Protein 3JVV (pdb70)

CATH classification: 3.30.450.90 (+1 more: 3.40.50.300)

B-factor: mean 60.99, std 15.87, range [31.09, 128.99]

InterPro domains:
  IPR001482 Type II/IV secretion system domain [PF00437] (11-272)
  IPR003593 AAA+ ATPase domain [SM00382] (122-256)
  IPR006321 Pilus retraction protein PilT/PilU [TIGR01420] (3-342)
  IPR006321 Pilus retraction protein PilT/PilU [cd01131] (103-324)
  IPR027417 P-loop containing nucleoside triphosphate hydrolase [G3DSA:3.40.50.300] (101-344)
  IPR027417 P-loop containing nucleoside triphosphate hydrolase [SSF52540] (5-335)
  IPR061298 Bacterial type II secretion system protein, E signature [PS00662] (193-207)

Structure (mmCIF, N/CA/C/O backbone):
data_3JVV
#
_entry.id   3JVV
#
_cell.length_a   108.483
_cell.length_b   119.552
_cell.length_c   185.535
_cell.angle_alpha   90.00
_cell.angle_beta   90.00
_cell.angle_gamma   90.00
#
_symmetry.space_group_name_H-M   'C 2 2 21'
#
loop_
_entity.id
_entity.type
_entity.pdbx_description
1 polymer 'Twitching mobility protein'
2 non-polymer 'PHOSPHOMETHYLPHOSPHONIC ACID ADENYLATE ESTER'
3 non-polymer 'MAGNESIUM ION'
4 non-polymer 'CITRIC ACID'
5 water water
#
loop_
_atom_site.group_PDB
_atom_site.id
_atom_site.type_symbol
_atom_site.label_atom_id
_atom_site.label_alt_id
_atom_site.label_comp_id
_atom_site.label_asym_id
_atom_site.label_entity_id
_atom_site.label_seq_id
_atom_site.pdbx_PDB_ins_code
_atom_site.Cartn_x
_atom_site.Cartn_y
_atom_site.Cartn_z
_atom_site.occupancy
_atom_site.B_iso_or_equiv
_atom_site.auth_seq_id
_atom_site.auth_comp_id
_atom_site.auth_asym_id
_atom_site.auth_atom_id
_atom_site.pdbx_PDB_model_num
ATOM 1 N N . MET A 1 1 ? -4.016 50.629 35.396 1.00 85.77 1 MET A N 1
ATOM 2 C CA . MET A 1 1 ? -4.281 49.107 35.032 1.00 85.01 1 MET A CA 1
ATOM 3 C C . MET A 1 1 ? -5.795 48.982 35.217 1.00 83.10 1 MET A C 1
ATOM 4 O O . MET A 1 1 ? -6.288 48.710 36.317 1.00 81.63 1 MET A O 1
ATOM 9 N N . ASP A 1 2 ? -6.525 49.175 34.122 1.00 82.92 2 ASP A N 1
ATOM 10 C CA . ASP A 1 2 ? -7.977 49.093 34.155 1.00 81.45 2 ASP A CA 1
ATOM 11 C C . ASP A 1 2 ? -8.441 47.649 33.977 1.00 78.29 2 ASP A C 1
ATOM 12 O O . ASP A 1 2 ? -7.629 46.730 33.797 1.00 77.40 2 ASP A O 1
ATOM 17 N N . ILE A 1 3 ? -9.752 47.445 34.030 1.00 76.70 3 ILE A N 1
ATOM 18 C CA . ILE A 1 3 ? -10.307 46.100 33.921 1.00 73.70 3 ILE A CA 1
ATOM 19 C C . ILE A 1 3 ? -10.011 45.432 32.565 1.00 72.06 3 ILE A C 1
ATOM 20 O O . ILE A 1 3 ? -9.773 44.223 32.489 1.00 70.13 3 ILE A O 1
ATOM 25 N N . THR A 1 4 ? -9.995 46.232 31.506 1.00 72.40 4 THR A N 1
ATOM 26 C CA . THR A 1 4 ? -9.581 45.736 30.213 1.00 70.81 4 THR A CA 1
ATOM 27 C C . THR A 1 4 ? -8.159 45.189 30.295 1.00 68.69 4 THR A C 1
ATOM 28 O O . THR A 1 4 ? -7.895 44.072 29.858 1.00 67.01 4 THR A O 1
ATOM 32 N N . GLU A 1 5 ? -7.249 45.976 30.863 1.00 68.77 5 GLU A N 1
ATOM 33 C CA . GLU A 1 5 ? -5.871 45.532 30.983 1.00 68.39 5 GLU A CA 1
ATOM 34 C C . GLU A 1 5 ? -5.838 44.253 31.812 1.00 65.54 5 GLU A C 1
ATOM 35 O O . GLU A 1 5 ? -5.181 43.277 31.442 1.00 64.35 5 GLU A O 1
ATOM 41 N N . LEU A 1 6 ? -6.537 44.260 32.945 1.00 63.81 6 LEU A N 1
ATOM 42 C CA . LEU A 1 6 ? -6.518 43.095 33.810 1.00 61.84 6 LEU A CA 1
ATOM 43 C C . LEU A 1 6 ? -6.964 41.851 33.033 1.00 61.31 6 LEU A C 1
ATOM 44 O O . LEU A 1 6 ? -6.291 40.800 33.059 1.00 60.58 6 LEU A O 1
ATOM 49 N N . LEU A 1 7 ? -8.086 41.961 32.325 1.00 61.16 7 LEU A N 1
ATOM 50 C CA . LEU A 1 7 ? -8.572 40.798 31.582 1.00 60.51 7 LEU A CA 1
ATOM 51 C C . LEU A 1 7 ? -7.570 40.403 30.506 1.00 60.75 7 LEU A C 1
ATOM 52 O O . LEU A 1 7 ? -7.278 39.218 30.332 1.00 60.56 7 LEU A O 1
ATOM 57 N N . ALA A 1 8 ? -7.022 41.388 29.799 1.00 61.30 8 ALA A N 1
ATOM 58 C CA . ALA A 1 8 ? -5.995 41.080 28.815 1.00 62.45 8 ALA A CA 1
ATOM 59 C C . ALA A 1 8 ? -4.865 40.291 29.478 1.00 62.23 8 ALA A C 1
ATOM 60 O O . ALA A 1 8 ? -4.423 39.258 28.955 1.00 62.59 8 ALA A O 1
ATOM 62 N N . PHE A 1 9 ? -4.426 40.761 30.645 1.00 61.99 9 PHE A N 1
ATOM 63 C CA . PHE A 1 9 ? -3.366 40.084 31.366 1.00 62.33 9 PHE A CA 1
ATOM 64 C C . PHE A 1 9 ? -3.781 38.651 31.701 1.00 62.16 9 PHE A C 1
ATOM 65 O O . PHE A 1 9 ? -3.046 37.699 31.439 1.00 63.40 9 PHE A O 1
ATOM 73 N N . SER A 1 10 ? -4.978 38.494 32.253 1.00 61.89 10 SER A N 1
ATOM 74 C CA . SER A 1 10 ? -5.488 37.159 32.549 1.00 61.69 10 SER A CA 1
ATOM 75 C C . SER A 1 10 ? -5.399 36.238 31.346 1.00 62.78 10 SER A C 1
ATOM 76 O O . SER A 1 10 ? -4.932 35.098 31.463 1.00 63.26 10 SER A O 1
ATOM 79 N N . ALA A 1 11 ? -5.841 36.734 30.191 1.00 63.87 11 ALA A N 1
ATOM 80 C CA . ALA A 1 11 ? -5.758 35.960 28.952 1.00 65.10 11 ALA A CA 1
ATOM 81 C C . ALA A 1 11 ? -4.290 35.647 28.647 1.00 66.94 11 ALA A C 1
ATOM 82 O O . ALA A 1 11 ? -3.934 34.489 28.411 1.00 67.62 11 ALA A O 1
ATOM 84 N N . LYS A 1 12 ? -3.432 36.668 28.695 1.00 67.70 12 LYS A N 1
ATOM 85 C CA . LYS A 1 12 ? -2.004 36.455 28.492 1.00 69.78 12 LYS A CA 1
ATOM 86 C C . LYS A 1 12 ? -1.485 35.325 29.398 1.00 69.55 12 LYS A C 1
ATOM 87 O O . LYS A 1 12 ? -0.629 34.534 29.002 1.00 71.28 12 LYS A O 1
ATOM 93 N N . GLN A 1 13 ? -2.002 35.243 30.617 1.00 66.84 13 GLN A N 1
ATOM 94 C CA . GLN A 1 13 ? -1.568 34.186 31.519 1.00 66.53 13 GLN A CA 1
ATOM 95 C C . GLN A 1 13 ? -2.311 32.859 31.335 1.00 65.51 13 GLN A C 1
ATOM 96 O O . GLN A 1 13 ? -2.110 31.935 32.109 1.00 64.99 13 GLN A O 1
ATOM 102 N N . GLY A 1 14 ? -3.160 32.756 30.323 1.00 64.46 14 GLY A N 1
ATOM 103 C CA . GLY A 1 14 ? -3.965 31.551 30.169 1.00 63.47 14 GLY A CA 1
ATOM 104 C C . GLY A 1 14 ? -4.872 31.268 31.362 1.00 60.60 14 GLY A C 1
ATOM 105 O O . GLY A 1 14 ? -5.128 30.114 31.694 1.00 60.83 14 GLY A O 1
ATOM 106 N N . ALA A 1 15 ? -5.403 32.306 31.996 1.00 57.86 15 ALA A N 1
ATOM 107 C CA . ALA A 1 15 ? -6.340 32.096 33.106 1.00 55.44 15 ALA A CA 1
ATOM 108 C C . ALA A 1 15 ? -7.758 31.814 32.633 1.00 55.05 15 ALA A C 1
ATOM 109 O O . ALA A 1 15 ? -8.235 32.405 31.664 1.00 55.40 15 ALA A O 1
ATOM 111 N N . SER A 1 16 ? -8.436 30.912 33.331 1.00 54.62 16 SER A N 1
ATOM 112 C CA . SER A 1 16 ? -9.842 30.643 33.066 1.00 54.99 16 SER A CA 1
ATOM 113 C C . SER A 1 16 ? -10.752 31.699 33.708 1.00 53.45 16 SER A C 1
ATOM 114 O O . SER A 1 16 ? -11.822 32.003 33.191 1.00 53.40 16 SER A O 1
ATOM 117 N N . ASP A 1 17 ? -10.335 32.240 34.851 1.00 51.89 17 ASP A N 1
ATOM 118 C CA . ASP A 1 17 ? -11.180 33.147 35.630 1.00 51.07 17 ASP A CA 1
ATOM 119 C C . ASP A 1 17 ? -10.358 34.300 36.169 1.00 49.42 17 ASP A C 1
ATOM 120 O O . ASP A 1 17 ? -9.201 34.121 36.488 1.00 48.59 17 ASP A O 1
ATOM 125 N N . LEU A 1 18 ? -10.962 35.480 36.258 1.00 49.82 18 LEU A N 1
ATOM 126 C CA . LEU A 1 18 ? -10.401 36.598 37.014 1.00 49.70 18 LEU A CA 1
ATOM 127 C C . LEU A 1 18 ? -11.353 36.949 38.153 1.00 49.63 18 LEU A C 1
ATOM 128 O O . LEU A 1 18 ? -12.558 37.101 37.935 1.00 49.96 18 LEU A O 1
ATOM 133 N N . HIS A 1 19 ? -10.813 37.075 39.360 1.00 49.24 19 HIS A N 1
ATOM 134 C CA . HIS A 1 19 ? -11.606 37.421 40.523 1.00 49.20 19 HIS A CA 1
ATOM 135 C C . HIS A 1 19 ? -11.269 38.807 41.007 1.00 49.90 19 HIS A C 1
ATOM 136 O O . HIS A 1 19 ? -10.094 39.138 41.160 1.00 49.22 19 HIS A O 1
ATOM 143 N N . LEU A 1 20 ? -12.295 39.607 41.276 1.00 50.66 20 LEU A N 1
ATOM 144 C CA . LEU A 1 20 ? -12.078 40.814 42.053 1.00 51.83 20 LEU A CA 1
ATOM 145 C C . LEU A 1 20 ? -12.750 40.626 43.394 1.00 52.44 20 LEU A C 1
ATOM 146 O O . LEU A 1 20 ? -13.859 40.100 43.460 1.00 53.21 20 LEU A O 1
ATOM 151 N N . SER A 1 21 ? -12.085 41.052 44.463 1.00 53.14 21 SER A N 1
ATOM 152 C CA . SER A 1 21 ? -12.683 40.975 45.778 1.00 53.42 21 SER A CA 1
ATOM 153 C C . SER A 1 21 ? -12.135 42.065 46.666 1.00 54.73 21 SER A C 1
ATOM 154 O O . SER A 1 21 ? -10.946 42.053 46.991 1.00 55.48 21 SER A O 1
ATOM 157 N N . ALA A 1 22 ? -13.000 42.985 47.087 1.00 56.06 22 ALA A N 1
ATOM 158 C CA . ALA A 1 22 ? -12.585 44.102 47.941 1.00 58.05 22 ALA A CA 1
ATOM 159 C C . ALA A 1 22 ? -11.636 43.643 49.031 1.00 57.43 22 ALA A C 1
ATOM 160 O O . ALA A 1 22 ? -11.895 42.659 49.732 1.00 56.33 22 ALA A O 1
ATOM 162 N N . GLY A 1 23 ? -10.526 44.355 49.156 1.00 58.59 23 GLY A N 1
ATOM 163 C CA . GLY A 1 23 ? -9.545 44.043 50.177 1.00 58.29 23 GLY A CA 1
ATOM 164 C C . GLY A 1 23 ? -8.474 43.093 49.709 1.00 56.63 23 GLY A C 1
ATOM 165 O O . GLY A 1 23 ? -7.675 42.634 50.513 1.00 58.09 23 GLY A O 1
ATOM 166 N N . LEU A 1 24 ? -8.445 42.784 48.414 1.00 54.59 24 LEU A N 1
ATOM 167 C CA . LEU A 1 24 ? -7.434 41.873 47.879 1.00 52.86 24 LEU A CA 1
ATOM 168 C C . LEU A 1 24 ? -6.968 42.405 46.536 1.00 53.08 24 LEU A C 1
ATOM 169 O O . LEU A 1 24 ? -7.672 43.172 45.910 1.00 53.09 24 LEU A O 1
ATOM 174 N N . PRO A 1 25 ? -5.775 42.015 46.093 1.00 53.39 25 PRO A N 1
ATOM 175 C CA . PRO A 1 25 ? -5.380 42.351 44.739 1.00 53.94 25 PRO A CA 1
ATOM 176 C C . PRO A 1 25 ? -6.161 41.466 43.771 1.00 52.43 25 PRO A C 1
ATOM 177 O O . PRO A 1 25 ? -6.791 40.512 44.203 1.00 51.26 25 PRO A O 1
ATOM 181 N N . PRO A 1 26 ? -6.141 41.789 42.470 1.00 53.66 26 PRO A N 1
ATOM 182 C CA . PRO A 1 26 ? -6.819 40.904 41.534 1.00 52.54 26 PRO A CA 1
ATOM 183 C C . PRO A 1 26 ? -6.209 39.518 41.570 1.00 52.36 26 PRO A C 1
ATOM 184 O O . PRO A 1 26 ? -4.998 39.381 41.768 1.00 52.82 26 PRO A O 1
ATOM 188 N N . MET A 1 27 ? -7.037 38.500 41.350 1.00 51.62 27 MET A N 1
ATOM 189 C CA . MET A 1 27 ? -6.581 37.135 41.398 1.00 51.73 27 MET A CA 1
ATOM 190 C C . MET A 1 27 ? -7.055 36.385 40.160 1.00 51.11 27 MET A C 1
ATOM 191 O O . MET A 1 27 ? -8.095 36.715 39.586 1.00 51.75 27 MET A O 1
ATOM 196 N N . ILE A 1 28 ? -6.294 35.381 39.738 1.00 49.74 28 ILE A N 1
ATOM 197 C CA . ILE A 1 28 ? -6.644 34.638 38.543 1.00 48.22 28 ILE A CA 1
ATOM 198 C C . ILE A 1 28 ? -6.556 33.150 38.795 1.00 47.26 28 ILE A C 1
ATOM 199 O O . ILE A 1 28 ? -5.708 32.712 39.567 1.00 47.46 28 ILE A O 1
ATOM 204 N N . ARG A 1 29 ? -7.448 32.379 38.173 1.00 45.65 29 ARG A N 1
ATOM 205 C CA . ARG A 1 29 ? -7.340 30.932 38.248 1.00 45.66 29 ARG A CA 1
ATOM 206 C C . ARG A 1 29 ? -6.634 30.376 37.025 1.00 46.95 29 ARG A C 1
ATOM 207 O O . ARG A 1 29 ? -7.044 30.652 35.896 1.00 47.63 29 ARG A O 1
ATOM 215 N N . VAL A 1 30 ? -5.567 29.613 37.268 1.00 47.91 30 VAL A N 1
ATOM 216 C CA . VAL A 1 30 ? -4.753 29.007 36.208 1.00 49.25 30 VAL A CA 1
ATOM 217 C C . VAL A 1 30 ? -4.635 27.524 36.536 1.00 50.48 30 VAL A C 1
ATOM 218 O O . VAL A 1 30 ? -4.348 27.162 37.678 1.00 50.11 30 VAL A O 1
ATOM 222 N N . ASP A 1 31 ? -4.857 26.662 35.551 1.00 52.21 31 ASP A N 1
ATOM 223 C CA . ASP A 1 31 ? -4.818 25.231 35.795 1.00 54.02 31 ASP A CA 1
ATOM 224 C C . ASP A 1 31 ? -5.401 24.821 37.151 1.00 52.67 31 ASP A C 1
ATOM 225 O O . ASP A 1 31 ? -4.841 23.968 37.845 1.00 53.81 31 ASP A O 1
ATOM 230 N N . GLY A 1 32 ? -6.528 25.430 37.524 1.00 49.95 32 GLY A N 1
ATOM 231 C CA . GLY A 1 32 ? -7.227 25.074 38.770 1.00 47.80 32 GLY A CA 1
ATOM 232 C C . GLY A 1 32 ? -6.967 25.965 39.985 1.00 47.64 32 GLY A C 1
ATOM 233 O O . GLY A 1 32 ? -7.868 26.197 40.792 1.00 46.16 32 GLY A O 1
ATOM 234 N N . ASP A 1 33 ? -5.751 26.495 40.114 1.00 48.91 33 ASP A N 1
ATOM 235 C CA . ASP A 1 33 ? -5.369 27.224 41.319 1.00 48.79 33 ASP A CA 1
ATOM 236 C C . ASP A 1 33 ? -5.573 28.708 41.152 1.00 48.42 33 ASP A C 1
ATOM 237 O O . ASP A 1 33 ? -5.204 29.284 40.127 1.00 48.92 33 ASP A O 1
ATOM 242 N N . VAL A 1 34 ? -6.129 29.325 42.186 1.00 48.03 34 VAL A N 1
ATOM 243 C CA . VAL A 1 34 ? -6.330 30.764 42.211 1.00 48.92 34 VAL A CA 1
ATOM 244 C C . VAL A 1 34 ? -5.046 31.402 42.745 1.00 51.77 34 VAL A C 1
ATOM 245 O O . VAL A 1 34 ? -4.507 30.937 43.753 1.00 52.90 34 VAL A O 1
ATOM 249 N N . ARG A 1 35 ? -4.564 32.454 42.071 1.00 53.22 35 ARG A N 1
ATOM 250 C CA . ARG A 1 35 ? -3.331 33.166 42.445 1.00 54.43 35 ARG A CA 1
ATOM 251 C C . ARG A 1 35 ? -3.525 34.666 42.359 1.00 54.01 35 ARG A C 1
ATOM 252 O O . ARG A 1 35 ? -4.345 35.140 41.584 1.00 53.56 35 ARG A O 1
ATOM 260 N N . ARG A 1 36 ? -2.709 35.408 43.101 1.00 53.91 36 ARG A N 1
ATOM 261 C CA . ARG A 1 36 ? -2.704 36.856 43.074 1.00 53.07 36 ARG A CA 1
ATOM 262 C C . ARG A 1 36 ? -1.795 37.354 41.962 1.00 53.79 36 ARG A C 1
ATOM 263 O O . ARG A 1 36 ? -0.709 36.807 41.750 1.00 54.72 36 ARG A O 1
ATOM 271 N N . ILE A 1 37 ? -2.247 38.379 41.245 1.00 52.49 37 ILE A N 1
ATOM 272 C CA . ILE A 1 37 ? -1.393 39.111 40.321 1.00 53.15 37 ILE A CA 1
ATOM 273 C C . ILE A 1 37 ? -0.503 40.043 41.152 1.00 54.38 37 ILE A C 1
ATOM 274 O O . ILE A 1 37 ? -0.929 40.558 42.185 1.00 55.09 37 ILE A O 1
ATOM 279 N N . ASN A 1 38 ? 0.730 40.264 40.720 1.00 55.09 38 ASN A N 1
ATOM 280 C CA . ASN A 1 38 ? 1.621 41.098 41.499 1.00 55.90 38 ASN A CA 1
ATOM 281 C C . ASN A 1 38 ? 1.210 42.556 41.429 1.00 55.77 38 ASN A C 1
ATOM 282 O O . ASN A 1 38 ? 1.850 43.352 40.747 1.00 57.24 38 ASN A O 1
ATOM 287 N N . LEU A 1 39 ? 0.145 42.910 42.137 1.00 54.09 39 LEU A N 1
ATOM 288 C CA . LEU A 1 39 ? -0.352 44.277 42.155 1.00 54.86 39 LEU A CA 1
ATOM 289 C C . LEU A 1 39 ? -0.841 44.593 43.551 1.00 54.81 39 LEU A C 1
ATOM 290 O O . LEU A 1 39 ? -1.070 43.686 44.323 1.00 54.30 39 LEU A O 1
ATOM 295 N N . PRO A 1 40 ? -0.995 45.881 43.892 1.00 57.07 40 PRO A N 1
ATOM 296 C CA . PRO A 1 40 ? -1.492 46.217 45.229 1.00 57.65 40 PRO A CA 1
ATOM 297 C C . PRO A 1 40 ? -2.887 45.657 45.500 1.00 56.35 40 PRO A C 1
ATOM 298 O O . PRO A 1 40 ? -3.619 45.347 44.568 1.00 54.89 40 PRO A O 1
ATOM 302 N N . PRO A 1 41 ? -3.246 45.513 46.780 1.00 57.03 41 PRO A N 1
ATOM 303 C CA . PRO A 1 41 ? -4.618 45.147 47.105 1.00 57.03 41 PRO A CA 1
ATOM 304 C C . PRO A 1 41 ? -5.576 46.201 46.578 1.00 59.07 41 PRO A C 1
ATOM 305 O O . PRO A 1 41 ? -5.218 47.368 46.505 1.00 61.66 41 PRO A O 1
ATOM 309 N N . LEU A 1 42 ? -6.770 45.776 46.183 1.00 59.54 42 LEU A N 1
ATOM 310 C CA . LEU A 1 42 ? -7.786 46.683 45.704 1.00 61.45 42 LEU A CA 1
ATOM 311 C C . LEU A 1 42 ? -8.797 46.842 46.809 1.00 63.63 42 LEU A C 1
ATOM 312 O O . LEU A 1 42 ? -9.324 45.848 47.301 1.00 61.55 42 LEU A O 1
ATOM 317 N N . GLU A 1 43 ? -9.067 48.087 47.199 1.00 68.21 43 GLU A N 1
ATOM 318 C CA . GLU A 1 43 ? -10.075 48.345 48.221 1.00 71.52 43 GLU A CA 1
ATOM 319 C C . GLU A 1 43 ? -11.475 48.475 47.617 1.00 72.37 43 GLU A C 1
ATOM 320 O O . GLU A 1 43 ? -11.632 48.725 46.419 1.00 73.35 43 GLU A O 1
ATOM 326 N N . HIS A 1 44 ? -12.487 48.298 48.460 1.00 73.54 44 HIS A N 1
ATOM 327 C CA . HIS A 1 44 ? -13.889 48.367 48.042 1.00 74.37 44 HIS A CA 1
ATOM 328 C C . HIS A 1 44 ? -14.200 49.452 47.018 1.00 76.36 44 HIS A C 1
ATOM 329 O O . HIS A 1 44 ? -14.841 49.195 45.992 1.00 75.50 44 HIS A O 1
ATOM 336 N N . LYS A 1 45 ? -13.753 50.669 47.303 1.00 79.39 45 LYS A N 1
ATOM 337 C CA . LYS A 1 45 ? -14.037 51.798 46.435 1.00 82.26 45 LYS A CA 1
ATOM 338 C C . LYS A 1 45 ? -13.510 51.517 45.037 1.00 80.66 45 LYS A C 1
ATOM 339 O O . LYS A 1 45 ? -14.185 51.808 44.031 1.00 82.12 45 LYS A O 1
ATOM 345 N N . GLN A 1 46 ? -12.312 50.937 44.971 1.00 77.52 46 GLN A N 1
ATOM 346 C CA . GLN A 1 46 ? -11.670 50.718 43.691 1.00 76.02 46 GLN A CA 1
ATOM 347 C C . GLN A 1 46 ? -12.361 49.594 42.939 1.00 72.79 46 GLN A C 1
ATOM 348 O O . GLN A 1 46 ? -12.728 49.747 41.778 1.00 73.40 46 GLN A O 1
ATOM 354 N N . VAL A 1 47 ? -12.569 48.474 43.614 1.00 69.59 47 VAL A N 1
ATOM 355 C CA . VAL A 1 47 ? -13.279 47.361 43.006 1.00 66.80 47 VAL A CA 1
ATOM 356 C C . VAL A 1 47 ? -14.636 47.840 42.534 1.00 68.05 47 VAL A C 1
ATOM 357 O O . VAL A 1 47 ? -15.045 47.565 41.410 1.00 67.31 47 VAL A O 1
ATOM 361 N N . HIS A 1 48 ? -15.337 48.572 43.390 1.00 70.28 48 HIS A N 1
ATOM 362 C CA . HIS A 1 48 ? -16.659 49.026 43.021 1.00 71.48 48 HIS A CA 1
ATOM 363 C C . HIS A 1 48 ? -16.610 49.883 41.762 1.00 72.80 48 HIS A C 1
ATOM 364 O O . HIS A 1 48 ? -17.388 49.678 40.822 1.00 72.18 48 HIS A O 1
ATOM 371 N N . ALA A 1 49 ? -15.687 50.841 41.724 1.00 74.18 49 ALA A N 1
ATOM 372 C CA . ALA A 1 49 ? -15.536 51.658 40.528 1.00 75.91 49 ALA A CA 1
ATOM 373 C C . ALA A 1 49 ? -15.282 50.779 39.293 1.00 73.84 49 ALA A C 1
ATOM 374 O O . ALA A 1 49 ? -16.012 50.878 38.287 1.00 74.52 49 ALA A O 1
ATOM 376 N N . LEU A 1 50 ? -14.273 49.903 39.376 1.00 71.09 50 LEU A N 1
ATOM 377 C CA . LEU A 1 50 ? -13.945 49.024 38.253 1.00 68.88 50 LEU A CA 1
ATOM 378 C C . LEU A 1 50 ? -15.180 48.340 37.699 1.00 68.25 50 LEU A C 1
ATOM 379 O O . LEU A 1 50 ? -15.349 48.247 36.492 1.00 68.93 50 LEU A O 1
ATOM 384 N N . ILE A 1 51 ? -16.040 47.848 38.578 1.00 67.90 51 ILE A N 1
ATOM 385 C CA . ILE A 1 51 ? -17.242 47.162 38.125 1.00 67.78 51 ILE A CA 1
ATOM 386 C C . ILE A 1 51 ? -18.234 48.164 37.556 1.00 72.25 51 ILE A C 1
ATOM 387 O O . ILE A 1 51 ? -18.785 47.964 36.474 1.00 72.51 51 ILE A O 1
ATOM 392 N N . TYR A 1 52 ? -18.441 49.262 38.274 1.00 76.27 52 TYR A N 1
ATOM 393 C CA . TYR A 1 52 ? -19.373 50.281 37.839 1.00 80.58 52 TYR A CA 1
ATOM 394 C C . TYR A 1 52 ? -19.079 50.737 36.417 1.00 82.33 52 TYR A C 1
ATOM 395 O O . TYR A 1 52 ? -20.001 51.011 35.627 1.00 84.79 52 TYR A O 1
ATOM 404 N N . ASP A 1 53 ? -17.796 50.844 36.099 1.00 81.77 53 ASP A N 1
ATOM 405 C CA . ASP A 1 53 ? -17.409 51.367 34.803 1.00 83.75 53 ASP A CA 1
ATOM 406 C C . ASP A 1 53 ? -17.850 50.489 33.648 1.00 82.52 53 ASP A C 1
ATOM 407 O O . ASP A 1 53 ? -18.351 50.971 32.642 1.00 84.84 53 ASP A O 1
ATOM 412 N N . ILE A 1 54 ? -17.672 49.190 33.779 1.00 79.71 54 ILE A N 1
ATOM 413 C CA . ILE A 1 54 ? -18.127 48.305 32.717 1.00 78.51 54 ILE A CA 1
ATOM 414 C C . ILE A 1 54 ? -19.646 48.258 32.613 1.00 78.19 54 ILE A C 1
ATOM 415 O O . ILE A 1 54 ? -20.191 48.190 31.527 1.00 79.84 54 ILE A O 1
ATOM 420 N N . MET A 1 55 ? -20.342 48.261 33.739 1.00 77.56 55 MET A N 1
ATOM 421 C CA . MET A 1 55 ? -21.783 48.035 33.717 1.00 78.22 55 MET A CA 1
ATOM 422 C C . MET A 1 55 ? -22.545 49.069 32.891 1.00 82.05 55 MET A C 1
ATOM 423 O O . MET A 1 55 ? -22.141 50.224 32.788 1.00 83.98 55 MET A O 1
ATOM 428 N N . ASN A 1 56 ? -23.647 48.644 32.290 1.00 82.50 56 ASN A N 1
ATOM 429 C CA . ASN A 1 56 ? -24.583 49.607 31.745 1.00 87.10 56 ASN A CA 1
ATOM 430 C C . ASN A 1 56 ? -25.587 50.009 32.831 1.00 89.11 56 ASN A C 1
ATOM 431 O O . ASN A 1 56 ? -25.617 49.413 33.918 1.00 87.08 56 ASN A O 1
ATOM 436 N N . ASP A 1 57 ? -26.407 51.012 32.545 1.00 93.48 57 ASP A N 1
ATOM 437 C CA . ASP A 1 57 ? -27.296 51.540 33.564 1.00 96.46 57 ASP A CA 1
ATOM 438 C C . ASP A 1 57 ? -28.253 50.520 34.163 1.00 94.79 57 ASP A C 1
ATOM 439 O O . ASP A 1 57 ? -28.491 50.529 35.368 1.00 94.59 57 ASP A O 1
ATOM 444 N N . LYS A 1 58 ? -28.812 49.639 33.344 1.00 94.09 58 LYS A N 1
ATOM 445 C CA . LYS A 1 58 ? -29.668 48.618 33.917 1.00 93.39 58 LYS A CA 1
ATOM 446 C C . LYS A 1 58 ? -28.838 47.731 34.850 1.00 89.24 58 LYS A C 1
ATOM 447 O O . LYS A 1 58 ? -29.223 47.481 35.999 1.00 89.14 58 LYS A O 1
ATOM 453 N N . GLN A 1 59 ? -27.692 47.268 34.359 1.00 85.74 59 GLN A N 1
ATOM 454 C CA . GLN A 1 59 ? -26.824 46.423 35.161 1.00 82.02 59 GLN A CA 1
ATOM 455 C C . GLN A 1 59 ? -26.461 47.104 36.477 1.00 83.56 59 GLN A C 1
ATOM 456 O O . GLN A 1 59 ? -26.479 46.478 37.544 1.00 81.69 59 GLN A O 1
ATOM 462 N N . ARG A 1 60 ? -26.148 48.393 36.409 1.00 87.34 60 ARG A N 1
ATOM 463 C CA . ARG A 1 60 ? -25.908 49.144 37.637 1.00 89.75 60 ARG A CA 1
ATOM 464 C C . ARG A 1 60 ? -27.125 49.096 38.550 1.00 91.91 60 ARG A C 1
ATOM 465 O O . ARG A 1 60 ? -27.005 48.881 39.756 1.00 91.64 60 ARG A O 1
ATOM 473 N N . LYS A 1 61 ? -28.303 49.303 37.984 1.00 94.90 61 LYS A N 1
ATOM 474 C CA . LYS A 1 61 ? -29.502 49.303 38.804 1.00 97.91 61 LYS A CA 1
ATOM 475 C C . LYS A 1 61 ? -29.759 47.927 39.401 1.00 94.80 61 LYS A C 1
ATOM 476 O O . LYS A 1 61 ? -29.978 47.801 40.607 1.00 94.78 61 LYS A O 1
ATOM 482 N N . ASP A 1 62 ? -29.746 46.896 38.559 1.00 77.34 62 ASP A N 1
ATOM 483 C CA . ASP A 1 62 ? -29.887 45.535 39.053 1.00 76.40 62 ASP A CA 1
ATOM 484 C C . ASP A 1 62 ? -28.904 45.367 40.204 1.00 74.32 62 ASP A C 1
ATOM 485 O O . ASP A 1 62 ? -29.284 44.999 41.316 1.00 74.72 62 ASP A O 1
ATOM 490 N N . PHE A 1 63 ? -27.633 45.643 39.930 1.00 72.71 63 PHE A N 1
ATOM 491 C CA . PHE A 1 63 ? -26.593 45.407 40.920 1.00 71.80 63 PHE A CA 1
ATOM 492 C C . PHE A 1 63 ? -26.835 46.199 42.189 1.00 74.15 63 PHE A C 1
ATOM 493 O O . PHE A 1 63 ? -26.777 45.654 43.296 1.00 74.61 63 PHE A O 1
ATOM 501 N N . GLU A 1 64 ? -27.102 47.487 42.019 1.00 76.95 64 GLU A N 1
ATOM 502 C CA . GLU A 1 64 ? -27.315 48.369 43.151 1.00 80.27 64 GLU A CA 1
ATOM 503 C C . GLU A 1 64 ? -28.519 47.971 44.001 1.00 81.27 64 GLU A C 1
ATOM 504 O O . GLU A 1 64 ? -28.444 47.986 45.227 1.00 81.88 64 GLU A O 1
ATOM 510 N N . GLU A 1 65 ? -29.631 47.617 43.368 1.00 81.94 65 GLU A N 1
ATOM 511 C CA . GLU A 1 65 ? -30.826 47.334 44.150 1.00 84.42 65 GLU A CA 1
ATOM 512 C C . GLU A 1 65 ? -30.954 45.880 44.595 1.00 82.22 65 GLU A C 1
ATOM 513 O O . GLU A 1 65 ? -31.410 45.623 45.703 1.00 83.31 65 GLU A O 1
ATOM 519 N N . PHE A 1 66 ? -30.556 44.936 43.743 1.00 79.47 66 PHE A N 1
ATOM 520 C CA . PHE A 1 66 ? -30.537 43.520 44.135 1.00 77.84 66 PHE A CA 1
ATOM 521 C C . PHE A 1 66 ? -29.252 43.056 44.841 1.00 75.08 66 PHE A C 1
ATOM 522 O O . PHE A 1 66 ? -29.193 41.936 45.358 1.00 74.94 66 PHE A O 1
ATOM 530 N N . LEU A 1 67 ? -28.225 43.904 44.847 1.00 72.74 67 LEU A N 1
ATOM 531 C CA . LEU A 1 67 ? -26.969 43.601 45.542 1.00 70.68 67 LEU A CA 1
ATOM 532 C C . LEU A 1 67 ? -26.059 42.620 44.802 1.00 67.66 67 LEU A C 1
ATOM 533 O O . LEU A 1 67 ? -24.918 42.404 45.216 1.00 66.97 67 LEU A O 1
ATOM 538 N N . GLU A 1 68 ? -26.554 42.044 43.710 1.00 65.48 68 GLU A N 1
ATOM 539 C CA . GLU A 1 68 ? -25.744 41.1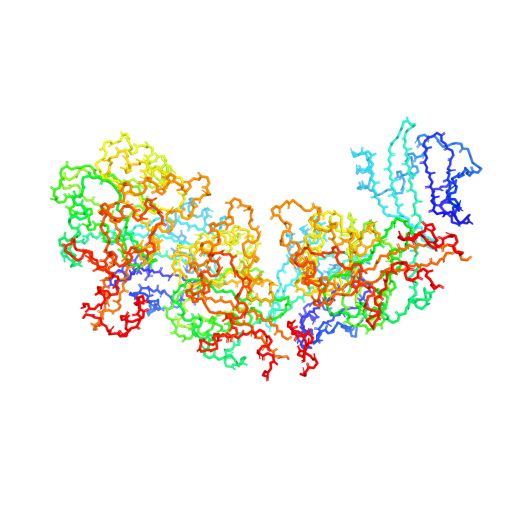67 42.881 1.00 62.71 68 GLU A CA 1
ATOM 540 C C . GLU A 1 68 ? -26.391 41.058 41.499 1.00 61.77 68 GLU A C 1
ATOM 541 O O . GLU A 1 68 ? -27.598 41.254 41.365 1.00 62.80 68 GLU A O 1
ATOM 547 N N . THR A 1 69 ? -25.598 40.756 40.475 1.00 59.77 69 THR A N 1
ATOM 548 C CA . THR A 1 69 ? -26.169 40.509 39.161 1.00 60.01 69 THR A CA 1
ATOM 549 C C . THR A 1 69 ? -25.215 39.785 38.216 1.00 58.73 69 THR A C 1
ATOM 550 O O . THR A 1 69 ? -24.021 39.657 38.500 1.00 57.76 69 THR A O 1
ATOM 554 N N . ASP A 1 70 ? -25.757 39.334 37.090 1.00 58.84 70 ASP A N 1
ATOM 555 C CA . ASP A 1 70 ? -24.997 38.592 36.088 1.00 58.31 70 ASP A CA 1
ATOM 556 C C . ASP A 1 70 ? -25.133 39.238 34.729 1.00 58.41 70 ASP A C 1
ATOM 557 O O . ASP A 1 70 ? -26.205 39.742 34.383 1.00 60.19 70 ASP A O 1
ATOM 562 N N . PHE A 1 71 ? -24.063 39.201 33.942 1.00 56.70 71 PHE A N 1
ATOM 563 C CA . PHE A 1 71 ? -24.139 39.722 32.580 1.00 56.98 71 PHE A CA 1
ATOM 564 C C . PHE A 1 71 ? -22.942 39.248 31.767 1.00 56.52 71 PHE A C 1
ATOM 565 O O . PHE A 1 71 ? -21.989 38.717 32.328 1.00 55.66 71 PHE A O 1
ATOM 573 N N . SER A 1 72 ? -22.999 39.424 30.449 1.00 58.10 72 SER A N 1
ATOM 574 C CA . SER A 1 72 ? -21.870 39.089 29.596 1.00 58.25 72 SER A CA 1
ATOM 575 C C . SER A 1 72 ? -21.104 40.365 29.273 1.00 58.38 72 SER A C 1
ATOM 576 O O . SER A 1 72 ? -21.657 41.454 29.297 1.00 58.16 72 SER A O 1
ATOM 579 N N . PHE A 1 73 ? -19.816 40.233 28.997 1.00 59.38 73 PHE A N 1
ATOM 580 C CA . PHE A 1 73 ? -18.990 41.388 28.724 1.00 61.34 73 PHE A CA 1
ATOM 581 C C . PHE A 1 73 ? -17.969 40.985 27.691 1.00 63.46 73 PHE A C 1
ATOM 582 O O . PHE A 1 73 ? -17.491 39.854 27.706 1.00 63.83 73 PHE A O 1
ATOM 590 N N . GLU A 1 74 ? -17.629 41.909 26.800 1.00 66.53 74 GLU A N 1
ATOM 591 C CA . GLU A 1 74 ? -16.726 41.578 25.702 1.00 69.70 74 GLU A CA 1
ATOM 592 C C . GLU A 1 74 ? -15.519 42.506 25.648 1.00 71.47 74 GLU A C 1
ATOM 593 O O . GLU A 1 74 ? -15.651 43.716 25.806 1.00 72.68 74 GLU A O 1
ATOM 599 N N . VAL A 1 75 ? -14.348 41.924 25.427 1.00 72.61 75 VAL A N 1
ATOM 600 C CA . VAL A 1 75 ? -13.137 42.696 25.205 1.00 75.68 75 VAL A CA 1
ATOM 601 C C . VAL A 1 75 ? -12.728 42.483 23.751 1.00 78.41 75 VAL A C 1
ATOM 602 O O . VAL A 1 75 ? -12.106 41.473 23.413 1.00 78.73 75 VAL A O 1
ATOM 606 N N . PRO A 1 76 ? -13.095 43.430 22.874 1.00 80.90 76 PRO A N 1
ATOM 607 C CA . PRO A 1 76 ? -12.902 43.252 21.434 1.00 83.73 76 PRO A CA 1
ATOM 608 C C . PRO A 1 76 ? -11.524 42.694 21.092 1.00 85.18 76 PRO A C 1
ATOM 609 O O . PRO A 1 76 ? -10.503 43.223 21.549 1.00 86.68 76 PRO A O 1
ATOM 613 N N . GLY A 1 77 ? -11.501 41.623 20.304 1.00 85.45 77 GLY A N 1
ATOM 614 C CA . GLY A 1 77 ? -10.245 41.017 19.877 1.00 86.77 77 GLY A CA 1
ATOM 615 C C . GLY A 1 77 ? -9.577 40.107 20.894 1.00 84.92 77 GLY A C 1
ATOM 616 O O . GLY A 1 77 ? -8.538 39.512 20.606 1.00 86.88 77 GLY A O 1
ATOM 617 N N . VAL A 1 78 ? -10.162 39.992 22.082 1.00 81.62 78 VAL A N 1
ATOM 618 C CA . VAL A 1 78 ? -9.593 39.131 23.120 1.00 80.32 78 VAL A CA 1
ATOM 619 C C . VAL A 1 78 ? -10.533 37.973 23.473 1.00 77.79 78 VAL A C 1
ATOM 620 O O . VAL A 1 78 ? -10.232 36.816 23.172 1.00 78.94 78 VAL A O 1
ATOM 624 N N . ALA A 1 79 ? -11.667 38.281 24.098 1.00 74.55 79 ALA A N 1
ATOM 625 C CA . ALA A 1 79 ? -12.627 37.250 24.486 1.00 72.89 79 ALA A CA 1
ATOM 626 C C . ALA A 1 79 ? -13.924 37.852 25.029 1.00 70.17 79 ALA A C 1
ATOM 627 O O . ALA A 1 79 ? -14.033 39.061 25.222 1.00 69.71 79 ALA A O 1
ATOM 629 N N . ARG A 1 80 ? -14.912 36.993 25.248 1.00 70.27 80 ARG A N 1
ATOM 630 C CA . ARG A 1 80 ? -16.125 37.379 25.937 1.00 68.03 80 ARG A CA 1
ATOM 631 C C . ARG A 1 80 ? -16.097 36.731 27.317 1.00 66.25 80 ARG A C 1
ATOM 632 O O . ARG A 1 80 ? -15.505 35.666 27.490 1.00 66.38 80 ARG A O 1
ATOM 640 N N . PHE A 1 81 ? -16.709 37.377 28.303 1.00 64.28 81 PHE A N 1
ATOM 641 C CA . PHE A 1 81 ? -16.670 36.849 29.659 1.00 63.42 81 PHE A CA 1
ATOM 642 C C . PHE A 1 81 ? -18.046 36.756 30.294 1.00 61.36 81 PHE A C 1
ATOM 643 O O . PHE A 1 81 ? -18.862 37.653 30.139 1.00 61.57 81 PHE A O 1
ATOM 651 N N . ARG A 1 82 ? -18.287 35.675 31.032 1.00 59.70 82 ARG A N 1
ATOM 652 C CA . ARG A 1 82 ? -19.465 35.568 31.882 1.00 57.12 82 ARG A CA 1
ATOM 653 C C . ARG A 1 82 ? -19.138 36.323 33.160 1.00 57.38 82 ARG A C 1
ATOM 654 O O . ARG A 1 82 ? -18.138 36.022 33.808 1.00 58.14 82 ARG A O 1
ATOM 662 N N . VAL A 1 83 ? -19.924 37.347 33.488 1.00 56.04 83 VAL A N 1
ATOM 663 C CA . VAL A 1 83 ? -19.603 38.187 34.639 1.00 57.07 83 VAL A CA 1
ATOM 664 C C . VAL A 1 83 ? -20.676 38.019 35.702 1.00 56.56 83 VAL A C 1
ATOM 665 O O . VAL A 1 83 ? -21.870 37.960 35.378 1.00 56.14 83 VAL A O 1
ATOM 669 N N . ASN A 1 84 ? -20.249 37.919 36.962 1.00 56.15 84 ASN A N 1
ATOM 670 C CA . ASN A 1 84 ? -21.153 38.006 38.086 1.00 54.27 84 ASN A CA 1
ATOM 671 C C . ASN A 1 84 ? -20.582 39.026 39.038 1.00 55.69 84 ASN A C 1
ATOM 672 O O . ASN A 1 84 ? -19.381 39.025 39.296 1.00 57.84 84 ASN A O 1
ATOM 677 N N . ALA A 1 85 ? -21.436 39.901 39.557 1.00 55.07 85 ALA A N 1
ATOM 678 C CA . ALA A 1 85 ? -20.993 40.919 40.505 1.00 55.43 85 ALA A CA 1
ATOM 679 C C . ALA A 1 85 ? -21.786 40.707 41.760 1.00 54.63 85 ALA A C 1
ATOM 680 O O . ALA A 1 85 ? -22.944 40.316 41.691 1.00 52.84 85 ALA A O 1
ATOM 682 N N . PHE A 1 86 ? -21.169 40.976 42.901 1.00 55.33 86 PHE A N 1
ATOM 683 C CA . PHE A 1 86 ? -21.774 40.619 44.168 1.00 55.72 86 PHE A CA 1
ATOM 684 C C . PHE A 1 86 ? -21.114 41.387 45.299 1.00 57.06 86 PHE A C 1
ATOM 685 O O . PHE A 1 86 ? -20.152 42.128 45.067 1.00 58.59 86 PHE A O 1
ATOM 693 N N . ASN A 1 87 ? -21.652 41.234 46.509 1.00 57.22 87 ASN A N 1
ATOM 694 C CA . ASN A 1 87 ? -21.100 41.875 47.697 1.00 59.56 87 ASN A CA 1
ATOM 695 C C . ASN A 1 87 ? -20.723 40.850 48.740 1.00 60.43 87 ASN A C 1
ATOM 696 O O . ASN A 1 87 ? -21.333 39.797 48.825 1.00 59.58 87 ASN A O 1
ATOM 701 N N . GLN A 1 88 ? -19.759 41.182 49.578 1.00 62.80 88 GLN A N 1
ATOM 702 C CA . GLN A 1 88 ? -19.336 40.238 50.581 1.00 64.39 88 GLN A CA 1
ATOM 703 C C . GLN A 1 88 ? -18.781 41.009 51.755 1.00 67.41 88 GLN A C 1
ATOM 704 O O . GLN A 1 88 ? -18.711 42.240 51.711 1.00 69.82 88 GLN A O 1
ATOM 710 N N . ASN A 1 89 ? -18.417 40.310 52.819 1.00 68.35 89 ASN A N 1
ATOM 711 C CA . ASN A 1 89 ? -18.004 40.978 54.042 1.00 69.98 89 ASN A CA 1
ATOM 712 C C . ASN A 1 89 ? -17.029 42.129 53.889 1.00 70.94 89 ASN A C 1
ATOM 713 O O . ASN A 1 89 ? -17.086 43.082 54.659 1.00 73.50 89 ASN A O 1
ATOM 718 N N . ARG A 1 90 ? -16.107 42.045 52.941 1.00 69.51 90 ARG A N 1
ATOM 719 C CA . ARG A 1 90 ? -15.156 43.123 52.755 1.00 70.38 90 ARG A CA 1
ATOM 720 C C . ARG A 1 90 ? -15.663 44.182 51.796 1.00 70.18 90 ARG A C 1
ATOM 721 O O . ARG A 1 90 ? -15.057 45.235 51.662 1.00 72.19 90 ARG A O 1
ATOM 729 N N . GLY A 1 91 ? -16.773 43.912 51.127 1.00 67.96 91 GLY A N 1
ATOM 730 C CA . GLY A 1 91 ? -17.304 44.867 50.175 1.00 67.88 91 GLY A CA 1
ATOM 731 C C . GLY A 1 91 ? -17.711 44.214 48.874 1.00 66.32 91 GLY A C 1
ATOM 732 O O . GLY A 1 91 ? -18.304 43.129 48.870 1.00 64.91 91 GLY A O 1
ATOM 733 N N . ALA A 1 92 ? -17.392 44.869 47.764 1.00 66.16 92 ALA A N 1
ATOM 734 C CA . ALA A 1 92 ? -17.853 44.390 46.462 1.00 65.55 92 ALA A CA 1
ATOM 735 C C . ALA A 1 92 ? -16.957 43.290 45.927 1.00 64.59 92 ALA A C 1
ATOM 736 O O . ALA A 1 92 ? -15.835 43.139 46.372 1.00 66.55 92 ALA A O 1
ATOM 738 N N . GLY A 1 93 ? -17.448 42.540 44.954 1.00 62.10 93 GLY A N 1
ATOM 739 C CA . GLY A 1 93 ? -16.621 41.552 44.281 1.00 61.08 93 GLY A CA 1
ATOM 740 C C . GLY A 1 93 ? -17.214 41.238 42.924 1.00 59.13 93 GLY A C 1
ATOM 741 O O . GLY A 1 93 ? -18.369 41.575 42.646 1.00 57.53 93 GLY A O 1
ATOM 742 N N . ALA A 1 94 ? -16.414 40.609 42.072 1.00 59.23 94 ALA A N 1
ATOM 743 C CA . ALA A 1 94 ? -16.902 40.111 40.798 1.00 58.50 94 ALA A CA 1
ATOM 744 C C . ALA A 1 94 ? -16.052 38.953 40.297 1.00 58.75 94 ALA A C 1
ATOM 745 O O . ALA A 1 94 ? -14.891 38.790 40.698 1.00 60.22 94 ALA A O 1
ATOM 747 N N . VAL A 1 95 ? -16.642 38.153 39.415 1.00 57.53 95 VAL A N 1
ATOM 748 C CA . VAL A 1 95 ? -15.958 37.025 38.823 1.00 57.63 95 VAL A CA 1
ATOM 749 C C . VAL A 1 95 ? -16.107 37.143 37.331 1.00 57.73 95 VAL A C 1
ATOM 750 O O . VAL A 1 95 ? -17.225 37.254 36.822 1.00 56.51 95 VAL A O 1
ATOM 754 N N . PHE A 1 96 ? -14.981 37.114 36.628 1.00 60.40 96 PHE A N 1
ATOM 755 C CA . PHE A 1 96 ? -14.986 37.069 35.167 1.00 60.92 96 PHE A CA 1
ATOM 756 C C . PHE A 1 96 ? -14.574 35.705 34.659 1.00 60.48 96 PHE A C 1
ATOM 757 O O . PHE A 1 96 ? -13.413 35.328 34.758 1.00 61.88 96 PHE A O 1
ATOM 765 N N . ARG A 1 97 ? -15.530 34.974 34.108 1.00 58.69 97 ARG A N 1
ATOM 766 C CA . ARG A 1 97 ? -15.250 33.677 33.521 1.00 58.72 97 ARG A CA 1
ATOM 767 C C . ARG A 1 97 ? -15.110 33.781 32.001 1.00 59.55 97 ARG A C 1
ATOM 768 O O . ARG A 1 97 ? -16.054 34.144 31.296 1.00 58.83 97 ARG A O 1
ATOM 776 N N . THR A 1 98 ? -13.929 33.461 31.497 1.00 61.71 98 THR A N 1
ATOM 777 C CA . THR A 1 98 ? -13.701 33.514 30.074 1.00 62.81 98 THR A CA 1
ATOM 778 C C . THR A 1 98 ? -14.652 32.537 29.358 1.00 61.77 98 THR A C 1
ATOM 779 O O . THR A 1 98 ? -14.978 31.476 29.895 1.00 60.42 98 THR A O 1
ATOM 783 N N . ILE A 1 99 ? -15.138 32.941 28.181 1.00 62.35 99 ILE A N 1
ATOM 784 C CA . ILE A 1 99 ? -16.022 32.125 27.355 1.00 61.60 99 ILE A CA 1
ATOM 785 C C . ILE A 1 99 ? -15.259 31.742 26.109 1.00 63.50 99 ILE A C 1
ATOM 786 O O . ILE A 1 99 ? -14.796 32.616 25.369 1.00 64.72 99 ILE A O 1
ATOM 791 N N . PRO A 1 100 ? -15.120 30.435 25.863 1.00 64.36 100 PRO A N 1
ATOM 792 C CA . PRO A 1 100 ? -14.414 30.047 24.648 1.00 66.24 100 PRO A CA 1
ATOM 793 C C . PRO A 1 100 ? -15.195 30.503 23.419 1.00 66.05 100 PRO A C 1
ATOM 794 O O . PRO A 1 100 ? -16.411 30.325 23.347 1.00 64.64 100 PRO A O 1
ATOM 798 N N . SER A 1 101 ? -14.489 31.101 22.471 1.00 67.99 101 SER A N 1
ATOM 799 C CA . SER A 1 101 ? -15.118 31.713 21.319 1.00 68.66 101 SER A CA 1
ATOM 800 C C . SER A 1 101 ? -15.409 30.714 20.185 1.00 68.05 101 SER A C 1
ATOM 801 O O . SER A 1 101 ? -16.577 30.472 19.849 1.00 66.97 101 SER A O 1
ATOM 804 N N . LYS A 1 102 ? -14.354 30.137 19.608 1.00 68.48 102 LYS A N 1
ATOM 805 C CA . LYS A 1 102 ? -14.489 29.302 18.419 1.00 67.46 102 LYS A CA 1
ATOM 806 C C . LYS A 1 102 ? -15.198 27.984 18.654 1.00 64.67 102 LYS A C 1
ATOM 807 O O . LYS A 1 102 ? -15.008 27.340 19.675 1.00 64.37 102 LYS A O 1
ATOM 813 N N . VAL A 1 103 ? -16.009 27.589 17.679 1.00 61.91 103 VAL A N 1
ATOM 814 C CA . VAL A 1 103 ? -16.765 26.352 17.747 1.00 59.14 103 VAL A CA 1
ATOM 815 C C . VAL A 1 103 ? -15.892 25.275 17.133 1.00 59.32 103 VAL A C 1
ATOM 816 O O . VAL A 1 103 ? -15.432 25.426 16.009 1.00 59.96 103 VAL A O 1
ATOM 820 N N . LEU A 1 104 ? -15.640 24.203 17.869 1.00 58.20 104 LEU A N 1
ATOM 821 C CA . LEU A 1 104 ? -14.784 23.138 17.364 1.00 58.31 104 LEU A CA 1
ATOM 822 C C . LEU A 1 104 ? -15.655 22.122 16.629 1.00 57.05 104 LEU A C 1
ATOM 823 O O . LEU A 1 104 ? -16.845 21.956 16.943 1.00 55.71 104 LEU A O 1
ATOM 828 N N . THR A 1 105 ? -15.080 21.450 15.643 1.00 57.04 105 THR A N 1
ATOM 829 C CA . THR A 1 105 ? -15.887 20.574 14.806 1.00 55.74 105 THR A CA 1
ATOM 830 C C . THR A 1 105 ? -15.926 19.163 15.366 1.00 56.16 105 THR A C 1
ATOM 831 O O . THR A 1 105 ? -15.027 18.748 16.107 1.00 56.84 105 THR A O 1
ATOM 835 N N . MET A 1 106 ? -16.949 18.410 14.974 1.00 54.89 106 MET A N 1
ATOM 836 C CA . MET A 1 106 ? -16.994 17.001 15.323 1.00 55.35 106 MET A CA 1
ATOM 837 C C . MET A 1 106 ? -15.658 16.304 15.062 1.00 58.21 106 MET A C 1
ATOM 838 O O . MET A 1 106 ? -15.182 15.548 15.909 1.00 59.27 106 MET A O 1
ATOM 843 N N . GLU A 1 107 ? -15.055 16.556 13.900 1.00 60.29 107 GLU A N 1
ATOM 844 C CA . GLU A 1 107 ? -13.777 15.933 13.581 1.00 63.79 107 GLU A CA 1
ATOM 845 C C . GLU A 1 107 ? -12.703 16.377 14.567 1.00 64.98 107 GLU A C 1
ATOM 846 O O . GLU A 1 107 ? -11.997 15.547 15.127 1.00 66.61 107 GLU A O 1
ATOM 852 N N . GLU A 1 108 ? -12.593 17.681 14.796 1.00 64.71 108 GLU A N 1
ATOM 853 C CA . GLU A 1 108 ? -11.614 18.186 15.745 1.00 65.77 108 GLU A CA 1
ATOM 854 C C . GLU A 1 108 ? -11.768 17.502 17.098 1.00 65.11 108 GLU A C 1
ATOM 855 O O . GLU A 1 108 ? -10.785 17.266 17.791 1.00 65.87 108 GLU A O 1
ATOM 861 N N . LEU A 1 109 ? -13.003 17.194 17.475 1.00 63.33 109 LEU A N 1
ATOM 862 C CA . LEU A 1 109 ? -13.270 16.517 18.745 1.00 63.57 109 LEU A CA 1
ATOM 863 C C . LEU A 1 109 ? -13.294 14.992 18.650 1.00 64.28 109 LEU A C 1
ATOM 864 O O . LEU A 1 109 ? -13.605 14.314 19.632 1.00 64.28 109 LEU A O 1
ATOM 869 N N . GLY A 1 110 ? -12.992 14.451 17.475 1.00 64.95 110 GLY A N 1
ATOM 870 C CA . GLY A 1 110 ? -13.034 13.005 17.284 1.00 65.02 110 GLY A CA 1
ATOM 871 C C . GLY A 1 110 ? -14.403 12.404 17.557 1.00 63.28 110 GLY A C 1
ATOM 872 O O . GLY A 1 110 ? -14.497 11.298 18.075 1.00 63.32 110 GLY A O 1
ATOM 873 N N . MET A 1 111 ? -15.465 13.130 17.206 1.00 61.37 111 MET A N 1
ATOM 874 C CA . MET A 1 111 ? -16.821 12.626 17.349 1.00 59.84 111 MET A CA 1
ATOM 875 C C . MET A 1 111 ? -17.258 11.933 16.060 1.00 60.17 111 MET A C 1
ATOM 876 O O . MET A 1 111 ? -17.185 12.525 14.994 1.00 60.85 111 MET A O 1
ATOM 881 N N . GLY A 1 112 ? -17.717 10.688 16.150 1.00 60.49 112 GLY A N 1
ATOM 882 C CA . GLY A 1 112 ? -18.075 9.916 14.952 1.00 60.61 112 GLY A CA 1
ATOM 883 C C . GLY A 1 112 ? -19.514 9.992 14.479 1.00 59.04 112 GLY A C 1
ATOM 884 O O . GLY A 1 112 ? -20.359 10.636 15.093 1.00 58.34 112 GLY A O 1
ATOM 885 N N . GLU A 1 113 ? -19.801 9.299 13.388 1.00 59.90 113 GLU A N 1
ATOM 886 C CA . GLU A 1 113 ? -21.101 9.400 12.743 1.00 59.71 113 GLU A CA 1
ATOM 887 C C . GLU A 1 113 ? -22.312 9.314 13.691 1.00 57.24 113 GLU A C 1
ATOM 888 O O . GLU A 1 113 ? -23.362 9.905 13.424 1.00 56.14 113 GLU A O 1
ATOM 894 N N . VAL A 1 114 ? -22.187 8.571 14.781 1.00 55.11 114 VAL A N 1
ATOM 895 C CA . VAL A 1 114 ? -23.329 8.431 15.666 1.00 52.07 114 VAL A CA 1
ATOM 896 C C . VAL A 1 114 ? -23.866 9.801 16.063 1.00 50.09 114 VAL A C 1
ATOM 897 O O . VAL A 1 114 ? -25.082 10.003 16.127 1.00 49.29 114 VAL A O 1
ATOM 901 N N . PHE A 1 115 ? -22.964 10.748 16.307 1.00 49.02 115 PHE A N 1
ATOM 902 C CA . PHE A 1 115 ? -23.384 12.089 16.699 1.00 46.40 115 PHE A CA 1
ATOM 903 C C . PHE A 1 115 ? -24.144 12.760 15.562 1.00 45.43 115 PHE A C 1
ATOM 904 O O . PHE A 1 115 ? -25.073 13.540 15.791 1.00 42.57 115 PHE A O 1
ATOM 912 N N . LYS A 1 116 ? -23.743 12.460 14.330 1.00 45.98 116 LYS A N 1
ATOM 913 C CA . LYS A 1 116 ? -24.421 13.032 13.184 1.00 45.61 116 LYS A CA 1
ATOM 914 C C . LYS A 1 116 ? -25.826 12.440 13.087 1.00 45.15 116 LYS A C 1
ATOM 915 O O . LYS A 1 116 ? -26.820 13.164 12.962 1.00 44.18 116 LYS A O 1
ATOM 921 N N . ARG A 1 117 ? -25.916 11.123 13.185 1.00 46.25 117 ARG A N 1
ATOM 922 C CA . ARG A 1 117 ? -27.219 10.487 13.213 1.00 46.89 117 ARG A CA 1
ATOM 923 C C . ARG A 1 117 ? -28.106 11.112 14.294 1.00 45.79 117 ARG A C 1
ATOM 924 O O . ARG A 1 117 ? -29.276 11.385 14.073 1.00 45.09 117 ARG A O 1
ATOM 932 N N . VAL A 1 118 ? -27.551 11.337 15.475 1.00 45.86 118 VAL A N 1
ATOM 933 C CA . VAL A 1 118 ? -28.360 11.921 16.521 1.00 45.17 118 VAL A CA 1
ATOM 934 C C . VAL A 1 118 ? -28.754 13.339 16.127 1.00 44.78 118 VAL A C 1
ATOM 935 O O . VAL A 1 118 ? -29.911 13.736 16.269 1.00 43.62 118 VAL A O 1
ATOM 939 N N . SER A 1 119 ? -27.797 14.116 15.627 1.00 45.59 119 SER A N 1
ATOM 940 C CA . SER A 1 119 ? -28.124 15.466 15.179 1.00 45.73 119 SER A CA 1
ATOM 941 C C . SER A 1 119 ? -29.181 15.458 14.084 1.00 45.78 119 SER A C 1
ATOM 942 O O . SER A 1 119 ? -30.034 16.362 13.991 1.00 44.18 119 SER A O 1
ATOM 945 N N . ASP A 1 120 ? -29.113 14.442 13.241 1.00 46.31 120 ASP A N 1
ATOM 946 C CA . ASP A 1 120 ? -29.918 14.479 12.058 1.00 46.62 120 ASP A CA 1
ATOM 947 C C . ASP A 1 120 ? -31.410 14.318 12.210 1.00 45.59 120 ASP A C 1
ATOM 948 O O . ASP A 1 120 ? -32.166 14.682 11.297 1.00 45.00 120 ASP A O 1
ATOM 953 N N . VAL A 1 121 ? -31.838 13.762 13.333 1.00 45.26 121 VAL A N 1
ATOM 954 C CA . VAL A 1 121 ? -33.263 13.456 13.523 1.00 45.39 121 VAL A CA 1
ATOM 955 C C . VAL A 1 121 ? -34.141 14.672 13.195 1.00 46.14 121 VAL A C 1
ATOM 956 O O . VAL A 1 121 ? -33.749 15.816 13.420 1.00 45.58 121 VAL A O 1
ATOM 960 N N . PRO A 1 122 ? -35.327 14.432 12.634 1.00 47.24 122 PRO A N 1
ATOM 961 C CA . PRO A 1 122 ? -36.115 15.599 12.210 1.00 47.58 122 PRO A CA 1
ATOM 962 C C . PRO A 1 122 ? -36.799 16.364 13.344 1.00 48.22 122 PRO A C 1
ATOM 963 O O . PRO A 1 122 ? -37.188 17.508 13.157 1.00 49.12 122 PRO A O 1
ATOM 967 N N . ARG A 1 123 ? -36.974 15.750 14.503 1.00 48.93 123 ARG A N 1
ATOM 968 C CA . ARG A 1 123 ? -37.690 16.404 15.597 1.00 48.87 123 ARG A CA 1
ATOM 969 C C . ARG A 1 123 ? -37.504 15.591 16.869 1.00 48.08 123 ARG A C 1
ATOM 970 O O . ARG A 1 123 ? -37.076 14.421 16.815 1.00 48.43 123 ARG A O 1
ATOM 978 N N . GLY A 1 124 ? -37.815 16.199 18.005 1.00 45.55 124 GLY A N 1
ATOM 979 C CA . GLY A 1 124 ? -37.741 15.466 19.259 1.00 44.67 124 GLY A CA 1
ATOM 980 C C . GLY A 1 124 ? -36.810 16.117 20.257 1.00 43.10 124 GLY A C 1
ATOM 981 O O . GLY A 1 124 ? -36.467 17.290 20.104 1.00 43.74 124 GLY A O 1
ATOM 982 N N . LEU A 1 125 ? -36.394 15.358 21.266 1.00 40.80 125 LEU A N 1
ATOM 983 C CA . LEU A 1 125 ? -35.582 15.911 22.324 1.00 40.43 125 LEU A CA 1
ATOM 984 C C . LEU A 1 125 ? -34.253 15.196 22.455 1.00 41.04 125 LEU A C 1
ATOM 985 O O . LEU A 1 125 ? -34.201 13.945 22.523 1.00 41.17 125 LEU A O 1
ATOM 990 N N . VAL A 1 126 ? -33.174 15.979 22.473 1.00 39.58 126 VAL A N 1
ATOM 991 C CA . VAL A 1 126 ? -31.856 15.397 22.664 1.00 40.10 126 VAL A CA 1
ATOM 992 C C . VAL A 1 126 ? -31.182 16.077 23.844 1.00 40.19 126 VAL A C 1
ATOM 993 O O . VAL A 1 126 ? -31.151 17.299 23.906 1.00 38.17 126 VAL A O 1
ATOM 997 N N . LEU A 1 127 ? -30.637 15.275 24.756 1.00 40.66 127 LEU A N 1
ATOM 998 C CA . LEU A 1 127 ? -30.082 15.791 25.999 1.00 41.14 127 LEU A CA 1
ATOM 999 C C . LEU A 1 127 ? -28.623 15.434 26.117 1.00 42.35 127 LEU A C 1
ATOM 1000 O O . LEU A 1 127 ? -28.245 14.260 26.032 1.00 44.19 127 LEU A O 1
ATOM 1005 N N . VAL A 1 128 ? -27.800 16.449 26.323 1.00 42.16 128 VAL A N 1
ATOM 1006 C CA . VAL A 1 128 ? -26.388 16.238 26.534 1.00 42.99 128 VAL A CA 1
ATOM 1007 C C . VAL A 1 128 ? -26.106 16.543 28.002 1.00 43.73 128 VAL A C 1
ATOM 1008 O O . VAL A 1 128 ? -26.411 17.620 28.467 1.00 43.14 128 VAL A O 1
ATOM 1012 N N . THR A 1 129 ? -25.545 15.598 28.744 1.00 45.56 129 THR A N 1
ATOM 1013 C CA . THR A 1 129 ? -25.462 15.775 30.183 1.00 46.82 129 THR A CA 1
ATOM 1014 C C . THR A 1 129 ? -24.098 15.461 30.767 1.00 49.92 129 THR A C 1
ATOM 1015 O O . THR A 1 129 ? -23.251 14.839 30.114 1.00 51.17 129 THR A O 1
ATOM 1019 N N . GLY A 1 130 ? -23.914 15.861 32.022 1.00 51.78 130 GLY A N 1
ATOM 1020 C CA . GLY A 1 130 ? -22.711 15.545 32.775 1.00 54.22 130 GLY A CA 1
ATOM 1021 C C . GLY A 1 130 ? -22.404 16.694 33.716 1.00 56.27 130 GLY A C 1
ATOM 1022 O O . GLY A 1 130 ? -23.005 17.760 33.625 1.00 55.37 130 GLY A O 1
ATOM 1023 N N . PRO A 1 131 ? -21.451 16.500 34.629 1.00 58.78 131 PRO A N 1
ATOM 1024 C CA . PRO A 1 131 ? -21.140 17.560 35.594 1.00 60.32 131 PRO A CA 1
ATOM 1025 C C . PRO A 1 131 ? -20.625 18.842 34.936 1.00 61.20 131 PRO A C 1
ATOM 1026 O O . PRO A 1 131 ? -20.619 18.935 33.715 1.00 61.50 131 PRO A O 1
ATOM 1030 N N . THR A 1 132 ? -20.230 19.843 35.722 1.00 62.29 132 THR A N 1
ATOM 1031 C CA . THR A 1 132 ? -19.607 21.014 35.109 1.00 62.48 132 THR A CA 1
ATOM 1032 C C . THR A 1 132 ? -18.250 20.600 34.582 1.00 63.31 132 THR A C 1
ATOM 1033 O O . THR A 1 132 ? -17.617 19.687 35.128 1.00 64.06 132 THR A O 1
ATOM 1037 N N . GLY A 1 133 ? -17.820 21.242 33.499 1.00 62.61 133 GLY A N 1
ATOM 1038 C CA . GLY A 1 133 ? -16.546 20.914 32.878 1.00 63.34 133 GLY A CA 1
ATOM 1039 C C . GLY A 1 133 ? -16.499 19.564 32.181 1.00 63.61 133 GLY A C 1
ATOM 1040 O O . GLY A 1 133 ? -15.436 19.103 31.785 1.00 64.93 133 GLY A O 1
ATOM 1041 N N . SER A 1 134 ? -17.642 18.905 32.043 1.00 62.33 134 SER A N 1
ATOM 1042 C CA . SER A 1 134 ? -17.677 17.674 31.269 1.00 62.41 134 SER A CA 1
ATOM 1043 C C . SER A 1 134 ? -17.566 17.918 29.766 1.00 61.56 134 SER A C 1
ATOM 1044 O O . SER A 1 134 ? -17.250 16.998 29.010 1.00 62.00 134 SER A O 1
ATOM 1047 N N . GLY A 1 135 ? -17.851 19.140 29.320 1.00 60.50 135 GLY A N 1
ATOM 1048 C CA . GLY A 1 135 ? -17.794 19.454 27.894 1.00 58.70 135 GLY A CA 1
ATOM 1049 C C . GLY A 1 135 ? -19.124 19.357 27.153 1.00 55.86 135 GLY A C 1
ATOM 1050 O O . GLY A 1 135 ? -19.150 19.013 25.970 1.00 55.14 135 GLY A O 1
ATOM 1051 N N . LYS A 1 136 ? -20.225 19.665 27.842 1.00 54.18 136 LYS A N 1
ATOM 1052 C CA . LYS A 1 136 ? -21.561 19.586 27.252 1.00 52.13 136 LYS A CA 1
ATOM 1053 C C . LYS A 1 136 ? -21.768 20.633 26.155 1.00 51.39 136 LYS A C 1
ATOM 1054 O O . LYS A 1 136 ? -22.097 20.280 25.012 1.00 51.58 136 LYS A O 1
ATOM 1060 N N . SER A 1 137 ? -21.558 21.908 26.480 1.00 50.49 137 SER A N 1
ATOM 1061 C CA . SER A 1 137 ? -21.746 22.938 25.464 1.00 50.59 137 SER A CA 1
ATOM 1062 C C . SER A 1 137 ? -20.883 22.681 24.211 1.00 51.19 137 SER A C 1
ATOM 1063 O O . SER A 1 137 ? -21.320 22.913 23.070 1.00 51.12 137 SER A O 1
ATOM 1066 N N . THR A 1 138 ? -19.668 22.175 24.432 1.00 51.75 138 THR A N 1
ATOM 1067 C CA . THR A 1 138 ? -18.731 21.886 23.354 1.00 51.23 138 THR A CA 1
ATOM 1068 C C . THR A 1 138 ? -19.310 20.844 22.422 1.00 49.78 138 THR A C 1
ATOM 1069 O O . THR A 1 138 ? -19.327 21.014 21.203 1.00 48.72 138 THR A O 1
ATOM 1073 N N . THR A 1 139 ? -19.767 19.746 22.996 1.00 49.58 139 THR A N 1
ATOM 1074 C CA . THR A 1 139 ? -20.406 18.732 22.198 1.00 49.32 139 THR A CA 1
ATOM 1075 C C . THR A 1 139 ? -21.582 19.373 21.454 1.00 48.25 139 THR A C 1
ATOM 1076 O O . THR A 1 139 ? -21.713 19.221 20.227 1.00 49.62 139 THR A O 1
ATOM 1080 N N . LEU A 1 140 ? -22.436 20.106 22.162 1.00 45.41 140 LEU A N 1
ATOM 1081 C CA . LEU A 1 140 ? -23.558 20.735 21.468 1.00 44.16 140 LEU A CA 1
ATOM 1082 C C . LEU A 1 140 ? -23.172 21.666 20.321 1.00 43.89 140 LEU A C 1
ATOM 1083 O O . LEU A 1 140 ? -23.744 21.582 19.213 1.00 44.28 140 LEU A O 1
ATOM 1088 N N . ALA A 1 141 ? -22.210 22.550 20.581 1.00 42.81 141 ALA A N 1
ATOM 1089 C CA . ALA A 1 141 ? -21.720 23.435 19.542 1.00 42.56 141 ALA A CA 1
ATOM 1090 C C . ALA A 1 141 ? -21.362 22.646 18.288 1.00 43.11 141 ALA A C 1
ATOM 1091 O O . ALA A 1 141 ? -21.724 23.048 17.176 1.00 42.59 141 ALA A O 1
ATOM 1093 N N . ALA A 1 142 ? -20.684 21.507 18.459 1.00 44.05 142 ALA A N 1
ATOM 1094 C CA . ALA A 1 142 ? -20.246 20.721 17.306 1.00 45.76 142 ALA A CA 1
ATOM 1095 C C . ALA A 1 142 ? -21.448 20.140 16.571 1.00 46.38 142 ALA A C 1
ATOM 1096 O O . ALA A 1 142 ? -21.497 20.110 15.338 1.00 46.93 142 ALA A O 1
ATOM 1098 N N . MET A 1 143 ? -22.429 19.690 17.334 1.00 47.07 143 MET A N 1
ATOM 1099 C CA . MET A 1 143 ? -23.636 19.171 16.749 1.00 47.29 143 MET A CA 1
ATOM 1100 C C . MET A 1 143 ? -24.344 20.259 15.960 1.00 46.74 143 MET A C 1
ATOM 1101 O O . MET A 1 143 ? -24.807 20.024 14.844 1.00 46.77 143 MET A O 1
ATOM 1106 N N . LEU A 1 144 ? -24.413 21.461 16.520 1.00 46.38 144 LEU A N 1
ATOM 1107 C CA . LEU A 1 144 ? -25.060 22.557 15.798 1.00 45.44 144 LEU A CA 1
ATOM 1108 C C . LEU A 1 144 ? -24.230 22.983 14.593 1.00 46.86 144 LEU A C 1
ATOM 1109 O O . LEU A 1 144 ? -24.785 23.292 13.538 1.00 47.59 144 LEU A O 1
ATOM 1114 N N . ASP A 1 145 ? -22.901 23.008 14.729 1.00 46.84 145 ASP A N 1
ATOM 1115 C CA . ASP A 1 145 ? -22.084 23.343 13.573 1.00 46.73 145 ASP A CA 1
ATOM 1116 C C . ASP A 1 145 ? -22.356 22.355 12.442 1.00 46.69 145 ASP A C 1
ATOM 1117 O O . ASP A 1 145 ? -22.472 22.727 11.265 1.00 47.53 145 ASP A O 1
ATOM 1122 N N . TYR A 1 146 ? -22.399 21.076 12.792 1.00 45.79 146 TYR A N 1
ATOM 1123 C CA . TYR A 1 146 ? -22.660 20.069 11.786 1.00 45.29 146 TYR A CA 1
ATOM 1124 C C . TYR A 1 146 ? -23.965 20.383 11.043 1.00 44.21 146 TYR A C 1
ATOM 1125 O O . TYR A 1 146 ? -23.995 20.393 9.820 1.00 44.25 146 TYR A O 1
ATOM 1134 N N . LEU A 1 147 ? -25.040 20.629 11.776 1.00 43.40 147 LEU A N 1
ATOM 1135 C CA . LEU A 1 147 ? -26.298 21.011 11.144 1.00 44.14 147 LEU A CA 1
ATOM 1136 C C . LEU A 1 147 ? -26.166 22.293 10.322 1.00 45.35 147 LEU A C 1
ATOM 1137 O O . LEU A 1 147 ? -26.696 22.395 9.208 1.00 45.92 147 LEU A O 1
ATOM 1142 N N . ASN A 1 148 ? -25.421 23.255 10.856 1.00 45.82 148 ASN A N 1
ATOM 1143 C CA . ASN A 1 148 ? -25.185 24.499 10.150 1.00 45.66 148 ASN A CA 1
ATOM 1144 C C . ASN A 1 148 ? -24.476 24.232 8.844 1.00 46.59 148 ASN A C 1
ATOM 1145 O O . ASN A 1 148 ? -24.727 24.895 7.852 1.00 46.13 148 ASN A O 1
ATOM 1150 N N . ASN A 1 149 ? -23.572 23.258 8.845 1.00 47.64 149 ASN A N 1
ATOM 1151 C CA . ASN A 1 149 ? -22.861 22.913 7.630 1.00 48.12 149 ASN A CA 1
ATOM 1152 C C . ASN A 1 149 ? -23.724 22.159 6.615 1.00 47.75 149 ASN A C 1
ATOM 1153 O O . ASN A 1 149 ? -23.413 22.135 5.434 1.00 48.86 149 ASN A O 1
ATOM 1158 N N . THR A 1 150 ? -24.798 21.513 7.060 1.00 46.63 150 THR A N 1
ATOM 1159 C CA . THR A 1 150 ? -25.482 20.528 6.205 1.00 45.57 150 THR A CA 1
ATOM 1160 C C . THR A 1 150 ? -26.951 20.795 5.872 1.00 44.49 150 THR A C 1
ATOM 1161 O O . THR A 1 150 ? -27.427 20.378 4.829 1.00 45.04 150 THR A O 1
ATOM 1165 N N . LYS A 1 151 ? -27.694 21.446 6.753 1.00 43.26 151 LYS A N 1
ATOM 1166 C CA . LYS A 1 151 ? -29.103 21.660 6.478 1.00 42.22 151 LYS A CA 1
ATOM 1167 C C . LYS A 1 151 ? -29.459 23.141 6.305 1.00 41.80 151 LYS A C 1
ATOM 1168 O O . LYS A 1 151 ? -28.836 24.018 6.912 1.00 41.56 151 LYS A O 1
ATOM 1174 N N . TYR A 1 152 ? -30.457 23.399 5.459 1.00 40.82 152 TYR A N 1
ATOM 1175 C CA . TYR A 1 152 ? -30.974 24.747 5.239 1.00 39.95 152 TYR A CA 1
ATOM 1176 C C . TYR A 1 152 ? -32.117 25.003 6.205 1.00 39.36 152 TYR A C 1
ATOM 1177 O O . TYR A 1 152 ? -33.278 25.148 5.811 1.00 39.12 152 TYR A O 1
ATOM 1186 N N . HIS A 1 153 ? -31.764 25.056 7.483 1.00 38.55 153 HIS A N 1
ATOM 1187 C CA . HIS A 1 153 ? -32.744 25.110 8.552 1.00 38.33 153 HIS A CA 1
ATOM 1188 C C . HIS A 1 153 ? -32.548 26.360 9.412 1.00 39.11 153 HIS A C 1
ATOM 1189 O O . HIS A 1 153 ? -31.585 27.126 9.230 1.00 39.80 153 HIS A O 1
ATOM 1196 N N . HIS A 1 154 ? -33.464 26.556 10.359 1.00 39.25 154 HIS A N 1
ATOM 1197 C CA . HIS A 1 154 ? -33.387 27.669 11.283 1.00 38.83 154 HIS A CA 1
ATOM 1198 C C . HIS A 1 154 ? -33.000 27.160 12.645 1.00 38.32 154 HIS A C 1
ATOM 1199 O O . HIS A 1 154 ? -33.746 26.412 13.259 1.00 38.56 154 HIS A O 1
ATOM 1206 N N . ILE A 1 155 ? -31.827 27.575 13.108 1.00 38.57 155 ILE A N 1
ATOM 1207 C CA . ILE A 1 155 ? -31.376 27.263 14.446 1.00 38.81 155 ILE A CA 1
ATOM 1208 C C . ILE A 1 155 ? -31.610 28.447 15.366 1.00 40.44 155 ILE A C 1
ATOM 1209 O O . ILE A 1 155 ? -31.080 29.529 15.148 1.00 41.74 155 ILE A O 1
ATOM 1214 N N . LEU A 1 156 ? -32.393 28.234 16.415 1.00 41.29 156 LEU A N 1
ATOM 1215 C CA . LEU A 1 156 ? -32.674 29.279 17.383 1.00 41.85 156 LEU A CA 1
ATOM 1216 C C . LEU A 1 156 ? -32.073 28.852 18.715 1.00 42.88 156 LEU A C 1
ATOM 1217 O O . LEU A 1 156 ? -32.235 27.706 19.126 1.00 44.13 156 LEU A O 1
ATOM 1222 N N . THR A 1 157 ? -31.362 29.744 19.390 1.00 43.35 157 THR A N 1
ATOM 1223 C CA . THR A 1 157 ? -30.810 29.388 20.694 1.00 43.28 157 THR A CA 1
ATOM 1224 C C . THR A 1 157 ? -31.234 30.384 21.735 1.00 44.68 157 THR A C 1
ATOM 1225 O O . THR A 1 157 ? -31.484 31.545 21.425 1.00 44.56 157 THR A O 1
ATOM 1229 N N . ILE A 1 158 ? -31.309 29.908 22.974 1.00 46.10 158 ILE A N 1
ATOM 1230 C CA . ILE A 1 158 ? -31.699 30.705 24.113 1.00 47.40 158 ILE A CA 1
ATOM 1231 C C . ILE A 1 158 ? -30.677 30.361 25.184 1.00 49.38 158 ILE A C 1
ATOM 1232 O O . ILE A 1 158 ? -30.609 29.219 25.648 1.00 49.65 158 ILE A O 1
ATOM 1237 N N . GLU A 1 159 ? -29.884 31.351 25.572 1.00 51.05 159 GLU A N 1
ATOM 1238 C CA . GLU A 1 159 ? -28.725 31.106 26.387 1.00 52.48 159 GLU A CA 1
ATOM 1239 C C . GLU A 1 159 ? -28.576 32.176 27.459 1.00 54.33 159 GLU A C 1
ATOM 1240 O O . GLU A 1 159 ? -29.003 33.312 27.285 1.00 54.61 159 GLU A O 1
ATOM 1246 N N . ASP A 1 160 ? -27.958 31.796 28.568 1.00 55.53 160 ASP A N 1
ATOM 1247 C CA . ASP A 1 160 ? -27.865 32.653 29.723 1.00 56.83 160 ASP A CA 1
ATOM 1248 C C . ASP A 1 160 ? -26.484 32.476 30.307 1.00 57.13 160 ASP A C 1
ATOM 1249 O O . ASP A 1 160 ? -26.304 31.684 31.216 1.00 58.37 160 ASP A O 1
ATOM 1254 N N . PRO A 1 161 ? -25.485 33.169 29.756 1.00 56.97 161 PRO A N 1
ATOM 1255 C CA . PRO A 1 161 ? -25.461 34.027 28.576 1.00 56.62 161 PRO A CA 1
ATOM 1256 C C . PRO A 1 161 ? -25.111 33.216 27.317 1.00 56.18 161 PRO A C 1
ATOM 1257 O O . PRO A 1 161 ? -24.895 32.010 27.401 1.00 55.79 161 PRO A O 1
ATOM 1261 N N . ILE A 1 162 ? -25.033 33.874 26.165 1.00 56.27 162 ILE A N 1
ATOM 1262 C CA . ILE A 1 162 ? -24.574 33.199 24.964 1.00 56.45 162 ILE A CA 1
ATOM 1263 C C . ILE A 1 162 ? -23.120 32.737 25.107 1.00 58.12 162 ILE A C 1
ATOM 1264 O O . ILE A 1 162 ? -22.208 33.554 25.320 1.00 59.34 162 ILE A O 1
ATOM 1269 N N . GLU A 1 163 ? -22.908 31.431 24.961 1.00 58.10 163 GLU A N 1
ATOM 1270 C CA . GLU A 1 163 ? -21.574 30.875 25.072 1.00 59.71 163 GLU A CA 1
ATOM 1271 C C . GLU A 1 163 ? -20.861 30.880 23.708 1.00 59.80 163 GLU A C 1
ATOM 1272 O O . GLU A 1 163 ? -20.070 31.775 23.441 1.00 60.97 163 GLU A O 1
ATOM 1278 N N . PHE A 1 164 ? -21.131 29.901 22.846 1.00 58.19 164 PHE A N 1
ATOM 1279 C CA . PHE A 1 164 ? -20.461 29.833 21.548 1.00 57.47 164 PHE A CA 1
ATOM 1280 C C . PHE A 1 164 ? -21.247 30.615 20.524 1.00 56.67 164 PHE A C 1
ATOM 1281 O O . PHE A 1 164 ? -22.466 30.477 20.460 1.00 55.85 164 PHE A O 1
ATOM 1289 N N . VAL A 1 165 ? -20.560 31.425 19.719 1.00 56.22 165 VAL A N 1
ATOM 1290 C CA . VAL A 1 165 ? -21.238 32.219 18.706 1.00 55.03 165 VAL A CA 1
ATOM 1291 C C . VAL A 1 165 ? -21.061 31.539 17.355 1.00 54.18 165 VAL A C 1
ATOM 1292 O O . VAL A 1 165 ? -19.942 31.391 16.882 1.00 54.35 165 VAL A O 1
ATOM 1296 N N . HIS A 1 166 ? -22.165 31.109 16.749 1.00 52.91 166 HIS A N 1
ATOM 1297 C CA . HIS A 1 166 ? -22.104 30.443 15.460 1.00 52.20 166 HIS A CA 1
ATOM 1298 C C . HIS A 1 166 ? -22.281 31.468 14.362 1.00 53.42 166 HIS A C 1
ATOM 1299 O O . HIS A 1 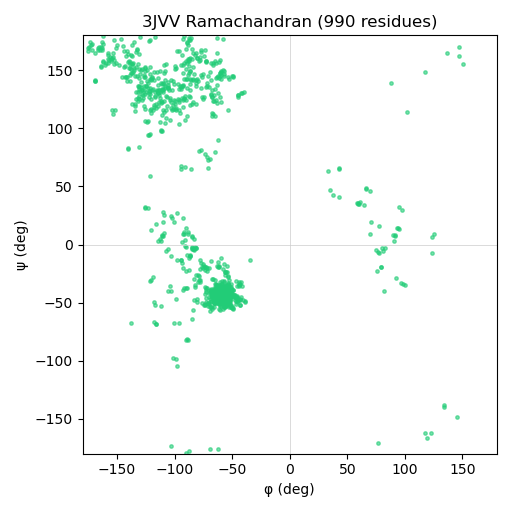166 ? -22.868 32.521 14.572 1.00 52.66 166 HIS A O 1
ATOM 1306 N N . GLU A 1 167 ? -21.754 31.163 13.187 1.00 55.58 167 GLU A N 1
ATOM 1307 C CA . GLU A 1 167 ? -21.964 32.014 12.036 1.00 57.76 167 GLU A CA 1
ATOM 1308 C C . GLU A 1 167 ? -22.878 31.281 11.058 1.00 56.47 167 GLU A C 1
ATOM 1309 O O . GLU A 1 167 ? -22.716 30.081 10.852 1.00 55.86 167 GLU A O 1
ATOM 1315 N N . SER A 1 168 ? -23.829 31.994 10.457 1.00 55.42 168 SER A N 1
ATOM 1316 C CA . SER A 1 168 ? -24.820 31.362 9.607 1.00 53.29 168 SER A CA 1
ATOM 1317 C C . SER A 1 168 ? -24.182 30.820 8.353 1.00 54.21 168 SER A C 1
ATOM 1318 O O . SER A 1 168 ? -23.743 31.582 7.503 1.00 55.88 168 SER A O 1
ATOM 1321 N N . LYS A 1 169 ? -24.117 29.496 8.240 1.00 53.39 169 LYS A N 1
ATOM 1322 C CA . LYS A 1 169 ? -23.649 28.870 7.029 1.00 52.41 169 LYS A CA 1
ATOM 1323 C C . LYS A 1 169 ? -24.896 28.477 6.230 1.00 50.18 169 LYS A C 1
ATOM 1324 O O . LYS A 1 169 ? -25.529 29.334 5.650 1.00 49.16 169 LYS A O 1
ATOM 1330 N N . LYS A 1 170 ? -25.275 27.206 6.198 1.00 49.36 170 LYS A N 1
ATOM 1331 C CA . LYS A 1 170 ? -26.543 26.825 5.548 1.00 47.24 170 LYS A CA 1
ATOM 1332 C C . LYS A 1 170 ? -27.745 27.126 6.443 1.00 44.96 170 LYS A C 1
ATOM 1333 O O . LYS A 1 170 ? -28.829 27.403 5.957 1.00 43.59 170 LYS A O 1
ATOM 1339 N N . CYS A 1 171 ? -27.560 27.067 7.753 1.00 44.14 171 CYS A N 1
ATOM 1340 C CA . CYS A 1 171 ? -28.674 27.389 8.626 1.00 43.42 171 CYS A CA 1
ATOM 1341 C C . CYS A 1 171 ? -28.739 28.868 8.936 1.00 43.25 171 CYS A C 1
ATOM 1342 O O . CYS A 1 171 ? -27.719 29.539 9.061 1.00 44.38 171 CYS A O 1
ATOM 1345 N N . LEU A 1 172 ? -29.952 29.378 9.072 1.00 42.31 172 LEU A N 1
ATOM 1346 C CA . LEU A 1 172 ? -30.126 30.666 9.718 1.00 41.97 172 LEU A CA 1
ATOM 1347 C C . LEU A 1 172 ? -29.943 30.405 11.202 1.00 41.93 172 LEU A C 1
ATOM 1348 O O . LEU A 1 172 ? -30.606 29.531 11.751 1.00 41.10 172 LEU A O 1
ATOM 1353 N N . VAL A 1 173 ? -29.029 31.142 11.836 1.00 42.89 173 VAL A N 1
ATOM 1354 C CA . VAL A 1 173 ? -28.763 30.983 13.267 1.00 42.80 173 VAL A CA 1
ATOM 1355 C C . VAL A 1 173 ? -29.123 32.254 14.014 1.00 44.54 173 VAL A C 1
ATOM 1356 O O . VAL A 1 173 ? -28.585 33.319 13.717 1.00 46.16 173 VAL A O 1
ATOM 1360 N N . ASN A 1 174 ? -30.038 32.140 14.974 1.00 45.10 174 ASN A N 1
ATOM 1361 C CA . ASN A 1 174 ? -30.431 33.255 15.829 1.00 45.75 174 ASN A CA 1
ATOM 1362 C C . ASN A 1 174 ? -30.156 32.881 17.272 1.00 46.84 174 ASN A C 1
ATOM 1363 O O . ASN A 1 174 ? -30.761 31.955 17.791 1.00 47.33 174 ASN A O 1
ATOM 1368 N N . GLN A 1 175 ? -29.257 33.594 17.931 1.00 47.69 175 GLN A N 1
ATOM 1369 C CA . GLN A 1 175 ? -28.941 33.270 19.302 1.00 48.13 175 GLN A CA 1
ATOM 1370 C C . GLN A 1 175 ? -29.489 34.369 20.194 1.00 49.29 175 GLN A C 1
ATOM 1371 O O . GLN A 1 175 ? -29.315 35.545 19.911 1.00 50.95 175 GLN A O 1
ATOM 1377 N N . ARG A 1 176 ? -30.171 33.989 21.264 1.00 49.61 176 ARG A N 1
ATOM 1378 C CA . ARG A 1 176 ? -30.850 34.966 22.105 1.00 50.19 176 ARG A CA 1
ATOM 1379 C C . ARG A 1 176 ? -30.290 34.951 23.526 1.00 51.77 176 ARG A C 1
ATOM 1380 O O . ARG A 1 176 ? -30.382 33.935 24.220 1.00 51.41 176 ARG A O 1
ATOM 1388 N N . GLU A 1 177 ? -29.681 36.064 23.937 1.00 53.31 177 GLU A N 1
ATOM 1389 C CA . GLU A 1 177 ? -29.067 36.129 25.255 1.00 54.99 177 GLU A CA 1
ATOM 1390 C C . GLU A 1 177 ? -30.133 36.495 26.283 1.00 55.67 177 GLU A C 1
ATOM 1391 O O . GLU A 1 177 ? -30.762 37.547 26.186 1.00 57.17 177 GLU A O 1
ATOM 1397 N N . VAL A 1 178 ? -30.337 35.633 27.269 1.00 55.25 178 VAL A N 1
ATOM 1398 C CA . VAL A 1 178 ? -31.330 35.889 28.299 1.00 56.08 178 VAL A CA 1
ATOM 1399 C C . VAL A 1 178 ? -30.954 37.145 29.092 1.00 57.79 178 VAL A C 1
ATOM 1400 O O . VAL A 1 178 ? -29.781 37.414 29.302 1.00 59.28 178 VAL A O 1
ATOM 1404 N N . HIS A 1 179 ? -31.958 37.911 29.502 1.00 58.75 179 HIS A N 1
ATOM 1405 C CA . HIS A 1 179 ? -31.766 39.173 30.232 1.00 60.46 179 HIS A CA 1
ATOM 1406 C C . HIS A 1 179 ? -31.390 40.341 29.336 1.00 61.22 179 HIS A C 1
ATOM 1407 O O . HIS A 1 179 ? -31.540 41.488 29.742 1.00 62.54 179 HIS A O 1
ATOM 1414 N N . ARG A 1 180 ? -30.901 40.053 28.130 1.00 60.70 180 ARG A N 1
ATOM 1415 C CA . ARG A 1 180 ? -30.514 41.104 27.179 1.00 60.93 180 ARG A CA 1
ATOM 1416 C C . ARG A 1 180 ? -31.340 41.079 25.891 1.00 59.87 180 ARG A C 1
ATOM 1417 O O . ARG A 1 180 ? -31.884 42.095 25.477 1.00 60.48 180 ARG A O 1
ATOM 1425 N N . ASP A 1 181 ? -31.423 39.924 25.246 1.00 58.24 181 ASP A N 1
ATOM 1426 C CA . ASP A 1 181 ? -32.245 39.808 24.044 1.00 57.53 181 ASP A CA 1
ATOM 1427 C C . ASP A 1 181 ? -33.658 39.322 24.334 1.00 56.83 181 ASP A C 1
ATOM 1428 O O . ASP A 1 181 ? -34.552 39.408 23.486 1.00 55.69 181 ASP A O 1
ATOM 1433 N N . THR A 1 182 ? -33.845 38.777 25.531 1.00 57.28 182 THR A N 1
ATOM 1434 C CA . THR A 1 182 ? -35.149 38.288 25.949 1.00 57.16 182 THR A CA 1
ATOM 1435 C C . THR A 1 182 ? -35.228 38.340 27.453 1.00 58.09 182 THR A C 1
ATOM 1436 O O . THR A 1 182 ? -34.194 38.424 28.132 1.00 57.85 182 THR A O 1
ATOM 1440 N N . LEU A 1 183 ? -36.445 38.305 27.980 1.00 59.18 183 LEU A N 1
ATOM 1441 C CA . LEU A 1 183 ? -36.605 38.468 29.423 1.00 60.60 183 LEU A CA 1
ATOM 1442 C C . LEU A 1 183 ? -36.359 37.192 30.204 1.00 60.04 183 LEU A C 1
ATOM 1443 O O . LEU A 1 183 ? -35.991 37.243 31.380 1.00 60.50 183 LEU A O 1
ATOM 1448 N N . GLY A 1 184 ? -36.567 36.046 29.560 1.00 58.66 184 GLY A N 1
ATOM 1449 C CA . GLY A 1 184 ? -36.371 34.770 30.230 1.00 58.11 184 GLY A CA 1
ATOM 1450 C C . GLY A 1 184 ? -36.550 33.577 29.323 1.00 57.61 184 GLY A C 1
ATOM 1451 O O . GLY A 1 184 ? -37.059 33.697 28.208 1.00 58.04 184 GLY A O 1
ATOM 1452 N N . PHE A 1 185 ? -36.127 32.414 29.798 1.00 56.97 185 PHE A N 1
ATOM 1453 C CA . PHE A 1 185 ? -36.280 31.194 29.037 1.00 56.02 185 PHE A CA 1
ATOM 1454 C C . PHE A 1 185 ? -37.724 30.992 28.600 1.00 57.31 185 PHE A C 1
ATOM 1455 O O . PHE A 1 185 ? -38.003 30.725 27.428 1.00 57.26 185 PHE A O 1
ATOM 1463 N N . SER A 1 186 ? -38.645 31.143 29.540 1.00 58.61 186 SER A N 1
ATOM 1464 C CA . SER A 1 186 ? -40.051 30.906 29.246 1.00 60.07 186 SER A CA 1
ATOM 1465 C C . SER A 1 186 ? -40.570 31.790 28.113 1.00 60.13 186 SER A C 1
ATOM 1466 O O . SER A 1 186 ? -41.256 31.320 27.178 1.00 59.65 186 SER A O 1
ATOM 1469 N N . GLU A 1 187 ? -40.272 33.080 28.206 1.00 60.45 187 GLU A N 1
ATOM 1470 C CA . GLU A 1 187 ? -40.738 34.004 27.178 1.00 61.49 187 GLU A CA 1
ATOM 1471 C C . GLU A 1 187 ? -40.157 33.597 25.809 1.00 58.79 187 GLU A C 1
ATOM 1472 O O . GLU A 1 187 ? -40.874 33.424 24.825 1.00 58.45 187 GLU A O 1
ATOM 1478 N N . ALA A 1 188 ? -38.847 33.408 25.759 1.00 56.21 188 ALA A N 1
ATOM 1479 C CA . ALA A 1 188 ? -38.214 33.031 24.521 1.00 53.74 188 ALA A CA 1
ATOM 1480 C C . ALA A 1 188 ? -38.749 31.697 23.997 1.00 52.33 188 ALA A C 1
ATOM 1481 O O . ALA A 1 188 ? -38.952 31.527 22.791 1.00 51.72 188 ALA A O 1
ATOM 1483 N N . LEU A 1 189 ? -38.991 30.743 24.886 1.00 51.14 189 LEU A N 1
ATOM 1484 C CA . LEU A 1 189 ? -39.567 29.487 24.425 1.00 50.35 189 LEU A CA 1
ATOM 1485 C C . LEU A 1 189 ? -40.998 29.623 23.917 1.00 50.66 189 LEU A C 1
ATOM 1486 O O . LEU A 1 189 ? -41.378 28.990 22.932 1.00 49.99 189 LEU A O 1
ATOM 1491 N N . ARG A 1 190 ? -41.806 30.427 24.588 1.00 51.48 190 ARG A N 1
ATOM 1492 C CA . ARG A 1 190 ? -43.139 30.669 24.074 1.00 52.96 190 ARG A CA 1
ATOM 1493 C C . ARG A 1 190 ? -43.076 31.354 22.710 1.00 52.73 190 ARG A C 1
ATOM 1494 O O . ARG A 1 190 ? -43.877 31.055 21.824 1.00 52.39 190 ARG A O 1
ATOM 1502 N N . SER A 1 191 ? -42.123 32.264 22.523 1.00 52.44 191 SER A N 1
ATOM 1503 C CA . SER A 1 191 ? -41.991 32.907 21.217 1.00 52.52 191 SER A CA 1
ATOM 1504 C C . SER A 1 191 ? -41.410 31.947 20.184 1.00 51.48 191 SER A C 1
ATOM 1505 O O . SER A 1 191 ? -41.825 31.933 19.025 1.00 51.71 191 SER A O 1
ATOM 1508 N N . ALA A 1 192 ? -40.451 31.133 20.598 1.00 49.90 192 ALA A N 1
ATOM 1509 C CA . ALA A 1 192 ? -39.869 30.171 19.680 1.00 48.92 192 ALA A CA 1
ATOM 1510 C C . ALA A 1 192 ? -40.920 29.484 18.801 1.00 49.61 192 ALA A C 1
ATOM 1511 O O . ALA A 1 192 ? -40.732 29.334 17.596 1.00 49.65 192 ALA A O 1
ATOM 1513 N N . LEU A 1 193 ? -42.019 29.051 19.406 1.00 50.88 193 LEU A N 1
ATOM 1514 C CA . LEU A 1 193 ? -43.038 28.330 18.664 1.00 51.90 193 LEU A CA 1
ATOM 1515 C C . LEU A 1 193 ? -43.619 29.140 17.521 1.00 52.46 193 LEU A C 1
ATOM 1516 O O . LEU A 1 193 ? -44.353 28.618 16.688 1.00 52.62 193 LEU A O 1
ATOM 1521 N N . ARG A 1 194 ? -43.322 30.426 17.492 1.00 53.31 194 ARG A N 1
ATOM 1522 C CA . ARG A 1 194 ? -43.827 31.284 16.434 1.00 54.65 194 ARG A CA 1
ATOM 1523 C C . ARG A 1 194 ? -42.700 31.927 15.642 1.00 53.88 194 ARG A C 1
ATOM 1524 O O . ARG A 1 194 ? -42.929 32.853 14.876 1.00 54.67 194 ARG A O 1
ATOM 1532 N N . GLU A 1 195 ? -41.486 31.438 15.846 1.00 52.67 195 GLU A N 1
ATOM 1533 C CA . GLU A 1 195 ? -40.326 31.996 15.183 1.00 52.35 195 GLU A CA 1
ATOM 1534 C C . GLU A 1 195 ? -39.811 31.000 14.141 1.00 51.50 195 GLU A C 1
ATOM 1535 O O . GLU A 1 195 ? -38.614 30.964 13.820 1.00 51.23 195 GLU A O 1
ATOM 1541 N N . ASP A 1 196 ? -40.719 30.173 13.620 1.00 50.42 196 ASP A N 1
ATOM 1542 C CA . ASP A 1 196 ? -40.362 29.151 12.617 1.00 48.54 196 ASP A CA 1
ATOM 1543 C C . ASP A 1 196 ? -38.941 28.558 12.789 1.00 46.91 196 ASP A C 1
ATOM 1544 O O . ASP A 1 196 ? -38.091 28.694 11.906 1.00 47.74 196 ASP A O 1
ATOM 1549 N N . PRO A 1 197 ? -38.687 27.868 13.916 1.00 44.87 197 PRO A N 1
ATOM 1550 C CA . PRO A 1 197 ? -37.415 27.194 14.120 1.00 43.43 197 PRO A CA 1
ATOM 1551 C C . PRO A 1 197 ? -37.438 25.744 13.660 1.00 43.00 197 PRO A C 1
ATOM 1552 O O . PRO A 1 197 ? -38.453 25.075 13.777 1.00 43.08 197 PRO A O 1
ATOM 1556 N N . ASP A 1 198 ? -36.328 25.237 13.176 1.00 42.17 198 ASP A N 1
ATOM 1557 C CA . ASP A 1 198 ? -36.242 23.811 13.057 1.00 41.60 198 ASP A CA 1
ATOM 1558 C C . ASP A 1 198 ? -35.615 23.230 14.308 1.00 41.30 198 ASP A C 1
ATOM 1559 O O . ASP A 1 198 ? -36.012 22.178 14.774 1.00 40.76 198 ASP A O 1
ATOM 1564 N N . ILE A 1 199 ? -34.613 23.921 14.842 1.00 41.82 199 ILE A N 1
ATOM 1565 C CA . ILE A 1 199 ? -33.772 23.388 15.886 1.00 41.33 199 ILE A CA 1
ATOM 1566 C C . ILE A 1 199 ? -33.688 24.422 16.987 1.00 42.74 199 ILE A C 1
ATOM 1567 O O . ILE A 1 199 ? -33.352 25.580 16.722 1.00 44.04 199 ILE A O 1
ATOM 1572 N N . ILE A 1 200 ? -33.979 24.013 18.221 1.00 43.14 200 ILE A N 1
ATOM 1573 C CA . ILE A 1 200 ? -33.875 24.923 19.362 1.00 43.09 200 ILE A CA 1
ATOM 1574 C C . ILE A 1 200 ? -32.934 24.415 20.445 1.00 43.29 200 ILE A C 1
ATOM 1575 O O . ILE A 1 200 ? -33.092 23.288 20.924 1.00 43.21 200 ILE A O 1
ATOM 1580 N N . LEU A 1 201 ? -31.971 25.257 20.828 1.00 43.82 201 LEU A N 1
ATOM 1581 C CA . LEU A 1 201 ? -31.109 25.011 21.995 1.00 45.09 201 LEU A CA 1
ATOM 1582 C C . LEU A 1 201 ? -31.616 25.718 23.268 1.00 47.14 201 LEU A C 1
ATOM 1583 O O . LEU A 1 201 ? -31.802 26.928 23.284 1.00 47.30 201 LEU A O 1
ATOM 1588 N N . VAL A 1 202 ? -31.833 24.943 24.326 1.00 49.82 202 VAL A N 1
ATOM 1589 C CA . VAL A 1 202 ? -32.129 25.464 25.655 1.00 52.97 202 VAL A CA 1
ATOM 1590 C C . VAL A 1 202 ? -30.985 25.172 26.649 1.00 56.02 202 VAL A C 1
ATOM 1591 O O . VAL A 1 202 ? -30.822 24.046 27.119 1.00 57.40 202 VAL A O 1
ATOM 1595 N N . GLY A 1 203 ? -30.193 26.178 27.000 1.00 59.12 203 GLY A N 1
ATOM 1596 C CA . GLY A 1 203 ? -29.084 25.954 27.940 1.00 61.84 203 GLY A CA 1
ATOM 1597 C C . GLY A 1 203 ? -29.473 25.552 29.366 1.00 63.93 203 GLY A C 1
ATOM 1598 O O . GLY A 1 203 ? -29.464 26.391 30.273 1.00 64.68 203 GLY A O 1
ATOM 1599 N N . GLU A 1 204 ? -29.807 24.273 29.566 1.00 65.00 204 GLU A N 1
ATOM 1600 C CA . GLU A 1 204 ? -30.008 23.665 30.907 1.00 67.37 204 GLU A CA 1
ATOM 1601 C C . GLU A 1 204 ? -31.470 23.483 31.315 1.00 66.84 204 GLU A C 1
ATOM 1602 O O . GLU A 1 204 ? -32.217 24.429 31.526 1.00 65.74 204 GLU A O 1
ATOM 1608 N N . MET A 1 205 ? -31.847 22.222 31.426 1.00 67.35 205 MET A N 1
ATOM 1609 C CA . MET A 1 205 ? -33.225 21.860 31.618 1.00 68.22 205 MET A CA 1
ATOM 1610 C C . MET A 1 205 ? -33.551 21.902 33.104 1.00 69.84 205 MET A C 1
ATOM 1611 O O . MET A 1 205 ? -33.871 20.873 33.711 1.00 71.14 205 MET A O 1
ATOM 1616 N N . ARG A 1 206 ? -33.486 23.096 33.691 1.00 70.13 206 ARG A N 1
ATOM 1617 C CA . ARG A 1 206 ? -33.464 23.195 35.147 1.00 70.37 206 ARG A CA 1
ATOM 1618 C C . ARG A 1 206 ? -34.826 23.510 35.774 1.00 70.01 206 ARG A C 1
ATOM 1619 O O . ARG A 1 206 ? -35.235 22.866 36.744 1.00 70.28 206 ARG A O 1
ATOM 1627 N N . ASP A 1 207 ? -35.523 24.496 35.218 1.00 68.18 207 ASP A N 1
ATOM 1628 C CA . ASP A 1 207 ? -36.799 24.921 35.769 1.00 67.01 207 ASP A CA 1
ATOM 1629 C C . ASP A 1 207 ? -37.983 24.210 35.144 1.00 64.82 207 ASP A C 1
ATOM 1630 O O . ASP A 1 207 ? -37.998 23.930 33.945 1.00 64.53 207 ASP A O 1
ATOM 1635 N N . LEU A 1 208 ? -38.981 23.913 35.964 1.00 63.39 208 LEU A N 1
ATOM 1636 C CA . LEU A 1 208 ? -40.116 23.116 35.504 1.00 61.44 208 LEU A CA 1
ATOM 1637 C C . LEU A 1 208 ? -40.713 23.703 34.233 1.00 59.92 208 LEU A C 1
ATOM 1638 O O . LEU A 1 208 ? -40.965 22.994 33.238 1.00 59.05 208 LEU A O 1
ATOM 1643 N N . GLU A 1 209 ? -40.926 25.011 34.263 1.00 58.60 209 GLU A N 1
ATOM 1644 C CA . GLU A 1 209 ? -41.555 25.657 33.149 1.00 57.65 209 GLU A CA 1
ATOM 1645 C C . GLU A 1 209 ? -40.678 25.568 31.888 1.00 54.74 209 GLU A C 1
ATOM 1646 O O . GLU A 1 209 ? -41.184 25.304 30.795 1.00 54.69 209 GLU A O 1
ATOM 1652 N N . THR A 1 210 ? -39.374 25.769 32.036 1.00 51.60 210 THR A N 1
ATOM 1653 C CA . THR A 1 210 ? -38.479 25.560 30.912 1.00 49.35 210 THR A CA 1
ATOM 1654 C C . THR A 1 210 ? -38.644 24.131 30.380 1.00 48.69 210 THR A C 1
ATOM 1655 O O . THR A 1 210 ? -38.737 23.911 29.167 1.00 48.31 210 THR A O 1
ATOM 1659 N N . ILE A 1 211 ? -38.676 23.153 31.276 1.00 48.41 211 ILE A N 1
ATOM 1660 C CA . ILE A 1 211 ? -38.835 21.768 30.827 1.00 47.54 211 ILE A CA 1
ATOM 1661 C C . ILE A 1 211 ? -40.177 21.546 30.114 1.00 48.11 211 ILE A C 1
ATOM 1662 O O . ILE A 1 211 ? -40.228 20.968 29.022 1.00 47.97 211 ILE A O 1
ATOM 1667 N N . ARG A 1 212 ? -41.264 21.997 30.730 1.00 49.23 212 ARG A N 1
ATOM 1668 C CA . ARG A 1 212 ? -42.583 21.881 30.098 1.00 49.20 212 ARG A CA 1
ATOM 1669 C C . ARG A 1 212 ? -42.526 22.459 28.692 1.00 47.95 212 ARG A C 1
ATOM 1670 O O . ARG A 1 212 ? -42.957 21.829 27.717 1.00 47.42 212 ARG A O 1
ATOM 1678 N N . LEU A 1 213 ? -42.010 23.679 28.584 1.00 47.29 213 LEU A N 1
ATOM 1679 C CA . LEU A 1 213 ? -41.964 24.323 27.271 1.00 46.59 213 LEU A CA 1
ATOM 1680 C C . LEU A 1 213 ? -41.022 23.594 26.320 1.00 45.61 213 LEU A C 1
ATOM 1681 O O . LEU A 1 213 ? -41.328 23.436 25.128 1.00 47.07 213 LEU A O 1
ATOM 1686 N N . ALA A 1 214 ? -39.884 23.133 26.836 1.00 44.40 214 ALA A N 1
ATOM 1687 C CA . ALA A 1 214 ? -38.971 22.345 26.010 1.00 42.91 214 ALA A CA 1
ATOM 1688 C C . ALA A 1 214 ? -39.690 21.086 25.466 1.00 42.32 214 ALA A C 1
ATOM 1689 O O . ALA A 1 214 ? -39.628 20.773 24.270 1.00 40.75 214 ALA A O 1
ATOM 1691 N N . LEU A 1 215 ? -40.395 20.380 26.335 1.00 42.53 215 LEU A N 1
ATOM 1692 C CA . LEU A 1 215 ? -41.119 19.195 25.888 1.00 43.90 215 LEU A CA 1
ATOM 1693 C C . LEU A 1 215 ? -42.227 19.555 24.896 1.00 43.88 215 LEU A C 1
ATOM 1694 O O . LEU A 1 215 ? -42.402 18.888 23.875 1.00 43.13 215 LEU A O 1
ATOM 1699 N N . THR A 1 216 ? -42.987 20.598 25.197 1.00 44.19 216 THR A N 1
ATOM 1700 C CA . THR A 1 216 ? -43.971 21.066 24.246 1.00 45.20 216 THR A CA 1
ATOM 1701 C C . THR A 1 216 ? -43.293 21.300 22.911 1.00 45.35 216 THR A C 1
ATOM 1702 O O . THR A 1 216 ? -43.771 20.819 21.876 1.00 46.49 216 THR A O 1
ATOM 1706 N N . ALA A 1 217 ? -42.184 22.040 22.933 1.00 44.84 217 ALA A N 1
ATOM 1707 C CA . ALA A 1 217 ? -41.506 22.397 21.699 1.00 44.64 217 ALA A CA 1
ATOM 1708 C C . ALA A 1 217 ? -41.053 21.159 20.933 1.00 44.89 217 ALA A C 1
ATOM 1709 O O . ALA A 1 217 ? -41.056 21.165 19.704 1.00 46.47 217 ALA A O 1
ATOM 1711 N N . ALA A 1 218 ? -40.668 20.095 21.643 1.00 44.63 218 ALA A N 1
ATOM 1712 C CA . ALA A 1 218 ? -40.267 18.853 20.962 1.00 44.84 218 ALA A CA 1
ATOM 1713 C C . ALA A 1 218 ? -41.485 18.083 20.439 1.00 45.48 218 ALA A C 1
ATOM 1714 O O . ALA A 1 218 ? -41.556 17.712 19.279 1.00 46.08 218 ALA A O 1
ATOM 1716 N N . GLU A 1 219 ? -42.463 17.875 21.297 1.00 46.85 219 GLU A N 1
ATOM 1717 C CA . GLU A 1 219 ? -43.700 17.258 20.874 1.00 46.86 219 GLU A CA 1
ATOM 1718 C C . GLU A 1 219 ? -44.340 17.990 19.709 1.00 46.93 219 GLU A C 1
ATOM 1719 O O . GLU A 1 219 ? -44.916 17.360 18.825 1.00 46.60 219 GLU A O 1
ATOM 1725 N N . THR A 1 220 ? -44.291 19.322 19.711 1.00 47.15 220 THR A N 1
ATOM 1726 C CA . THR A 1 220 ? -44.957 20.060 18.644 1.00 47.28 220 THR A CA 1
ATOM 1727 C C . THR A 1 220 ? -44.280 19.858 17.291 1.00 46.24 220 THR A C 1
ATOM 1728 O O . THR A 1 220 ? -44.853 20.202 16.259 1.00 48.09 220 THR A O 1
ATOM 1732 N N . GLY A 1 221 ? -43.066 19.317 17.288 1.00 43.63 221 GLY A N 1
ATOM 1733 C CA . GLY A 1 221 ? -42.422 18.940 16.048 1.00 42.03 221 GLY A CA 1
ATOM 1734 C C . GLY A 1 221 ? -41.044 19.497 15.727 1.00 41.58 221 GLY A C 1
ATOM 1735 O O . GLY A 1 221 ? -40.560 19.299 14.620 1.00 39.92 221 GLY A O 1
ATOM 1736 N N . HIS A 1 222 ? -40.398 20.174 16.682 1.00 42.56 222 HIS A N 1
ATOM 1737 C CA . HIS A 1 222 ? -39.040 20.672 16.476 1.00 42.31 222 HIS A CA 1
ATOM 1738 C C . HIS A 1 222 ? -37.995 19.746 17.087 1.00 42.06 222 HIS A C 1
ATOM 1739 O O . HIS A 1 222 ? -38.322 18.864 17.888 1.00 42.77 222 HIS A O 1
ATOM 1746 N N . LEU A 1 223 ? -36.737 19.959 16.723 1.00 40.45 223 LEU A N 1
ATOM 1747 C CA . LEU A 1 223 ? -35.646 19.255 17.364 1.00 40.73 223 LEU A CA 1
ATOM 1748 C C . LEU A 1 223 ? -35.099 20.143 18.470 1.00 41.60 223 LEU A C 1
ATOM 1749 O O . LEU A 1 223 ? -34.516 21.193 18.196 1.00 40.90 223 LEU A O 1
ATOM 1754 N N . VAL A 1 224 ? -35.280 19.713 19.721 1.00 41.95 224 VAL A N 1
ATOM 1755 C CA . VAL A 1 224 ? -34.876 20.501 20.870 1.00 41.11 224 VAL A CA 1
ATOM 1756 C C . VAL A 1 224 ? -33.604 19.920 21.505 1.00 41.43 224 VAL A C 1
ATOM 1757 O O . VAL A 1 224 ? -33.497 18.710 21.695 1.00 42.00 224 VAL A O 1
ATOM 1761 N N . PHE A 1 225 ? -32.644 20.786 21.828 1.00 41.28 225 PHE A N 1
ATOM 1762 C CA . PHE A 1 225 ? -31.431 20.380 22.541 1.00 41.90 225 PHE A CA 1
ATOM 1763 C C . PHE A 1 225 ? -31.353 20.964 23.965 1.00 43.48 225 PHE A C 1
ATOM 1764 O O . PHE A 1 225 ? -31.426 22.187 24.157 1.00 43.12 225 PHE A O 1
ATOM 1772 N N . GLY A 1 226 ? -31.165 20.099 24.961 1.00 44.40 226 GLY A N 1
ATOM 1773 C CA . GLY A 1 226 ? -31.055 20.550 26.350 1.00 44.96 226 GLY A CA 1
ATOM 1774 C C . GLY A 1 226 ? -29.919 19.896 27.115 1.00 45.95 226 GLY A C 1
ATOM 1775 O O . GLY A 1 226 ? -29.248 18.991 26.613 1.00 46.81 226 GLY A O 1
ATOM 1776 N N . THR A 1 227 ? -29.695 20.347 28.337 1.00 45.89 227 THR A N 1
ATOM 1777 C CA . THR A 1 227 ? -28.599 19.811 29.107 1.00 46.58 227 THR A CA 1
ATOM 1778 C C . THR A 1 227 ? -29.032 19.555 30.523 1.00 46.69 227 THR A C 1
ATOM 1779 O O . THR A 1 227 ? -29.963 20.178 30.998 1.00 45.46 227 THR A O 1
ATOM 1783 N N . LEU A 1 228 ? -28.346 18.639 31.192 1.00 48.26 228 LEU A N 1
ATOM 1784 C CA . LEU A 1 228 ? -28.489 18.465 32.636 1.00 49.91 228 LEU A CA 1
ATOM 1785 C C . LEU A 1 228 ? -27.155 18.104 33.258 1.00 51.02 228 LEU A C 1
ATOM 1786 O O . LEU A 1 228 ? -26.216 17.780 32.549 1.00 52.07 228 LEU A O 1
ATOM 1791 N N . HIS A 1 229 ? -27.045 18.178 34.579 1.00 52.23 229 HIS A N 1
ATOM 1792 C CA . HIS A 1 229 ? -25.825 17.705 35.222 1.00 53.35 229 HIS A CA 1
ATOM 1793 C C . HIS A 1 229 ? -25.812 16.227 35.630 1.00 52.96 229 HIS A C 1
ATOM 1794 O O . HIS A 1 229 ? -24.931 15.842 36.393 1.00 54.70 229 HIS A O 1
ATOM 1801 N N . THR A 1 230 ? -26.752 15.416 35.127 1.00 51.00 230 THR A N 1
ATOM 1802 C CA . THR A 1 230 ? -26.856 13.994 35.473 1.00 50.82 230 THR A CA 1
ATOM 1803 C C . THR A 1 230 ? -25.750 13.164 34.784 1.00 50.64 230 THR A C 1
ATOM 1804 O O . THR A 1 230 ? -25.148 13.625 33.818 1.00 49.87 230 THR A O 1
ATOM 1808 N N . THR A 1 231 ? -25.493 11.955 35.276 1.00 51.08 231 THR A N 1
ATOM 1809 C CA . THR A 1 231 ? -24.297 11.218 34.883 1.00 52.24 231 THR A CA 1
ATOM 1810 C C . THR A 1 231 ? -24.537 9.939 34.092 1.00 51.99 231 THR A C 1
ATOM 1811 O O . THR A 1 231 ? -23.602 9.217 33.771 1.00 53.52 231 THR A O 1
ATOM 1815 N N . SER A 1 232 ? -25.782 9.644 33.774 1.00 51.28 232 SER A N 1
ATOM 1816 C CA . SER A 1 232 ? -26.069 8.457 32.991 1.00 50.51 232 SER A CA 1
ATOM 1817 C C . SER A 1 232 ? -27.397 8.653 32.288 1.00 49.54 232 SER A C 1
ATOM 1818 O O . SER A 1 232 ? -28.188 9.493 32.681 1.00 48.85 232 SER A O 1
ATOM 1821 N N . ALA A 1 233 ? -27.649 7.876 31.249 1.00 50.03 233 ALA A N 1
ATOM 1822 C CA . ALA A 1 233 ? -28.919 7.975 30.563 1.00 49.29 233 ALA A CA 1
ATOM 1823 C C . ALA A 1 233 ? -30.104 7.724 31.510 1.00 50.80 233 ALA A C 1
ATOM 1824 O O . ALA A 1 233 ? -31.074 8.479 31.497 1.00 50.82 233 ALA A O 1
ATOM 1826 N N . ALA A 1 234 ? -30.028 6.695 32.355 1.00 51.89 234 ALA A N 1
ATOM 1827 C CA . ALA A 1 234 ? -31.141 6.410 33.246 1.00 52.58 234 ALA A CA 1
ATOM 1828 C C . ALA A 1 234 ? -31.428 7.595 34.187 1.00 52.18 234 ALA A C 1
ATOM 1829 O O . ALA A 1 234 ? -32.542 8.129 34.224 1.00 51.62 234 ALA A O 1
ATOM 1831 N N . LYS A 1 235 ? -30.405 8.007 34.929 1.00 52.12 235 LYS A N 1
ATOM 1832 C CA . LYS A 1 235 ? -30.546 9.088 35.882 1.00 50.85 235 LYS A CA 1
ATOM 1833 C C . LYS A 1 235 ? -31.125 10.330 35.232 1.00 48.60 235 LYS A C 1
ATOM 1834 O O . LYS A 1 235 ? -31.924 11.055 35.842 1.00 48.45 235 LYS A O 1
ATOM 1840 N N . THR A 1 236 ? -30.725 10.577 33.991 1.00 46.67 236 THR A N 1
ATOM 1841 C CA . THR A 1 236 ? -31.258 11.707 33.261 1.00 44.82 236 THR A CA 1
ATOM 1842 C C . THR A 1 236 ? -32.760 11.541 33.112 1.00 44.45 236 THR A C 1
ATOM 1843 O O . THR A 1 236 ? -33.528 12.469 33.370 1.00 44.93 236 THR A O 1
ATOM 1847 N N . ILE A 1 237 ? -33.188 10.352 32.714 1.00 43.95 237 ILE A N 1
ATOM 1848 C CA . ILE A 1 237 ? -34.602 10.125 32.512 1.00 44.04 237 ILE A CA 1
ATOM 1849 C C . ILE A 1 237 ? -35.374 10.182 33.823 1.00 44.90 237 ILE A C 1
ATOM 1850 O O . ILE A 1 237 ? -36.414 10.823 33.907 1.00 44.65 237 ILE A O 1
ATOM 1855 N N . ASP A 1 238 ? -34.856 9.550 34.868 1.00 46.68 238 ASP A N 1
ATOM 1856 C CA . ASP A 1 238 ? -35.492 9.713 36.161 1.00 48.18 238 ASP A CA 1
ATOM 1857 C C . ASP A 1 238 ? -35.640 11.198 36.463 1.00 47.72 238 ASP A C 1
ATOM 1858 O O . ASP A 1 238 ? -36.732 11.682 36.734 1.00 48.15 238 ASP A O 1
ATOM 1863 N N . ARG A 1 239 ? -34.539 11.925 36.383 1.00 46.30 239 ARG A N 1
ATOM 1864 C CA . ARG A 1 239 ? -34.540 13.263 36.901 1.00 45.88 239 ARG A CA 1
ATOM 1865 C C . ARG A 1 239 ? -35.599 14.135 36.223 1.00 45.91 239 ARG A C 1
ATOM 1866 O O . ARG A 1 239 ? -36.362 14.833 36.895 1.00 46.36 239 ARG A O 1
ATOM 1874 N N . VAL A 1 240 ? -35.641 14.111 34.897 1.00 45.42 240 VAL A N 1
ATOM 1875 C CA . VAL A 1 240 ? -36.621 14.916 34.164 1.00 45.01 240 VAL A CA 1
ATOM 1876 C C . VAL A 1 240 ? -38.035 14.681 34.707 1.00 46.32 240 VAL A C 1
ATOM 1877 O O . VAL A 1 240 ? -38.845 15.600 34.763 1.00 45.80 240 VAL A O 1
ATOM 1881 N N . VAL A 1 241 ? -38.339 13.446 35.107 1.00 47.42 241 VAL A N 1
ATOM 1882 C CA . VAL A 1 241 ? -39.647 13.146 35.665 1.00 48.31 241 VAL A CA 1
ATOM 1883 C C . VAL A 1 241 ? -39.696 13.485 37.146 1.00 49.68 241 VAL A C 1
ATOM 1884 O O . VAL A 1 241 ? -40.631 14.131 37.618 1.00 51.55 241 VAL A O 1
ATOM 1888 N N . ASP A 1 242 ? -38.692 13.045 37.884 1.00 49.53 242 ASP A N 1
ATOM 1889 C CA . ASP A 1 242 ? -38.670 13.287 39.308 1.00 50.64 242 ASP A CA 1
ATOM 1890 C C . ASP A 1 242 ? -38.991 14.718 39.687 1.00 50.35 242 ASP A C 1
ATOM 1891 O O . ASP A 1 242 ? -39.766 14.948 40.613 1.00 51.93 242 ASP A O 1
ATOM 1896 N N . VAL A 1 243 ? -38.385 15.684 39.004 1.00 48.77 243 VAL A N 1
ATOM 1897 C CA . VAL A 1 243 ? -38.557 17.104 39.388 1.00 47.79 243 VAL A CA 1
ATOM 1898 C C . VAL A 1 243 ? -40.020 17.595 39.460 1.00 48.13 243 VAL A C 1
ATOM 1899 O O . VAL A 1 243 ? -40.312 18.559 40.146 1.00 48.62 243 VAL A O 1
ATOM 1903 N N . PHE A 1 244 ? -40.936 16.942 38.756 1.00 47.93 244 PHE A N 1
ATOM 1904 C CA . PHE A 1 244 ? -42.299 17.434 38.711 1.00 48.54 244 PHE A CA 1
ATOM 1905 C C . PHE A 1 244 ? -43.116 16.922 39.868 1.00 50.03 244 PHE A C 1
ATOM 1906 O O . PHE A 1 244 ? -42.912 15.803 40.340 1.00 49.68 244 PHE A O 1
ATOM 1914 N N . PRO A 1 245 ? -44.103 17.718 40.306 1.00 51.80 245 PRO A N 1
ATOM 1915 C CA . PRO A 1 245 ? -45.004 17.253 41.359 1.00 54.02 245 PRO A CA 1
ATOM 1916 C C . PRO A 1 245 ? -45.876 16.102 40.888 1.00 55.53 245 PRO A C 1
ATOM 1917 O O . PRO A 1 245 ? -46.103 15.950 39.683 1.00 54.89 245 PRO A O 1
ATOM 1921 N N . ALA A 1 246 ? -46.357 15.306 41.836 1.00 58.00 246 ALA A N 1
ATOM 1922 C CA . ALA A 1 246 ? -47.040 14.066 41.508 1.00 60.84 246 ALA A CA 1
ATOM 1923 C C . ALA A 1 246 ? -48.074 14.252 40.412 1.00 62.47 246 ALA A C 1
ATOM 1924 O O . ALA A 1 246 ? -48.078 13.513 39.423 1.00 61.10 246 ALA A O 1
ATOM 1926 N N . GLU A 1 247 ? -48.950 15.238 40.572 1.00 65.83 247 GLU A N 1
ATOM 1927 C CA . GLU A 1 247 ? -50.048 15.397 39.619 1.00 68.81 247 GLU A CA 1
ATOM 1928 C C . GLU A 1 247 ? -49.592 15.505 38.168 1.00 67.06 247 GLU A C 1
ATOM 1929 O O . GLU A 1 247 ? -50.346 15.222 37.250 1.00 67.88 247 GLU A O 1
ATOM 1935 N N . GLU A 1 248 ? -48.355 15.919 37.962 1.00 65.84 248 GLU A N 1
ATOM 1936 C CA . GLU A 1 248 ? -47.887 16.260 36.640 1.00 63.85 248 GLU A CA 1
ATOM 1937 C C . GLU A 1 248 ? -46.915 15.221 36.049 1.00 62.15 248 GLU A C 1
ATOM 1938 O O . GLU A 1 248 ? -46.522 15.322 34.888 1.00 60.47 248 GLU A O 1
ATOM 1944 N N . LYS A 1 249 ? -46.536 14.228 36.848 1.00 62.68 249 LYS A N 1
ATOM 1945 C CA . LYS A 1 249 ? -45.474 13.298 36.474 1.00 61.86 249 LYS A CA 1
ATOM 1946 C C . LYS A 1 249 ? -45.857 12.448 35.258 1.00 62.12 249 LYS A C 1
ATOM 1947 O O . LYS A 1 249 ? -45.075 12.284 34.313 1.00 60.52 249 LYS A O 1
ATOM 1953 N N . ALA A 1 250 ? -47.073 11.924 35.270 1.00 64.23 250 ALA A N 1
ATOM 1954 C CA . ALA A 1 250 ? -47.507 11.007 34.221 1.00 64.52 250 ALA A CA 1
ATOM 1955 C C . ALA A 1 250 ? -47.410 11.620 32.834 1.00 62.90 250 ALA A C 1
ATOM 1956 O O . ALA A 1 250 ? -46.887 10.993 31.908 1.00 62.68 250 ALA A O 1
ATOM 1958 N N . MET A 1 251 ? -47.932 12.830 32.671 1.00 62.61 251 MET A N 1
ATOM 1959 C CA . MET A 1 251 ? -47.881 13.456 31.363 1.00 61.01 251 MET A CA 1
ATOM 1960 C C . MET A 1 251 ? -46.434 13.735 30.944 1.00 57.79 251 MET A C 1
ATOM 1961 O O . MET A 1 251 ? -46.090 13.565 29.780 1.00 56.04 251 MET A O 1
ATOM 1966 N N . VAL A 1 252 ? -45.586 14.156 31.881 1.00 55.80 252 VAL A N 1
ATOM 1967 C CA . VAL A 1 252 ? -44.178 14.402 31.560 1.00 52.85 252 VAL A CA 1
ATOM 1968 C C . VAL A 1 252 ? -43.530 13.086 31.110 1.00 51.72 252 VAL A C 1
ATOM 1969 O O . VAL A 1 252 ? -42.810 13.036 30.102 1.00 48.52 252 VAL A O 1
ATOM 1973 N N . ARG A 1 253 ? -43.815 12.016 31.851 1.00 52.92 253 ARG A N 1
ATOM 1974 C CA . ARG A 1 253 ? -43.327 10.707 31.476 1.00 53.72 253 ARG A CA 1
ATOM 1975 C C . ARG A 1 253 ? -43.807 10.341 30.071 1.00 54.27 253 ARG A C 1
ATOM 1976 O O . ARG A 1 253 ? -43.025 9.870 29.236 1.00 52.93 253 ARG A O 1
ATOM 1984 N N . SER A 1 254 ? -45.082 10.558 29.788 1.00 56.00 254 SER A N 1
ATOM 1985 C CA . SER A 1 254 ? -45.570 10.199 28.462 1.00 57.52 254 SER A CA 1
ATOM 1986 C C . SER A 1 254 ? -44.957 11.087 27.379 1.00 55.96 254 SER A C 1
ATOM 1987 O O . SER A 1 254 ? -44.386 10.597 26.405 1.00 55.71 254 SER A O 1
ATOM 1990 N N . MET A 1 255 ? -45.065 12.395 27.538 1.00 56.01 255 MET A N 1
ATOM 1991 C CA . MET A 1 255 ? -44.421 13.299 26.578 1.00 54.98 255 MET A CA 1
ATOM 1992 C C . MET A 1 255 ? -42.985 12.875 26.288 1.00 53.93 255 MET A C 1
ATOM 1993 O O . MET A 1 255 ? -42.553 12.775 25.129 1.00 54.22 255 MET A O 1
ATOM 1998 N N . LEU A 1 256 ? -42.233 12.616 27.345 1.00 52.97 256 LEU A N 1
ATOM 1999 C CA . LEU A 1 256 ? -40.838 12.265 27.180 1.00 50.98 256 LEU A CA 1
ATOM 2000 C C . LEU A 1 256 ? -40.666 10.966 26.394 1.00 51.48 256 LEU A C 1
ATOM 2001 O O . LEU A 1 256 ? -39.824 10.872 25.504 1.00 50.49 256 LEU A O 1
ATOM 2006 N N . SER A 1 257 ? -41.461 9.957 26.721 1.00 52.81 257 SER A N 1
ATOM 2007 C CA . SER A 1 257 ? -41.376 8.687 26.019 1.00 53.73 257 SER A CA 1
ATOM 2008 C C . SER A 1 257 ? -41.591 8.901 24.526 1.00 53.83 257 SER A C 1
ATOM 2009 O O . SER A 1 257 ? -40.922 8.303 23.676 1.00 53.80 257 SER A O 1
ATOM 2012 N N . GLU A 1 258 ? -42.551 9.745 24.192 1.00 54.53 258 GLU A N 1
ATOM 2013 C CA . GLU A 1 258 ? -42.783 10.012 22.783 1.00 54.32 258 GLU A CA 1
ATOM 2014 C C . GLU A 1 258 ? -41.651 10.822 22.147 1.00 53.02 258 GLU A C 1
ATOM 2015 O O . GLU A 1 258 ? -41.189 10.496 21.060 1.00 53.41 258 GLU A O 1
ATOM 2021 N N . SER A 1 259 ? -41.180 11.872 22.813 1.00 51.47 259 SER A N 1
ATOM 2022 C CA . SER A 1 259 ? -40.283 12.821 22.131 1.00 48.86 259 SER A CA 1
ATOM 2023 C C . SER A 1 259 ? -38.792 12.553 22.275 1.00 48.15 259 SER A C 1
ATOM 2024 O O . SER A 1 259 ? -37.994 13.075 21.510 1.00 46.57 259 SER A O 1
ATOM 2027 N N . LEU A 1 260 ? -38.388 11.790 23.275 1.00 49.18 260 LEU A N 1
ATOM 2028 C CA . LEU A 1 260 ? -36.961 11.689 23.532 1.00 49.71 260 LEU A CA 1
ATOM 2029 C C . LEU A 1 260 ? -36.287 10.930 22.404 1.00 50.85 260 LEU A C 1
ATOM 2030 O O . LEU A 1 260 ? -36.735 9.848 22.029 1.00 52.72 260 LEU A O 1
ATOM 2035 N N . GLN A 1 261 ? -35.220 11.497 21.849 1.00 51.17 261 GLN A N 1
ATOM 2036 C CA . GLN A 1 261 ? -34.514 10.838 20.739 1.00 51.38 261 GLN A CA 1
ATOM 2037 C C . GLN A 1 261 ? -33.179 10.236 21.177 1.00 50.46 261 GLN A C 1
ATOM 2038 O O . GLN A 1 261 ? -32.802 9.137 20.754 1.00 51.44 261 GLN A O 1
ATOM 2044 N N . SER A 1 262 ? -32.460 10.954 22.024 1.00 48.26 262 SER A N 1
ATOM 2045 C CA . SER A 1 262 ? -31.188 10.475 22.485 1.00 47.79 262 SER A CA 1
ATOM 2046 C C . SER A 1 262 ? -30.773 11.141 23.764 1.00 46.77 262 SER A C 1
ATOM 2047 O O . SER A 1 262 ? -31.191 12.256 24.056 1.00 46.64 262 SER A O 1
ATOM 2050 N N . VAL A 1 263 ? -29.920 10.454 24.508 1.00 46.07 263 VAL A N 1
ATOM 2051 C CA . VAL A 1 263 ? -29.278 11.045 25.666 1.00 46.50 263 VAL A CA 1
ATOM 2052 C C . VAL A 1 263 ? -27.790 10.754 25.589 1.00 47.29 263 VAL A C 1
ATOM 2053 O O . VAL A 1 263 ? -27.370 9.615 25.361 1.00 46.19 263 VAL A O 1
ATOM 2057 N N . ILE A 1 264 ? -27.005 11.802 25.776 1.00 47.40 264 ILE A N 1
ATOM 2058 C CA . ILE A 1 264 ? -25.573 11.699 25.689 1.00 48.87 264 ILE A CA 1
ATOM 2059 C C . ILE A 1 264 ? -25.012 12.208 27.008 1.00 50.51 264 ILE A C 1
ATOM 2060 O O . ILE A 1 264 ? -25.009 13.413 27.258 1.00 50.86 264 ILE A O 1
ATOM 2065 N N . SER A 1 265 ? -24.541 11.308 27.862 1.00 51.81 265 SER A N 1
ATOM 2066 C CA . SER A 1 265 ? -24.016 11.735 29.152 1.00 52.61 265 SER A CA 1
ATOM 2067 C C . SER A 1 265 ? -22.506 11.638 29.110 1.00 53.76 265 SER A C 1
ATOM 2068 O O . SER A 1 265 ? -21.963 10.652 28.648 1.00 54.44 265 SER A O 1
ATOM 2071 N N . GLN A 1 266 ? -21.829 12.660 29.605 1.00 55.01 266 GLN A N 1
ATOM 2072 C CA . GLN A 1 266 ? -20.440 12.868 29.242 1.00 57.56 266 GLN A CA 1
ATOM 2073 C C . GLN A 1 266 ? -19.514 13.253 30.406 1.00 59.63 266 GLN A C 1
ATOM 2074 O O . GLN A 1 266 ? -19.960 13.817 31.411 1.00 59.69 266 GLN A O 1
ATOM 2080 N N . THR A 1 267 ? -18.224 12.958 30.261 1.00 61.13 267 THR A N 1
ATOM 2081 C CA . THR A 1 267 ? -17.233 13.406 31.224 1.00 63.32 267 THR A CA 1
ATOM 2082 C C . THR A 1 267 ? -15.870 13.545 30.554 1.00 65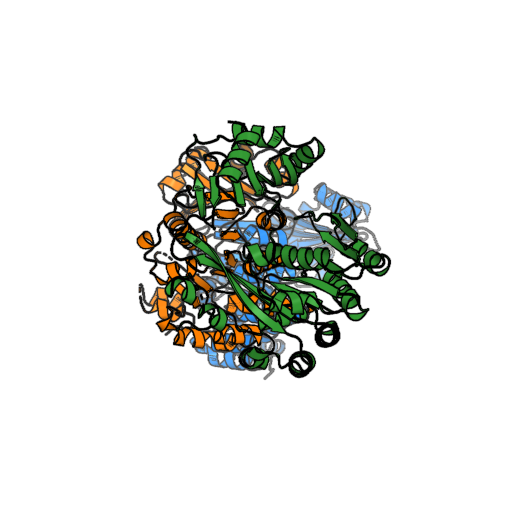.90 267 THR A C 1
ATOM 2083 O O . THR A 1 267 ? -15.611 12.908 29.532 1.00 66.62 267 THR A O 1
ATOM 2087 N N . LEU A 1 268 ? -15.005 14.383 31.120 1.00 67.52 268 LEU A N 1
ATOM 2088 C CA . LEU A 1 268 ? -13.663 14.566 30.576 1.00 70.21 268 LEU A CA 1
ATOM 2089 C C . LEU A 1 268 ? -12.628 13.818 31.410 1.00 73.65 268 LEU A C 1
ATOM 2090 O O . LEU A 1 268 ? -12.711 13.780 32.640 1.00 73.95 268 LEU A O 1
ATOM 2095 N N . ILE A 1 269 ? -11.645 13.242 30.726 1.00 76.55 269 ILE A N 1
ATOM 2096 C CA . ILE A 1 269 ? -10.628 12.417 31.364 1.00 80.14 269 ILE A CA 1
ATOM 2097 C C . ILE A 1 269 ? -9.271 12.800 30.794 1.00 83.39 269 ILE A C 1
ATOM 2098 O O . ILE A 1 269 ? -9.194 13.196 29.641 1.00 83.24 269 ILE A O 1
ATOM 2103 N N . LYS A 1 270 ? -8.207 12.702 31.591 1.00 86.76 270 LYS A N 1
ATOM 2104 C CA . LYS A 1 270 ? -6.859 12.919 31.067 1.00 90.28 270 LYS A CA 1
ATOM 2105 C C . LYS A 1 270 ? -6.456 11.785 30.120 1.00 91.74 270 LYS A C 1
ATOM 2106 O O . LYS A 1 270 ? -7.263 10.891 29.866 1.00 90.47 270 LYS A O 1
ATOM 2112 N N . LYS A 1 271 ? -5.220 11.809 29.622 1.00 94.77 271 LYS A N 1
ATOM 2113 C CA . LYS A 1 271 ? -4.869 11.033 28.437 1.00 96.24 271 LYS A CA 1
ATOM 2114 C C . LYS A 1 271 ? -3.526 10.353 28.576 1.00 99.59 271 LYS A C 1
ATOM 2115 O O . LYS A 1 271 ? -2.656 10.853 29.273 1.00 101.61 271 LYS A O 1
ATOM 2121 N N . ARG A 1 276 ? -7.065 16.558 27.957 1.00 86.01 276 ARG A N 1
ATOM 2122 C CA . ARG A 1 276 ? -8.150 15.659 28.333 1.00 84.23 276 ARG A CA 1
ATOM 2123 C C . ARG A 1 276 ? -8.896 15.173 27.096 1.00 82.69 276 ARG A C 1
ATOM 2124 O O . ARG A 1 276 ? -8.720 15.707 26.007 1.00 82.81 276 ARG A O 1
ATOM 2132 N N . VAL A 1 277 ? -9.717 14.145 27.281 1.00 81.27 277 VAL A N 1
ATOM 2133 C CA . VAL A 1 277 ? -10.526 13.571 26.213 1.00 79.45 277 VAL A CA 1
ATOM 2134 C C . VAL A 1 277 ? -11.926 13.275 26.788 1.00 77.18 277 VAL A C 1
ATOM 2135 O O . VAL A 1 277 ? -12.067 13.031 27.999 1.00 77.51 277 VAL A O 1
ATOM 2139 N N . ALA A 1 278 ? -12.952 13.326 25.936 1.00 74.34 278 ALA A N 1
ATOM 2140 C CA . ALA A 1 278 ? -14.324 13.089 26.377 1.00 71.59 278 ALA A CA 1
ATOM 2141 C C . ALA A 1 278 ? -14.701 11.626 26.292 1.00 71.24 278 ALA A C 1
ATOM 2142 O O . ALA A 1 278 ? -14.309 10.924 25.363 1.00 72.08 278 ALA A O 1
ATOM 2144 N N . ALA A 1 279 ? -15.477 11.172 27.265 1.00 69.37 279 ALA A N 1
ATOM 2145 C CA . ALA A 1 279 ? -16.083 9.861 27.188 1.00 68.30 279 ALA A CA 1
ATOM 2146 C C . ALA A 1 279 ? -17.591 10.072 27.233 1.00 65.37 279 ALA A C 1
ATOM 2147 O O . ALA A 1 279 ? -18.072 10.985 27.909 1.00 64.91 279 ALA A O 1
ATOM 2149 N N . HIS A 1 280 ? -18.330 9.255 26.490 1.00 63.48 280 HIS A N 1
ATOM 2150 C CA . HIS A 1 280 ? -19.766 9.453 26.348 1.00 60.52 280 HIS A CA 1
ATOM 2151 C C . HIS A 1 280 ? -20.549 8.184 26.593 1.00 59.34 280 HIS A C 1
ATOM 2152 O O . HIS A 1 280 ? -20.178 7.129 26.102 1.00 60.34 280 HIS A O 1
ATOM 2159 N N . GLU A 1 281 ? -21.633 8.287 27.351 1.00 56.66 281 GLU A N 1
ATOM 2160 C CA . GLU A 1 281 ? -22.645 7.253 27.333 1.00 55.81 281 GLU A CA 1
ATOM 2161 C C . GLU A 1 281 ? -23.680 7.721 26.326 1.00 54.59 281 GLU A C 1
ATOM 2162 O O . GLU A 1 281 ? -24.051 8.891 26.333 1.00 53.59 281 GLU A O 1
ATOM 2168 N N . ILE A 1 282 ? -24.142 6.826 25.458 1.00 54.83 282 ILE A N 1
ATOM 2169 C CA . ILE A 1 282 ? -25.064 7.212 24.385 1.00 53.51 282 ILE A CA 1
ATOM 2170 C C . ILE A 1 282 ? -26.265 6.286 24.335 1.00 53.68 282 ILE A C 1
ATOM 2171 O O . ILE A 1 282 ? -26.113 5.071 24.237 1.00 54.17 282 ILE A O 1
ATOM 2176 N N . MET A 1 283 ? -27.456 6.870 24.407 1.00 53.60 283 MET A N 1
ATOM 2177 C CA . MET A 1 283 ? -28.695 6.122 24.311 1.00 55.17 283 MET A CA 1
ATOM 2178 C C . MET A 1 283 ? -29.473 6.664 23.122 1.00 54.61 283 MET A C 1
ATOM 2179 O O . MET A 1 283 ? -29.453 7.871 22.866 1.00 53.36 283 MET A O 1
ATOM 2184 N N . ILE A 1 284 ? -30.131 5.778 22.380 1.00 55.23 284 ILE A N 1
ATOM 2185 C CA . ILE A 1 284 ? -30.957 6.186 21.259 1.00 54.31 284 ILE A CA 1
ATOM 2186 C C . ILE A 1 284 ? -32.389 5.704 21.470 1.00 55.22 284 ILE A C 1
ATOM 2187 O O . ILE A 1 284 ? -32.616 4.571 21.875 1.00 54.87 284 ILE A O 1
ATOM 2192 N N . GLY A 1 285 ? -33.343 6.594 21.224 1.00 55.60 285 GLY A N 1
ATOM 2193 C CA . GLY A 1 285 ? -34.733 6.347 21.564 1.00 58.53 285 GLY A CA 1
ATOM 2194 C C . GLY A 1 285 ? -35.540 5.461 20.633 1.00 61.37 285 GLY A C 1
ATOM 2195 O O . GLY A 1 285 ? -36.348 5.950 19.828 1.00 62.37 285 GLY A O 1
ATOM 2196 N N . THR A 1 286 ? -35.360 4.156 20.801 1.00 63.13 286 THR A N 1
ATOM 2197 C CA . THR A 1 286 ? -36.093 3.136 20.083 1.00 65.35 286 THR A CA 1
ATOM 2198 C C . THR A 1 286 ? -37.409 2.768 20.802 1.00 67.34 286 THR A C 1
ATOM 2199 O O . THR A 1 286 ? -37.531 2.957 22.017 1.00 68.17 286 THR A O 1
ATOM 2203 N N . PRO A 1 287 ? -38.392 2.203 20.064 1.00 68.81 287 PRO A N 1
ATOM 2204 C CA . PRO A 1 287 ? -39.651 1.769 20.694 1.00 69.30 287 PRO A CA 1
ATOM 2205 C C . PRO A 1 287 ? -39.521 1.030 22.035 1.00 69.61 287 PRO A C 1
ATOM 2206 O O . PRO A 1 287 ? -40.259 1.335 22.984 1.00 70.24 287 PRO A O 1
ATOM 2210 N N . ALA A 1 288 ? -38.630 0.047 22.114 1.00 69.50 288 ALA A N 1
ATOM 2211 C CA . ALA A 1 288 ? -38.468 -0.694 23.353 1.00 70.23 288 ALA A CA 1
ATOM 2212 C C . ALA A 1 288 ? -38.112 0.264 24.512 1.00 69.37 288 ALA A C 1
ATOM 2213 O O . ALA A 1 288 ? -38.749 0.251 25.580 1.00 69.44 288 ALA A O 1
ATOM 2215 N N . ILE A 1 289 ? -37.099 1.099 24.297 1.00 67.37 289 ILE A N 1
ATOM 2216 C CA . ILE A 1 289 ? -36.695 2.037 25.330 1.00 66.72 289 ILE A CA 1
ATOM 2217 C C . ILE A 1 289 ? -37.834 3.015 25.632 1.00 65.99 289 ILE A C 1
ATOM 2218 O O . ILE A 1 289 ? -38.128 3.324 26.792 1.00 65.80 289 ILE A O 1
ATOM 2223 N N . ARG A 1 290 ? -38.502 3.483 24.589 1.00 65.90 290 ARG A N 1
ATOM 2224 C CA . ARG A 1 290 ? -39.647 4.352 24.810 1.00 66.16 290 ARG A CA 1
ATOM 2225 C C . ARG A 1 290 ? -40.679 3.672 25.703 1.00 67.02 290 ARG A C 1
ATOM 2226 O O . ARG A 1 290 ? -41.241 4.305 26.597 1.00 67.08 290 ARG A O 1
ATOM 2234 N N . ASN A 1 291 ? -40.934 2.384 25.484 1.00 67.73 291 ASN A N 1
ATOM 2235 C CA . ASN A 1 291 ? -41.781 1.669 26.442 1.00 68.55 291 ASN A CA 1
ATOM 2236 C C . ASN A 1 291 ? -41.189 1.683 27.836 1.00 67.07 291 ASN A C 1
ATOM 2237 O O . ASN A 1 291 ? -41.908 1.915 28.801 1.00 68.32 291 ASN A O 1
ATOM 2242 N N . LEU A 1 292 ? -39.889 1.418 27.954 1.00 64.70 292 LEU A N 1
ATOM 2243 C CA . LEU A 1 292 ? -39.271 1.417 29.272 1.00 63.01 292 LEU A CA 1
ATOM 2244 C C . LEU A 1 292 ? -39.578 2.733 29.976 1.00 62.11 292 LEU A C 1
ATOM 2245 O O . LEU A 1 292 ? -39.959 2.748 31.152 1.00 61.96 292 LEU A O 1
ATOM 2250 N N . ILE A 1 293 ? -39.432 3.837 29.245 1.00 60.28 293 ILE A N 1
ATOM 2251 C CA . ILE A 1 293 ? -39.757 5.147 29.792 1.00 59.40 293 ILE A CA 1
ATOM 2252 C C . ILE A 1 293 ? -41.252 5.263 30.100 1.00 61.30 293 ILE A C 1
ATOM 2253 O O . ILE A 1 293 ? -41.648 5.677 31.210 1.00 62.50 293 ILE A O 1
ATOM 2258 N N . ARG A 1 294 ? -42.068 4.899 29.113 1.00 62.13 294 ARG A N 1
ATOM 2259 C CA . ARG A 1 294 ? -43.515 5.036 29.216 1.00 64.33 294 ARG A CA 1
ATOM 2260 C C . ARG A 1 294 ? -44.070 4.238 30.386 1.00 67.18 294 ARG A C 1
ATOM 2261 O O . ARG A 1 294 ? -44.884 4.743 31.157 1.00 68.04 294 ARG A O 1
ATOM 2269 N N . GLU A 1 295 ? -43.611 2.998 30.523 1.00 69.65 295 GLU A N 1
ATOM 2270 C CA . GLU A 1 295 ? -44.105 2.103 31.570 1.00 72.94 295 GLU A CA 1
ATOM 2271 C C . GLU A 1 295 ? -43.433 2.312 32.920 1.00 73.46 295 GLU A C 1
ATOM 2272 O O . GLU A 1 295 ? -43.800 1.675 33.894 1.00 75.16 295 GLU A O 1
ATOM 2278 N N . ASP A 1 296 ? -42.437 3.189 32.972 1.00 72.77 296 ASP A N 1
ATOM 2279 C CA . ASP A 1 296 ? -41.719 3.470 34.212 1.00 73.10 296 ASP A CA 1
ATOM 2280 C C . ASP A 1 296 ? -40.864 2.273 34.632 1.00 73.38 296 ASP A C 1
ATOM 2281 O O . ASP A 1 296 ? -40.845 1.878 35.799 1.00 74.32 296 ASP A O 1
ATOM 2286 N N . LYS A 1 297 ? -40.139 1.713 33.668 1.00 72.43 297 LYS A N 1
ATOM 2287 C CA . LYS A 1 297 ? -39.239 0.595 33.929 1.00 73.04 297 LYS A CA 1
ATOM 2288 C C . LYS A 1 297 ? -37.815 0.947 33.489 1.00 71.39 297 LYS A C 1
ATOM 2289 O O . LYS A 1 297 ? -37.030 0.092 33.084 1.00 71.68 297 LYS A O 1
ATOM 2295 N N . VAL A 1 298 ? -37.487 2.228 33.590 1.00 70.03 298 VAL A N 1
ATOM 2296 C CA . VAL A 1 298 ? -36.167 2.719 33.194 1.00 68.84 298 VAL A CA 1
ATOM 2297 C C . VAL A 1 298 ? -35.003 1.956 33.866 1.00 69.27 298 VAL A C 1
ATOM 2298 O O . VAL A 1 298 ? -33.900 1.864 33.319 1.00 69.71 298 VAL A O 1
ATOM 2302 N N . ALA A 1 299 ? -35.238 1.399 35.042 1.00 69.84 299 ALA A N 1
ATOM 2303 C CA . ALA A 1 299 ? -34.236 0.526 35.654 1.00 70.99 299 ALA A CA 1
ATOM 2304 C C . ALA A 1 299 ? -33.612 -0.483 34.668 1.00 71.47 299 ALA A C 1
ATOM 2305 O O . ALA A 1 299 ? -32.435 -0.829 34.787 1.00 72.28 299 ALA A O 1
ATOM 2307 N N . GLN A 1 300 ? -34.395 -0.966 33.708 1.00 70.62 300 GLN A N 1
ATOM 2308 C CA . GLN A 1 300 ? -33.878 -1.932 32.747 1.00 70.49 300 GLN A CA 1
ATOM 2309 C C . GLN A 1 300 ? -33.025 -1.312 31.658 1.00 68.13 300 GLN A C 1
ATOM 2310 O O . GLN A 1 300 ? -32.347 -2.031 30.921 1.00 68.01 300 GLN A O 1
ATOM 2316 N N . MET A 1 301 ? -33.069 0.012 31.538 1.00 65.48 301 MET A N 1
ATOM 2317 C CA . MET A 1 301 ? -32.488 0.657 30.372 1.00 63.67 301 MET A CA 1
ATOM 2318 C C . MET A 1 301 ? -30.978 0.482 30.232 1.00 62.79 301 MET A C 1
ATOM 2319 O O . MET A 1 301 ? -30.461 0.352 29.123 1.00 62.88 301 MET A O 1
ATOM 2324 N N . TYR A 1 302 ? -30.270 0.486 31.353 1.00 61.84 302 TYR A N 1
ATOM 2325 C CA . TYR A 1 302 ? -28.830 0.341 31.306 1.00 60.70 302 TYR A CA 1
ATOM 2326 C C . TYR A 1 302 ? -28.387 -0.857 30.462 1.00 61.96 302 TYR A C 1
ATOM 2327 O O . TYR A 1 302 ? -27.454 -0.737 29.672 1.00 62.13 302 TYR A O 1
ATOM 2336 N N . SER A 1 303 ? -29.042 -2.007 30.615 1.00 62.82 303 SER A N 1
ATOM 2337 C CA . SER A 1 303 ? -28.702 -3.142 29.758 1.00 63.42 303 SER A CA 1
ATOM 2338 C C . SER A 1 303 ? -29.191 -2.914 28.331 1.00 61.48 303 SER A C 1
ATOM 2339 O O . SER A 1 303 ? -28.513 -3.272 27.366 1.00 62.83 303 SER A O 1
ATOM 2342 N N . ALA A 1 304 ? -30.359 -2.307 28.181 1.00 59.04 304 ALA A N 1
ATOM 2343 C CA . ALA A 1 304 ? -30.820 -2.006 26.838 1.00 57.30 304 ALA A CA 1
ATOM 2344 C C . ALA A 1 304 ? -29.775 -1.170 26.086 1.00 56.21 304 ALA A C 1
ATOM 2345 O O . ALA A 1 304 ? -29.591 -1.329 24.883 1.00 56.39 304 ALA A O 1
ATOM 2347 N N . ILE A 1 305 ? -29.085 -0.275 26.781 1.00 55.40 305 ILE A N 1
ATOM 2348 C CA . ILE A 1 305 ? -27.972 0.416 26.144 1.00 55.32 305 ILE A CA 1
ATOM 2349 C C . ILE A 1 305 ? -26.894 -0.602 25.761 1.00 57.78 305 ILE A C 1
ATOM 2350 O O . ILE A 1 305 ? -26.423 -0.632 24.620 1.00 58.71 305 ILE A O 1
ATOM 2355 N N . GLN A 1 306 ? -26.530 -1.466 26.699 1.00 59.32 306 GLN A N 1
ATOM 2356 C CA . GLN A 1 306 ? -25.501 -2.447 26.436 1.00 61.15 306 GLN A CA 1
ATOM 2357 C C . GLN A 1 306 ? -25.790 -3.218 25.158 1.00 60.80 306 GLN A C 1
ATOM 2358 O O . GLN A 1 306 ? -24.879 -3.490 24.390 1.00 61.90 306 GLN A O 1
ATOM 2364 N N . THR A 1 307 ? -27.048 -3.557 24.909 1.00 59.89 307 THR A N 1
ATOM 2365 C CA . THR A 1 307 ? -27.364 -4.324 23.693 1.00 60.96 307 THR A CA 1
ATOM 2366 C C . THR A 1 307 ? -27.723 -3.478 22.459 1.00 60.04 307 THR A C 1
ATOM 2367 O O . THR A 1 307 ? -28.185 -4.004 21.461 1.00 61.29 307 THR A O 1
ATOM 2371 N N . GLY A 1 308 ? -27.512 -2.172 22.520 1.00 59.26 308 GLY A N 1
ATOM 2372 C CA . GLY A 1 308 ? -27.865 -1.308 21.401 1.00 59.00 308 GLY A CA 1
ATOM 2373 C C . GLY A 1 308 ? -26.681 -0.854 20.564 1.00 59.77 308 GLY A C 1
ATOM 2374 O O . GLY A 1 308 ? -26.748 0.182 19.906 1.00 58.54 308 GLY A O 1
ATOM 2375 N N . GLY A 1 309 ? -25.602 -1.634 20.580 1.00 61.58 309 GLY A N 1
ATOM 2376 C CA . GLY A 1 309 ? -24.388 -1.291 19.855 1.00 62.26 309 GLY A CA 1
ATOM 2377 C C . GLY A 1 309 ? -24.632 -1.036 18.381 1.00 62.83 309 GLY A C 1
ATOM 2378 O O . GLY A 1 309 ? -24.055 -0.112 17.795 1.00 62.73 309 GLY A O 1
ATOM 2379 N N . SER A 1 310 ? -25.490 -1.842 17.766 1.00 62.72 310 SER A N 1
ATOM 2380 C CA . SER A 1 310 ? -25.724 -1.687 16.337 1.00 62.96 310 SER A CA 1
ATOM 2381 C C . SER A 1 310 ? -26.134 -0.260 15.961 1.00 60.84 310 SER A C 1
ATOM 2382 O O . SER A 1 310 ? -25.749 0.251 14.908 1.00 60.07 310 SER A O 1
ATOM 2385 N N . LEU A 1 311 ? -26.928 0.380 16.808 1.00 59.67 311 LEU A N 1
ATOM 2386 C CA . LEU A 1 311 ? -27.329 1.761 16.548 1.00 58.17 311 LEU A CA 1
ATOM 2387 C C . LEU A 1 311 ? -26.307 2.788 17.041 1.00 57.39 311 LEU A C 1
ATOM 2388 O O . LEU A 1 311 ? -26.486 3.990 16.866 1.00 55.66 311 LEU A O 1
ATOM 2393 N N . GLY A 1 312 ? -25.237 2.312 17.665 1.00 58.28 312 GLY A N 1
ATOM 2394 C CA . GLY A 1 312 ? -24.223 3.210 18.189 1.00 57.96 312 GLY A CA 1
ATOM 2395 C C . GLY A 1 312 ? -24.430 3.590 19.645 1.00 57.51 312 GLY A C 1
ATOM 2396 O O . GLY A 1 312 ? -23.807 4.529 20.131 1.00 57.14 312 GLY A O 1
ATOM 2397 N N . MET A 1 313 ? -25.296 2.865 20.351 1.00 57.80 313 MET A N 1
ATOM 2398 C CA . MET A 1 313 ? -25.444 3.051 21.792 1.00 58.17 313 MET A CA 1
ATOM 2399 C C . MET A 1 313 ? -24.230 2.472 22.501 1.00 60.05 313 MET A C 1
ATOM 2400 O O . MET A 1 313 ? -23.544 1.606 21.958 1.00 61.56 313 MET A O 1
ATOM 2405 N N . GLN A 1 314 ? -23.968 2.951 23.713 1.00 59.69 314 GLN A N 1
ATOM 2406 C CA . GLN A 1 314 ? -22.832 2.493 24.491 1.00 61.11 314 GLN A CA 1
ATOM 2407 C C . GLN A 1 314 ? -22.986 3.042 25.905 1.00 61.34 314 GLN A C 1
ATOM 2408 O O . GLN A 1 314 ? -23.404 4.189 26.083 1.00 59.10 314 GLN A O 1
ATOM 2414 N N . THR A 1 315 ? -22.645 2.229 26.908 1.00 63.14 315 THR A N 1
ATOM 2415 C CA . THR A 1 315 ? -22.647 2.697 28.291 1.00 63.15 315 THR A CA 1
ATOM 2416 C C . THR A 1 315 ? -21.392 3.512 28.517 1.00 64.32 315 THR A C 1
ATOM 2417 O O . THR A 1 315 ? -20.436 3.413 27.758 1.00 65.03 315 THR A O 1
ATOM 2421 N N . LEU A 1 316 ? -21.396 4.321 29.563 1.00 65.51 316 LEU A N 1
ATOM 2422 C CA . LEU A 1 316 ? -20.201 5.053 29.919 1.00 68.11 316 LEU A CA 1
ATOM 2423 C C . LEU A 1 316 ? -19.039 4.074 30.091 1.00 71.70 316 LEU A C 1
ATOM 2424 O O . LEU A 1 316 ? -17.988 4.237 29.475 1.00 72.31 316 LEU A O 1
ATOM 2429 N N . ASP A 1 317 ? -19.236 3.031 30.894 1.00 74.73 317 ASP A N 1
ATOM 2430 C CA . ASP A 1 317 ? -18.180 2.045 31.102 1.00 78.77 317 ASP A CA 1
ATOM 2431 C C . ASP A 1 317 ? -17.655 1.432 29.800 1.00 81.16 317 ASP A C 1
ATOM 2432 O O . ASP A 1 317 ? -16.449 1.262 29.647 1.00 83.04 317 ASP A O 1
ATOM 2437 N N . MET A 1 318 ? -18.538 1.102 28.860 1.00 81.93 318 MET A N 1
ATOM 2438 C CA . MET A 1 318 ? -18.070 0.563 27.571 1.00 83.78 318 MET A CA 1
ATOM 2439 C C . MET A 1 318 ? -17.108 1.528 26.902 1.00 82.88 318 MET A C 1
ATOM 2440 O O . MET A 1 318 ? -16.004 1.172 26.526 1.00 84.36 318 MET A O 1
ATOM 2445 N N . CYS A 1 319 ? -17.541 2.764 26.740 1.00 80.66 319 CYS A N 1
ATOM 2446 C CA . CYS A 1 319 ? -16.709 3.749 26.095 1.00 80.33 319 CYS A CA 1
ATOM 2447 C C . CYS A 1 319 ? -15.368 3.854 26.803 1.00 82.19 319 CYS A C 1
ATOM 2448 O O . CYS A 1 319 ? -14.334 4.004 26.164 1.00 82.41 319 CYS A O 1
ATOM 2451 N N . LEU A 1 320 ? -15.385 3.786 28.130 1.00 83.55 320 LEU A N 1
ATOM 2452 C CA . LEU A 1 320 ? -14.146 3.852 28.878 1.00 86.11 320 LEU A CA 1
ATOM 2453 C C . LEU A 1 320 ? -13.188 2.716 28.567 1.00 88.90 320 LEU A C 1
ATOM 2454 O O . LEU A 1 320 ? -12.008 2.836 28.856 1.00 90.65 320 LEU A O 1
ATOM 2459 N N . LYS A 1 321 ? -13.673 1.618 27.989 1.00 89.93 321 LYS A N 1
ATOM 2460 C CA . LYS A 1 321 ? -12.768 0.528 27.614 1.00 93.42 321 LYS A CA 1
ATOM 2461 C C . LYS A 1 321 ? -12.057 0.753 26.284 1.00 94.30 321 LYS A C 1
ATOM 2462 O O . LYS A 1 321 ? -11.247 -0.074 25.881 1.00 97.13 321 LYS A O 1
ATOM 2468 N N . GLY A 1 322 ? -12.373 1.854 25.606 1.00 92.52 322 GLY A N 1
ATOM 2469 C CA . GLY A 1 322 ? -11.596 2.302 24.464 1.00 92.94 322 GLY A CA 1
ATOM 2470 C C . GLY A 1 322 ? -10.477 3.194 24.962 1.00 93.97 322 GLY A C 1
ATOM 2471 O O . GLY A 1 322 ? -9.443 3.328 24.311 1.00 95.55 322 GLY A O 1
ATOM 2472 N N . SER A 1 330 ? -5.553 6.691 31.266 1.00 113.68 330 SER A N 1
ATOM 2473 C CA . SER A 1 330 ? -5.034 5.703 32.195 1.00 115.69 330 SER A CA 1
ATOM 2474 C C . SER A 1 330 ? -6.140 4.839 32.771 1.00 114.27 330 SER A C 1
ATOM 2475 O O . SER A 1 330 ? -7.252 5.306 33.049 1.00 111.89 330 SER A O 1
ATOM 2478 N N . ARG A 1 331 ? -5.809 3.575 32.977 1.00 115.64 331 ARG A N 1
ATOM 2479 C CA . ARG A 1 331 ? -6.770 2.624 33.510 1.00 114.71 331 ARG A CA 1
ATOM 2480 C C . ARG A 1 331 ? -7.321 3.102 34.850 1.00 113.75 331 ARG A C 1
ATOM 2481 O O . ARG A 1 331 ? -8.499 2.929 35.150 1.00 112.01 331 ARG A O 1
ATOM 2489 N N . GLU A 1 332 ? -6.469 3.714 35.660 1.00 115.09 332 GLU A N 1
ATOM 2490 C CA . GLU A 1 332 ? -6.911 4.218 36.948 1.00 114.23 332 GLU A CA 1
ATOM 2491 C C . GLU A 1 332 ? -7.835 5.423 36.757 1.00 111.01 332 GLU A C 1
ATOM 2492 O O . GLU A 1 332 ? -8.949 5.444 37.290 1.00 109.54 332 GLU A O 1
ATOM 2498 N N . ASN A 1 333 ? -7.398 6.406 35.971 1.00 110.01 333 ASN A N 1
ATOM 2499 C CA . ASN A 1 333 ? -8.273 7.512 35.605 1.00 107.11 333 ASN A CA 1
ATOM 2500 C C . ASN A 1 333 ? -9.616 6.990 35.120 1.00 104.57 333 ASN A C 1
ATOM 2501 O O . ASN A 1 333 ? -10.674 7.512 35.486 1.00 102.47 333 ASN A O 1
ATOM 2506 N N . ALA A 1 334 ? -9.569 5.954 34.288 1.00 104.25 334 ALA A N 1
ATOM 2507 C CA . ALA A 1 334 ? -10.796 5.356 33.800 1.00 101.77 334 ALA A CA 1
ATOM 2508 C C . ALA A 1 334 ? -11.647 4.885 34.974 1.00 100.93 334 ALA A C 1
ATOM 2509 O O . ALA A 1 334 ? -12.830 5.224 35.076 1.00 99.21 334 ALA A O 1
ATOM 2511 N N . ARG A 1 335 ? -11.043 4.135 35.888 1.00 102.22 335 ARG A N 1
ATOM 2512 C CA . ARG A 1 335 ? -11.798 3.588 37.007 1.00 101.69 335 ARG A CA 1
ATOM 2513 C C . ARG A 1 335 ? -12.340 4.644 37.949 1.00 99.93 335 ARG A C 1
ATOM 2514 O O . ARG A 1 335 ? -13.387 4.456 38.554 1.00 99.10 335 ARG A O 1
ATOM 2522 N N . GLU A 1 336 ? -11.636 5.759 38.070 1.00 99.68 336 GLU A N 1
ATOM 2523 C CA . GLU A 1 336 ? -12.155 6.859 38.857 1.00 98.14 336 GLU A CA 1
ATOM 2524 C C . GLU A 1 336 ? -13.549 7.236 38.375 1.00 94.58 336 GLU A C 1
ATOM 2525 O O . GLU A 1 336 ? -14.395 7.644 39.172 1.00 94.01 336 GLU A O 1
ATOM 2531 N N . LYS A 1 337 ? -13.794 7.099 37.072 1.00 92.07 337 LYS A N 1
ATOM 2532 C CA . LYS A 1 337 ? -15.067 7.562 36.502 1.00 88.23 337 LYS A CA 1
ATOM 2533 C C . LYS A 1 337 ? -16.040 6.483 36.028 1.00 85.92 337 LYS A C 1
ATOM 2534 O O . LYS A 1 337 ? -17.067 6.797 35.433 1.00 83.98 337 LYS A O 1
ATOM 2540 N N . ALA A 1 338 ? -15.731 5.222 36.297 1.00 85.62 338 ALA A N 1
ATOM 2541 C CA . ALA A 1 338 ? -16.547 4.134 35.794 1.00 83.80 338 ALA A CA 1
ATOM 2542 C C . ALA A 1 338 ? -17.710 3.855 36.726 1.00 82.19 338 ALA A C 1
ATOM 2543 O O . ALA A 1 338 ? -17.567 3.926 37.940 1.00 83.05 338 ALA A O 1
ATOM 2545 N N . LYS A 1 339 ? -18.865 3.540 36.156 1.00 79.85 339 LYS A N 1
ATOM 2546 C CA . LYS A 1 339 ? -19.989 3.130 36.968 1.00 78.70 339 LYS A CA 1
ATOM 2547 C C . LYS A 1 339 ? -19.597 1.884 37.771 1.00 80.81 339 LYS A C 1
ATOM 2548 O O . LYS A 1 339 ? -19.933 1.768 38.948 1.00 80.75 339 LYS A O 1
ATOM 2554 N N . ILE A 1 340 ? -18.878 0.963 37.128 1.00 82.55 340 ILE A N 1
ATOM 2555 C CA . ILE A 1 340 ? -18.477 -0.298 37.757 1.00 85.48 340 ILE A CA 1
ATOM 2556 C C . ILE A 1 340 ? -16.950 -0.468 37.723 1.00 88.32 340 ILE A C 1
ATOM 2557 O O . ILE A 1 340 ? -16.394 -0.942 36.739 1.00 88.95 340 ILE A O 1
ATOM 2562 N N . PRO A 1 341 ? -16.254 -0.071 38.795 1.00 90.54 341 PRO A N 1
ATOM 2563 C CA . PRO A 1 341 ? -14.795 -0.194 38.745 1.00 93.48 341 PRO A CA 1
ATOM 2564 C C . PRO A 1 341 ? -14.315 -1.642 38.704 1.00 96.95 341 PRO A C 1
ATOM 2565 O O . PRO A 1 341 ? -14.655 -2.437 39.581 1.00 97.32 341 PRO A O 1
ATOM 2569 N N . GLU A 1 342 ? -13.540 -1.962 37.667 1.00 76.77 342 GLU A N 1
ATOM 2570 C CA . GLU A 1 342 ? -13.050 -3.319 37.395 1.00 78.58 342 GLU A CA 1
ATOM 2571 C C . GLU A 1 342 ? -11.744 -3.273 36.580 1.00 79.00 342 GLU A C 1
ATOM 2572 O O . GLU A 1 342 ? -11.572 -2.433 35.678 1.00 79.11 342 GLU A O 1
ATOM 2578 N N . MET B 1 1 ? -36.447 48.408 -2.031 1.00 91.19 1 MET B N 1
ATOM 2579 C CA . MET B 1 1 ? -36.937 47.053 -1.609 1.00 87.71 1 MET B CA 1
ATOM 2580 C C . MET B 1 1 ? -37.454 47.105 -0.169 1.00 84.61 1 MET B C 1
ATOM 2581 O O . MET B 1 1 ? -36.728 46.796 0.776 1.00 81.30 1 MET B O 1
ATOM 2586 N N . ASP B 1 2 ? -38.709 47.518 -0.008 1.00 85.23 2 ASP B N 1
ATOM 2587 C CA . ASP B 1 2 ? -39.298 47.618 1.321 1.00 82.54 2 ASP B CA 1
ATOM 2588 C C . ASP B 1 2 ? -39.912 46.286 1.755 1.00 77.63 2 ASP B C 1
ATOM 2589 O O . ASP B 1 2 ? -39.936 45.315 0.997 1.00 76.51 2 ASP B O 1
ATOM 2594 N N . ILE B 1 3 ? -40.397 46.236 2.987 1.00 74.38 3 ILE B N 1
ATOM 2595 C CA . ILE B 1 3 ? -40.965 45.011 3.525 1.00 69.57 3 ILE B CA 1
ATOM 2596 C C . ILE B 1 3 ? -42.202 44.536 2.734 1.00 69.24 3 ILE B C 1
ATOM 2597 O O . ILE B 1 3 ? -42.415 43.325 2.547 1.00 66.94 3 ILE B O 1
ATOM 2602 N N . THR B 1 4 ? -43.008 45.474 2.252 1.00 70.85 4 THR B N 1
ATOM 2603 C CA . THR B 1 4 ? -44.088 45.101 1.353 1.00 71.44 4 THR B CA 1
ATOM 2604 C C . THR B 1 4 ? -43.566 44.370 0.113 1.00 70.14 4 THR B C 1
ATOM 2605 O O . THR B 1 4 ? -44.106 43.327 -0.272 1.00 68.52 4 THR B O 1
ATOM 2609 N N . GLU B 1 5 ? -42.528 44.924 -0.515 1.00 70.82 5 GLU B N 1
ATOM 2610 C CA . GLU B 1 5 ? -41.939 44.274 -1.677 1.00 71.06 5 GLU B CA 1
ATOM 2611 C C . GLU B 1 5 ? -41.401 42.906 -1.283 1.00 65.96 5 GLU B C 1
ATOM 2612 O O . GLU B 1 5 ? -41.654 41.915 -1.965 1.00 64.95 5 GLU B O 1
ATOM 2618 N N . LEU B 1 6 ? -40.655 42.848 -0.184 1.00 62.59 6 LEU B N 1
ATOM 2619 C CA . LEU B 1 6 ? -40.103 41.575 0.259 1.00 58.89 6 LEU B CA 1
ATOM 2620 C C . LEU B 1 6 ? -41.201 40.532 0.415 1.00 58.20 6 LEU B C 1
ATOM 2621 O O . LEU B 1 6 ? -41.105 39.432 -0.140 1.00 56.15 6 LEU B O 1
ATOM 2626 N N . LEU B 1 7 ? -42.251 40.879 1.156 1.00 59.80 7 LEU B N 1
ATOM 2627 C CA . LEU B 1 7 ? -43.338 39.928 1.347 1.00 60.15 7 LEU B CA 1
ATOM 2628 C C . LEU B 1 7 ? -43.973 39.540 0.016 1.00 62.21 7 LEU B C 1
ATOM 2629 O O . LEU B 1 7 ? -44.191 38.352 -0.246 1.00 61.32 7 LEU B O 1
ATOM 2634 N N . ALA B 1 8 ? -44.250 40.524 -0.835 1.00 65.07 8 ALA B N 1
ATOM 2635 C CA . ALA B 1 8 ? -44.757 40.212 -2.167 1.00 68.47 8 ALA B CA 1
ATOM 2636 C C . ALA B 1 8 ? -43.846 39.202 -2.877 1.00 67.61 8 ALA B C 1
ATOM 2637 O O . ALA B 1 8 ? -44.316 38.208 -3.445 1.00 69.00 8 ALA B O 1
ATOM 2639 N N . PHE B 1 9 ? -42.538 39.440 -2.820 1.00 66.39 9 PHE B N 1
ATOM 2640 C CA . PHE B 1 9 ? -41.590 38.521 -3.421 1.00 64.17 9 PHE B CA 1
ATOM 2641 C C . PHE B 1 9 ? -41.743 37.137 -2.802 1.00 61.17 9 PHE B C 1
ATOM 2642 O O . PHE B 1 9 ? -41.865 36.147 -3.516 1.00 61.33 9 PHE B O 1
ATOM 2650 N N . SER B 1 10 ? -41.755 37.069 -1.474 1.00 59.25 10 SER B N 1
ATOM 2651 C CA . SER B 1 10 ? -41.897 35.780 -0.789 1.00 57.12 10 SER B CA 1
ATOM 2652 C C . SER B 1 10 ? -43.126 35.022 -1.281 1.00 57.85 10 SER B C 1
ATOM 2653 O O . SER B 1 10 ? -43.075 33.817 -1.526 1.00 55.42 10 SER B O 1
ATOM 2656 N N . ALA B 1 11 ? -44.236 35.741 -1.427 1.00 60.70 11 ALA B N 1
ATOM 2657 C CA . ALA B 1 11 ? -45.448 35.152 -1.974 1.00 62.33 11 ALA B CA 1
ATOM 2658 C C . ALA B 1 11 ? -45.198 34.689 -3.413 1.00 64.26 11 ALA B C 1
ATOM 2659 O O . ALA B 1 11 ? -45.477 33.545 -3.761 1.00 64.04 11 ALA B O 1
ATOM 2661 N N . LYS B 1 12 ? -44.638 35.564 -4.241 1.00 66.43 12 LYS B N 1
ATOM 2662 C CA . LYS B 1 12 ? -44.302 35.177 -5.603 1.00 68.98 12 LYS B CA 1
ATOM 2663 C C . LYS B 1 12 ? -43.488 33.873 -5.614 1.00 66.57 12 LYS B C 1
ATOM 2664 O O . LYS B 1 12 ? -43.675 33.026 -6.479 1.00 68.42 12 LYS B O 1
ATOM 2670 N N . GLN B 1 13 ? -42.583 33.706 -4.658 1.00 63.10 13 GLN B N 1
ATOM 2671 C CA . GLN B 1 13 ? -41.797 32.473 -4.598 1.00 61.07 13 GLN B CA 1
ATOM 2672 C C . GLN B 1 13 ? -42.515 31.310 -3.899 1.00 58.79 13 GLN B C 1
ATOM 2673 O O . GLN B 1 13 ? -41.928 30.263 -3.703 1.00 56.82 13 GLN B O 1
ATOM 2679 N N . GLY B 1 14 ? -43.773 31.488 -3.520 1.00 58.87 14 GLY B N 1
ATOM 2680 C CA . GLY B 1 14 ? -44.472 30.445 -2.777 1.00 57.22 14 GLY B CA 1
ATOM 2681 C C . GLY B 1 14 ? -43.822 30.090 -1.442 1.00 54.43 14 GLY B C 1
ATOM 2682 O O . GLY B 1 14 ? -43.862 28.933 -0.998 1.00 52.91 14 GLY B O 1
ATOM 2683 N N . ALA B 1 15 ? -43.242 31.079 -0.765 1.00 52.91 15 ALA B N 1
ATOM 2684 C CA . ALA B 1 15 ? -42.651 30.833 0.554 1.00 49.28 15 ALA B CA 1
ATOM 2685 C C . ALA B 1 15 ? -43.700 30.808 1.678 1.00 49.59 15 ALA B C 1
ATOM 2686 O O . ALA B 1 15 ? -44.654 31.604 1.680 1.00 49.84 15 ALA B O 1
ATOM 2688 N N . SER B 1 16 ? -43.501 29.910 2.645 1.00 47.85 16 SER B N 1
ATOM 2689 C CA . SER B 1 16 ? -44.320 29.888 3.859 1.00 48.43 16 SER B CA 1
ATOM 2690 C C . SER B 1 16 ? -43.897 30.950 4.877 1.00 48.37 16 SER B C 1
ATOM 2691 O O . SER B 1 16 ? -44.712 31.446 5.651 1.00 49.94 16 SER B O 1
ATOM 2694 N N . ASP B 1 17 ? -42.614 31.276 4.886 1.00 47.31 17 ASP B N 1
ATOM 2695 C CA . ASP B 1 17 ? -42.056 32.152 5.899 1.00 47.55 17 ASP B CA 1
ATOM 2696 C C . ASP B 1 17 ? -41.020 33.102 5.314 1.00 46.59 17 ASP B C 1
ATOM 2697 O O . ASP B 1 17 ? -40.244 32.715 4.436 1.00 44.46 17 ASP B O 1
ATOM 2702 N N . LEU B 1 18 ? -41.030 34.344 5.795 1.00 46.17 18 LEU B N 1
ATOM 2703 C CA . LEU B 1 18 ? -39.939 35.267 5.537 1.00 45.79 18 LEU B CA 1
ATOM 2704 C C . LEU B 1 18 ? -39.221 35.593 6.853 1.00 45.40 18 LEU B C 1
ATOM 2705 O O . LEU B 1 18 ? -39.874 35.924 7.846 1.00 46.86 18 LEU B O 1
ATOM 2710 N N . HIS B 1 19 ? -37.896 35.483 6.859 1.00 43.84 19 HIS B N 1
ATOM 2711 C CA . HIS B 1 19 ? -37.103 35.795 8.038 1.00 44.05 19 HIS B CA 1
ATOM 2712 C C . HIS B 1 19 ? -36.280 37.039 7.849 1.00 45.29 19 HIS B C 1
ATOM 2713 O O . HIS B 1 19 ? -35.596 37.181 6.837 1.00 44.12 19 HIS B O 1
ATOM 2720 N N . LEU B 1 20 ? -36.306 37.920 8.840 1.00 47.24 20 LEU B N 1
ATOM 2721 C CA . LEU B 1 20 ? -35.320 38.984 8.879 1.00 49.09 20 LEU B CA 1
ATOM 2722 C C . LEU B 1 20 ? -34.425 38.731 10.057 1.00 49.33 20 LEU B C 1
ATOM 2723 O O . LEU B 1 20 ? -34.897 38.358 11.122 1.00 50.39 20 LEU B O 1
ATOM 2728 N N . SER B 1 21 ? -33.137 38.948 9.874 1.00 49.48 21 SER B N 1
ATOM 2729 C CA . SER B 1 21 ? -32.213 38.745 10.959 1.00 50.57 21 SER B CA 1
ATOM 2730 C C . SER B 1 21 ? -30.982 39.616 10.781 1.00 50.81 21 SER B C 1
ATOM 2731 O O . SER B 1 21 ? -30.208 39.397 9.880 1.00 50.94 21 SER B O 1
ATOM 2734 N N . ALA B 1 22 ? -30.800 40.598 11.654 1.00 52.75 22 ALA B N 1
ATOM 2735 C CA . ALA B 1 22 ? -29.656 41.496 11.558 1.00 54.01 22 ALA B CA 1
ATOM 2736 C C . ALA B 1 22 ? -28.383 40.755 11.199 1.00 53.02 22 ALA B C 1
ATOM 2737 O O . ALA B 1 22 ? -28.034 39.740 11.816 1.00 53.22 22 ALA B O 1
ATOM 2739 N N . GLY B 1 23 ? -27.693 41.276 10.195 1.00 53.05 23 GLY B N 1
ATOM 2740 C CA . GLY B 1 23 ? -26.442 40.688 9.744 1.00 52.35 23 GLY B CA 1
ATOM 2741 C C . GLY B 1 23 ? -26.629 39.673 8.638 1.00 50.84 23 GLY B C 1
ATOM 2742 O O . GLY B 1 23 ? -25.682 38.993 8.237 1.00 51.39 23 GLY B O 1
ATOM 2743 N N . LEU B 1 24 ? -27.847 39.560 8.128 1.00 49.21 24 LEU B N 1
ATOM 2744 C CA . LEU B 1 24 ? -28.110 38.603 7.063 1.00 47.90 24 LEU B CA 1
ATOM 2745 C C . LEU B 1 24 ? -29.020 39.234 6.024 1.00 47.63 24 LEU B C 1
ATOM 2746 O O . LEU B 1 24 ? -29.703 40.190 6.310 1.00 49.13 24 LEU B O 1
ATOM 2751 N N . PRO B 1 25 ? -29.002 38.726 4.800 1.00 47.38 25 PRO B N 1
ATOM 2752 C CA . PRO B 1 25 ? -29.984 39.207 3.846 1.00 47.58 25 PRO B CA 1
ATOM 2753 C C . PRO B 1 25 ? -31.294 38.548 4.184 1.00 46.09 25 PRO B C 1
ATOM 2754 O O . PRO B 1 25 ? -31.290 37.597 4.945 1.00 44.77 25 PRO B O 1
ATOM 2758 N N . PRO B 1 26 ? -32.414 39.050 3.634 1.00 45.03 26 PRO B N 1
ATOM 2759 C CA . PRO B 1 26 ? -33.676 38.386 3.907 1.00 44.16 26 PRO B CA 1
ATOM 2760 C C . PRO B 1 26 ? -33.610 36.932 3.488 1.00 42.71 26 PRO B C 1
ATOM 2761 O O . PRO B 1 26 ? -32.972 36.602 2.497 1.00 42.55 26 PRO B O 1
ATOM 2765 N N . MET B 1 27 ? -34.282 36.065 4.231 1.00 41.95 27 MET B N 1
ATOM 2766 C CA . MET B 1 27 ? -34.329 34.662 3.883 1.00 41.05 27 MET B CA 1
ATOM 2767 C C . MET B 1 27 ? -35.772 34.163 3.864 1.00 41.57 27 MET B C 1
ATOM 2768 O O . MET B 1 27 ? -36.625 34.671 4.599 1.00 42.23 27 MET B O 1
ATOM 2773 N N . ILE B 1 28 ? -36.043 33.168 3.019 1.00 41.09 28 ILE B N 1
ATOM 2774 C CA . ILE B 1 28 ? -37.396 32.639 2.883 1.00 41.17 28 ILE B CA 1
ATOM 2775 C C . ILE B 1 28 ? -37.408 31.131 2.979 1.00 41.64 28 ILE B C 1
ATOM 2776 O O . ILE B 1 28 ? -36.474 30.465 2.505 1.00 42.98 28 ILE B O 1
ATOM 2781 N N . ARG B 1 29 ? -38.449 30.591 3.601 1.00 41.84 29 ARG B N 1
ATOM 2782 C CA . ARG B 1 29 ? -38.617 29.159 3.622 1.00 43.12 29 ARG B CA 1
ATOM 2783 C C . ARG B 1 29 ? -39.559 28.683 2.520 1.00 45.18 29 ARG B C 1
ATOM 2784 O O . ARG B 1 29 ? -40.720 29.100 2.460 1.00 45.79 29 ARG B O 1
ATOM 2792 N N . VAL B 1 30 ? -39.040 27.796 1.672 1.00 46.51 30 VAL B N 1
ATOM 2793 C CA . VAL B 1 30 ? -39.763 27.226 0.553 1.00 49.29 30 VAL B CA 1
ATOM 2794 C C . VAL B 1 30 ? -39.663 25.702 0.661 1.00 51.95 30 VAL B C 1
ATOM 2795 O O . VAL B 1 30 ? -38.578 25.162 0.891 1.00 51.81 30 VAL B O 1
ATOM 2799 N N . ASP B 1 31 ? -40.787 25.007 0.504 1.00 55.15 31 ASP B N 1
ATOM 2800 C CA . ASP B 1 31 ? -40.801 23.555 0.696 1.00 58.13 31 ASP B CA 1
ATOM 2801 C C . ASP B 1 31 ? -39.856 23.060 1.802 1.00 56.60 31 ASP B C 1
ATOM 2802 O O . ASP B 1 31 ? -39.106 22.105 1.608 1.00 57.23 31 ASP B O 1
ATOM 2807 N N . GLY B 1 32 ? -39.893 23.713 2.959 1.00 54.64 32 GLY B N 1
ATOM 2808 C CA . GLY B 1 32 ? -39.121 23.253 4.117 1.00 53.03 32 GLY B CA 1
ATOM 2809 C C . GLY B 1 32 ? -37.777 23.940 4.329 1.00 50.48 32 GLY B C 1
ATOM 2810 O O . GLY B 1 32 ? -37.364 24.163 5.468 1.00 50.42 32 GLY B O 1
ATOM 2811 N N . ASP B 1 33 ? -37.112 24.333 3.251 1.00 48.33 33 ASP B N 1
ATOM 2812 C CA . ASP B 1 33 ? -35.761 24.855 3.384 1.00 46.49 33 ASP B CA 1
ATOM 2813 C C . ASP B 1 33 ? -35.739 26.376 3.450 1.00 44.58 33 ASP B C 1
ATOM 2814 O O . ASP B 1 33 ? -36.386 27.045 2.658 1.00 43.89 33 ASP B O 1
ATOM 2819 N N . VAL B 1 34 ? -34.985 26.911 4.400 1.00 43.25 34 VAL B N 1
ATOM 2820 C CA . VAL B 1 34 ? -34.758 28.349 4.495 1.00 42.02 34 VAL B CA 1
ATOM 2821 C C . VAL B 1 34 ? -33.585 28.717 3.622 1.00 40.49 34 VAL B C 1
ATOM 2822 O O . VAL B 1 34 ? -32.509 28.125 3.758 1.00 41.40 34 VAL B O 1
ATOM 2826 N N . ARG B 1 35 ? -33.761 29.682 2.732 1.00 39.09 35 ARG B N 1
ATOM 2827 C CA . ARG B 1 35 ? -32.620 30.132 1.923 1.00 38.24 35 ARG B CA 1
ATOM 2828 C C . ARG B 1 35 ? -32.579 31.646 1.745 1.00 37.77 35 ARG B C 1
ATOM 2829 O O . ARG B 1 35 ? -33.607 32.322 1.878 1.00 38.37 35 ARG B O 1
ATOM 2837 N N . ARG B 1 36 ? -31.380 32.168 1.498 1.00 37.93 36 ARG B N 1
ATOM 2838 C CA . ARG B 1 36 ? -31.155 33.618 1.336 1.00 38.77 36 ARG B CA 1
ATOM 2839 C C . ARG B 1 36 ? -31.701 34.116 0.018 1.00 38.64 36 ARG B C 1
ATOM 2840 O O . ARG B 1 36 ? -31.515 33.471 -0.997 1.00 39.02 36 ARG B O 1
ATOM 2848 N N . ILE B 1 37 ? -32.396 35.244 0.040 1.00 38.72 37 ILE B N 1
ATOM 2849 C CA . ILE B 1 37 ? -32.760 35.915 -1.183 1.00 38.84 37 ILE B CA 1
ATOM 2850 C C . ILE B 1 37 ? -31.487 36.597 -1.683 1.00 40.57 37 ILE B C 1
ATOM 2851 O O . ILE B 1 37 ? -30.639 37.018 -0.895 1.00 40.24 37 ILE B O 1
ATOM 2856 N N . ASN B 1 38 ? -31.315 36.687 -2.998 1.00 42.18 38 ASN B N 1
ATOM 2857 C CA . ASN B 1 38 ? -30.122 37.335 -3.525 1.00 42.19 38 ASN B CA 1
ATOM 2858 C C . ASN B 1 38 ? -30.156 38.833 -3.297 1.00 44.57 38 ASN B C 1
ATOM 2859 O O . ASN B 1 38 ? -30.354 39.606 -4.240 1.00 47.23 38 ASN B O 1
ATOM 2864 N N . LEU B 1 39 ? -29.972 39.254 -2.052 1.00 44.59 39 LEU B N 1
ATOM 2865 C CA . LEU B 1 39 ? -29.941 40.677 -1.722 1.00 46.34 39 LEU B CA 1
ATOM 2866 C C . LEU B 1 39 ? -28.822 40.928 -0.732 1.00 46.45 39 LEU B C 1
ATOM 2867 O O . LEU B 1 39 ? -28.330 39.983 -0.144 1.00 45.33 39 LEU B O 1
ATOM 2872 N N . PRO B 1 40 ? -28.400 42.195 -0.555 1.00 47.99 40 PRO B N 1
ATOM 2873 C CA . PRO B 1 40 ? -27.356 42.476 0.435 1.00 48.49 40 PRO B CA 1
ATOM 2874 C C . PRO B 1 40 ? -27.769 42.109 1.852 1.00 47.27 40 PRO B C 1
ATOM 2875 O O . PRO B 1 40 ? -28.952 42.027 2.139 1.00 45.87 40 PRO B O 1
ATOM 2879 N N . PRO B 1 41 ? -26.792 41.875 2.736 1.00 48.31 41 PRO B N 1
ATOM 2880 C CA . PRO B 1 41 ? -27.136 41.666 4.138 1.00 48.78 41 PRO B CA 1
ATOM 2881 C C . PRO B 1 41 ? -27.859 42.893 4.677 1.00 52.41 41 PRO B C 1
ATOM 2882 O O . PRO B 1 41 ? -27.618 44.018 4.229 1.00 54.68 41 PRO B O 1
ATOM 2886 N N . LEU B 1 42 ? -28.756 42.674 5.626 1.00 53.23 42 LEU B N 1
ATOM 2887 C CA . LEU B 1 42 ? -29.454 43.759 6.269 1.00 56.40 42 LEU B CA 1
ATOM 2888 C C . LEU B 1 42 ? -28.857 43.955 7.648 1.00 59.75 42 LEU B C 1
ATOM 2889 O O . LEU B 1 42 ? -28.790 43.013 8.433 1.00 59.11 42 LEU B O 1
ATOM 2894 N N . GLU B 1 43 ? -28.408 45.170 7.943 1.00 64.79 43 GLU B N 1
ATOM 2895 C CA . GLU B 1 43 ? -27.858 45.463 9.264 1.00 68.11 43 GLU B CA 1
ATOM 2896 C C . GLU B 1 43 ? -28.950 45.863 10.257 1.00 69.18 43 GLU B C 1
ATOM 2897 O O . GLU B 1 43 ? -30.055 46.264 9.875 1.00 68.78 43 GLU B O 1
ATOM 2903 N N . HIS B 1 44 ? -28.623 45.746 11.539 1.00 71.18 44 HIS B N 1
ATOM 2904 C CA . HIS B 1 44 ? -29.563 46.008 12.622 1.00 72.60 44 HIS B CA 1
ATOM 2905 C C . HIS B 1 44 ? -30.449 47.223 12.382 1.00 75.85 44 HIS B C 1
ATOM 2906 O O . HIS B 1 44 ? -31.674 47.158 12.567 1.00 75.49 44 HIS B O 1
ATOM 2913 N N . LYS B 1 45 ? -29.829 48.334 11.974 1.00 79.69 45 LYS B N 1
ATOM 2914 C CA . LYS B 1 45 ? -30.560 49.577 11.766 1.00 83.05 45 LYS B CA 1
ATOM 2915 C C . LYS B 1 45 ? -31.657 49.361 10.733 1.00 80.58 45 LYS B C 1
ATOM 2916 O O . LYS B 1 45 ? -32.805 49.780 10.922 1.00 81.13 45 LYS B O 1
ATOM 2922 N N . GLN B 1 46 ? -31.305 48.677 9.650 1.00 78.31 46 GLN B N 1
ATOM 2923 C CA . GLN B 1 46 ? -32.239 48.485 8.552 1.00 76.62 46 GLN B CA 1
ATOM 2924 C C . GLN B 1 46 ? -33.356 47.541 8.968 1.00 73.56 46 GLN B C 1
ATOM 2925 O O . GLN B 1 46 ? -34.537 47.870 8.829 1.00 74.27 46 GLN B O 1
ATOM 2931 N N . VAL B 1 47 ? -32.989 46.386 9.510 1.00 70.32 47 VAL B N 1
ATOM 2932 C CA . VAL B 1 47 ? -33.998 45.456 9.997 1.00 68.26 47 VAL B CA 1
ATOM 2933 C C . VAL B 1 47 ? -34.911 46.172 10.992 1.00 70.63 47 VAL B C 1
ATOM 2934 O O . VAL B 1 47 ? -36.138 46.056 10.932 1.00 69.46 47 VAL B O 1
ATOM 2938 N N . HIS B 1 48 ? -34.311 46.918 11.911 1.00 73.66 48 HIS B N 1
ATOM 2939 C CA . HIS B 1 48 ? -35.102 47.571 12.919 1.00 76.47 48 HIS B CA 1
ATOM 2940 C C . HIS B 1 48 ? -36.106 48.519 12.274 1.00 78.40 48 HIS B C 1
ATOM 2941 O O . HIS B 1 48 ? -37.299 48.491 12.596 1.00 78.37 48 HIS B O 1
ATOM 2948 N N . ALA B 1 49 ? -35.635 49.354 11.350 1.00 80.04 49 ALA B N 1
ATOM 2949 C CA . ALA B 1 49 ? -36.542 50.247 10.652 1.00 81.60 49 ALA B CA 1
ATOM 2950 C C . ALA B 1 49 ? -37.655 49.459 9.947 1.00 78.44 49 ALA B C 1
ATOM 2951 O O . ALA B 1 49 ? -38.833 49.726 10.157 1.00 79.18 49 ALA B O 1
ATOM 2953 N N . LEU B 1 50 ? -37.289 48.481 9.127 1.00 75.29 50 LEU B N 1
ATOM 2954 C CA . LEU B 1 50 ? -38.301 47.679 8.434 1.00 73.19 50 LEU B CA 1
ATOM 2955 C C . LEU B 1 50 ? -39.419 47.233 9.368 1.00 72.62 50 LEU B C 1
ATOM 2956 O O . LEU B 1 50 ? -40.594 47.313 9.016 1.00 73.52 50 LEU B O 1
ATOM 2961 N N . ILE B 1 51 ? -39.054 46.769 10.557 1.00 71.80 51 ILE B N 1
ATOM 2962 C CA . ILE B 1 51 ? -40.051 46.307 11.521 1.00 71.00 51 ILE B CA 1
ATOM 2963 C C . ILE B 1 51 ? -40.772 47.498 12.117 1.00 74.67 51 ILE B C 1
ATOM 2964 O O . ILE B 1 51 ? -41.993 47.563 12.106 1.00 75.11 51 ILE B O 1
ATOM 2969 N N . TYR B 1 52 ? -39.997 48.448 12.621 1.00 77.87 52 TYR B N 1
ATOM 2970 C CA . TYR B 1 52 ? -40.531 49.625 13.280 1.00 82.86 52 TYR B CA 1
ATOM 2971 C C . TYR B 1 52 ? -41.547 50.334 12.391 1.00 85.27 52 TYR B C 1
ATOM 2972 O O . TYR B 1 52 ? -42.599 50.783 12.860 1.00 86.97 52 TYR B O 1
ATOM 2981 N N . ASP B 1 53 ? -41.238 50.421 11.100 1.00 85.71 53 ASP B N 1
ATOM 2982 C CA . ASP B 1 53 ? -42.150 51.064 10.164 1.00 88.27 53 ASP B CA 1
ATOM 2983 C C . ASP B 1 53 ? -43.514 50.383 10.085 1.00 87.10 53 ASP B C 1
ATOM 2984 O O . ASP B 1 53 ? -44.536 51.051 10.071 1.00 89.92 53 ASP B O 1
ATOM 2989 N N . ILE B 1 54 ? -43.550 49.063 10.032 1.00 83.88 54 ILE B N 1
ATOM 2990 C CA . ILE B 1 54 ? -44.842 48.396 10.023 1.00 83.66 54 ILE B CA 1
ATOM 2991 C C . ILE B 1 54 ? -45.565 48.548 11.355 1.00 84.64 54 ILE B C 1
ATOM 2992 O O . ILE B 1 54 ? -46.768 48.735 11.399 1.00 86.02 54 ILE B O 1
ATOM 2997 N N . MET B 1 55 ? -44.847 48.419 12.457 1.00 84.36 55 MET B N 1
ATOM 2998 C CA . MET B 1 55 ? -45.522 48.361 13.748 1.00 85.52 55 MET B CA 1
ATOM 2999 C C . MET B 1 55 ? -46.399 49.579 14.016 1.00 89.44 55 MET B C 1
ATOM 3000 O O . MET B 1 55 ? -46.115 50.675 13.526 1.00 92.59 55 MET B O 1
ATOM 3005 N N . ASN B 1 56 ? -47.476 49.383 14.772 1.00 89.79 56 ASN B N 1
ATOM 3006 C CA . ASN B 1 56 ? -48.201 50.512 15.332 1.00 93.58 56 ASN B CA 1
ATOM 3007 C C . ASN B 1 56 ? -47.590 50.865 16.693 1.00 95.23 56 ASN B C 1
ATOM 3008 O O . ASN B 1 56 ? -46.721 50.147 17.205 1.00 93.21 56 ASN B O 1
ATOM 3013 N N . ASP B 1 57 ? -48.036 51.962 17.285 1.00 99.25 57 ASP B N 1
ATOM 3014 C CA . ASP B 1 57 ? -47.396 52.454 18.490 1.00 101.73 57 ASP B CA 1
ATOM 3015 C C . ASP B 1 57 ? -47.456 51.487 19.661 1.00 100.24 57 ASP B C 1
ATOM 3016 O O . ASP B 1 57 ? -46.484 51.351 20.403 1.00 100.32 57 ASP B O 1
ATOM 3021 N N . LYS B 1 58 ? -48.578 50.800 19.838 1.00 99.33 58 LYS B N 1
ATOM 3022 C CA . LYS B 1 58 ? -48.615 49.812 20.899 1.00 97.68 58 LYS B CA 1
ATOM 3023 C C . LYS B 1 58 ? -47.583 48.733 20.602 1.00 93.26 58 LYS B C 1
ATOM 3024 O O . LYS B 1 58 ? -46.777 48.376 21.462 1.00 93.18 58 LYS B O 1
ATOM 3030 N N . GLN B 1 59 ? -47.610 48.214 19.379 1.00 89.65 59 GLN B N 1
ATOM 3031 C CA . GLN B 1 59 ? -46.679 47.168 18.988 1.00 85.43 59 GLN B CA 1
ATOM 3032 C C . GLN B 1 59 ? -45.238 47.616 19.212 1.00 85.64 59 GLN B C 1
ATOM 3033 O O . GLN B 1 59 ? -44.415 46.872 19.760 1.00 84.00 59 GLN B O 1
ATOM 3039 N N . ARG B 1 60 ? -44.942 48.846 18.817 1.00 88.11 60 ARG B N 1
ATOM 3040 C CA . ARG B 1 60 ? -43.625 49.401 19.081 1.00 89.40 60 ARG B CA 1
ATOM 3041 C C . ARG B 1 60 ? -43.326 49.368 20.577 1.00 91.18 60 ARG B C 1
ATOM 3042 O O . ARG B 1 60 ? -42.236 48.983 21.000 1.00 90.98 60 ARG B O 1
ATOM 3050 N N . LYS B 1 61 ? -44.294 49.767 21.387 1.00 93.72 61 LYS B N 1
ATOM 3051 C CA . LYS B 1 61 ? -44.069 49.789 22.825 1.00 96.23 61 LYS B CA 1
ATOM 3052 C C . LYS B 1 61 ? -43.884 48.389 23.373 1.00 93.18 61 LYS B C 1
ATOM 3053 O O . LYS B 1 61 ? -42.932 48.129 24.106 1.00 93.53 61 LYS B O 1
ATOM 3059 N N . ASP B 1 62 ? -44.802 47.488 23.036 1.00 78.32 62 ASP B N 1
ATOM 3060 C CA . ASP B 1 62 ? -44.662 46.105 23.440 1.00 77.00 62 ASP B CA 1
ATOM 3061 C C . ASP B 1 62 ? -43.248 45.656 23.082 1.00 75.37 62 ASP B C 1
ATOM 3062 O O . ASP B 1 62 ? -42.495 45.165 23.930 1.00 75.15 62 ASP B O 1
ATOM 3067 N N . PHE B 1 63 ? -42.887 45.831 21.813 1.00 74.33 63 PHE B N 1
ATOM 3068 C CA . PHE B 1 63 ? -41.614 45.325 21.335 1.00 73.06 63 PHE B CA 1
ATOM 3069 C C . PHE B 1 63 ? -40.450 45.957 22.074 1.00 74.55 63 PHE B C 1
ATOM 3070 O O . PHE B 1 63 ? -39.537 45.271 22.522 1.00 73.06 63 PHE B O 1
ATOM 3078 N N . GLU B 1 64 ? -40.495 47.276 22.196 1.00 77.91 64 GLU B N 1
ATOM 3079 C CA . GLU B 1 64 ? -39.420 48.018 22.833 1.00 80.70 64 GLU B CA 1
ATOM 3080 C C . GLU B 1 64 ? -39.242 47.659 24.305 1.00 80.91 64 GLU B C 1
ATOM 3081 O O . GLU B 1 64 ? -38.114 47.543 24.791 1.00 81.42 64 GLU B O 1
ATOM 3087 N N . GLU B 1 65 ? -40.342 47.497 25.033 1.00 80.66 65 GLU B N 1
ATOM 3088 C CA . GLU B 1 65 ? -40.206 47.243 26.461 1.00 81.20 65 GLU B CA 1
ATOM 3089 C C . GLU B 1 65 ? -40.115 45.765 26.810 1.00 78.69 65 GLU B C 1
ATOM 3090 O O . GLU B 1 65 ? -39.368 45.404 27.709 1.00 79.28 65 GLU B O 1
ATOM 3096 N N . PHE B 1 66 ? -40.866 44.914 26.114 1.00 76.12 66 PHE B N 1
ATOM 3097 C CA . PHE B 1 66 ? -40.766 43.465 26.334 1.00 74.18 66 PHE B CA 1
ATOM 3098 C C . PHE B 1 66 ? -39.672 42.774 25.516 1.00 71.67 66 PHE B C 1
ATOM 3099 O O . PHE B 1 66 ? -39.391 41.594 25.723 1.00 70.75 66 PHE B O 1
ATOM 3107 N N . LEU B 1 67 ? -39.078 43.497 24.571 1.00 70.50 67 LEU B N 1
ATOM 3108 C CA . LEU B 1 67 ? -37.991 42.950 23.750 1.00 68.54 67 LEU B CA 1
ATOM 3109 C C . LEU B 1 67 ? -38.447 41.995 22.643 1.00 65.57 67 LEU B C 1
ATOM 3110 O O . LEU B 1 67 ? -37.641 41.590 21.810 1.00 65.63 67 LEU B O 1
ATOM 3115 N N . GLU B 1 68 ? -39.730 41.656 22.618 1.00 63.43 68 GLU B N 1
ATOM 3116 C CA . GLU B 1 68 ? -40.269 40.793 21.575 1.00 61.09 68 GLU B CA 1
ATOM 3117 C C . GLU B 1 68 ? -41.783 40.896 21.560 1.00 61.38 68 GLU B C 1
ATOM 3118 O O . GLU B 1 68 ? -42.392 41.204 22.577 1.00 63.48 68 GLU B O 1
ATOM 3124 N N . THR B 1 69 ? -42.404 40.655 20.417 1.00 60.23 69 THR B N 1
ATOM 3125 C CA . THR B 1 69 ? -43.857 40.668 20.381 1.00 60.48 69 THR B CA 1
ATOM 3126 C C . THR B 1 69 ? -44.410 39.999 19.137 1.00 59.64 69 THR B C 1
ATOM 3127 O O . THR B 1 69 ? -43.669 39.691 18.205 1.00 58.31 69 THR B O 1
ATOM 3131 N N . ASP B 1 70 ? -45.723 39.787 19.140 1.00 60.52 70 ASP B N 1
ATOM 3132 C CA . ASP B 1 70 ? -46.421 39.144 18.043 1.00 60.45 70 ASP B CA 1
ATOM 3133 C C . ASP B 1 70 ? -47.559 39.995 17.560 1.00 61.58 70 ASP B C 1
ATOM 3134 O O . ASP B 1 70 ? -48.233 40.634 18.354 1.00 63.71 70 ASP B O 1
ATOM 3139 N N . PHE B 1 71 ? -47.802 39.979 16.259 1.00 60.97 71 PHE B N 1
ATOM 3140 C CA . PHE B 1 71 ? -48.964 40.673 15.722 1.00 62.29 71 PHE B CA 1
ATOM 3141 C C . PHE B 1 71 ? -49.262 40.173 14.314 1.00 62.03 71 PHE B C 1
ATOM 3142 O O . PHE B 1 71 ? -48.440 39.474 13.726 1.00 61.35 71 PHE B O 1
ATOM 3150 N N . SER B 1 72 ? -50.433 40.513 13.785 1.00 63.60 72 SER B N 1
ATOM 3151 C CA . SER B 1 72 ? -50.766 40.169 12.412 1.00 63.68 72 SER B CA 1
ATOM 3152 C C . SER B 1 72 ? -50.527 41.379 11.519 1.00 63.59 72 SER B C 1
ATOM 3153 O O . SER B 1 72 ? -50.601 42.514 11.972 1.00 64.18 72 SER B O 1
ATOM 3156 N N . PHE B 1 73 ? -50.211 41.130 10.253 1.00 63.55 73 PHE B N 1
ATOM 3157 C CA . PHE B 1 73 ? -49.908 42.196 9.315 1.00 64.41 73 PHE B CA 1
ATOM 3158 C C . PHE B 1 73 ? -50.484 41.833 7.962 1.00 65.48 73 PHE B C 1
ATOM 3159 O O . PHE B 1 73 ? -50.481 40.664 7.583 1.00 64.57 73 PHE B O 1
ATOM 3167 N N . GLU B 1 74 ? -50.977 42.833 7.234 1.00 68.19 74 GLU B N 1
ATOM 3168 C CA . GLU B 1 74 ? -51.628 42.567 5.949 1.00 69.49 74 GLU B CA 1
ATOM 3169 C C . GLU B 1 74 ? -51.005 43.359 4.811 1.00 69.94 74 GLU B C 1
ATOM 3170 O O . GLU B 1 74 ? -50.717 44.539 4.956 1.00 70.70 74 GLU B O 1
ATOM 3176 N N . VAL B 1 75 ? -50.802 42.688 3.683 1.00 69.68 75 VAL B N 1
ATOM 3177 C CA . VAL B 1 75 ? -50.353 43.336 2.461 1.00 70.95 75 VAL B CA 1
ATOM 3178 C C . VAL B 1 75 ? -51.519 43.271 1.481 1.00 72.71 75 VAL B C 1
ATOM 3179 O O . VAL B 1 75 ? -51.753 42.244 0.842 1.00 72.38 75 VAL B O 1
ATOM 3183 N N . PRO B 1 76 ? -52.275 44.373 1.372 1.00 75.05 76 PRO B N 1
ATOM 3184 C CA . PRO B 1 76 ? -53.490 44.387 0.563 1.00 76.93 76 PRO B CA 1
ATOM 3185 C C . PRO B 1 76 ? -53.295 43.728 -0.800 1.00 77.50 76 PRO B C 1
ATOM 3186 O O . PRO B 1 76 ? -52.349 44.050 -1.521 1.00 77.82 76 PRO B O 1
ATOM 3190 N N . GLY B 1 77 ? -54.179 42.797 -1.141 1.00 78.06 77 GLY B N 1
ATOM 3191 C CA . GLY B 1 77 ? -54.109 42.120 -2.433 1.00 78.85 77 GLY B CA 1
ATOM 3192 C C . GLY B 1 77 ? -53.107 40.977 -2.522 1.00 77.48 77 GLY B C 1
ATOM 3193 O O . GLY B 1 77 ? -53.045 40.280 -3.535 1.00 78.22 77 GLY B O 1
ATOM 3194 N N . VAL B 1 78 ? -52.322 40.772 -1.468 1.00 75.48 78 VAL B N 1
ATOM 3195 C CA . VAL B 1 78 ? -51.303 39.729 -1.489 1.00 74.41 78 VAL B CA 1
ATOM 3196 C C . VAL B 1 78 ? -51.574 38.644 -0.440 1.00 73.20 78 VAL B C 1
ATOM 3197 O O . VAL B 1 78 ? -51.906 37.511 -0.793 1.00 73.60 78 VAL B O 1
ATOM 3201 N N . ALA B 1 79 ? -51.443 38.987 0.838 1.00 71.94 79 ALA B N 1
ATOM 3202 C CA . ALA B 1 79 ? -51.700 38.027 1.900 1.00 71.67 79 ALA B CA 1
ATOM 3203 C C . ALA B 1 79 ? -51.681 38.689 3.275 1.00 71.34 79 ALA B C 1
ATOM 3204 O O . ALA B 1 79 ? -51.357 39.870 3.403 1.00 71.16 79 ALA B O 1
ATOM 3206 N N . ARG B 1 80 ? -52.058 37.918 4.290 1.00 63.92 80 ARG B N 1
ATOM 3207 C CA . ARG B 1 80 ? -51.867 38.306 5.682 1.00 63.76 80 ARG B CA 1
ATOM 3208 C C . ARG B 1 80 ? -50.738 37.455 6.299 1.00 62.42 80 ARG B C 1
ATOM 3209 O O . ARG B 1 80 ? -50.451 36.359 5.829 1.00 62.30 80 ARG B O 1
ATOM 3217 N N . PHE B 1 81 ? -50.082 37.966 7.334 1.00 61.48 81 PHE B N 1
ATOM 3218 C CA . PHE B 1 81 ? -48.951 37.261 7.933 1.00 61.34 81 PHE B CA 1
ATOM 3219 C C . PHE B 1 81 ? -49.007 37.226 9.454 1.00 60.12 81 PHE B C 1
ATOM 3220 O O . PHE B 1 81 ? -49.448 38.192 10.081 1.00 58.56 81 PHE B O 1
ATOM 3228 N N . ARG B 1 82 ? -48.543 36.118 10.040 1.00 59.75 82 ARG B N 1
ATOM 3229 C CA . ARG B 1 82 ? -48.353 36.035 11.483 1.00 58.90 82 ARG B CA 1
ATOM 3230 C C . ARG B 1 82 ? -46.942 36.519 11.752 1.00 58.58 82 ARG B C 1
ATOM 3231 O O . ARG B 1 82 ? -45.980 35.855 11.366 1.00 60.93 82 ARG B O 1
ATOM 3239 N N . VAL B 1 83 ? -46.804 37.685 12.372 1.00 55.72 83 VAL B N 1
ATOM 3240 C CA . VAL B 1 83 ? -45.489 38.296 12.516 1.00 54.36 83 VAL B CA 1
ATOM 3241 C C . VAL B 1 83 ? -45.007 38.146 13.943 1.00 52.72 83 VAL B C 1
ATOM 3242 O O . VAL B 1 83 ? -45.764 38.406 14.882 1.00 52.57 83 VAL B O 1
ATOM 3246 N N . ASN B 1 84 ? -43.761 37.712 14.105 1.00 51.14 84 ASN B N 1
ATOM 3247 C CA . ASN B 1 84 ? -43.126 37.738 15.405 1.00 48.79 84 ASN B CA 1
ATOM 3248 C C . ASN B 1 84 ? -41.854 38.532 15.314 1.00 49.88 84 ASN B C 1
ATOM 3249 O O . ASN B 1 84 ? -41.068 38.344 14.389 1.00 51.04 84 ASN B O 1
ATOM 3254 N N . ALA B 1 85 ? -41.643 39.400 16.292 1.00 49.55 85 ALA B N 1
ATOM 3255 C CA . ALA B 1 85 ? -40.531 40.330 16.259 1.00 51.02 85 ALA B CA 1
ATOM 3256 C C . ALA B 1 85 ? -39.731 40.108 17.506 1.00 51.15 85 ALA B C 1
ATOM 3257 O O . ALA B 1 85 ? -40.319 39.948 18.570 1.00 51.93 85 ALA B O 1
ATOM 3259 N N . PHE B 1 86 ? -38.404 40.123 17.408 1.00 51.29 86 PHE B N 1
ATOM 3260 C CA . PHE B 1 86 ? -37.587 39.691 18.535 1.00 50.01 86 PHE B CA 1
ATOM 3261 C C . PHE B 1 86 ? -36.175 40.200 18.366 1.00 51.52 86 PHE B C 1
ATOM 3262 O O . PHE B 1 86 ? -35.866 40.842 17.359 1.00 52.46 86 PHE B O 1
ATOM 3270 N N . ASN B 1 87 ? -35.313 39.883 19.334 1.00 52.05 87 ASN B N 1
ATOM 3271 C CA . ASN B 1 87 ? -33.912 40.304 19.316 1.00 53.94 87 ASN B CA 1
ATOM 3272 C C . ASN B 1 87 ? -32.938 39.131 19.423 1.00 53.89 87 ASN B C 1
ATOM 3273 O O . ASN B 1 87 ? -33.230 38.116 20.056 1.00 52.62 87 ASN B O 1
ATOM 3278 N N . GLN B 1 88 ? -31.765 39.290 18.827 1.00 55.40 88 GLN B N 1
ATOM 3279 C CA . GLN B 1 88 ? -30.760 38.232 18.825 1.00 55.60 88 GLN B CA 1
ATOM 3280 C C . GLN B 1 88 ? -29.375 38.829 18.760 1.00 57.23 88 GLN B C 1
ATOM 3281 O O . GLN B 1 88 ? -29.216 40.015 18.523 1.00 58.54 88 GLN B O 1
ATOM 3287 N N . ASN B 1 89 ? -28.371 38.001 18.980 1.00 58.17 89 ASN B N 1
ATOM 3288 C CA . ASN B 1 89 ? -27.010 38.471 19.131 1.00 60.46 89 ASN B CA 1
ATOM 3289 C C . ASN B 1 89 ? -26.525 39.552 18.167 1.00 61.80 89 ASN B C 1
ATOM 3290 O O . ASN B 1 89 ? -25.676 40.368 18.539 1.00 64.54 89 ASN B O 1
ATOM 3295 N N . ARG B 1 90 ? -26.983 39.531 16.923 1.00 60.17 90 ARG B N 1
ATOM 3296 C CA . ARG B 1 90 ? -26.524 40.521 15.965 1.00 61.68 90 ARG B CA 1
ATOM 3297 C C . ARG B 1 90 ? -27.482 41.716 15.906 1.00 61.75 90 ARG B C 1
ATOM 3298 O O . ARG B 1 90 ? -27.146 42.756 15.335 1.00 64.72 90 ARG B O 1
ATOM 3306 N N . GLY B 1 91 ? -28.665 41.570 16.489 1.00 58.68 91 GLY B N 1
ATOM 3307 C CA . GLY B 1 91 ? -29.588 42.683 16.585 1.00 58.48 91 GLY B CA 1
ATOM 3308 C C . GLY B 1 91 ? -31.021 42.222 16.457 1.00 57.00 91 GLY B C 1
ATOM 3309 O O . GLY B 1 91 ? -31.352 41.117 16.847 1.00 55.54 91 GLY B O 1
ATOM 3310 N N . ALA B 1 92 ? -31.882 43.063 15.907 1.00 57.45 92 ALA B N 1
ATOM 3311 C CA . ALA B 1 92 ? -33.286 42.695 15.771 1.00 57.19 92 ALA B CA 1
ATOM 3312 C C . ALA B 1 92 ? -33.488 41.483 14.860 1.00 57.43 92 ALA B C 1
ATOM 3313 O O . ALA B 1 92 ? -32.592 41.099 14.095 1.00 59.40 92 ALA B O 1
ATOM 3315 N N . GLY B 1 93 ? -34.675 40.891 14.932 1.00 55.43 93 GLY B N 1
ATOM 3316 C CA . GLY B 1 93 ? -35.076 39.903 13.948 1.00 55.17 93 GLY B CA 1
ATOM 3317 C C . GLY B 1 93 ? -36.585 39.774 13.889 1.00 53.75 93 GLY B C 1
ATOM 3318 O O . GLY B 1 93 ? -37.292 40.193 14.818 1.00 53.52 93 GLY B O 1
ATOM 3319 N N . ALA B 1 94 ? -37.088 39.175 12.816 1.00 53.58 94 ALA B N 1
ATOM 3320 C CA . ALA B 1 94 ? -38.524 38.966 12.696 1.00 52.68 94 ALA B CA 1
ATOM 3321 C C . ALA B 1 94 ? -38.866 37.842 11.727 1.00 52.91 94 ALA B C 1
ATOM 3322 O O . ALA B 1 94 ? -38.092 37.531 10.822 1.00 54.88 94 ALA B O 1
ATOM 3324 N N . VAL B 1 95 ? -40.045 37.263 11.922 1.00 51.88 95 VAL B N 1
ATOM 3325 C CA . VAL B 1 95 ? -40.489 36.099 11.193 1.00 51.91 95 VAL B CA 1
ATOM 3326 C C . VAL B 1 95 ? -41.928 36.326 10.811 1.00 51.62 95 VAL B C 1
ATOM 3327 O O . VAL B 1 95 ? -42.780 36.525 11.683 1.00 49.78 95 VAL B O 1
ATOM 3331 N N . PHE B 1 96 ? -42.184 36.299 9.503 1.00 53.60 96 PHE B N 1
ATOM 3332 C CA . PHE B 1 96 ? -43.516 36.520 8.952 1.00 54.16 96 PHE B CA 1
ATOM 3333 C C . PHE B 1 96 ? -44.002 35.209 8.389 1.00 55.07 96 PHE B C 1
ATOM 3334 O O . PHE B 1 96 ? -43.471 34.747 7.395 1.00 56.87 96 PHE B O 1
ATOM 3342 N N . ARG B 1 97 ? -45.004 34.601 9.002 1.00 55.36 97 ARG B N 1
ATOM 3343 C CA . ARG B 1 97 ? -45.484 33.332 8.495 1.00 57.16 97 ARG B CA 1
ATOM 3344 C C . ARG B 1 97 ? -46.753 33.622 7.712 1.00 57.64 97 ARG B C 1
ATOM 3345 O O . ARG B 1 97 ? -47.699 34.185 8.262 1.00 56.61 97 ARG B O 1
ATOM 3353 N N . THR B 1 98 ? -46.763 33.285 6.422 1.00 59.19 98 THR B N 1
ATOM 3354 C CA . THR B 1 98 ? -47.911 33.639 5.602 1.00 59.59 98 THR B CA 1
ATOM 3355 C C . THR B 1 98 ? -49.137 32.884 6.044 1.00 58.51 98 THR B C 1
ATOM 3356 O O . THR B 1 98 ? -49.025 31.823 6.657 1.00 58.55 98 THR B O 1
ATOM 3360 N N . ILE B 1 99 ? -50.300 33.465 5.768 1.00 58.07 99 ILE B N 1
ATOM 3361 C CA . ILE B 1 99 ? -51.560 32.877 6.198 1.00 56.40 99 ILE B CA 1
ATOM 3362 C C . ILE B 1 99 ? -52.236 32.314 4.980 1.00 57.81 99 ILE B C 1
ATOM 3363 O O . ILE B 1 99 ? -52.389 33.002 3.976 1.00 58.28 99 ILE B O 1
ATOM 3368 N N . PRO B 1 100 ? -52.633 31.047 5.053 1.00 58.45 100 PRO B N 1
ATOM 3369 C CA . PRO B 1 100 ? -53.370 30.508 3.934 1.00 59.93 100 PRO B CA 1
ATOM 3370 C C . PRO B 1 100 ? -54.748 31.188 3.820 1.00 60.32 100 PRO B C 1
ATOM 3371 O O . PRO B 1 100 ? -55.603 31.047 4.699 1.00 60.25 100 PRO B O 1
ATOM 3375 N N . SER B 1 101 ? -54.943 31.940 2.751 1.00 61.21 101 SER B N 1
ATOM 3376 C CA . SER B 1 101 ? -56.177 32.683 2.565 1.00 61.12 101 SER B CA 1
ATOM 3377 C C . SER B 1 101 ? -57.291 31.837 1.940 1.00 60.80 101 SER B C 1
ATOM 3378 O O . SER B 1 101 ? -58.394 31.733 2.501 1.00 60.16 101 SER B O 1
ATOM 3381 N N . LYS B 1 102 ? -57.021 31.257 0.773 1.00 60.31 102 LYS B N 1
ATOM 3382 C CA . LYS B 1 102 ? -58.052 30.530 0.074 1.00 59.13 102 LYS B CA 1
ATOM 3383 C C . LYS B 1 102 ? -58.481 29.261 0.779 1.00 56.60 102 LYS B C 1
ATOM 3384 O O . LYS B 1 102 ? -57.672 28.408 1.071 1.00 56.88 102 LYS B O 1
ATOM 3390 N N . VAL B 1 103 ? -59.777 29.119 1.008 1.00 54.23 103 VAL B N 1
ATOM 3391 C CA . VAL B 1 103 ? -60.328 27.879 1.544 1.00 52.06 103 VAL B CA 1
ATOM 3392 C C . VAL B 1 103 ? -60.289 26.803 0.460 1.00 53.35 103 VAL B C 1
ATOM 3393 O O . VAL B 1 103 ? -60.637 27.066 -0.681 1.00 54.50 103 VAL B O 1
ATOM 3397 N N . LEU B 1 104 ? -59.875 25.596 0.810 1.00 53.28 104 LEU B N 1
ATOM 3398 C CA . LEU B 1 104 ? -59.883 24.501 -0.144 1.00 53.97 104 LEU B CA 1
ATOM 3399 C C . LEU B 1 104 ? -60.971 23.510 0.246 1.00 53.89 104 LEU B C 1
ATOM 3400 O O . LEU B 1 104 ? -61.282 23.334 1.434 1.00 52.95 104 LEU B O 1
ATOM 3405 N N . THR B 1 105 ? -61.567 22.863 -0.743 1.00 54.79 105 THR B N 1
ATOM 3406 C CA . THR B 1 105 ? -62.710 22.010 -0.450 1.00 54.74 105 THR B CA 1
ATOM 3407 C C . THR B 1 105 ? -62.265 20.596 -0.095 1.00 55.68 105 THR B C 1
ATOM 3408 O O . THR B 1 105 ? -61.163 20.183 -0.439 1.00 55.72 105 THR B O 1
ATOM 3412 N N . MET B 1 106 ? -63.140 19.856 0.576 1.00 56.01 106 MET B N 1
ATOM 3413 C CA . MET B 1 106 ? -62.873 18.457 0.845 1.00 58.18 106 MET B CA 1
ATOM 3414 C C . MET B 1 106 ? -62.412 17.731 -0.407 1.00 61.60 106 MET B C 1
ATOM 3415 O O . MET B 1 106 ? -61.438 16.973 -0.363 1.00 62.53 106 MET B O 1
ATOM 3420 N N . GLU B 1 107 ? -63.098 17.962 -1.527 1.00 64.05 107 GLU B N 1
ATOM 3421 C CA . GLU B 1 107 ? -62.704 17.306 -2.774 1.00 67.29 107 GLU B CA 1
ATOM 3422 C C . GLU B 1 107 ? -61.294 17.730 -3.182 1.00 67.70 107 GLU B C 1
ATOM 3423 O O . GLU B 1 107 ? -60.462 16.889 -3.492 1.00 70.27 107 GLU B O 1
ATOM 3429 N N . GLU B 1 108 ? -61.017 19.028 -3.157 1.00 66.31 108 GLU B N 1
ATOM 3430 C CA . GLU B 1 108 ? -59.705 19.511 -3.528 1.00 66.75 108 GLU B CA 1
ATOM 3431 C C . GLU B 1 108 ? -58.638 18.866 -2.669 1.00 67.06 108 GLU B C 1
ATOM 3432 O O . GLU B 1 108 ? -57.514 18.683 -3.114 1.00 68.80 108 GLU B O 1
ATOM 3438 N N . LEU B 1 109 ? -58.975 18.540 -1.427 1.00 66.23 109 LEU B N 1
ATOM 3439 C CA . LEU B 1 109 ? -58.022 17.902 -0.519 1.00 66.22 109 LEU B CA 1
ATOM 3440 C C . LEU B 1 109 ? -58.117 16.369 -0.520 1.00 67.91 109 LEU B C 1
ATOM 3441 O O . LEU B 1 109 ? -57.416 15.693 0.239 1.00 67.70 109 LEU B O 1
ATOM 3446 N N . GLY B 1 110 ? -58.992 15.820 -1.354 1.00 68.61 110 GLY B N 1
ATOM 3447 C CA . GLY B 1 110 ? -59.184 14.374 -1.382 1.00 69.75 110 GLY B CA 1
ATOM 3448 C C . GLY B 1 110 ? -59.674 13.815 -0.060 1.00 68.32 110 GLY B C 1
ATOM 3449 O O . GLY B 1 110 ? -59.299 12.718 0.334 1.00 70.08 110 GLY B O 1
ATOM 3450 N N . MET B 1 111 ? -60.526 14.561 0.632 1.00 65.85 111 MET B N 1
ATOM 3451 C CA . MET B 1 111 ? -61.110 14.081 1.881 1.00 64.49 111 MET B CA 1
ATOM 3452 C C . MET B 1 111 ? -62.445 13.401 1.596 1.00 64.63 111 MET B C 1
ATOM 3453 O O . MET B 1 111 ? -63.324 14.009 0.994 1.00 64.31 111 MET B O 1
ATOM 3458 N N . GLY B 1 112 ? -62.600 12.150 2.024 1.00 65.23 112 GLY B N 1
ATOM 3459 C CA . GLY B 1 112 ? -63.826 11.393 1.753 1.00 66.07 112 GLY B CA 1
ATOM 3460 C C . GLY B 1 112 ? -64.994 11.514 2.730 1.00 64.84 112 GLY B C 1
ATOM 3461 O O . GLY B 1 112 ? -64.899 12.158 3.783 1.00 63.40 112 GLY B O 1
ATOM 3462 N N . GLU B 1 113 ? -66.102 10.867 2.382 1.00 65.85 113 GLU B N 1
ATOM 3463 C CA . GLU B 1 113 ? -67.327 10.947 3.171 1.00 65.55 113 GLU B CA 1
ATOM 3464 C C . GLU B 1 113 ? -67.159 10.877 4.699 1.00 64.03 113 GLU B C 1
ATOM 3465 O O . GLU B 1 113 ? -67.943 11.473 5.441 1.00 62.80 113 GLU B O 1
ATOM 3471 N N . VAL B 1 114 ? -66.168 10.138 5.182 1.00 63.99 114 VAL B N 1
ATOM 3472 C CA . VAL B 1 114 ? -65.989 10.032 6.627 1.00 61.92 114 VAL B CA 1
ATOM 3473 C C . VAL B 1 114 ? -65.907 11.419 7.246 1.00 59.51 114 VAL B C 1
ATOM 3474 O O . VAL B 1 114 ? -66.490 11.675 8.304 1.00 58.34 114 VAL B O 1
ATOM 3478 N N . PHE B 1 115 ? -65.208 12.331 6.581 1.00 58.40 115 PHE B N 1
ATOM 3479 C CA . PHE B 1 115 ? -65.097 13.688 7.124 1.00 56.69 115 PHE B CA 1
ATOM 3480 C C . PHE B 1 115 ? -66.465 14.364 7.160 1.00 55.65 115 PHE B C 1
ATOM 3481 O O . PHE B 1 115 ? -66.760 15.160 8.058 1.00 54.64 115 PHE B O 1
ATOM 3489 N N . LYS B 1 116 ? -67.306 14.050 6.181 1.00 55.88 116 LYS B N 1
ATOM 3490 C CA . LYS B 1 116 ? -68.634 14.633 6.151 1.00 54.77 116 LYS B CA 1
ATOM 3491 C C . LYS B 1 116 ? -69.451 14.087 7.318 1.00 54.51 116 LYS B C 1
ATOM 3492 O O . LYS B 1 116 ? -70.080 14.847 8.067 1.00 52.42 116 LYS B O 1
ATOM 3498 N N . ARG B 1 117 ? -69.430 12.768 7.477 1.00 55.60 117 ARG B N 1
ATOM 3499 C CA . ARG B 1 117 ? -70.099 12.148 8.602 1.00 56.30 117 ARG B CA 1
ATOM 3500 C C . ARG B 1 117 ? -69.638 12.780 9.905 1.00 54.79 117 ARG B C 1
ATOM 3501 O O . ARG B 1 117 ? -70.455 13.063 10.785 1.00 54.50 117 ARG B O 1
ATOM 3509 N N . VAL B 1 118 ? -68.332 12.987 10.051 1.00 53.66 118 VAL B N 1
ATOM 3510 C CA . VAL B 1 118 ? -67.842 13.612 11.274 1.00 51.66 118 VAL B CA 1
ATOM 3511 C C . VAL B 1 118 ? -68.388 15.024 11.363 1.00 49.78 118 VAL B C 1
ATOM 3512 O O . VAL B 1 118 ? -68.933 15.423 12.401 1.00 49.03 118 VAL B O 1
ATOM 3516 N N . SER B 1 119 ? -68.281 15.783 10.279 1.00 48.88 119 SER B N 1
ATOM 3517 C CA . SER B 1 119 ? -68.842 17.147 10.295 1.00 48.99 119 SER B CA 1
ATOM 3518 C C . SER B 1 119 ? -70.330 17.161 10.625 1.00 49.85 119 SER B C 1
ATOM 3519 O O . SER B 1 119 ? -70.843 18.116 11.231 1.00 48.05 119 SER B O 1
ATOM 3522 N N . ASP B 1 120 ? -71.028 16.113 10.204 1.00 52.42 120 ASP B N 1
ATOM 3523 C CA . ASP B 1 120 ? -72.470 16.188 10.246 1.00 54.27 120 ASP B CA 1
ATOM 3524 C C . ASP B 1 120 ? -73.117 16.079 11.605 1.00 54.08 120 ASP B C 1
ATOM 3525 O O . ASP B 1 120 ? -74.277 16.498 11.774 1.00 53.48 120 ASP B O 1
ATOM 3530 N N . VAL B 1 121 ? -72.387 15.533 12.571 1.00 53.87 121 VAL B N 1
ATOM 3531 C CA . VAL B 1 121 ? -72.971 15.264 13.882 1.00 54.20 121 VAL B CA 1
ATOM 3532 C C . VAL B 1 121 ? -73.707 16.504 14.426 1.00 53.75 121 VAL B C 1
ATOM 3533 O O . VAL B 1 121 ? -73.305 17.647 14.196 1.00 51.07 121 VAL B O 1
ATOM 3537 N N . PRO B 1 122 ? -74.812 16.275 15.142 1.00 54.71 122 PRO B N 1
ATOM 3538 C CA . PRO B 1 122 ? -75.593 17.426 15.562 1.00 53.67 122 PRO B CA 1
ATOM 3539 C C . PRO B 1 122 ? -75.015 18.195 16.754 1.00 53.24 122 PRO B C 1
ATOM 3540 O O . PRO B 1 122 ? -75.444 19.317 16.998 1.00 53.41 122 PRO B O 1
ATOM 3544 N N . ARG B 1 123 ? -74.084 17.611 17.496 1.00 52.87 123 ARG B N 1
ATOM 3545 C CA . ARG B 1 123 ? -73.500 18.286 18.658 1.00 52.45 123 ARG B CA 1
ATOM 3546 C C . ARG B 1 123 ? -72.308 17.482 19.201 1.00 51.23 123 ARG B C 1
ATOM 3547 O O . ARG B 1 123 ? -72.092 16.329 18.829 1.00 50.60 123 ARG B O 1
ATOM 3555 N N . GLY B 1 124 ? -71.537 18.101 20.082 1.00 49.89 124 GLY B N 1
ATOM 3556 C CA . GLY B 1 124 ? -70.408 17.407 20.708 1.00 49.43 124 GLY B CA 1
ATOM 3557 C C . GLY B 1 124 ? -69.079 18.053 20.356 1.00 48.10 124 GLY B C 1
ATOM 3558 O O . GLY B 1 124 ? -69.023 19.204 19.886 1.00 47.28 124 GLY B O 1
ATOM 3559 N N . LEU B 1 125 ? -68.007 17.301 20.555 1.00 47.80 125 LEU B N 1
ATOM 3560 C CA . LEU B 1 125 ? -66.679 17.835 20.380 1.00 45.74 125 LEU B CA 1
ATOM 3561 C C . LEU B 1 125 ? -65.893 17.059 19.330 1.00 45.52 125 LEU B C 1
ATOM 3562 O O . LEU B 1 125 ? -65.874 15.814 19.339 1.00 46.34 125 LEU B O 1
ATOM 3567 N N . VAL B 1 126 ? -65.266 17.797 18.416 1.00 42.70 126 VAL B N 1
ATOM 3568 C CA . VAL B 1 126 ? -64.414 17.183 17.403 1.00 42.48 126 VAL B CA 1
ATOM 3569 C C . VAL B 1 126 ? -63.037 17.832 17.443 1.00 41.39 126 VAL B C 1
ATOM 3570 O O . VAL B 1 126 ? -62.906 19.058 17.412 1.00 39.33 126 VAL B O 1
ATOM 3574 N N . LEU B 1 127 ? -62.011 17.001 17.504 1.00 41.83 127 LEU B N 1
ATOM 3575 C CA . LEU B 1 127 ? -60.666 17.514 17.641 1.00 41.93 127 LEU B CA 1
ATOM 3576 C C . LEU B 1 127 ? -59.811 17.164 16.445 1.00 42.72 127 LEU B C 1
ATOM 3577 O O . LEU B 1 127 ? -59.722 16.001 16.059 1.00 43.78 127 LEU B O 1
ATOM 3582 N N . VAL B 1 128 ? -59.196 18.178 15.851 1.00 42.71 128 VAL B N 1
ATOM 3583 C CA . VAL B 1 128 ? -58.274 17.941 14.746 1.00 44.35 128 VAL B CA 1
ATOM 3584 C C . VAL B 1 128 ? -56.874 18.269 15.264 1.00 45.31 128 VAL B C 1
ATOM 3585 O O . VAL B 1 128 ? -56.647 19.359 15.751 1.00 45.33 128 VAL B O 1
ATOM 3589 N N . THR B 1 129 ? -55.944 17.323 15.203 1.00 47.09 129 THR B N 1
ATOM 3590 C CA . THR B 1 129 ? -54.676 17.499 15.890 1.00 47.24 129 THR B CA 1
ATOM 3591 C C . THR B 1 129 ? -53.473 17.160 15.032 1.00 48.22 129 THR B C 1
ATOM 3592 O O . THR B 1 129 ? -53.608 16.558 13.965 1.00 49.39 129 THR B O 1
ATOM 3596 N N . GLY B 1 130 ? -52.293 17.527 15.529 1.00 47.87 130 GLY B N 1
ATOM 3597 C CA . GLY B 1 130 ? -51.040 17.249 14.842 1.00 49.15 130 GLY B CA 1
ATOM 3598 C C . GLY B 1 130 ? -50.024 18.352 15.092 1.00 49.33 130 GLY B C 1
ATOM 3599 O O . GLY B 1 130 ? -50.391 19.471 15.488 1.00 47.55 130 GLY B O 1
ATOM 3600 N N . PRO B 1 131 ? -48.735 18.059 14.835 1.00 50.53 131 PRO B N 1
ATOM 3601 C CA . PRO B 1 131 ? -47.652 19.034 15.072 1.00 50.52 131 PRO B CA 1
ATOM 3602 C C . PRO B 1 131 ? -47.805 20.367 14.308 1.00 49.92 131 PRO B C 1
ATOM 3603 O O . PRO B 1 131 ? -48.762 20.545 13.559 1.00 49.13 131 PRO B O 1
ATOM 3607 N N . THR B 1 132 ? -46.888 21.307 14.525 1.00 50.58 132 THR B N 1
ATOM 3608 C CA . THR B 1 132 ? -46.971 22.574 13.799 1.00 51.00 132 THR B CA 1
ATOM 3609 C C . THR B 1 132 ? -46.949 22.256 12.309 1.00 52.61 132 THR B C 1
ATOM 3610 O O . THR B 1 132 ? -46.307 21.290 11.868 1.00 52.33 132 THR B O 1
ATOM 3614 N N . GLY B 1 133 ? -47.653 23.046 11.514 1.00 52.51 133 GLY B N 1
ATOM 3615 C CA . GLY B 1 133 ? -47.568 22.813 10.083 1.00 54.38 133 GLY B CA 1
ATOM 3616 C C . GLY B 1 133 ? -48.453 21.698 9.556 1.00 55.54 133 GLY B C 1
ATOM 3617 O O . GLY B 1 133 ? -49.057 21.869 8.510 1.00 58.31 133 GLY B O 1
ATOM 3618 N N . SER B 1 134 ? -48.576 20.581 10.270 1.00 54.85 134 SER B N 1
ATOM 3619 C CA . SER B 1 134 ? -49.395 19.419 9.832 1.00 54.81 134 SER B CA 1
ATOM 3620 C C . SER B 1 134 ? -50.727 19.585 9.036 1.00 54.01 134 SER B C 1
ATOM 3621 O O . SER B 1 134 ? -51.269 18.594 8.527 1.00 53.19 134 SER B O 1
ATOM 3624 N N . GLY B 1 135 ? -51.284 20.796 8.977 1.00 52.41 135 GLY B N 1
ATOM 3625 C CA . GLY B 1 135 ? -52.428 21.040 8.103 1.00 51.46 135 GLY B CA 1
ATOM 3626 C C . GLY B 1 135 ? -53.766 20.970 8.802 1.00 50.28 135 GLY B C 1
ATOM 3627 O O . GLY B 1 135 ? -54.780 20.646 8.174 1.00 50.76 135 GLY B O 1
ATOM 3628 N N . LYS B 1 136 ? -53.779 21.305 10.092 1.00 48.44 136 LYS B N 1
ATOM 3629 C CA . LYS B 1 136 ? -54.992 21.184 10.880 1.00 46.91 136 LYS B CA 1
ATOM 3630 C C . LYS B 1 136 ? -56.022 22.225 10.416 1.00 45.17 136 LYS B C 1
ATOM 3631 O O . LYS B 1 136 ? -57.118 21.863 9.999 1.00 46.00 136 LYS B O 1
ATOM 3637 N N . SER B 1 137 ? -55.646 23.500 10.450 1.00 42.88 137 SER B N 1
ATOM 3638 C CA . SER B 1 137 ? -56.527 24.578 10.036 1.00 41.75 137 SER B CA 1
ATOM 3639 C C . SER B 1 137 ? -57.188 24.325 8.682 1.00 42.62 137 SER B C 1
ATOM 3640 O O . SER B 1 137 ? -58.381 24.543 8.515 1.00 42.67 137 SER B O 1
ATOM 3643 N N . THR B 1 138 ? -56.396 23.854 7.725 1.00 43.75 138 THR B N 1
ATOM 3644 C CA . THR B 1 138 ? -56.880 23.527 6.399 1.00 43.68 138 THR B CA 1
ATOM 3645 C C . THR B 1 138 ? -57.950 22.446 6.477 1.00 44.37 138 THR B C 1
ATOM 3646 O O . THR B 1 138 ? -59.040 22.612 5.952 1.00 45.57 138 THR B O 1
ATOM 3650 N N . THR B 1 139 ? -57.651 21.342 7.137 1.00 44.51 139 THR B N 1
ATOM 3651 C CA . THR B 1 139 ? -58.642 20.294 7.283 1.00 45.29 139 THR B CA 1
ATOM 3652 C C . THR B 1 139 ? -59.913 20.836 7.928 1.00 44.68 139 THR B C 1
ATOM 3653 O O . THR B 1 139 ? -61.042 20.557 7.482 1.00 44.88 139 THR B O 1
ATOM 3657 N N . LEU B 1 140 ? -59.747 21.645 8.961 1.00 43.40 140 LEU B N 1
ATOM 3658 C CA . LEU B 1 140 ? -60.922 22.321 9.535 1.00 43.19 140 LEU B CA 1
ATOM 3659 C C . LEU B 1 140 ? -61.675 23.224 8.561 1.00 42.89 140 LEU B C 1
ATOM 3660 O O . LEU B 1 140 ? -62.922 23.200 8.499 1.00 43.63 140 LEU B O 1
ATOM 3665 N N . ALA B 1 141 ? -60.934 24.042 7.820 1.00 42.16 141 ALA B N 1
ATOM 3666 C CA . ALA B 1 141 ? -61.578 24.949 6.906 1.00 41.94 141 ALA B CA 1
ATOM 3667 C C . ALA B 1 141 ? -62.455 24.152 5.934 1.00 42.55 141 ALA B C 1
ATOM 3668 O O . ALA B 1 141 ? -63.588 24.542 5.641 1.00 42.56 141 ALA B O 1
ATOM 3670 N N . ALA B 1 142 ? -61.943 23.023 5.450 1.00 43.18 142 ALA B N 1
ATOM 3671 C CA . ALA B 1 142 ? -62.714 22.197 4.518 1.00 43.71 142 ALA B CA 1
ATOM 3672 C C . ALA B 1 142 ? -63.981 21.677 5.187 1.00 43.21 142 ALA B C 1
ATOM 3673 O O . ALA B 1 142 ? -65.075 21.739 4.617 1.00 43.35 142 ALA B O 1
ATOM 3675 N N . MET B 1 143 ? -63.839 21.215 6.421 1.00 42.99 143 MET B N 1
ATOM 3676 C CA . MET B 1 143 ? -64.984 20.758 7.175 1.00 43.01 143 MET B CA 1
ATOM 3677 C C . MET B 1 143 ? -66.011 21.891 7.321 1.00 42.50 143 MET B C 1
ATOM 3678 O O . MET B 1 143 ? -67.216 21.699 7.094 1.00 43.00 143 MET B O 1
ATOM 3683 N N . LEU B 1 144 ? -65.544 23.090 7.650 1.00 41.20 144 LEU B N 1
ATOM 3684 C CA . LEU B 1 144 ? -66.493 24.188 7.788 1.00 40.28 144 LEU B CA 1
ATOM 3685 C C . LEU B 1 144 ? -67.091 24.577 6.436 1.00 40.88 144 LEU B C 1
ATOM 3686 O O . LEU B 1 144 ? -68.277 24.886 6.351 1.00 40.36 144 LEU B O 1
ATOM 3691 N N . ASP B 1 145 ? -66.292 24.551 5.373 1.00 41.55 145 ASP B N 1
ATOM 3692 C CA . ASP B 1 145 ? -66.845 24.892 4.076 1.00 43.04 145 ASP B CA 1
ATOM 3693 C C . ASP B 1 145 ? -67.963 23.908 3.715 1.00 43.50 145 ASP B C 1
ATOM 3694 O O . ASP B 1 145 ? -69.024 24.285 3.191 1.00 43.00 145 ASP B O 1
ATOM 3699 N N . TYR B 1 146 ? -67.701 22.630 3.944 1.00 43.44 146 TYR B N 1
ATOM 3700 C CA . TYR B 1 146 ? -68.709 21.643 3.657 1.00 43.63 146 TYR B CA 1
ATOM 3701 C C . TYR B 1 146 ? -70.001 21.970 4.409 1.00 43.42 146 TYR B C 1
ATOM 3702 O O . TYR B 1 146 ? -71.099 21.948 3.821 1.00 43.84 146 TYR B O 1
ATOM 3711 N N . LEU B 1 147 ? -69.897 22.264 5.703 1.00 41.24 147 LEU B N 1
ATOM 3712 C CA . LEU B 1 147 ? -71.083 22.667 6.434 1.00 41.46 147 LEU B CA 1
ATOM 3713 C C . LEU B 1 147 ? -71.712 23.928 5.865 1.00 41.67 147 LEU B C 1
ATOM 3714 O O . LEU B 1 147 ? -72.934 24.018 5.736 1.00 43.49 147 LEU B O 1
ATOM 3719 N N . ASN B 1 148 ? -70.872 24.884 5.496 1.00 41.48 148 ASN B N 1
ATOM 3720 C CA . ASN B 1 148 ? -71.336 26.113 4.900 1.00 41.88 148 ASN B CA 1
ATOM 3721 C C . ASN B 1 148 ? -72.064 25.824 3.598 1.00 44.80 148 ASN B C 1
ATOM 3722 O O . ASN B 1 148 ? -73.033 26.486 3.255 1.00 45.74 148 ASN B O 1
ATOM 3727 N N . ASN B 1 149 ? -71.585 24.848 2.848 1.00 47.80 149 ASN B N 1
ATOM 3728 C CA . ASN B 1 149 ? -72.271 24.482 1.619 1.00 50.99 149 ASN B CA 1
ATOM 3729 C C . ASN B 1 149 ? -73.607 23.746 1.847 1.00 52.02 149 ASN B C 1
ATOM 3730 O O . ASN B 1 149 ? -74.450 23.717 0.961 1.00 53.51 149 ASN B O 1
ATOM 3735 N N . THR B 1 150 ? -73.796 23.106 3.003 1.00 51.40 150 THR B N 1
ATOM 3736 C CA . THR B 1 150 ? -74.910 22.152 3.144 1.00 51.37 150 THR B CA 1
ATOM 3737 C C . THR B 1 150 ? -75.969 22.466 4.213 1.00 50.31 150 THR B C 1
ATOM 3738 O O . THR B 1 150 ? -77.097 22.022 4.086 1.00 50.57 150 THR B O 1
ATOM 3742 N N . LYS B 1 151 ? -75.618 23.178 5.287 1.00 49.13 151 LYS B N 1
ATOM 3743 C CA . LYS B 1 151 ? -76.581 23.407 6.366 1.00 47.63 151 LYS B CA 1
ATOM 3744 C C . LYS B 1 151 ? -76.891 24.886 6.558 1.00 46.84 151 LYS B C 1
ATOM 3745 O O . LYS B 1 151 ? -76.040 25.751 6.310 1.00 46.30 151 LYS B O 1
ATOM 3751 N N . TYR B 1 152 ? -78.119 25.171 6.989 1.00 45.58 152 TYR B N 1
ATOM 3752 C CA . TYR B 1 152 ? -78.543 26.532 7.268 1.00 43.96 152 TYR B CA 1
ATOM 3753 C C . TYR B 1 152 ? -78.329 26.795 8.747 1.00 42.76 152 TYR B C 1
ATOM 3754 O O . TYR B 1 152 ? -79.281 26.970 9.529 1.00 42.17 152 TYR B O 1
ATOM 3763 N N . HIS B 1 153 ? -77.057 26.820 9.124 1.00 41.34 153 HIS B N 1
ATOM 3764 C CA . HIS B 1 153 ? -76.671 26.921 10.524 1.00 40.27 153 HIS B CA 1
ATOM 3765 C C . HIS B 1 153 ? -75.820 28.141 10.770 1.00 38.14 153 HIS B C 1
ATOM 3766 O O . HIS B 1 153 ? -75.464 28.859 9.828 1.00 38.71 153 HIS B O 1
ATOM 3773 N N . HIS B 1 154 ? -75.479 28.368 12.035 1.00 36.56 154 HIS B N 1
ATOM 3774 C CA . HIS B 1 154 ? -74.639 29.495 12.398 1.00 35.59 154 HIS B CA 1
ATOM 3775 C C . HIS B 1 154 ? -73.261 29.001 12.815 1.00 36.48 154 HIS B C 1
ATOM 3776 O O . HIS B 1 154 ? -73.114 28.300 13.822 1.00 38.33 154 HIS B O 1
ATOM 3783 N N . ILE B 1 155 ? -72.255 29.350 12.026 1.00 35.02 155 ILE B N 1
ATOM 3784 C CA . ILE B 1 155 ? -70.886 29.026 12.350 1.00 34.13 155 ILE B CA 1
ATOM 3785 C C . ILE B 1 155 ? -70.194 30.247 12.972 1.00 34.97 155 ILE B C 1
ATOM 3786 O O . ILE B 1 155 ? -70.036 31.299 12.330 1.00 34.12 155 ILE B O 1
ATOM 3791 N N . LEU B 1 156 ? -69.784 30.101 14.227 1.00 35.23 156 LEU B N 1
ATOM 3792 C CA . LEU B 1 156 ? -69.085 31.149 14.941 1.00 34.92 156 LEU B CA 1
ATOM 3793 C C . LEU B 1 156 ? -67.639 30.667 15.110 1.00 35.21 156 LEU B C 1
ATOM 3794 O O . LEU B 1 156 ? -67.420 29.510 15.435 1.00 35.14 156 LEU B O 1
ATOM 3799 N N . THR B 1 157 ? -66.646 31.517 14.840 1.00 34.95 157 THR B N 1
ATOM 3800 C CA . THR B 1 157 ? -65.253 31.107 15.060 1.00 35.32 157 THR B CA 1
ATOM 3801 C C . THR B 1 157 ? -64.516 32.109 15.954 1.00 36.02 157 THR B C 1
ATOM 3802 O O . THR B 1 157 ? -64.862 33.286 16.006 1.00 35.46 157 THR B O 1
ATOM 3806 N N . ILE B 1 158 ? -63.503 31.625 16.660 1.00 36.61 158 ILE B N 1
ATOM 3807 C CA . ILE B 1 158 ? -62.716 32.455 17.558 1.00 37.57 158 ILE B CA 1
ATOM 3808 C C . ILE B 1 158 ? -61.281 32.104 17.265 1.00 38.54 158 ILE B C 1
ATOM 3809 O O . ILE B 1 158 ? -60.898 30.940 17.404 1.00 38.77 158 ILE B O 1
ATOM 3814 N N . GLU B 1 159 ? -60.484 33.091 16.856 1.00 39.74 159 GLU B N 1
ATOM 3815 C CA . GLU B 1 159 ? -59.174 32.794 16.264 1.00 40.49 159 GLU B CA 1
ATOM 3816 C C . GLU B 1 159 ? -58.118 33.837 16.664 1.00 42.34 159 GLU B C 1
ATOM 3817 O O . GLU B 1 159 ? -58.439 34.992 16.958 1.00 43.39 159 GLU B O 1
ATOM 3823 N N . ASP B 1 160 ? -56.859 33.421 16.686 1.00 44.12 160 ASP B N 1
ATOM 3824 C CA . ASP B 1 160 ? -55.771 34.268 17.130 1.00 45.66 160 ASP B CA 1
ATOM 3825 C C . ASP B 1 160 ? -54.569 34.045 16.233 1.00 46.20 160 ASP B C 1
ATOM 3826 O O . ASP B 1 160 ? -53.688 33.254 16.567 1.00 47.39 160 ASP B O 1
ATOM 3831 N N . PRO B 1 161 ? -54.531 34.724 15.079 1.00 46.28 161 PRO B N 1
ATOM 3832 C CA . PRO B 1 161 ? -55.529 35.604 14.445 1.00 46.02 161 PRO B CA 1
ATOM 3833 C C . PRO B 1 161 ? -56.493 34.765 13.589 1.00 45.91 161 PRO B C 1
ATOM 3834 O O . PRO B 1 161 ? -56.342 33.532 13.554 1.00 46.12 161 PRO B O 1
ATOM 3838 N N . ILE B 1 162 ? -57.444 35.394 12.885 1.00 44.63 162 ILE B N 1
ATOM 3839 C CA . ILE B 1 162 ? -58.255 34.626 11.937 1.00 43.74 162 ILE B CA 1
ATOM 3840 C C . ILE B 1 162 ? -57.337 34.144 10.843 1.00 45.57 162 ILE B C 1
ATOM 3841 O O . ILE B 1 162 ? -56.602 34.940 10.254 1.00 45.66 162 ILE B O 1
ATOM 3846 N N . GLU B 1 163 ? -57.373 32.846 10.551 1.00 46.04 163 GLU B N 1
ATOM 3847 C CA . GLU B 1 163 ? -56.575 32.333 9.438 1.00 46.99 163 GLU B CA 1
ATOM 3848 C C . GLU B 1 163 ? -57.403 32.383 8.129 1.00 46.91 163 GLU B C 1
ATOM 3849 O O . GLU B 1 163 ? -57.312 33.344 7.361 1.00 46.71 163 GLU B O 1
ATOM 3855 N N . PHE B 1 164 ? -58.248 31.379 7.903 1.00 46.57 164 PHE B N 1
ATOM 3856 C CA . PHE B 1 164 ? -59.091 31.329 6.715 1.00 46.05 164 PHE B CA 1
ATOM 3857 C C . PHE B 1 164 ? -60.337 32.183 6.872 1.00 44.47 164 PHE B C 1
ATOM 3858 O O . PHE B 1 164 ? -60.945 32.199 7.944 1.00 43.45 164 PHE B O 1
ATOM 3866 N N . VAL B 1 165 ? -60.713 32.889 5.810 1.00 43.72 165 VAL B N 1
ATOM 3867 C CA . VAL B 1 165 ? -61.912 33.701 5.842 1.00 43.51 165 VAL B CA 1
ATOM 3868 C C . VAL B 1 165 ? -62.983 33.003 5.014 1.00 43.43 165 VAL B C 1
ATOM 3869 O O . VAL B 1 165 ? -62.779 32.771 3.818 1.00 43.29 165 VAL B O 1
ATOM 3873 N N . HIS B 1 166 ? -64.100 32.638 5.648 1.00 41.57 166 HIS B N 1
ATOM 3874 C CA . HIS B 1 166 ? -65.169 31.977 4.915 1.00 42.88 166 HIS B CA 1
ATOM 3875 C C . HIS B 1 166 ? -66.193 32.995 4.439 1.00 43.60 166 HIS B C 1
ATOM 3876 O O . HIS B 1 166 ? -66.336 34.058 5.014 1.00 43.85 166 HIS B O 1
ATOM 3883 N N . GLU B 1 167 ? -66.901 32.673 3.376 1.00 45.32 167 GLU B N 1
ATOM 3884 C CA . GLU B 1 167 ? -67.975 33.533 2.931 1.00 46.85 167 GLU B CA 1
ATOM 3885 C C . GLU B 1 167 ? -69.294 32.859 3.238 1.00 45.43 167 GLU B C 1
ATOM 3886 O O . GLU B 1 167 ? -69.421 31.653 3.031 1.00 45.77 167 GLU B O 1
ATOM 3892 N N . SER B 1 168 ? -70.267 33.607 3.753 1.00 43.32 168 SER B N 1
ATOM 3893 C CA . SER B 1 168 ? -71.535 32.993 4.140 1.00 41.96 168 SER B CA 1
ATOM 3894 C C . SER B 1 168 ? -72.272 32.427 2.938 1.00 41.73 168 SER B C 1
ATOM 3895 O O . SER B 1 168 ? -72.754 33.186 2.101 1.00 42.18 168 SER B O 1
ATOM 3898 N N . LYS B 1 169 ? -72.356 31.105 2.849 1.00 40.76 169 LYS B N 1
ATOM 3899 C CA . LYS B 1 169 ? -73.170 30.475 1.808 1.00 40.86 169 LYS B CA 1
ATOM 3900 C C . LYS B 1 169 ? -74.522 30.079 2.440 1.00 39.48 169 LYS B C 1
ATOM 3901 O O . LYS B 1 169 ? -75.373 30.928 2.601 1.00 37.71 169 LYS B O 1
ATOM 3907 N N . LYS B 1 170 ? -74.717 28.828 2.846 1.00 39.19 170 LYS B N 1
ATOM 3908 C CA . LYS B 1 170 ? -75.954 28.492 3.561 1.00 38.26 170 LYS B CA 1
ATOM 3909 C C . LYS B 1 170 ? -75.848 28.818 5.032 1.00 37.23 170 LYS B C 1
ATOM 3910 O O . LYS B 1 170 ? -76.851 29.117 5.667 1.00 37.41 170 LYS B O 1
ATOM 3916 N N . CYS B 1 171 ? -74.643 28.761 5.587 1.00 36.28 171 CYS B N 1
ATOM 3917 C CA . CYS B 1 171 ? -74.501 29.111 6.983 1.00 35.45 171 CYS B CA 1
ATOM 3918 C C . CYS B 1 171 ? -74.268 30.590 7.162 1.00 35.27 171 CYS B C 1
ATOM 3919 O O . CYS B 1 171 ? -73.634 31.229 6.339 1.00 35.74 171 CYS B O 1
ATOM 3922 N N . LEU B 1 172 ? -74.764 31.139 8.262 1.00 35.13 172 LEU B N 1
ATOM 3923 C CA . LEU B 1 172 ? -74.257 32.428 8.697 1.00 35.12 172 LEU B CA 1
ATOM 3924 C C . LEU B 1 172 ? -72.900 32.136 9.329 1.00 35.12 172 LEU B C 1
ATOM 3925 O O . LEU B 1 172 ? -72.793 31.262 10.196 1.00 35.43 172 LEU B O 1
ATOM 3930 N N . VAL B 1 173 ? -71.869 32.837 8.866 1.00 35.24 173 VAL B N 1
ATOM 3931 C CA . VAL B 1 173 ? -70.518 32.679 9.407 1.00 34.80 173 VAL B CA 1
ATOM 3932 C C . VAL B 1 173 ? -70.034 33.948 10.115 1.00 35.00 173 VAL B C 1
ATOM 3933 O O . VAL B 1 173 ? -69.941 34.991 9.501 1.00 36.48 173 VAL B O 1
ATOM 3937 N N . ASN B 1 174 ? -69.735 33.861 11.404 1.00 34.46 174 ASN B N 1
ATOM 3938 C CA . ASN B 1 174 ? -69.156 34.989 12.151 1.00 33.79 174 ASN B CA 1
ATOM 3939 C C . ASN B 1 174 ? -67.786 34.600 12.670 1.00 34.51 174 ASN B C 1
ATOM 3940 O O . ASN B 1 174 ? -67.669 33.661 13.459 1.00 33.53 174 ASN B O 1
ATOM 3945 N N . GLN B 1 175 ? -66.748 35.311 12.235 1.00 35.11 175 GLN B N 1
ATOM 3946 C CA . GLN B 1 175 ? -65.408 34.977 12.654 1.00 36.69 175 GLN B CA 1
ATOM 3947 C C . GLN B 1 175 ? -64.916 36.078 13.582 1.00 37.74 175 GLN B C 1
ATOM 3948 O O . GLN B 1 175 ? -65.019 37.272 13.254 1.00 38.11 175 GLN B O 1
ATOM 3954 N N . ARG B 1 176 ? -64.377 35.683 14.733 1.00 37.86 176 ARG B N 1
ATOM 3955 C CA . ARG B 1 176 ? -63.986 36.669 15.740 1.00 38.72 176 ARG B CA 1
ATOM 3956 C C . ARG B 1 176 ? -62.481 36.685 16.004 1.00 39.68 176 ARG B C 1
ATOM 3957 O O . ARG B 1 176 ? -61.913 35.669 16.450 1.00 38.08 176 ARG B O 1
ATOM 3965 N N . GLU B 1 177 ? -61.835 37.822 15.712 1.00 40.29 177 GLU B N 1
ATOM 3966 C CA . GLU B 1 177 ? -60.381 37.858 15.845 1.00 42.96 177 GLU B CA 1
ATOM 3967 C C . GLU B 1 177 ? -60.038 38.212 17.286 1.00 44.23 177 GLU B C 1
ATOM 3968 O O . GLU B 1 177 ? -60.412 39.293 17.777 1.00 43.90 177 GLU B O 1
ATOM 3974 N N . VAL B 1 178 ? -59.319 37.317 17.966 1.00 44.64 178 VAL B N 1
ATOM 3975 C CA . VAL B 1 178 ? -58.915 37.572 19.349 1.00 45.24 178 VAL B CA 1
ATOM 3976 C C . VAL B 1 178 ? -58.043 38.841 19.420 1.00 45.73 178 VAL B C 1
ATOM 3977 O O . VAL B 1 178 ? -57.313 39.150 18.480 1.00 44.88 178 VAL B O 1
ATOM 3981 N N . HIS B 1 179 ? -58.184 39.600 20.506 1.00 46.89 179 HIS B N 1
ATOM 3982 C CA . HIS B 1 179 ? -57.484 40.896 20.677 1.00 48.73 179 HIS B CA 1
ATOM 3983 C C . HIS B 1 179 ? -58.068 42.051 19.858 1.00 49.88 179 HIS B C 1
ATOM 3984 O O . HIS B 1 179 ? -57.857 43.212 20.189 1.00 52.61 179 HIS B O 1
ATOM 3991 N N . ARG B 1 180 ? -58.779 41.752 18.777 1.00 49.40 180 ARG B N 1
ATOM 3992 C CA . ARG B 1 180 ? -59.376 42.809 17.968 1.00 48.65 180 ARG B CA 1
ATOM 3993 C C . ARG B 1 180 ? -60.914 42.807 18.054 1.00 47.78 180 ARG B C 1
ATOM 3994 O O . ARG B 1 180 ? -61.523 43.822 18.354 1.00 48.34 180 ARG B O 1
ATOM 4002 N N . ASP B 1 181 ? -61.536 41.671 17.789 1.00 46.70 181 ASP B N 1
ATOM 4003 C CA . ASP B 1 181 ? -62.996 41.575 17.865 1.00 46.08 181 ASP B CA 1
ATOM 4004 C C . ASP B 1 181 ? -63.481 41.065 19.224 1.00 45.90 181 ASP B C 1
ATOM 4005 O O . ASP B 1 181 ? -64.672 41.129 19.548 1.00 45.73 181 ASP B O 1
ATOM 4010 N N . THR B 1 182 ? -62.558 40.529 20.011 1.00 45.80 182 THR B N 1
ATOM 4011 C CA . THR B 1 182 ? -62.881 40.072 21.349 1.00 45.53 182 THR B CA 1
ATOM 4012 C C . THR B 1 182 ? -61.647 40.141 22.216 1.00 46.44 182 THR B C 1
ATOM 4013 O O . THR B 1 182 ? -60.524 40.161 21.714 1.00 48.21 182 THR B O 1
ATOM 4017 N N . LEU B 1 183 ? -61.837 40.177 23.520 1.00 47.57 183 LEU B N 1
ATOM 4018 C CA . LEU B 1 183 ? -60.671 40.321 24.403 1.00 49.13 183 LEU B CA 1
ATOM 4019 C C . LEU B 1 183 ? -59.903 39.018 24.612 1.00 48.93 183 LEU B C 1
ATOM 4020 O O . LEU B 1 183 ? -58.719 39.037 24.903 1.00 49.67 183 LEU B O 1
ATOM 4025 N N . GLY B 1 184 ? -60.580 37.886 24.489 1.00 48.46 184 GLY B N 1
ATOM 4026 C CA . GLY B 1 184 ? -59.912 36.601 24.664 1.00 47.86 184 GLY B CA 1
ATOM 4027 C C . GLY B 1 184 ? -60.804 35.421 24.361 1.00 46.75 184 GLY B C 1
ATOM 4028 O O . GLY B 1 184 ? -62.014 35.561 24.182 1.00 47.80 184 GLY B O 1
ATOM 4029 N N . PHE B 1 185 ? -60.206 34.245 24.308 1.00 46.38 185 PHE B N 1
ATOM 4030 C CA . PHE B 1 185 ? -60.960 33.030 24.058 1.00 45.79 185 PHE B CA 1
ATOM 4031 C C . PHE B 1 185 ? -62.081 32.824 25.061 1.00 46.84 185 PHE B C 1
ATOM 4032 O O . PHE B 1 185 ? -63.204 32.506 24.681 1.00 47.47 185 PHE B O 1
ATOM 4040 N N . SER B 1 186 ? -61.773 33.025 26.333 1.00 47.87 186 SER B N 1
ATOM 4041 C CA . SER B 1 186 ? -62.747 32.820 27.376 1.00 49.46 186 SER B CA 1
ATOM 4042 C C . SER B 1 186 ? -63.970 33.693 27.168 1.00 49.35 186 SER B C 1
ATOM 4043 O O . SER B 1 186 ? -65.107 33.187 27.164 1.00 48.97 186 SER B O 1
ATOM 4046 N N . GLU B 1 187 ? -63.731 34.993 26.972 1.00 49.17 187 GLU B N 1
ATOM 4047 C CA . GLU B 1 187 ? -64.824 35.955 26.820 1.00 48.88 187 GLU B CA 1
ATOM 4048 C C . GLU B 1 187 ? -65.696 35.558 25.634 1.00 46.95 187 GLU B C 1
ATOM 4049 O O . GLU B 1 187 ? -66.918 35.433 25.750 1.00 47.28 187 GLU B O 1
ATOM 4055 N N . ALA B 1 188 ? -65.057 35.330 24.497 1.00 44.63 188 ALA B N 1
ATOM 4056 C CA . ALA B 1 188 ? -65.788 34.942 23.306 1.00 42.72 188 ALA B CA 1
ATOM 4057 C C . ALA B 1 188 ? -66.568 33.649 23.534 1.00 41.85 188 ALA B C 1
ATOM 4058 O O . ALA B 1 188 ? -67.717 33.525 23.103 1.00 40.20 188 ALA B O 1
ATOM 4060 N N . LEU B 1 189 ? -65.954 32.689 24.216 1.00 42.55 189 LEU B N 1
ATOM 4061 C CA . LEU B 1 189 ? -66.655 31.432 24.456 1.00 43.89 189 LEU B CA 1
ATOM 4062 C C . LEU B 1 189 ? -67.836 31.597 25.397 1.00 45.29 189 LEU B C 1
ATOM 4063 O O . LEU B 1 189 ? -68.876 31.005 25.170 1.00 45.66 189 LEU B O 1
ATOM 4068 N N . ARG B 1 190 ? -67.668 32.373 26.468 1.00 47.03 190 ARG B N 1
ATOM 4069 C CA . ARG B 1 190 ? -68.794 32.657 27.343 1.00 48.47 190 ARG B CA 1
ATOM 4070 C C . ARG B 1 190 ? -69.894 33.363 26.552 1.00 48.31 190 ARG B C 1
ATOM 4071 O O . ARG B 1 190 ? -71.087 33.133 26.795 1.00 49.31 190 ARG B O 1
ATOM 4079 N N . SER B 1 191 ? -69.504 34.221 25.604 1.00 46.58 191 SER B N 1
ATOM 4080 C CA . SER B 1 191 ? -70.482 34.925 24.768 1.00 45.49 191 SER B CA 1
ATOM 4081 C C . SER B 1 191 ? -71.146 34.007 23.754 1.00 44.48 191 SER B C 1
ATOM 4082 O O . SER B 1 191 ? -72.362 34.073 23.515 1.00 44.12 191 SER B O 1
ATOM 4085 N N . ALA B 1 192 ? -70.338 33.135 23.173 1.00 43.27 192 ALA B N 1
ATOM 4086 C CA . ALA B 1 192 ? -70.843 32.224 22.187 1.00 42.32 192 ALA B CA 1
ATOM 4087 C C . ALA B 1 192 ? -72.166 31.594 22.644 1.00 42.81 192 ALA B C 1
ATOM 4088 O O . ALA B 1 192 ? -73.136 31.558 21.889 1.00 42.92 192 ALA B O 1
ATOM 4090 N N . LEU B 1 193 ? -72.214 31.093 23.874 1.00 44.14 193 LEU B N 1
ATOM 4091 C CA . LEU B 1 193 ? -73.416 30.395 24.330 1.00 45.31 193 LEU B CA 1
ATOM 4092 C C . LEU B 1 193 ? -74.669 31.240 24.182 1.00 45.71 193 LEU B C 1
ATOM 4093 O O . LEU B 1 193 ? -75.783 30.710 24.184 1.00 45.07 193 LEU B O 1
ATOM 4098 N N . ARG B 1 194 ? -74.495 32.550 24.050 1.00 46.28 194 ARG B N 1
ATOM 4099 C CA . ARG B 1 194 ? -75.656 33.431 23.906 1.00 47.26 194 ARG B CA 1
ATOM 4100 C C . ARG B 1 194 ? -75.707 34.171 22.544 1.00 45.75 194 ARG B C 1
ATOM 4101 O O . ARG B 1 194 ? -76.440 35.167 22.386 1.00 44.28 194 ARG B O 1
ATOM 4109 N N . GLU B 1 195 ? -74.941 33.651 21.572 1.00 43.10 195 GLU B N 1
ATOM 4110 C CA . GLU B 1 195 ? -74.934 34.182 20.210 1.00 41.63 195 GLU B CA 1
ATOM 4111 C C . GLU B 1 195 ? -75.611 33.175 19.257 1.00 40.79 195 GLU B C 1
ATOM 4112 O O . GLU B 1 195 ? -75.430 33.206 18.034 1.00 39.45 195 GLU B O 1
ATOM 4118 N N . ASP B 1 196 ? -76.404 32.276 19.826 1.00 40.65 196 ASP B N 1
ATOM 4119 C CA . ASP B 1 196 ? -77.144 31.276 19.039 1.00 40.44 196 ASP B CA 1
ATOM 4120 C C . ASP B 1 196 ? -76.314 30.642 17.919 1.00 39.80 196 ASP B C 1
ATOM 4121 O O . ASP B 1 196 ? -76.593 30.817 16.750 1.00 39.26 196 ASP B O 1
ATOM 4126 N N . PRO B 1 197 ? -75.266 29.903 18.283 1.00 40.16 197 PRO B N 1
ATOM 4127 C CA . PRO B 1 197 ? -74.431 29.251 17.284 1.00 39.29 197 PRO B CA 1
ATOM 4128 C C . PRO B 1 197 ? -74.733 27.767 17.088 1.00 39.28 197 PRO B C 1
ATOM 4129 O O . PRO B 1 197 ? -74.857 27.074 18.048 1.00 42.66 197 PRO B O 1
ATOM 4133 N N . ASP B 1 198 ? -74.775 27.233 15.892 1.00 37.79 198 ASP B N 1
ATOM 4134 C CA . ASP B 1 198 ? -74.800 25.792 15.854 1.00 37.75 198 ASP B CA 1
ATOM 4135 C C . ASP B 1 198 ? -73.411 25.236 15.991 1.00 38.04 198 ASP B C 1
ATOM 4136 O O . ASP B 1 198 ? -73.224 24.158 16.557 1.00 37.98 198 ASP B O 1
ATOM 4141 N N . ILE B 1 199 ? -72.426 25.923 15.403 1.00 37.35 199 ILE B N 1
ATOM 4142 C CA . ILE B 1 199 ? -71.078 25.351 15.222 1.00 36.50 199 ILE B CA 1
ATOM 4143 C C . ILE B 1 199 ? -70.028 26.342 15.718 1.00 37.33 199 ILE B C 1
ATOM 4144 O O . ILE B 1 199 ? -70.095 27.530 15.378 1.00 36.76 199 ILE B O 1
ATOM 4149 N N . ILE B 1 200 ? -69.068 25.877 16.523 1.00 37.47 200 ILE B N 1
ATOM 4150 C CA . ILE B 1 200 ? -68.058 26.779 17.083 1.00 37.44 200 ILE B CA 1
ATOM 4151 C C . ILE B 1 200 ? -66.638 26.288 16.851 1.00 38.07 200 ILE B C 1
ATOM 4152 O O . ILE B 1 200 ? -66.287 25.174 17.268 1.00 38.18 200 ILE B O 1
ATOM 4157 N N . LEU B 1 201 ? -65.816 27.130 16.223 1.00 37.24 201 LEU B N 1
ATOM 4158 C CA . LEU B 1 201 ? -64.407 26.795 16.069 1.00 39.34 201 LEU B CA 1
ATOM 4159 C C . LEU B 1 201 ? -63.583 27.496 17.128 1.00 40.32 201 LEU B C 1
ATOM 4160 O O . LEU B 1 201 ? -63.541 28.711 17.175 1.00 40.83 201 LEU B O 1
ATOM 4165 N N . VAL B 1 202 ? -62.957 26.731 18.006 1.00 42.74 202 VAL B N 1
ATOM 4166 C CA . VAL B 1 202 ? -62.029 27.310 18.972 1.00 45.38 202 VAL B CA 1
ATOM 4167 C C . VAL B 1 202 ? -60.602 27.166 18.420 1.00 48.00 202 VAL B C 1
ATOM 4168 O O . VAL B 1 202 ? -60.039 26.079 18.375 1.00 48.70 202 VAL B O 1
ATOM 4172 N N . GLY B 1 203 ? -60.053 28.263 17.922 1.00 51.24 203 GLY B N 1
ATOM 4173 C CA . GLY B 1 203 ? -58.753 28.223 17.253 1.00 55.43 203 GLY B CA 1
ATOM 4174 C C . GLY B 1 203 ? -57.661 27.523 18.056 1.00 58.87 203 GLY B C 1
ATOM 4175 O O . GLY B 1 203 ? -56.877 26.743 17.511 1.00 60.52 203 GLY B O 1
ATOM 4176 N N . GLU B 1 204 ? -57.589 27.808 19.348 1.00 60.82 204 GLU B N 1
ATOM 4177 C CA . GLU B 1 204 ? -56.548 27.234 20.183 1.00 63.64 204 GLU B CA 1
ATOM 4178 C C . GLU B 1 204 ? -57.157 26.722 21.456 1.00 63.27 204 GLU B C 1
ATOM 4179 O O . GLU B 1 204 ? -57.809 27.480 22.156 1.00 62.18 204 GLU B O 1
ATOM 4185 N N . MET B 1 205 ? -56.930 25.455 21.782 1.00 64.27 205 MET B N 1
ATOM 4186 C CA . MET B 1 205 ? -57.238 25.018 23.128 1.00 65.40 205 MET B CA 1
ATOM 4187 C C . MET B 1 205 ? -56.201 25.647 24.069 1.00 67.08 205 MET B C 1
ATOM 4188 O O . MET B 1 205 ? -55.407 24.944 24.717 1.00 68.37 205 MET B O 1
ATOM 4193 N N . ARG B 1 206 ? -56.253 26.977 24.161 1.00 66.98 206 ARG B N 1
ATOM 4194 C CA . ARG B 1 206 ? -55.209 27.801 24.747 1.00 67.77 206 ARG B CA 1
ATOM 4195 C C . ARG B 1 206 ? -54.888 27.475 26.214 1.00 68.03 206 ARG B C 1
ATOM 4196 O O . ARG B 1 206 ? -53.730 27.304 26.583 1.00 69.84 206 ARG B O 1
ATOM 4204 N N . ASP B 1 207 ? -55.908 27.390 27.052 1.00 66.03 207 ASP B N 1
ATOM 4205 C CA . ASP B 1 207 ? -55.672 27.205 28.466 1.00 64.53 207 ASP B CA 1
ATOM 4206 C C . ASP B 1 207 ? -56.790 26.362 29.065 1.00 62.41 207 ASP B C 1
ATOM 4207 O O . ASP B 1 207 ? -57.753 26.008 28.389 1.00 61.55 207 ASP B O 1
ATOM 4212 N N . LEU B 1 208 ? -56.669 26.048 30.343 1.00 60.73 208 LEU B N 1
ATOM 4213 C CA . LEU B 1 208 ? -57.643 25.193 31.000 1.00 59.27 208 LEU B CA 1
ATOM 4214 C C . LEU B 1 208 ? -59.046 25.784 30.870 1.00 57.05 208 LEU B C 1
ATOM 4215 O O . LEU B 1 208 ? -60.026 25.073 30.622 1.00 56.58 208 LEU B O 1
ATOM 4220 N N . GLU B 1 209 ? -59.124 27.099 31.032 1.00 54.87 209 GLU B N 1
ATOM 4221 C CA . GLU B 1 209 ? -60.385 27.807 30.945 1.00 53.18 209 GLU B CA 1
ATOM 4222 C C . GLU B 1 209 ? -61.028 27.666 29.575 1.00 50.01 209 GLU B C 1
ATOM 4223 O O . GLU B 1 209 ? -62.222 27.412 29.482 1.00 49.61 209 GLU B O 1
ATOM 4229 N N . THR B 1 210 ? -60.240 27.845 28.517 1.00 47.45 210 THR B N 1
ATOM 4230 C CA . THR B 1 210 ? -60.752 27.643 27.176 1.00 44.98 210 THR B CA 1
ATOM 4231 C C . THR B 1 210 ? -61.324 26.240 27.059 1.00 44.72 210 THR B C 1
ATOM 4232 O O . THR B 1 210 ? -62.397 26.031 26.487 1.00 43.70 210 THR B O 1
ATOM 4236 N N . ILE B 1 211 ? -60.609 25.264 27.602 1.00 45.48 211 ILE B N 1
ATOM 4237 C CA . ILE B 1 211 ? -61.048 23.871 27.475 1.00 45.10 211 ILE B CA 1
ATOM 4238 C C . ILE B 1 211 ? -62.346 23.679 28.223 1.00 45.32 211 ILE B C 1
ATOM 4239 O O . ILE B 1 211 ? -63.291 23.080 27.691 1.00 44.95 211 ILE B O 1
ATOM 4244 N N . ARG B 1 212 ? -62.395 24.183 29.453 1.00 45.15 212 ARG B N 1
ATOM 4245 C CA . ARG B 1 212 ? -63.612 24.090 30.227 1.00 46.41 212 ARG B CA 1
ATOM 4246 C C . ARG B 1 212 ? -64.790 24.609 29.424 1.00 45.61 212 ARG B C 1
ATOM 4247 O O . ARG B 1 212 ? -65.825 23.940 29.281 1.00 45.79 212 ARG B O 1
ATOM 4255 N N . LEU B 1 213 ? -64.636 25.827 28.923 1.00 44.28 213 LEU B N 1
ATOM 4256 C CA . LEU B 1 213 ? -65.710 26.474 28.199 1.00 43.98 213 LEU B CA 1
ATOM 4257 C C . LEU B 1 213 ? -66.014 25.732 26.887 1.00 43.03 213 LEU B C 1
ATOM 4258 O O . LEU B 1 213 ? -67.177 25.601 26.471 1.00 43.38 213 LEU B O 1
ATOM 4263 N N . ALA B 1 214 ? -64.978 25.229 26.231 1.00 42.04 214 ALA B N 1
ATOM 4264 C CA . ALA B 1 214 ? -65.212 24.435 25.024 1.00 40.36 214 ALA B CA 1
ATOM 4265 C C . ALA B 1 214 ? -66.088 23.212 25.384 1.00 40.33 214 ALA B C 1
ATOM 4266 O O . ALA B 1 214 ? -67.126 22.938 24.753 1.00 40.00 214 ALA B O 1
ATOM 4268 N N . LEU B 1 215 ? -65.704 22.513 26.438 1.00 39.37 215 LEU B N 1
ATOM 4269 C CA . LEU B 1 215 ? -66.477 21.360 26.871 1.00 40.10 215 LEU B CA 1
ATOM 4270 C C . LEU B 1 215 ? -67.901 21.733 27.281 1.00 39.38 215 LEU B C 1
ATOM 4271 O O . LEU B 1 215 ? -68.864 21.059 26.900 1.00 37.36 215 LEU B O 1
ATOM 4276 N N . THR B 1 216 ? -68.029 22.806 28.060 1.00 39.49 216 THR B N 1
ATOM 4277 C CA . THR B 1 216 ? -69.347 23.318 28.376 1.00 40.51 216 THR B CA 1
ATOM 4278 C C . THR B 1 216 ? -70.126 23.567 27.099 1.00 41.00 216 THR B C 1
ATOM 4279 O O . THR B 1 216 ? -71.273 23.135 26.976 1.00 42.19 216 THR B O 1
ATOM 4283 N N . ALA B 1 217 ? -69.501 24.245 26.139 1.00 40.83 217 ALA B N 1
ATOM 4284 C CA . ALA B 1 217 ? -70.184 24.552 24.894 1.00 41.41 217 ALA B CA 1
ATOM 4285 C C . ALA B 1 217 ? -70.620 23.280 24.172 1.00 42.62 217 ALA B C 1
ATOM 4286 O O . ALA B 1 217 ? -71.718 23.243 23.639 1.00 43.14 217 ALA B O 1
ATOM 4288 N N . ALA B 1 218 ? -69.787 22.234 24.171 1.00 44.03 218 ALA B N 1
ATOM 4289 C CA . ALA B 1 218 ? -70.177 20.988 23.483 1.00 46.14 218 ALA B CA 1
ATOM 4290 C C . ALA B 1 218 ? -71.297 20.318 24.235 1.00 49.44 218 ALA B C 1
ATOM 4291 O O . ALA B 1 218 ? -72.351 20.044 23.680 1.00 50.31 218 ALA B O 1
ATOM 4293 N N . GLU B 1 219 ? -71.079 20.097 25.525 1.00 52.72 219 GLU B N 1
ATOM 4294 C CA . GLU B 1 219 ? -72.089 19.499 26.369 1.00 55.34 219 GLU B CA 1
ATOM 4295 C C . GLU B 1 219 ? -73.420 20.234 26.279 1.00 54.83 219 GLU B C 1
ATOM 4296 O O . GLU B 1 219 ? -74.482 19.609 26.249 1.00 54.95 219 GLU B O 1
ATOM 4302 N N . THR B 1 220 ? -73.376 21.565 26.246 1.00 53.96 220 THR B N 1
ATOM 4303 C CA . THR B 1 220 ? -74.621 22.328 26.202 1.00 53.71 220 THR B CA 1
ATOM 4304 C C . THR B 1 220 ? -75.457 22.042 24.933 1.00 51.93 220 THR B C 1
ATOM 4305 O O . THR B 1 220 ? -76.649 22.362 24.877 1.00 52.57 220 THR B O 1
ATOM 4309 N N . GLY B 1 221 ? -74.856 21.423 23.921 1.00 50.33 221 GLY B N 1
ATOM 4310 C CA . GLY B 1 221 ? -75.596 21.102 22.688 1.00 48.66 221 GLY B CA 1
ATOM 4311 C C . GLY B 1 221 ? -75.034 21.637 21.360 1.00 47.32 221 GLY B C 1
ATOM 4312 O O . GLY B 1 221 ? -75.535 21.293 20.290 1.00 45.84 221 GLY B O 1
ATOM 4313 N N . HIS B 1 222 ? -74.002 22.478 21.404 1.00 45.35 222 HIS B N 1
ATOM 4314 C CA . HIS B 1 222 ? -73.426 22.956 20.163 1.00 44.73 222 HIS B CA 1
ATOM 4315 C C . HIS B 1 222 ? -72.458 21.932 19.570 1.00 44.21 222 HIS B C 1
ATOM 4316 O O . HIS B 1 222 ? -72.063 20.974 20.244 1.00 46.66 222 HIS B O 1
ATOM 4323 N N . LEU B 1 223 ? -72.102 22.111 18.303 1.00 41.80 223 LEU B N 1
ATOM 4324 C CA . LEU B 1 223 ? -71.015 21.337 17.719 1.00 40.86 223 LEU B CA 1
ATOM 4325 C C . LEU B 1 223 ? -69.728 22.148 17.798 1.00 39.50 223 LEU B C 1
ATOM 4326 O O . LEU B 1 223 ? -69.643 23.200 17.206 1.00 38.62 223 LEU B O 1
ATOM 4331 N N . VAL B 1 224 ? -68.743 21.665 18.555 1.00 39.95 224 VAL B N 1
ATOM 4332 C CA . VAL B 1 224 ? -67.489 22.399 18.770 1.00 38.18 224 VAL B CA 1
ATOM 4333 C C . VAL B 1 224 ? -66.327 21.735 18.030 1.00 38.62 224 VAL B C 1
ATOM 4334 O O . VAL B 1 224 ? -66.197 20.508 18.057 1.00 39.35 224 VAL B O 1
ATOM 4338 N N . PHE B 1 225 ? -65.504 22.538 17.351 1.00 39.05 225 PHE B N 1
ATOM 4339 C CA . PHE B 1 225 ? -64.270 22.049 16.703 1.00 40.64 225 PHE B CA 1
ATOM 4340 C C . PHE B 1 225 ? -63.076 22.666 17.427 1.00 42.35 225 PHE B C 1
ATOM 4341 O O . PHE B 1 225 ? -63.028 23.889 17.610 1.00 42.89 225 PHE B O 1
ATOM 4349 N N . GLY B 1 226 ? -62.119 21.839 17.846 1.00 43.40 226 GLY B N 1
ATOM 4350 C CA . GLY B 1 226 ? -60.929 22.358 18.511 1.00 44.1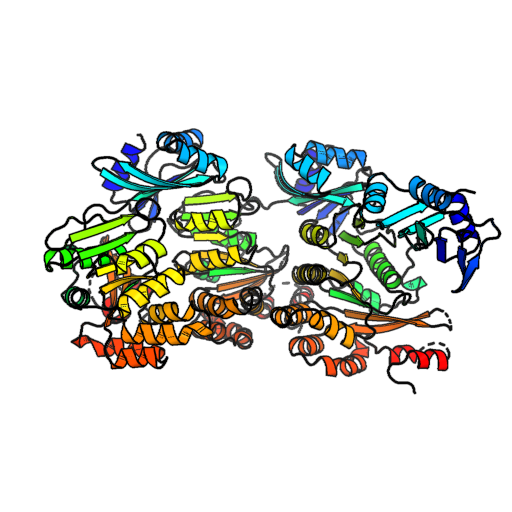7 226 GLY B CA 1
ATOM 4351 C C . GLY B 1 226 ? -59.647 21.701 18.043 1.00 46.21 226 GLY B C 1
ATOM 4352 O O . GLY B 1 226 ? -59.683 20.703 17.309 1.00 47.68 226 GLY B O 1
ATOM 4353 N N . THR B 1 227 ? -58.508 22.232 18.477 1.00 46.80 227 THR B N 1
ATOM 4354 C CA . THR B 1 227 ? -57.241 21.660 18.062 1.00 48.55 227 THR B CA 1
ATOM 4355 C C . THR B 1 227 ? -56.291 21.427 19.205 1.00 49.23 227 THR B C 1
ATOM 4356 O O . THR B 1 227 ? -56.360 22.094 20.228 1.00 48.76 227 THR B O 1
ATOM 4360 N N . LEU B 1 228 ? -55.385 20.482 19.005 1.00 50.36 228 LEU B N 1
ATOM 4361 C CA . LEU B 1 228 ? -54.257 20.320 19.886 1.00 51.70 228 LEU B CA 1
ATOM 4362 C C . LEU B 1 228 ? -53.068 19.969 19.034 1.00 52.73 228 LEU B C 1
ATOM 4363 O O . LEU B 1 228 ? -53.232 19.608 17.880 1.00 52.35 228 LEU B O 1
ATOM 4368 N N . HIS B 1 229 ? -51.873 20.053 19.610 1.00 54.51 229 HIS B N 1
ATOM 4369 C CA . HIS B 1 229 ? -50.673 19.652 18.905 1.00 55.96 229 HIS B CA 1
ATOM 4370 C C . HIS B 1 229 ? -50.235 18.206 19.114 1.00 56.87 229 HIS B C 1
ATOM 4371 O O . HIS B 1 229 ? -49.091 17.866 18.865 1.00 59.10 229 HIS B O 1
ATOM 4378 N N . THR B 1 230 ? -51.166 17.341 19.499 1.00 56.02 230 THR B N 1
ATOM 4379 C CA . THR B 1 230 ? -50.864 15.946 19.789 1.00 56.78 230 THR B CA 1
ATOM 4380 C C . THR B 1 230 ? -50.854 15.136 18.502 1.00 56.39 230 THR B C 1
ATOM 4381 O O . THR B 1 230 ? -51.357 15.598 17.505 1.00 55.83 230 THR B O 1
ATOM 4385 N N . THR B 1 231 ? -50.297 13.930 18.523 1.00 57.40 231 THR B N 1
ATOM 4386 C CA . THR B 1 231 ? -50.040 13.205 17.278 1.00 57.11 231 THR B CA 1
ATOM 4387 C C . THR B 1 231 ? -50.876 11.947 17.050 1.00 57.81 231 THR B C 1
ATOM 4388 O O . THR B 1 231 ? -50.673 11.249 16.064 1.00 58.54 231 THR B O 1
ATOM 4392 N N . SER B 1 232 ? -51.801 11.645 17.951 1.00 56.95 232 SER B N 1
ATOM 4393 C CA . SER B 1 232 ? -52.595 10.438 17.808 1.00 57.80 232 SER B CA 1
ATOM 4394 C C . SER B 1 232 ? -53.875 10.624 18.588 1.00 57.10 232 SER B C 1
ATOM 4395 O O . SER B 1 232 ? -53.946 11.461 19.472 1.00 56.78 232 SER B O 1
ATOM 4398 N N . ALA B 1 233 ? -54.900 9.856 18.256 1.00 57.47 233 ALA B N 1
ATOM 4399 C CA . ALA B 1 233 ? -56.138 9.944 19.003 1.00 56.53 233 ALA B CA 1
ATOM 4400 C C . ALA B 1 233 ? -55.935 9.711 20.515 1.00 57.16 233 ALA B C 1
ATOM 4401 O O . ALA B 1 233 ? -56.454 10.468 21.335 1.00 56.74 233 ALA B O 1
ATOM 4403 N N . ALA B 1 234 ? -55.166 8.694 20.892 1.00 58.22 234 ALA B N 1
ATOM 4404 C CA . ALA B 1 234 ? -54.969 8.408 22.305 1.00 58.49 234 ALA B CA 1
ATOM 4405 C C . ALA B 1 234 ? -54.306 9.580 23.032 1.00 57.28 234 ALA B C 1
ATOM 4406 O O . ALA B 1 234 ? -54.847 10.119 24.007 1.00 57.04 234 ALA B O 1
ATOM 4408 N N . LYS B 1 235 ? -53.148 9.994 22.536 1.00 56.71 235 LYS B N 1
ATOM 4409 C CA . LYS B 1 235 ? -52.415 11.090 23.145 1.00 55.87 235 LYS B CA 1
ATOM 4410 C C . LYS B 1 235 ? -53.276 12.338 23.290 1.00 53.51 235 LYS B C 1
ATOM 4411 O O . LYS B 1 235 ? -53.169 13.082 24.284 1.00 52.44 235 LYS B O 1
ATOM 4417 N N . THR B 1 236 ? -54.130 12.570 22.298 1.00 51.76 236 THR B N 1
ATOM 4418 C CA . THR B 1 236 ? -55.043 13.687 22.373 1.00 50.45 236 THR B CA 1
ATOM 4419 C C . THR B 1 236 ? -55.932 13.538 23.591 1.00 50.63 236 THR B C 1
ATOM 4420 O O . THR B 1 236 ? -56.086 14.472 24.382 1.00 50.38 236 THR B O 1
ATOM 4424 N N . ILE B 1 237 ? -56.505 12.358 23.749 1.00 51.32 237 ILE B N 1
ATOM 4425 C CA . ILE B 1 237 ? -57.432 12.158 24.830 1.00 51.93 237 ILE B CA 1
ATOM 4426 C C . ILE B 1 237 ? -56.698 12.258 26.158 1.00 52.99 237 ILE B C 1
ATOM 4427 O O . ILE B 1 237 ? -57.135 12.999 27.042 1.00 52.56 237 ILE B O 1
ATOM 4432 N N . ASP B 1 238 ? -55.570 11.556 26.292 1.00 53.77 238 ASP B N 1
ATOM 4433 C CA . ASP B 1 238 ? -54.777 11.696 27.505 1.00 53.95 238 ASP B CA 1
ATOM 4434 C C . ASP B 1 238 ? -54.556 13.176 27.777 1.00 51.92 238 ASP B C 1
ATOM 4435 O O . ASP B 1 238 ? -54.836 13.669 28.866 1.00 50.88 238 ASP B O 1
ATOM 4440 N N . ARG B 1 239 ? -54.058 13.890 26.772 1.00 50.30 239 ARG B N 1
ATOM 4441 C CA . ARG B 1 239 ? -53.599 15.244 27.012 1.00 48.41 239 ARG B CA 1
ATOM 4442 C C . ARG B 1 239 ? -54.718 16.118 27.558 1.00 48.40 239 ARG B C 1
ATOM 4443 O O . ARG B 1 239 ? -54.511 16.874 28.503 1.00 49.47 239 ARG B O 1
ATOM 4451 N N . VAL B 1 240 ? -55.902 16.027 26.961 1.00 47.39 240 VAL B N 1
ATOM 4452 C CA . VAL B 1 240 ? -57.018 16.835 27.414 1.00 46.09 240 VAL B CA 1
ATOM 4453 C C . VAL B 1 240 ? -57.260 16.642 28.916 1.00 47.43 240 VAL B C 1
ATOM 4454 O O . VAL B 1 240 ? -57.606 17.581 29.618 1.00 47.40 240 VAL B O 1
ATOM 4458 N N . VAL B 1 241 ? -57.103 15.424 29.408 1.00 48.58 241 VAL B N 1
ATOM 4459 C CA . VAL B 1 241 ? -57.277 15.168 30.825 1.00 50.14 241 VAL B CA 1
ATOM 4460 C C . VAL B 1 241 ? -56.021 15.556 31.612 1.00 50.99 241 VAL B C 1
ATOM 4461 O O . VAL B 1 241 ? -56.090 16.213 32.651 1.00 51.32 241 VAL B O 1
ATOM 4465 N N . ASP B 1 242 ? -54.866 15.134 31.127 1.00 51.95 242 ASP B N 1
ATOM 4466 C CA . ASP B 1 242 ? -53.647 15.328 31.896 1.00 53.71 242 ASP B CA 1
ATOM 4467 C C . ASP B 1 242 ? -53.466 16.775 32.333 1.00 52.41 242 ASP B C 1
ATOM 4468 O O . ASP B 1 242 ? -53.023 17.044 33.454 1.00 52.36 242 ASP B O 1
ATOM 4473 N N . VAL B 1 243 ? -53.768 17.708 31.442 1.00 50.13 243 VAL B N 1
ATOM 4474 C CA . VAL B 1 243 ? -53.508 19.114 31.748 1.00 49.48 243 VAL B CA 1
ATOM 4475 C C . VAL B 1 243 ? -54.200 19.652 33.003 1.00 50.52 243 VAL B C 1
ATOM 4476 O O . VAL B 1 243 ? -53.777 20.673 33.528 1.00 49.81 243 VAL B O 1
ATOM 4480 N N . PHE B 1 244 ? -55.269 19.007 33.459 1.00 52.14 244 PHE B N 1
ATOM 4481 C CA . PHE B 1 244 ? -55.993 19.525 34.610 1.00 54.23 244 PHE B CA 1
ATOM 4482 C C . PHE B 1 244 ? -55.384 19.022 35.894 1.00 57.65 244 PHE B C 1
ATOM 4483 O O . PHE B 1 244 ? -54.862 17.891 35.944 1.00 59.53 244 PHE B O 1
ATOM 4491 N N . PRO B 1 245 ? -55.481 19.832 36.965 1.00 59.32 245 PRO B N 1
ATOM 4492 C CA . PRO B 1 245 ? -55.073 19.349 38.298 1.00 61.56 245 PRO B CA 1
ATOM 4493 C C . PRO B 1 245 ? -55.938 18.200 38.794 1.00 63.25 245 PRO B C 1
ATOM 4494 O O . PRO B 1 245 ? -57.084 18.059 38.366 1.00 62.29 245 PRO B O 1
ATOM 4498 N N . ALA B 1 246 ? -55.378 17.396 39.693 1.00 66.79 246 ALA B N 1
ATOM 4499 C CA . ALA B 1 246 ? -56.021 16.166 40.156 1.00 70.13 246 ALA B CA 1
ATOM 4500 C C . ALA B 1 246 ? -57.498 16.332 40.509 1.00 71.65 246 ALA B C 1
ATOM 4501 O O . ALA B 1 246 ? -58.345 15.545 40.063 1.00 71.94 246 ALA B O 1
ATOM 4503 N N . GLU B 1 247 ? -57.816 17.343 41.316 1.00 73.61 247 GLU B N 1
ATOM 4504 C CA . GLU B 1 247 ? -59.197 17.502 41.770 1.00 76.26 247 GLU B CA 1
ATOM 4505 C C . GLU B 1 247 ? -60.205 17.598 40.618 1.00 74.07 247 GLU B C 1
ATOM 4506 O O . GLU B 1 247 ? -61.367 17.242 40.779 1.00 74.76 247 GLU B O 1
ATOM 4512 N N . GLU B 1 248 ? -59.749 18.060 39.460 1.00 71.68 248 GLU B N 1
ATOM 4513 C CA . GLU B 1 248 ? -60.639 18.381 38.358 1.00 69.83 248 GLU B CA 1
ATOM 4514 C C . GLU B 1 248 ? -60.653 17.310 37.252 1.00 69.56 248 GLU B C 1
ATOM 4515 O O . GLU B 1 248 ? -61.493 17.358 36.347 1.00 68.07 248 GLU B O 1
ATOM 4521 N N . LYS B 1 249 ? -59.729 16.349 37.329 1.00 70.83 249 LYS B N 1
ATOM 4522 C CA . LYS B 1 249 ? -59.525 15.378 36.246 1.00 70.81 249 LYS B CA 1
ATOM 4523 C C . LYS B 1 249 ? -60.757 14.516 35.957 1.00 71.92 249 LYS B C 1
ATOM 4524 O O . LYS B 1 249 ? -61.153 14.355 34.801 1.00 71.57 249 LYS B O 1
ATOM 4530 N N . ALA B 1 250 ? -61.374 13.981 37.005 1.00 74.25 250 ALA B N 1
ATOM 4531 C CA . ALA B 1 250 ? -62.505 13.078 36.841 1.00 75.46 250 ALA B CA 1
ATOM 4532 C C . ALA B 1 250 ? -63.637 13.700 36.028 1.00 74.33 250 ALA B C 1
ATOM 4533 O O . ALA B 1 250 ? -64.147 13.079 35.090 1.00 74.23 250 ALA B O 1
ATOM 4535 N N . MET B 1 251 ? -64.038 14.916 36.383 1.00 74.12 251 MET B N 1
ATOM 4536 C CA . MET B 1 251 ? -65.149 15.521 35.689 1.00 74.14 251 MET B CA 1
ATOM 4537 C C . MET B 1 251 ? -64.801 15.781 34.224 1.00 70.28 251 MET B C 1
ATOM 4538 O O . MET B 1 251 ? -65.639 15.593 33.345 1.00 69.74 251 MET B O 1
ATOM 4543 N N . VAL B 1 252 ? -63.562 16.198 33.957 1.00 67.20 252 VAL B N 1
ATOM 4544 C CA . VAL B 1 252 ? -63.120 16.428 32.580 1.00 62.79 252 VAL B CA 1
ATOM 4545 C C . VAL B 1 252 ? -63.161 15.099 31.824 1.00 61.87 252 VAL B C 1
ATOM 4546 O O . VAL B 1 252 ? -63.697 15.011 30.713 1.00 59.20 252 VAL B O 1
ATOM 4550 N N . ARG B 1 253 ? -62.635 14.051 32.456 1.00 62.35 253 ARG B N 1
ATOM 4551 C CA . ARG B 1 253 ? -62.727 12.727 31.870 1.00 63.01 253 ARG B CA 1
ATOM 4552 C C . ARG B 1 253 ? -64.177 12.370 31.539 1.00 63.43 253 ARG B C 1
ATOM 4553 O O . ARG B 1 253 ? -64.472 11.912 30.434 1.00 62.66 253 ARG B O 1
ATOM 4561 N N . SER B 1 254 ? -65.084 12.588 32.485 1.00 64.58 254 SER B N 1
ATOM 4562 C CA . SER B 1 254 ? -66.474 12.221 32.263 1.00 65.62 254 SER B CA 1
ATOM 4563 C C . SER B 1 254 ? -67.110 13.091 31.199 1.00 62.72 254 SER B C 1
ATOM 4564 O O . SER B 1 254 ? -67.662 12.579 30.224 1.00 63.57 254 SER B O 1
ATOM 4567 N N . MET B 1 255 ? -67.040 14.403 31.365 1.00 60.38 255 MET B N 1
ATOM 4568 C CA . MET B 1 255 ? -67.525 15.287 30.299 1.00 57.88 255 MET B CA 1
ATOM 4569 C C . MET B 1 255 ? -67.040 14.827 28.924 1.00 56.40 255 MET B C 1
ATOM 4570 O O . MET B 1 255 ? -67.814 14.740 27.961 1.00 56.38 255 MET B O 1
ATOM 4575 N N . LEU B 1 256 ? -65.748 14.538 28.829 1.00 56.02 256 LEU B N 1
ATOM 4576 C CA . LEU B 1 256 ? -65.159 14.207 27.536 1.00 55.45 256 LEU B CA 1
ATOM 4577 C C . LEU B 1 256 ? -65.729 12.909 26.973 1.00 56.74 256 LEU B C 1
ATOM 4578 O O . LEU B 1 256 ? -66.050 12.815 25.793 1.00 56.83 256 LEU B O 1
ATOM 4583 N N . SER B 1 257 ? -65.856 11.910 27.828 1.00 59.17 257 SER B N 1
ATOM 4584 C CA . SER B 1 257 ? -66.436 10.647 27.428 1.00 61.70 257 SER B CA 1
ATOM 4585 C C . SER B 1 257 ? -67.818 10.868 26.812 1.00 61.45 257 SER B C 1
ATOM 4586 O O . SER B 1 257 ? -68.156 10.319 25.750 1.00 61.67 257 SER B O 1
ATOM 4589 N N . GLU B 1 258 ? -68.634 11.661 27.487 1.00 61.47 258 GLU B N 1
ATOM 4590 C CA . GLU B 1 258 ? -69.950 11.947 26.936 1.00 62.18 258 GLU B CA 1
ATOM 4591 C C . GLU B 1 258 ? -69.886 12.747 25.626 1.00 59.91 258 GLU B C 1
ATOM 4592 O O . GLU B 1 258 ? -70.531 12.378 24.638 1.00 61.12 258 GLU B O 1
ATOM 4598 N N . SER B 1 259 ? -69.117 13.833 25.592 1.00 56.82 259 SER B N 1
ATOM 4599 C CA . SER B 1 259 ? -69.205 14.757 24.443 1.00 53.82 259 SER B CA 1
ATOM 4600 C C . SER B 1 259 ? -68.320 14.462 23.238 1.00 52.29 259 SER B C 1
ATOM 4601 O O . SER B 1 259 ? -68.587 14.954 22.153 1.00 50.51 259 SER B O 1
ATOM 4604 N N . LEU B 1 260 ? -67.240 13.714 23.412 1.00 53.09 260 LEU B N 1
ATOM 4605 C CA . LEU B 1 260 ? -66.304 13.569 22.305 1.00 53.27 260 LEU B CA 1
ATOM 4606 C C . LEU B 1 260 ? -66.937 12.779 21.163 1.00 54.65 260 LEU B C 1
ATOM 4607 O O . LEU B 1 260 ? -67.474 11.700 21.381 1.00 56.60 260 LEU B O 1
ATOM 4612 N N . GLN B 1 261 ? -66.907 13.330 19.955 1.00 54.80 261 GLN B N 1
ATOM 4613 C CA . GLN B 1 261 ? -67.467 12.635 18.783 1.00 55.47 261 GLN B CA 1
ATOM 4614 C C . GLN B 1 261 ? -66.407 12.035 17.858 1.00 55.81 261 GLN B C 1
ATOM 4615 O O . GLN B 1 261 ? -66.614 10.989 17.271 1.00 56.35 261 GLN B O 1
ATOM 4621 N N . SER B 1 262 ? -65.275 12.716 17.718 1.00 56.04 262 SER B N 1
ATOM 4622 C CA . SER B 1 262 ? -64.218 12.256 16.836 1.00 56.93 262 SER B CA 1
ATOM 4623 C C . SER B 1 262 ? -62.906 12.945 17.114 1.00 56.23 262 SER B C 1
ATOM 4624 O O . SER B 1 262 ? -62.869 14.085 17.582 1.00 54.24 262 SER B O 1
ATOM 4627 N N . VAL B 1 263 ? -61.831 12.242 16.783 1.00 57.39 263 VAL B N 1
ATOM 4628 C CA . VAL B 1 263 ? -60.515 12.838 16.809 1.00 57.63 263 VAL B CA 1
ATOM 4629 C C . VAL B 1 263 ? -59.838 12.521 15.493 1.00 57.96 263 VAL B C 1
ATOM 4630 O O . VAL B 1 263 ? -59.850 11.383 15.024 1.00 59.11 263 VAL B O 1
ATOM 4634 N N . ILE B 1 264 ? -59.240 13.547 14.914 1.00 56.88 264 ILE B N 1
ATOM 4635 C CA . ILE B 1 264 ? -58.567 13.432 13.645 1.00 56.74 264 ILE B CA 1
ATOM 4636 C C . ILE B 1 264 ? -57.157 13.942 13.843 1.00 56.41 264 ILE B C 1
ATOM 4637 O O . ILE B 1 264 ? -56.946 15.127 13.967 1.00 54.49 264 ILE B O 1
ATOM 4642 N N . SER B 1 265 ? -56.189 13.045 13.887 1.00 58.16 265 SER B N 1
ATOM 4643 C CA . SER B 1 265 ? -54.820 13.474 14.089 1.00 59.54 265 SER B CA 1
ATOM 4644 C C . SER B 1 265 ? -54.076 13.349 12.769 1.00 60.72 265 SER B C 1
ATOM 4645 O O . SER B 1 265 ? -54.258 12.386 12.049 1.00 62.81 265 SER B O 1
ATOM 4648 N N . GLN B 1 266 ? -53.226 14.311 12.455 1.00 60.66 266 GLN B N 1
ATOM 4649 C CA . GLN B 1 266 ? -52.840 14.495 11.074 1.00 62.05 266 GLN B CA 1
ATOM 4650 C C . GLN B 1 266 ? -51.383 14.903 10.904 1.00 62.78 266 GLN B C 1
ATOM 4651 O O . GLN B 1 266 ? -50.784 15.504 11.798 1.00 62.51 266 GLN B O 1
ATOM 4657 N N . THR B 1 267 ? -50.819 14.570 9.748 1.00 63.40 267 THR B N 1
ATOM 4658 C CA . THR B 1 267 ? -49.486 15.025 9.387 1.00 63.87 267 THR B CA 1
ATOM 4659 C C . THR B 1 267 ? -49.355 15.142 7.866 1.00 64.57 267 THR B C 1
ATOM 4660 O O . THR B 1 267 ? -50.106 14.509 7.115 1.00 64.85 267 THR B O 1
ATOM 4664 N N . LEU B 1 268 ? -48.421 15.972 7.417 1.00 65.03 268 LEU B N 1
ATOM 4665 C CA . LEU B 1 268 ? -48.187 16.159 5.984 1.00 66.56 268 LEU B CA 1
ATOM 4666 C C . LEU B 1 268 ? -46.943 15.415 5.526 1.00 68.40 268 LEU B C 1
ATOM 4667 O O . LEU B 1 268 ? -45.937 15.394 6.237 1.00 68.48 268 LEU B O 1
ATOM 4672 N N . ARG B 1 276 ? -46.989 18.057 -1.030 1.00 83.51 276 ARG B N 1
ATOM 4673 C CA . ARG B 1 276 ? -47.261 17.146 0.072 1.00 82.56 276 ARG B CA 1
ATOM 4674 C C . ARG B 1 276 ? -48.703 16.654 0.073 1.00 81.01 276 ARG B C 1
ATOM 4675 O O . ARG B 1 276 ? -49.567 17.217 -0.603 1.00 80.31 276 ARG B O 1
ATOM 4683 N N . VAL B 1 277 ? -48.951 15.598 0.844 1.00 79.78 277 VAL B N 1
ATOM 4684 C CA . VAL B 1 277 ? -50.297 15.063 1.009 1.00 78.02 277 VAL B CA 1
ATOM 4685 C C . VAL B 1 277 ? -50.531 14.813 2.507 1.00 75.91 277 VAL B C 1
ATOM 4686 O O . VAL B 1 277 ? -49.575 14.599 3.251 1.00 76.52 277 VAL B O 1
ATOM 4690 N N . ALA B 1 278 ? -51.787 14.874 2.949 1.00 73.24 278 ALA B N 1
ATOM 4691 C CA . ALA B 1 278 ? -52.121 14.665 4.362 1.00 70.45 278 ALA B CA 1
ATOM 4692 C C . ALA B 1 278 ? -52.397 13.200 4.659 1.00 70.21 278 ALA B C 1
ATOM 4693 O O . ALA B 1 278 ? -52.988 12.495 3.838 1.00 71.00 278 ALA B O 1
ATOM 4695 N N . ALA B 1 279 ? -51.965 12.747 5.833 1.00 68.63 279 ALA B N 1
ATOM 4696 C CA . ALA B 1 279 ? -52.342 11.426 6.327 1.00 68.21 279 ALA B CA 1
ATOM 4697 C C . ALA B 1 279 ? -53.074 11.648 7.633 1.00 65.66 279 ALA B C 1
ATOM 4698 O O . ALA B 1 279 ? -52.732 12.564 8.382 1.00 64.37 279 ALA B O 1
ATOM 4700 N N . HIS B 1 280 ? -54.095 10.839 7.894 1.00 64.71 280 HIS B N 1
ATOM 4701 C CA . HIS B 1 280 ? -54.947 11.083 9.048 1.00 62.86 280 HIS B CA 1
ATOM 4702 C C . HIS B 1 280 ? -55.170 9.842 9.879 1.00 63.41 280 HIS B C 1
ATOM 4703 O O . HIS B 1 280 ? -55.432 8.768 9.337 1.00 64.90 280 HIS B O 1
ATOM 4710 N N . GLU B 1 281 ? -55.085 9.994 11.195 1.00 61.94 281 GLU B N 1
ATOM 4711 C CA . GLU B 1 281 ? -55.648 8.995 12.086 1.00 62.91 281 GLU B CA 1
ATOM 4712 C C . GLU B 1 281 ? -57.059 9.460 12.410 1.00 61.03 281 GLU B C 1
ATOM 4713 O O . GLU B 1 281 ? -57.256 10.635 12.676 1.00 58.86 281 GLU B O 1
ATOM 4719 N N . ILE B 1 282 ? -58.027 8.542 12.391 1.00 61.47 282 ILE B N 1
ATOM 4720 C CA . ILE B 1 282 ? -59.422 8.898 12.607 1.00 59.94 282 ILE B CA 1
ATOM 4721 C C . ILE B 1 282 ? -60.079 7.980 13.632 1.00 61.82 282 ILE B C 1
ATOM 4722 O O . ILE B 1 282 ? -60.062 6.765 13.488 1.00 62.63 282 ILE B O 1
ATOM 4727 N N . MET B 1 283 ? -60.664 8.584 14.658 1.00 62.19 283 MET B N 1
ATOM 4728 C CA . MET B 1 283 ? -61.372 7.859 15.683 1.00 64.63 283 MET B CA 1
ATOM 4729 C C . MET B 1 283 ? -62.781 8.418 15.737 1.00 64.70 283 MET B C 1
ATOM 4730 O O . MET B 1 283 ? -62.970 9.633 15.601 1.00 62.25 283 MET B O 1
ATOM 4735 N N . ILE B 1 284 ? -63.766 7.540 15.931 1.00 67.55 284 ILE B N 1
ATOM 4736 C CA . ILE B 1 284 ? -65.161 7.964 16.046 1.00 68.22 284 ILE B CA 1
ATOM 4737 C C . ILE B 1 284 ? -65.772 7.514 17.371 1.00 70.37 284 ILE B C 1
ATOM 4738 O O . ILE B 1 284 ? -65.623 6.367 17.771 1.00 71.76 284 ILE B O 1
ATOM 4743 N N . GLY B 1 285 ? -66.444 8.447 18.047 1.00 70.74 285 GLY B N 1
ATOM 4744 C CA . GLY B 1 285 ? -66.900 8.253 19.423 1.00 73.35 285 GLY B CA 1
ATOM 4745 C C . GLY B 1 285 ? -68.079 7.321 19.682 1.00 76.22 285 GLY B C 1
ATOM 4746 O O . GLY B 1 285 ? -69.197 7.779 19.967 1.00 76.69 285 GLY B O 1
ATOM 4747 N N . THR B 1 286 ? -67.804 6.021 19.652 1.00 78.35 286 THR B N 1
ATOM 4748 C CA . THR B 1 286 ? -68.792 4.977 19.912 1.00 80.98 286 THR B CA 1
ATOM 4749 C C . THR B 1 286 ? -68.859 4.639 21.414 1.00 82.53 286 THR B C 1
ATOM 4750 O O . THR B 1 286 ? -67.889 4.864 22.142 1.00 82.74 286 THR B O 1
ATOM 4754 N N . PRO B 1 287 ? -69.985 4.056 21.877 1.00 84.12 287 PRO B N 1
ATOM 4755 C CA . PRO B 1 287 ? -70.108 3.665 23.285 1.00 84.80 287 PRO B CA 1
ATOM 4756 C C . PRO B 1 287 ? -68.894 2.932 23.867 1.00 85.52 287 PRO B C 1
ATOM 4757 O O . PRO B 1 287 ? -68.456 3.251 24.979 1.00 85.39 287 PRO B O 1
ATOM 4761 N N . ALA B 1 288 ? -68.363 1.949 23.151 1.00 86.32 288 ALA B N 1
ATOM 4762 C CA . ALA B 1 288 ? -67.228 1.209 23.674 1.00 87.56 288 ALA B CA 1
ATOM 4763 C C . ALA B 1 288 ? -66.063 2.162 23.946 1.00 85.42 288 ALA B C 1
ATOM 4764 O O . ALA B 1 288 ? -65.478 2.166 25.035 1.00 85.85 288 ALA B O 1
ATOM 4766 N N . ILE B 1 289 ? -65.734 2.986 22.958 1.00 83.11 289 ILE B N 1
ATOM 4767 C CA . ILE B 1 289 ? -64.640 3.929 23.124 1.00 81.32 289 ILE B CA 1
ATOM 4768 C C . ILE B 1 289 ? -64.969 4.920 24.247 1.00 80.49 289 ILE B C 1
ATOM 4769 O O . ILE B 1 289 ? -64.114 5.257 25.084 1.00 80.60 289 ILE B O 1
ATOM 4774 N N . ARG B 1 290 ? -66.218 5.365 24.293 1.00 79.90 290 ARG B N 1
ATOM 4775 C CA . ARG B 1 290 ? -66.622 6.248 25.372 1.00 79.30 290 ARG B CA 1
ATOM 4776 C C . ARG B 1 290 ? -66.375 5.596 26.726 1.00 80.72 290 ARG B C 1
ATOM 4777 O O . ARG B 1 290 ? -65.898 6.252 27.659 1.00 80.72 290 ARG B O 1
ATOM 4785 N N . ASN B 1 291 ? -66.685 4.309 26.852 1.00 82.11 291 ASN B N 1
ATOM 4786 C CA . ASN B 1 291 ? -66.290 3.616 28.079 1.00 83.07 291 ASN B CA 1
ATOM 4787 C C . ASN B 1 291 ? -64.785 3.622 28.286 1.00 81.83 291 ASN B C 1
ATOM 4788 O O . ASN B 1 291 ? -64.313 3.875 29.396 1.00 81.92 291 ASN B O 1
ATOM 4793 N N . LEU B 1 292 ? -64.027 3.334 27.231 1.00 80.32 292 LEU B N 1
ATOM 4794 C CA . LEU B 1 292 ? -62.586 3.341 27.379 1.00 79.77 292 LEU B CA 1
ATOM 4795 C C . LEU B 1 292 ? -62.141 4.663 28.002 1.00 78.58 292 LEU B C 1
ATOM 4796 O O . LEU B 1 292 ? -61.339 4.677 28.944 1.00 78.95 292 LEU B O 1
ATOM 4801 N N . ILE B 1 293 ? -62.684 5.770 27.492 1.00 76.57 293 ILE B N 1
ATOM 4802 C CA . ILE B 1 293 ? -62.352 7.093 28.023 1.00 75.51 293 ILE B CA 1
ATOM 4803 C C . ILE B 1 293 ? -62.848 7.245 29.454 1.00 76.98 293 ILE B C 1
ATOM 4804 O O . ILE B 1 293 ? -62.095 7.676 30.337 1.00 76.84 293 ILE B O 1
ATOM 4809 N N . ARG B 1 294 ? -64.114 6.878 29.669 1.00 79.06 294 ARG B N 1
ATOM 4810 C CA . ARG B 1 294 ? -64.771 7.053 30.963 1.00 81.04 294 ARG B CA 1
ATOM 4811 C C . ARG B 1 294 ? -64.083 6.242 32.040 1.00 83.48 294 ARG B C 1
ATOM 4812 O O . ARG B 1 294 ? -63.860 6.728 33.145 1.00 83.09 294 ARG B O 1
ATOM 4820 N N . GLU B 1 295 ? -63.732 5.006 31.704 1.00 86.10 295 GLU B N 1
ATOM 4821 C CA . GLU B 1 295 ? -63.096 4.111 32.663 1.00 89.60 295 GLU B CA 1
ATOM 4822 C C . GLU B 1 295 ? -61.586 4.325 32.774 1.00 89.51 295 GLU B C 1
ATOM 4823 O O . GLU B 1 295 ? -60.922 3.691 33.588 1.00 90.71 295 GLU B O 1
ATOM 4829 N N . ASP B 1 296 ? -61.045 5.216 31.950 1.00 88.09 296 ASP B N 1
ATOM 4830 C CA . ASP B 1 296 ? -59.615 5.503 31.971 1.00 88.24 296 ASP B CA 1
ATOM 4831 C C . ASP B 1 296 ? -58.817 4.282 31.508 1.00 89.84 296 ASP B C 1
ATOM 4832 O O . ASP B 1 296 ? -57.855 3.866 32.150 1.00 91.11 296 ASP B O 1
ATOM 4837 N N . LYS B 1 297 ? -59.238 3.711 30.386 1.00 90.08 297 LYS B N 1
ATOM 4838 C CA . LYS B 1 297 ? -58.564 2.562 29.792 1.00 91.62 297 LYS B CA 1
ATOM 4839 C C . LYS B 1 297 ? -58.218 2.883 28.336 1.00 89.99 297 LYS B C 1
ATOM 4840 O O . LYS B 1 297 ? -58.175 2.014 27.465 1.00 90.68 297 LYS B O 1
ATOM 4846 N N . VAL B 1 298 ? -57.955 4.158 28.086 1.00 87.83 298 VAL B N 1
ATOM 4847 C CA . VAL B 1 298 ? -57.659 4.629 26.733 1.00 86.70 298 VAL B CA 1
ATOM 4848 C C . VAL B 1 298 ? -56.520 3.828 26.082 1.00 87.86 298 VAL B C 1
ATOM 4849 O O . VAL B 1 298 ? -56.462 3.702 24.856 1.00 88.09 298 VAL B O 1
ATOM 4853 N N . ALA B 1 299 ? -55.616 3.291 26.892 1.00 89.03 299 ALA B N 1
ATOM 4854 C CA . ALA B 1 299 ? -54.557 2.431 26.365 1.00 90.13 299 ALA B CA 1
ATOM 4855 C C . ALA B 1 299 ? -55.075 1.418 25.332 1.00 90.83 299 ALA B C 1
ATOM 4856 O O . ALA B 1 299 ? -54.377 1.081 24.378 1.00 91.15 299 ALA B O 1
ATOM 4858 N N . GLN B 1 300 ? -56.291 0.922 25.529 1.00 90.88 300 GLN B N 1
ATOM 4859 C CA . GLN B 1 300 ? -56.858 -0.050 24.611 1.00 91.74 300 GLN B CA 1
ATOM 4860 C C . GLN B 1 300 ? -57.338 0.548 23.300 1.00 89.98 300 GLN B C 1
ATOM 4861 O O . GLN B 1 300 ? -57.557 -0.186 22.345 1.00 91.06 300 GLN B O 1
ATOM 4867 N N . MET B 1 301 ? -57.514 1.867 23.250 1.00 87.19 301 MET B N 1
ATOM 4868 C CA . MET B 1 301 ? -58.202 2.498 22.125 1.00 85.30 301 MET B CA 1
ATOM 4869 C C . MET B 1 301 ? -57.524 2.304 20.769 1.00 85.31 301 MET B C 1
ATOM 4870 O O . MET B 1 301 ? -58.199 2.191 19.737 1.00 84.94 301 MET B O 1
ATOM 4875 N N . TYR B 1 302 ? -56.196 2.269 20.760 1.00 85.31 302 TYR B N 1
ATOM 4876 C CA . TYR B 1 302 ? -55.487 2.111 19.498 1.00 85.19 302 TYR B CA 1
ATOM 4877 C C . TYR B 1 302 ? -56.000 0.920 18.682 1.00 86.12 302 TYR B C 1
ATOM 4878 O O . TYR B 1 302 ? -56.202 1.029 17.471 1.00 85.11 302 TYR B O 1
ATOM 4887 N N . SER B 1 303 ? -56.217 -0.217 19.335 1.00 87.13 303 SER B N 1
ATOM 4888 C CA . SER B 1 303 ? -56.761 -1.370 18.617 1.00 88.26 303 SER B CA 1
ATOM 4889 C C . SER B 1 303 ? -58.234 -1.150 18.297 1.00 86.46 303 SER B C 1
ATOM 4890 O O . SER B 1 303 ? -58.717 -1.540 17.228 1.00 87.08 303 SER B O 1
ATOM 4893 N N . ALA B 1 304 ? -58.957 -0.520 19.212 1.00 83.85 304 ALA B N 1
ATOM 4894 C CA . ALA B 1 304 ? -60.344 -0.192 18.919 1.00 82.07 304 ALA B CA 1
ATOM 4895 C C . ALA B 1 304 ? -60.440 0.621 17.619 1.00 79.28 304 ALA B C 1
ATOM 4896 O O . ALA B 1 304 ? -61.388 0.476 16.853 1.00 79.14 304 ALA B O 1
ATOM 4898 N N . ILE B 1 305 ? -59.464 1.483 17.364 1.00 76.57 305 ILE B N 1
ATOM 4899 C CA . ILE B 1 305 ? -59.440 2.176 16.078 1.00 74.30 305 ILE B CA 1
ATOM 4900 C C . ILE B 1 305 ? -59.201 1.153 14.979 1.00 76.12 305 ILE B C 1
ATOM 4901 O O . ILE B 1 305 ? -59.928 1.116 13.993 1.00 76.04 305 ILE B O 1
ATOM 4906 N N . GLN B 1 306 ? -58.195 0.302 15.154 1.00 78.27 306 GLN B N 1
ATOM 4907 C CA . GLN B 1 306 ? -57.904 -0.732 14.160 1.00 80.55 306 GLN B CA 1
ATOM 4908 C C . GLN B 1 306 ? -59.146 -1.521 13.751 1.00 82.10 306 GLN B C 1
ATOM 4909 O O . GLN B 1 306 ? -59.317 -1.847 12.576 1.00 82.63 306 GLN B O 1
ATOM 4915 N N . THR B 1 307 ? -60.020 -1.822 14.708 1.00 82.97 307 THR B N 1
ATOM 4916 C CA . THR B 1 307 ? -61.232 -2.590 14.388 1.00 85.05 307 THR B CA 1
ATOM 4917 C C . THR B 1 307 ? -62.468 -1.757 14.044 1.00 83.31 307 THR B C 1
ATOM 4918 O O . THR B 1 307 ? -63.560 -2.304 13.919 1.00 83.92 307 THR B O 1
ATOM 4922 N N . GLY B 1 308 ? -62.301 -0.446 13.889 1.00 81.20 308 GLY B N 1
ATOM 4923 C CA . GLY B 1 308 ? -63.438 0.424 13.594 1.00 80.06 308 GLY B CA 1
ATOM 4924 C C . GLY B 1 308 ? -63.552 0.854 12.138 1.00 80.03 308 GLY B C 1
ATOM 4925 O O . GLY B 1 308 ? -64.179 1.879 11.828 1.00 78.84 308 GLY B O 1
ATOM 4926 N N . GLY B 1 309 ? -62.954 0.074 11.239 1.00 81.58 309 GLY B N 1
ATOM 4927 C CA . GLY B 1 309 ? -62.960 0.398 9.810 1.00 81.01 309 GLY B CA 1
ATOM 4928 C C . GLY B 1 309 ? -64.342 0.646 9.230 1.00 80.32 309 GLY B C 1
ATOM 4929 O O . GLY B 1 309 ? -64.530 1.535 8.397 1.00 78.90 309 GLY B O 1
ATOM 4930 N N . SER B 1 310 ? -65.321 -0.138 9.668 1.00 81.52 310 SER B N 1
ATOM 4931 C CA . SER B 1 310 ? -66.672 -0.005 9.137 1.00 81.25 310 SER B CA 1
ATOM 4932 C C . SER B 1 310 ? -67.212 1.416 9.284 1.00 78.67 310 SER B C 1
ATOM 4933 O O . SER B 1 310 ? -67.935 1.896 8.412 1.00 77.67 310 SER B O 1
ATOM 4936 N N . LEU B 1 311 ? -66.890 2.077 10.391 1.00 77.10 311 LEU B N 1
ATOM 4937 C CA . LEU B 1 311 ? -67.331 3.451 10.579 1.00 75.34 311 LEU B CA 1
ATOM 4938 C C . LEU B 1 311 ? -66.404 4.469 9.927 1.00 73.47 311 LEU B C 1
ATOM 4939 O O . LEU B 1 311 ? -66.675 5.671 9.959 1.00 71.24 311 LEU B O 1
ATOM 4944 N N . GLY B 1 312 ? -65.309 3.989 9.349 1.00 73.92 312 GLY B N 1
ATOM 4945 C CA . GLY B 1 312 ? -64.329 4.889 8.752 1.00 72.57 312 GLY B CA 1
ATOM 4946 C C . GLY B 1 312 ? -63.171 5.267 9.667 1.00 71.38 312 GLY B C 1
ATOM 4947 O O . GLY B 1 312 ? -62.415 6.182 9.363 1.00 69.27 312 GLY B O 1
ATOM 4948 N N . MET B 1 313 ? -63.009 4.551 10.777 1.00 72.50 313 MET B N 1
ATOM 4949 C CA . MET B 1 313 ? -61.851 4.761 11.646 1.00 72.56 313 MET B CA 1
ATOM 4950 C C . MET B 1 313 ? -60.612 4.196 10.974 1.00 73.50 313 MET B C 1
ATOM 4951 O O . MET B 1 313 ? -60.711 3.351 10.099 1.00 75.14 313 MET B O 1
ATOM 4956 N N . GLN B 1 314 ? -59.448 4.672 11.381 1.00 72.98 314 GLN B N 1
ATOM 4957 C CA . GLN B 1 314 ? -58.187 4.205 10.824 1.00 74.54 314 GLN B CA 1
ATOM 4958 C C . GLN B 1 314 ? -57.046 4.748 11.680 1.00 73.82 314 GLN B C 1
ATOM 4959 O O . GLN B 1 314 ? -57.089 5.902 12.121 1.00 72.31 314 GLN B O 1
ATOM 4965 N N . THR B 1 315 ? -56.027 3.931 11.913 1.00 75.46 315 THR B N 1
ATOM 4966 C CA . THR B 1 315 ? -54.840 4.405 12.621 1.00 75.13 315 THR B CA 1
ATOM 4967 C C . THR B 1 315 ? -53.977 5.206 11.657 1.00 74.71 315 THR B C 1
ATOM 4968 O O . THR B 1 315 ? -54.090 5.059 10.442 1.00 75.08 315 THR B O 1
ATOM 4972 N N . LEU B 1 316 ? -53.118 6.059 12.201 1.00 73.71 316 LEU B N 1
ATOM 4973 C CA . LEU B 1 316 ? -52.175 6.760 11.370 1.00 73.67 316 LEU B CA 1
ATOM 4974 C C . LEU B 1 316 ? -51.421 5.763 10.480 1.00 76.38 316 LEU B C 1
ATOM 4975 O O . LEU B 1 316 ? -51.412 5.919 9.264 1.00 76.27 316 LEU B O 1
ATOM 4980 N N . ASP B 1 317 ? -50.815 4.730 11.072 1.00 78.80 317 ASP B N 1
ATOM 4981 C CA . ASP B 1 317 ? -50.107 3.720 10.274 1.00 81.88 317 ASP B CA 1
ATOM 4982 C C . ASP B 1 317 ? -50.955 3.092 9.153 1.00 83.41 317 ASP B C 1
ATOM 4983 O O . ASP B 1 317 ? -50.467 2.922 8.046 1.00 83.71 317 ASP B O 1
ATOM 4988 N N . MET B 1 318 ? -52.214 2.755 9.431 1.00 84.34 318 MET B N 1
ATOM 4989 C CA . MET B 1 318 ? -53.086 2.200 8.389 1.00 86.60 318 MET B CA 1
ATOM 4990 C C . MET B 1 318 ? -53.166 3.136 7.199 1.00 86.08 318 MET B C 1
ATOM 4991 O O . MET B 1 318 ? -52.933 2.750 6.061 1.00 88.05 318 MET B O 1
ATOM 4996 N N . CYS B 1 319 ? -53.518 4.379 7.467 1.00 84.58 319 CYS B N 1
ATOM 4997 C CA . CYS B 1 319 ? -53.645 5.351 6.409 1.00 84.14 319 CYS B CA 1
ATOM 4998 C C . CYS B 1 319 ? -52.355 5.433 5.623 1.00 85.54 319 CYS B C 1
ATOM 4999 O O . CYS B 1 319 ? -52.380 5.561 4.405 1.00 86.91 319 CYS B O 1
ATOM 5002 N N . LEU B 1 320 ? -51.222 5.380 6.313 1.00 86.37 320 LEU B N 1
ATOM 5003 C CA . LEU B 1 320 ? -49.940 5.450 5.625 1.00 88.51 320 LEU B CA 1
ATOM 5004 C C . LEU B 1 320 ? -49.704 4.306 4.643 1.00 91.63 320 LEU B C 1
ATOM 5005 O O . LEU B 1 320 ? -48.851 4.424 3.771 1.00 92.35 320 LEU B O 1
ATOM 5010 N N . LYS B 1 321 ? -50.445 3.204 4.783 1.00 93.60 321 LYS B N 1
ATOM 5011 C CA . LYS B 1 321 ? -50.302 2.090 3.846 1.00 97.08 321 LYS B CA 1
ATOM 5012 C C . LYS B 1 321 ? -51.093 2.293 2.557 1.00 97.32 321 LYS B C 1
ATOM 5013 O O . LYS B 1 321 ? -51.039 1.446 1.672 1.00 100.03 321 LYS B O 1
ATOM 5019 N N . GLY B 1 322 ? -51.833 3.396 2.459 1.00 94.49 322 GLY B N 1
ATOM 5020 C CA . GLY B 1 322 ? -52.407 3.813 1.195 1.00 94.25 322 GLY B CA 1
ATOM 5021 C C . GLY B 1 322 ? -51.391 4.678 0.475 1.00 94.07 322 GLY B C 1
ATOM 5022 O O . GLY B 1 322 ? -51.431 4.811 -0.746 1.00 95.12 322 GLY B O 1
ATOM 5023 N N . SER B 1 330 ? -43.468 8.165 -0.514 1.00 109.17 330 SER B N 1
ATOM 5024 C CA . SER B 1 330 ? -42.396 7.183 -0.463 1.00 111.97 330 SER B CA 1
ATOM 5025 C C . SER B 1 330 ? -42.484 6.319 0.782 1.00 111.97 330 SER B C 1
ATOM 5026 O O . SER B 1 330 ? -42.824 6.796 1.867 1.00 109.95 330 SER B O 1
ATOM 5029 N N . ARG B 1 331 ? -42.159 5.042 0.629 1.00 114.73 331 ARG B N 1
ATOM 5030 C CA . ARG B 1 331 ? -42.173 4.118 1.766 1.00 115.07 331 ARG B CA 1
ATOM 5031 C C . ARG B 1 331 ? -41.318 4.678 2.907 1.00 113.51 331 ARG B C 1
ATOM 5032 O O . ARG B 1 331 ? -41.699 4.624 4.077 1.00 112.08 331 ARG B O 1
ATOM 5040 N N . GLU B 1 332 ? -40.162 5.228 2.568 1.00 114.00 332 GLU B N 1
ATOM 5041 C CA . GLU B 1 332 ? -39.284 5.766 3.591 1.00 112.96 332 GLU B CA 1
ATOM 5042 C C . GLU B 1 332 ? -39.922 6.974 4.279 1.00 109.58 332 GLU B C 1
ATOM 5043 O O . GLU B 1 332 ? -40.053 6.993 5.508 1.00 108.10 332 GLU B O 1
ATOM 5049 N N . ASN B 1 333 ? -40.340 7.971 3.496 1.00 108.33 333 ASN B N 1
ATOM 5050 C CA . ASN B 1 333 ? -41.126 9.073 4.041 1.00 105.09 333 ASN B CA 1
ATOM 5051 C C . ASN B 1 333 ? -42.236 8.561 4.944 1.00 103.21 333 ASN B C 1
ATOM 5052 O O . ASN B 1 333 ? -42.468 9.098 6.025 1.00 101.06 333 ASN B O 1
ATOM 5057 N N . ALA B 1 334 ? -42.928 7.525 4.484 1.00 103.78 334 ALA B N 1
ATOM 5058 C CA . ALA B 1 334 ? -43.982 6.928 5.274 1.00 102.63 334 ALA B CA 1
ATOM 5059 C C . ALA B 1 334 ? -43.427 6.463 6.609 1.00 102.70 334 ALA B C 1
ATOM 5060 O O . ALA B 1 334 ? -43.962 6.795 7.661 1.00 100.97 334 ALA B O 1
ATOM 5062 N N . ARG B 1 335 ? -42.330 5.716 6.583 1.00 105.03 335 ARG B N 1
ATOM 5063 C CA . ARG B 1 335 ? -41.815 5.174 7.838 1.00 105.40 335 ARG B CA 1
ATOM 5064 C C . ARG B 1 335 ? -41.276 6.264 8.775 1.00 103.10 335 ARG B C 1
ATOM 5065 O O . ARG B 1 335 ? -41.313 6.109 9.991 1.00 102.14 335 ARG B O 1
ATOM 5073 N N . GLU B 1 336 ? -40.772 7.360 8.218 1.00 102.09 336 GLU B N 1
ATOM 5074 C CA . GLU B 1 336 ? -40.367 8.489 9.049 1.00 100.43 336 GLU B CA 1
ATOM 5075 C C . GLU B 1 336 ? -41.490 8.895 10.018 1.00 98.23 336 GLU B C 1
ATOM 5076 O O . GLU B 1 336 ? -41.236 9.335 11.141 1.00 97.08 336 GLU B O 1
ATOM 5082 N N . LYS B 1 337 ? -42.737 8.763 9.581 1.00 97.21 337 LYS B N 1
ATOM 5083 C CA . LYS B 1 337 ? -43.865 9.238 10.371 1.00 94.77 337 LYS B CA 1
ATOM 5084 C C . LYS B 1 337 ? -44.771 8.156 10.954 1.00 95.11 337 LYS B C 1
ATOM 5085 O O . LYS B 1 337 ? -45.827 8.461 11.503 1.00 93.52 337 LYS B O 1
ATOM 5091 N N . ALA B 1 338 ? -44.368 6.896 10.842 1.00 97.26 338 ALA B N 1
ATOM 5092 C CA . ALA B 1 338 ? -45.216 5.802 11.290 1.00 97.99 338 ALA B CA 1
ATOM 5093 C C . ALA B 1 338 ? -45.045 5.560 12.777 1.00 97.86 338 ALA B C 1
ATOM 5094 O O . ALA B 1 338 ? -43.942 5.668 13.309 1.00 98.38 338 ALA B O 1
ATOM 5096 N N . LYS B 1 339 ? -46.140 5.238 13.452 1.00 97.01 339 LYS B N 1
ATOM 5097 C CA . LYS B 1 339 ? -46.039 4.847 14.843 1.00 96.83 339 LYS B CA 1
ATOM 5098 C C . LYS B 1 339 ? -45.157 3.596 14.951 1.00 100.06 339 LYS B C 1
ATOM 5099 O O . LYS B 1 339 ? -44.319 3.496 15.842 1.00 100.70 339 LYS B O 1
ATOM 5105 N N . ILE B 1 340 ? -45.345 2.652 14.029 1.00 102.45 340 ILE B N 1
ATOM 5106 C CA . ILE B 1 340 ? -44.588 1.400 14.021 1.00 105.61 340 ILE B CA 1
ATOM 5107 C C . ILE B 1 340 ? -43.831 1.221 12.698 1.00 107.99 340 ILE B C 1
ATOM 5108 O O . ILE B 1 340 ? -44.390 0.716 11.731 1.00 109.72 340 ILE B O 1
ATOM 5113 N N . PRO B 1 341 ? -42.557 1.636 12.637 1.00 108.92 341 PRO B N 1
ATOM 5114 C CA . PRO B 1 341 ? -41.838 1.461 11.368 1.00 110.92 341 PRO B CA 1
ATOM 5115 C C . PRO B 1 341 ? -41.648 -0.001 10.954 1.00 114.29 341 PRO B C 1
ATOM 5116 O O . PRO B 1 341 ? -41.092 -0.801 11.705 1.00 115.66 341 PRO B O 1
ATOM 5120 N N . GLU B 1 342 ? -42.110 -0.327 9.752 1.00 85.84 342 GLU B N 1
ATOM 5121 C CA . GLU B 1 342 ? -42.098 -1.697 9.257 1.00 86.88 342 GLU B CA 1
ATOM 5122 C C . GLU B 1 342 ? -42.106 -1.734 7.730 1.00 86.83 342 GLU B C 1
ATOM 5123 O O . GLU B 1 342 ? -42.709 -0.894 7.082 1.00 86.13 342 GLU B O 1
ATOM 5129 N N . MET C 1 1 ? -87.293 50.415 7.315 1.00 109.41 1 MET C N 1
ATOM 5130 C CA . MET C 1 1 ? -87.209 49.058 8.004 1.00 82.06 1 MET C CA 1
ATOM 5131 C C . MET C 1 1 ? -86.259 49.154 9.198 1.00 78.56 1 MET C C 1
ATOM 5132 O O . MET C 1 1 ? -85.078 48.826 9.091 1.00 77.10 1 MET C O 1
ATOM 5137 N N . ASP C 1 2 ? -86.773 49.610 10.336 1.00 77.96 2 ASP C N 1
ATOM 5138 C CA . ASP C 1 2 ? -85.945 49.738 11.528 1.00 74.85 2 ASP C CA 1
ATOM 5139 C C . ASP C 1 2 ? -85.932 48.442 12.330 1.00 69.52 2 ASP C C 1
ATOM 5140 O O . ASP C 1 2 ? -86.618 47.473 12.000 1.00 66.51 2 ASP C O 1
ATOM 5145 N N . ILE C 1 3 ? -85.168 48.440 13.410 1.00 67.36 3 ILE C N 1
ATOM 5146 C CA . ILE C 1 3 ? -85.024 47.232 14.229 1.00 63.78 3 ILE C CA 1
ATOM 5147 C C . ILE C 1 3 ? -86.362 46.774 14.829 1.00 63.20 3 ILE C C 1
ATOM 5148 O O . ILE C 1 3 ? -86.650 45.566 14.916 1.00 61.03 3 ILE C O 1
ATOM 5153 N N . THR C 1 4 ? -87.192 47.730 15.214 1.00 64.80 4 THR C N 1
ATOM 5154 C CA . THR C 1 4 ? -88.517 47.372 15.670 1.00 65.32 4 THR C CA 1
ATOM 5155 C C . THR C 1 4 ? -89.274 46.619 14.574 1.00 64.06 4 THR C C 1
ATOM 5156 O O . THR C 1 4 ? -89.855 45.560 14.823 1.00 63.44 4 THR C O 1
ATOM 5160 N N . GLU C 1 5 ? -89.275 47.160 13.360 1.00 64.89 5 GLU C N 1
ATOM 5161 C CA . GLU C 1 5 ? -89.951 46.487 12.258 1.00 64.70 5 GLU C CA 1
ATOM 5162 C C . GLU C 1 5 ? -89.342 45.106 12.062 1.00 59.72 5 GLU C C 1
ATOM 5163 O O . GLU C 1 5 ? -90.065 44.114 11.966 1.00 59.98 5 GLU C O 1
ATOM 5169 N N . LEU C 1 6 ? -88.016 45.033 11.994 1.00 55.96 6 LEU C N 1
ATOM 5170 C CA . LEU C 1 6 ? -87.361 43.739 11.813 1.00 52.27 6 LEU C CA 1
ATOM 5171 C C . LEU C 1 6 ? -87.829 42.725 12.855 1.00 51.10 6 LEU C C 1
ATOM 5172 O O . LEU C 1 6 ? -88.240 41.615 12.512 1.00 50.05 6 LEU C O 1
ATOM 5177 N N . LEU C 1 7 ? -87.790 43.115 14.125 1.00 51.46 7 LEU C N 1
ATOM 5178 C CA . LEU C 1 7 ? -88.203 42.197 15.174 1.00 51.39 7 LEU C CA 1
ATOM 5179 C C . LEU C 1 7 ? -89.668 41.813 15.005 1.00 52.94 7 LEU C C 1
ATOM 5180 O O . LEU C 1 7 ? -90.034 40.635 15.124 1.00 51.74 7 LEU C O 1
ATOM 5185 N N . ALA C 1 8 ? -90.512 42.796 14.690 1.00 55.46 8 ALA C N 1
ATOM 5186 C CA . ALA C 1 8 ? -91.921 42.499 14.461 1.00 57.02 8 ALA C CA 1
ATOM 5187 C C . ALA C 1 8 ? -92.045 41.469 13.351 1.00 56.76 8 ALA C C 1
ATOM 5188 O O . ALA C 1 8 ? -92.790 40.484 13.477 1.00 57.45 8 ALA C O 1
ATOM 5190 N N . PHE C 1 9 ? -91.288 41.672 12.273 1.00 56.11 9 PHE C N 1
ATOM 5191 C CA . PHE C 1 9 ? -91.302 40.717 11.179 1.00 55.85 9 PHE C CA 1
ATOM 5192 C C . PHE C 1 9 ? -90.857 39.321 11.654 1.00 54.63 9 PHE C C 1
ATOM 5193 O O . PHE C 1 9 ? -91.497 38.312 11.356 1.00 55.53 9 PHE C O 1
ATOM 5201 N N . SER C 1 10 ? -89.757 39.267 12.396 1.00 52.81 10 SER C N 1
ATOM 5202 C CA . SER C 1 10 ? -89.286 37.999 12.927 1.00 52.51 10 SER C CA 1
ATOM 5203 C C . SER C 1 10 ? -90.379 37.290 13.722 1.00 54.51 10 SER C C 1
ATOM 5204 O O . SER C 1 10 ? -90.580 36.080 13.582 1.00 55.22 10 SER C O 1
ATOM 5207 N N . ALA C 1 11 ? -91.080 38.037 14.567 1.00 55.93 11 ALA C N 1
ATOM 5208 C CA . ALA C 1 11 ? -92.188 37.460 15.327 1.00 58.10 11 ALA C CA 1
ATOM 5209 C C . ALA C 1 11 ? -93.302 36.997 14.383 1.00 60.43 11 ALA C C 1
ATOM 5210 O O . ALA C 1 11 ? -93.774 35.869 14.485 1.00 61.93 11 ALA C O 1
ATOM 5212 N N . LYS C 1 12 ? -93.689 37.849 13.437 1.00 61.34 12 LYS C N 1
ATOM 5213 C CA . LYS C 1 12 ? -94.639 37.431 12.408 1.00 64.44 12 LYS C CA 1
ATOM 5214 C C . LYS C 1 12 ? -94.224 36.088 11.751 1.00 64.15 12 LYS C C 1
ATOM 5215 O O . LYS C 1 12 ? -95.063 35.240 11.450 1.00 66.04 12 LYS C O 1
ATOM 5221 N N . GLN C 1 13 ? -92.932 35.892 11.526 1.00 61.86 13 GLN C N 1
ATOM 5222 C CA . GLN C 1 13 ? -92.473 34.644 10.907 1.00 61.87 13 GLN C CA 1
ATOM 5223 C C . GLN C 1 13 ? -92.272 33.501 11.906 1.00 61.63 13 GLN C C 1
ATOM 5224 O O . GLN C 1 13 ? -91.772 32.444 11.542 1.00 61.33 13 GLN C O 1
ATOM 5230 N N . GLY C 1 14 ? -92.662 33.707 13.158 1.00 61.44 14 GLY C N 1
ATOM 5231 C CA . GLY C 1 14 ? -92.402 32.701 14.173 1.00 61.15 14 GLY C CA 1
ATOM 5232 C C . GLY C 1 14 ? -90.924 32.369 14.353 1.00 58.71 14 GLY C C 1
ATOM 5233 O O . GLY C 1 14 ? -90.570 31.227 14.650 1.00 59.97 14 GLY C O 1
ATOM 5234 N N . ALA C 1 15 ? -90.047 33.360 14.223 1.00 55.13 15 ALA C N 1
ATOM 5235 C CA . ALA C 1 15 ? -88.620 33.120 14.454 1.00 52.57 15 ALA C CA 1
ATOM 5236 C C . ALA C 1 15 ? -88.235 33.088 15.929 1.00 51.86 15 ALA C C 1
ATOM 5237 O O . ALA C 1 15 ? -88.713 33.896 16.712 1.00 52.91 15 ALA C O 1
ATOM 5239 N N . SER C 1 16 ? -87.334 32.181 16.290 1.00 50.86 16 SER C N 1
ATOM 5240 C CA . SER C 1 16 ? -86.708 32.178 17.620 1.00 50.74 16 SER C CA 1
ATOM 5241 C C . SER C 1 16 ? -85.594 33.219 17.793 1.00 48.67 16 SER C C 1
ATOM 5242 O O . SER C 1 16 ? -85.400 33.765 18.886 1.00 50.00 16 SER C O 1
ATOM 5245 N N . ASP C 1 17 ? -84.881 33.509 16.712 1.00 46.33 17 ASP C N 1
ATOM 5246 C CA . ASP C 1 17 ? -83.742 34.405 16.785 1.00 44.65 17 ASP C CA 1
ATOM 5247 C C . ASP C 1 17 ? -83.677 35.285 15.566 1.00 42.61 17 ASP C C 1
ATOM 5248 O O . ASP C 1 17 ? -84.009 34.835 14.475 1.00 42.42 17 ASP C O 1
ATOM 5253 N N . LEU C 1 18 ? -83.245 36.530 15.758 1.00 41.35 18 LEU C N 1
ATOM 5254 C CA . LEU C 1 18 ? -82.893 37.405 14.658 1.00 39.66 18 LEU C CA 1
ATOM 5255 C C . LEU C 1 18 ? -81.398 37.706 14.752 1.00 38.08 18 LEU C C 1
ATOM 5256 O O . LEU C 1 18 ? -80.899 38.040 15.824 1.00 40.50 18 LEU C O 1
ATOM 5261 N N . HIS C 1 19 ? -80.691 37.583 13.642 1.00 35.46 19 HIS C N 1
ATOM 5262 C CA . HIS C 1 19 ? -79.267 37.869 13.597 1.00 34.98 19 HIS C CA 1
ATOM 5263 C C . HIS C 1 19 ? -78.963 39.086 12.764 1.00 35.25 19 HIS C C 1
ATOM 5264 O O . HIS C 1 19 ? -79.418 39.179 11.634 1.00 35.17 19 HIS C O 1
ATOM 5271 N N . LEU C 1 20 ? -78.161 39.998 13.294 1.00 36.46 20 LEU C N 1
ATOM 5272 C CA . LEU C 1 20 ? -77.571 41.025 12.439 1.00 37.34 20 LEU C CA 1
ATOM 5273 C C . LEU C 1 20 ? -76.096 40.702 12.301 1.00 37.38 20 LEU C C 1
ATOM 5274 O O . LEU C 1 20 ? -75.452 40.284 13.265 1.00 38.90 20 LEU C O 1
ATOM 5279 N N . SER C 1 21 ? -75.550 40.902 11.117 1.00 37.56 21 SER C N 1
ATOM 5280 C CA . SER C 1 21 ? -74.125 40.712 10.944 1.00 38.39 21 SER C CA 1
ATOM 5281 C C . SER C 1 21 ? -73.621 41.553 9.799 1.00 39.09 21 SER C C 1
ATOM 5282 O O . SER C 1 21 ? -73.991 41.312 8.659 1.00 41.05 21 SER C O 1
ATOM 5285 N N . ALA C 1 22 ? -72.761 42.521 10.090 1.00 39.68 22 ALA C N 1
ATOM 5286 C CA . ALA C 1 22 ? -72.198 43.366 9.048 1.00 40.38 22 ALA C CA 1
ATOM 5287 C C . ALA C 1 22 ? -71.859 42.583 7.802 1.00 38.73 22 ALA C C 1
ATOM 5288 O O . ALA C 1 22 ? -71.226 41.528 7.877 1.00 37.22 22 ALA C O 1
ATOM 5290 N N . GLY C 1 23 ? -72.301 43.104 6.664 1.00 39.96 23 GLY C N 1
ATOM 5291 C CA . GLY C 1 23 ? -72.055 42.473 5.363 1.00 40.49 23 GLY C CA 1
ATOM 5292 C C . GLY C 1 23 ? -73.113 41.466 4.929 1.00 39.68 23 GLY C C 1
ATOM 5293 O O . GLY C 1 23 ? -72.939 40.762 3.948 1.00 40.61 23 GLY C O 1
ATOM 5294 N N . LEU C 1 24 ? -74.208 41.384 5.666 1.00 39.84 24 LEU C N 1
ATOM 5295 C CA . LEU C 1 24 ? -75.247 40.399 5.372 1.00 40.04 24 LEU C CA 1
ATOM 5296 C C . LEU C 1 24 ? -76.601 41.053 5.593 1.00 40.33 24 LEU C C 1
ATOM 5297 O O . LEU C 1 24 ? -76.697 42.052 6.306 1.00 40.18 24 LEU C O 1
ATOM 5302 N N . PRO C 1 25 ? -77.644 40.522 4.949 1.00 40.32 25 PRO C N 1
ATOM 5303 C CA . PRO C 1 25 ? -78.977 41.013 5.237 1.00 41.21 25 PRO C CA 1
ATOM 5304 C C . PRO C 1 25 ? -79.401 40.413 6.547 1.00 39.95 25 PRO C C 1
ATOM 5305 O O . PRO C 1 25 ? -78.737 39.493 7.026 1.00 39.72 25 PRO C O 1
ATOM 5309 N N . PRO C 1 26 ? -80.488 40.926 7.148 1.00 39.02 26 PRO C N 1
ATOM 5310 C CA . PRO C 1 26 ? -80.891 40.352 8.420 1.00 38.35 26 PRO C CA 1
ATOM 5311 C C . PRO C 1 26 ? -81.255 38.891 8.217 1.00 38.04 26 PRO C C 1
ATOM 5312 O O . PRO C 1 26 ? -81.772 38.527 7.167 1.00 37.02 26 PRO C O 1
ATOM 5316 N N . MET C 1 27 ? -80.970 38.046 9.202 1.00 38.04 27 MET C N 1
ATOM 5317 C CA . MET C 1 27 ? -81.321 36.632 9.076 1.00 38.52 27 MET C CA 1
ATOM 5318 C C . MET C 1 27 ? -82.108 36.187 10.296 1.00 39.51 27 MET C C 1
ATOM 5319 O O . MET C 1 27 ? -81.942 36.734 11.391 1.00 41.39 27 MET C O 1
ATOM 5324 N N . ILE C 1 28 ? -82.976 35.206 10.103 1.00 38.88 28 ILE C N 1
ATOM 5325 C CA . ILE C 1 28 ? -83.817 34.732 11.185 1.00 40.01 28 ILE C CA 1
ATOM 5326 C C . ILE C 1 28 ? -83.750 33.224 11.300 1.00 40.90 28 ILE C C 1
ATOM 5327 O O . ILE C 1 28 ? -83.593 32.522 10.300 1.00 41.77 28 ILE C O 1
ATOM 5332 N N . ARG C 1 29 ? -83.858 32.722 12.517 1.00 41.68 29 ARG C N 1
ATOM 5333 C CA . ARG C 1 29 ? -83.908 31.290 12.694 1.00 43.06 29 ARG C CA 1
ATOM 5334 C C . ARG C 1 29 ? -85.345 30.834 12.899 1.00 44.98 29 ARG C C 1
ATOM 5335 O O . ARG C 1 29 ? -86.043 31.314 13.800 1.00 46.00 29 ARG C O 1
ATOM 5343 N N . VAL C 1 30 ? -85.773 29.906 12.052 1.00 44.79 30 VAL C N 1
ATOM 5344 C CA . VAL C 1 30 ? -87.121 29.382 12.094 1.00 47.44 30 VAL C CA 1
ATOM 5345 C C . VAL C 1 30 ? -86.997 27.875 12.128 1.00 50.17 30 VAL C C 1
ATOM 5346 O O . VAL C 1 30 ? -86.270 27.294 11.322 1.00 50.45 30 VAL C O 1
ATOM 5350 N N . ASP C 1 31 ? -87.677 27.234 13.069 1.00 53.53 31 ASP C N 1
ATOM 5351 C CA . ASP C 1 31 ? -87.603 25.778 13.184 1.00 56.21 31 ASP C CA 1
ATOM 5352 C C . ASP C 1 31 ? -86.182 25.223 13.023 1.00 54.90 31 ASP C C 1
ATOM 5353 O O . ASP C 1 31 ? -85.975 24.181 12.396 1.00 55.01 31 ASP C O 1
ATOM 5358 N N . GLY C 1 32 ? -85.207 25.913 13.610 1.00 53.77 32 GLY C N 1
ATOM 5359 C CA . GLY C 1 32 ? -83.823 25.436 13.593 1.00 53.56 32 GLY C CA 1
ATOM 5360 C C . GLY C 1 32 ? -82.898 26.084 12.569 1.00 50.72 32 GLY C C 1
ATOM 5361 O O . GLY C 1 32 ? -81.719 26.297 12.846 1.00 51.74 32 GLY C O 1
ATOM 5362 N N . ASP C 1 33 ? -83.426 26.418 11.398 1.00 48.56 33 ASP C N 1
ATOM 5363 C CA . ASP C 1 33 ? -82.601 26.885 10.294 1.00 45.28 33 ASP C CA 1
ATOM 5364 C C . ASP C 1 33 ? -82.540 28.397 10.258 1.00 43.18 33 ASP C C 1
ATOM 5365 O O . ASP C 1 33 ? -83.554 29.064 10.362 1.00 42.50 33 ASP C O 1
ATOM 5370 N N . VAL C 1 34 ? -81.335 28.919 10.094 1.00 41.65 34 VAL C N 1
ATOM 5371 C CA . VAL C 1 34 ? -81.118 30.329 9.891 1.00 40.84 34 VAL C CA 1
ATOM 5372 C C . VAL C 1 34 ? -81.227 30.646 8.388 1.00 39.67 34 VAL C C 1
ATOM 5373 O O . VAL C 1 34 ? -80.552 30.027 7.579 1.00 38.26 34 VAL C O 1
ATOM 5377 N N . ARG C 1 35 ? -82.055 31.617 8.019 1.00 40.14 35 ARG C N 1
ATOM 5378 C CA . ARG C 1 35 ? -82.191 32.021 6.623 1.00 40.48 35 ARG C CA 1
ATOM 5379 C C . ARG C 1 35 ? -82.266 33.546 6.488 1.00 39.68 35 ARG C C 1
ATOM 5380 O O . ARG C 1 35 ? -82.716 34.231 7.409 1.00 41.41 35 ARG C O 1
ATOM 5388 N N . ARG C 1 36 ? -81.743 34.073 5.382 1.00 38.80 36 ARG C N 1
ATOM 5389 C CA . ARG C 1 36 ? -81.707 35.517 5.101 1.00 37.74 36 ARG C CA 1
ATOM 5390 C C . ARG C 1 36 ? -83.100 36.054 4.872 1.00 38.38 36 ARG C C 1
ATOM 5391 O O . ARG C 1 36 ? -83.869 35.453 4.141 1.00 39.29 36 ARG C O 1
ATOM 5399 N N . ILE C 1 37 ? -83.438 37.173 5.504 1.00 38.00 37 ILE C N 1
ATOM 5400 C CA . ILE C 1 37 ? -84.637 37.886 5.133 1.00 37.38 37 ILE C CA 1
ATOM 5401 C C . ILE C 1 37 ? -84.388 38.517 3.756 1.00 38.40 37 ILE C C 1
ATOM 5402 O O . ILE C 1 37 ? -83.247 38.909 3.411 1.00 36.78 37 ILE C O 1
ATOM 5407 N N . ASN C 1 38 ? -85.432 38.584 2.934 1.00 39.34 38 ASN C N 1
ATOM 5408 C CA . ASN C 1 38 ? -85.287 39.235 1.633 1.00 38.90 38 ASN C CA 1
ATOM 5409 C C . ASN C 1 38 ? -85.098 40.742 1.766 1.00 40.06 38 ASN C C 1
ATOM 5410 O O . ASN C 1 38 ? -86.006 41.516 1.475 1.00 41.57 38 ASN C O 1
ATOM 5415 N N . LEU C 1 39 ? -83.918 41.157 2.209 1.00 40.07 39 LEU C N 1
ATOM 5416 C CA . LEU C 1 39 ? -83.606 42.573 2.384 1.00 40.88 39 LEU C CA 1
ATOM 5417 C C . LEU C 1 39 ? -82.178 42.814 1.946 1.00 40.12 39 LEU C C 1
ATOM 5418 O O . LEU C 1 39 ? -81.430 41.865 1.800 1.00 37.82 39 LEU C O 1
ATOM 5423 N N . PRO C 1 40 ? -81.798 44.078 1.712 1.00 41.89 40 PRO C N 1
ATOM 5424 C CA . PRO C 1 40 ? -80.413 44.323 1.306 1.00 43.33 40 PRO C CA 1
ATOM 5425 C C . PRO C 1 40 ? -79.397 43.955 2.392 1.00 43.67 40 PRO C C 1
ATOM 5426 O O . PRO C 1 40 ? -79.747 43.859 3.568 1.00 41.57 40 PRO C O 1
ATOM 5430 N N . PRO C 1 41 ? -78.142 43.715 1.991 1.00 45.12 41 PRO C N 1
ATOM 5431 C CA . PRO C 1 41 ? -77.110 43.515 2.994 1.00 45.81 41 PRO C CA 1
ATOM 5432 C C . PRO C 1 41 ? -76.996 44.748 3.881 1.00 47.70 41 PRO C C 1
ATOM 5433 O O . PRO C 1 41 ? -77.214 45.880 3.423 1.00 49.15 41 PRO C O 1
ATOM 5437 N N . LEU C 1 42 ? -76.680 44.521 5.151 1.00 47.56 42 LEU C N 1
ATOM 5438 C CA . LEU C 1 42 ? -76.465 45.601 6.087 1.00 48.35 42 LEU C CA 1
ATOM 5439 C C . LEU C 1 42 ? -74.972 45.775 6.302 1.00 49.93 42 LEU C C 1
ATOM 5440 O O . LEU C 1 42 ? -74.296 44.833 6.707 1.00 49.22 42 LEU C O 1
ATOM 5445 N N . GLU C 1 43 ? -74.454 46.970 6.031 1.00 52.45 43 GLU C N 1
ATOM 5446 C CA . GLU C 1 43 ? -73.037 47.234 6.245 1.00 53.43 43 GLU C CA 1
ATOM 5447 C C . GLU C 1 43 ? -72.762 47.636 7.688 1.00 53.23 43 GLU C C 1
ATOM 5448 O O . GLU C 1 43 ? -73.672 48.065 8.419 1.00 52.51 43 GLU C O 1
ATOM 5454 N N . HIS C 1 44 ? -71.499 47.491 8.087 1.00 53.78 44 HIS C N 1
ATOM 5455 C CA . HIS C 1 44 ? -71.058 47.790 9.448 1.00 53.75 44 HIS C CA 1
ATOM 5456 C C . HIS C 1 44 ? -71.723 49.023 10.058 1.00 55.58 44 HIS C C 1
ATOM 5457 O O . HIS C 1 44 ? -72.211 48.980 11.196 1.00 55.29 44 HIS C O 1
ATOM 5464 N N . LYS C 1 45 ? -71.736 50.124 9.308 1.00 58.03 45 LYS C N 1
ATOM 5465 C CA . LYS C 1 45 ? -72.258 51.372 9.827 1.00 61.28 45 LYS C CA 1
ATOM 5466 C C . LYS C 1 45 ? -73.714 51.196 10.230 1.00 59.20 45 LYS C C 1
ATOM 5467 O O . LYS C 1 45 ? -74.146 51.665 11.294 1.00 59.64 45 LYS C O 1
ATOM 5473 N N . GLN C 1 46 ? -74.468 50.508 9.384 1.00 56.63 46 GLN C N 1
ATOM 5474 C CA . GLN C 1 46 ? -75.889 50.353 9.628 1.00 55.28 46 GLN C CA 1
ATOM 5475 C C . GLN C 1 46 ? -76.119 49.422 10.805 1.00 53.07 46 GLN C C 1
ATOM 5476 O O . GLN C 1 46 ? -76.825 49.776 11.752 1.00 53.58 46 GLN C O 1
ATOM 5482 N N . VAL C 1 47 ? -75.484 48.253 10.778 1.00 50.23 47 VAL C N 1
ATOM 5483 C CA . VAL C 1 47 ? -75.595 47.325 11.899 1.00 48.25 47 VAL C CA 1
ATOM 5484 C C . VAL C 1 47 ? -75.207 48.044 13.167 1.00 50.56 47 VAL C C 1
ATOM 5485 O O . VAL C 1 47 ? -75.894 47.948 14.185 1.00 51.54 47 VAL C O 1
ATOM 5489 N N . HIS C 1 48 ? -74.108 48.777 13.116 1.00 52.44 48 HIS C N 1
ATOM 5490 C CA . HIS C 1 48 ? -73.659 49.435 14.307 1.00 54.28 48 HIS C CA 1
ATOM 5491 C C . HIS C 1 48 ? -74.646 50.441 14.851 1.00 56.56 48 HIS C C 1
ATOM 5492 O O . HIS C 1 48 ? -74.970 50.466 16.056 1.00 57.24 48 HIS C O 1
ATOM 5499 N N . ALA C 1 49 ? -75.184 51.263 13.961 1.00 58.09 49 ALA C N 1
ATOM 5500 C CA . ALA C 1 49 ? -76.260 52.164 14.364 1.00 59.88 49 ALA C CA 1
ATOM 5501 C C . ALA C 1 49 ? -77.446 51.387 14.968 1.00 59.31 49 ALA C C 1
ATOM 5502 O O . ALA C 1 49 ? -77.905 51.706 16.065 1.00 61.26 49 ALA C O 1
ATOM 5504 N N . LEU C 1 50 ? -77.949 50.379 14.258 1.00 57.86 50 LEU C N 1
ATOM 5505 C CA . LEU C 1 50 ? -79.104 49.642 14.755 1.00 58.75 50 LEU C CA 1
ATOM 5506 C C . LEU C 1 50 ? -78.887 49.203 16.204 1.00 60.60 50 LEU C C 1
ATOM 5507 O O . LEU C 1 50 ? -79.787 49.315 17.033 1.00 61.90 50 LEU C O 1
ATOM 5512 N N . ILE C 1 51 ? -77.685 48.723 16.510 1.00 61.35 51 ILE C N 1
ATOM 5513 C CA . ILE C 1 51 ? -77.370 48.281 17.860 1.00 63.17 51 ILE C CA 1
ATOM 5514 C C . ILE C 1 51 ? -77.189 49.472 18.797 1.00 65.78 51 ILE C C 1
ATOM 5515 O O . ILE C 1 51 ? -77.822 49.538 19.847 1.00 66.85 51 ILE C O 1
ATOM 5520 N N . TYR C 1 52 ? -76.335 50.411 18.401 1.00 67.26 52 TYR C N 1
ATOM 5521 C CA . TYR C 1 52 ? -75.959 51.494 19.293 1.00 70.06 52 TYR C CA 1
ATOM 5522 C C . TYR C 1 52 ? -77.148 52.336 19.705 1.00 72.27 52 TYR C C 1
ATOM 5523 O O . TYR C 1 52 ? -77.232 52.786 20.848 1.00 74.63 52 TYR C O 1
ATOM 5532 N N . ASP C 1 53 ? -78.076 52.562 18.781 1.00 71.84 53 ASP C N 1
ATOM 5533 C CA . ASP C 1 53 ? -79.296 53.287 19.107 1.00 73.36 53 ASP C CA 1
ATOM 5534 C C . ASP C 1 53 ? -80.127 52.651 20.224 1.00 72.83 53 ASP C C 1
ATOM 5535 O O . ASP C 1 53 ? -80.652 53.352 21.083 1.00 75.48 53 ASP C O 1
ATOM 5540 N N . ILE C 1 54 ? -80.265 51.334 20.220 1.00 69.65 54 ILE C N 1
ATOM 5541 C CA . ILE C 1 54 ? -81.024 50.700 21.281 1.00 69.64 54 ILE C CA 1
ATOM 5542 C C . ILE C 1 54 ? -80.291 50.786 22.616 1.00 68.92 54 ILE C C 1
ATOM 5543 O O . ILE C 1 54 ? -80.898 50.987 23.657 1.00 70.97 54 ILE C O 1
ATOM 5548 N N . MET C 1 55 ? -78.984 50.595 22.602 1.00 66.10 55 MET C N 1
ATOM 5549 C CA . MET C 1 55 ? -78.263 50.489 23.860 1.00 66.36 55 MET C CA 1
ATOM 5550 C C . MET C 1 55 ? -78.444 51.720 24.756 1.00 68.71 55 MET C C 1
ATOM 5551 O O . MET C 1 55 ? -78.663 52.822 24.266 1.00 69.52 55 MET C O 1
ATOM 5556 N N . ASN C 1 56 ? -78.379 51.519 26.067 1.00 69.17 56 ASN C N 1
ATOM 5557 C CA . ASN C 1 56 ? -78.225 52.638 26.992 1.00 71.90 56 ASN C CA 1
ATOM 5558 C C . ASN C 1 56 ? -76.738 52.929 27.212 1.00 71.71 56 ASN C C 1
ATOM 5559 O O . ASN C 1 56 ? -75.881 52.195 26.726 1.00 69.88 56 ASN C O 1
ATOM 5564 N N . ASP C 1 57 ? -76.425 53.995 27.931 1.00 74.54 57 ASP C N 1
ATOM 5565 C CA . ASP C 1 57 ? -75.040 54.412 28.052 1.00 74.99 57 ASP C CA 1
ATOM 5566 C C . ASP C 1 57 ? -74.135 53.380 28.693 1.00 74.60 57 ASP C C 1
ATOM 5567 O O . ASP C 1 57 ? -73.001 53.195 28.259 1.00 73.11 57 ASP C O 1
ATOM 5572 N N . LYS C 1 58 ? -74.623 52.697 29.719 1.00 76.32 58 LYS C N 1
ATOM 5573 C CA . LYS C 1 58 ? -73.805 51.663 30.306 1.00 76.83 58 LYS C CA 1
ATOM 5574 C C . LYS C 1 58 ? -73.542 50.588 29.273 1.00 73.48 58 LYS C C 1
ATOM 5575 O O . LYS C 1 58 ? -72.403 50.171 29.067 1.00 72.78 58 LYS C O 1
ATOM 5581 N N . GLN C 1 59 ? -74.606 50.133 28.625 1.00 72.00 59 GLN C N 1
ATOM 5582 C CA . GLN C 1 59 ? -74.493 49.082 27.624 1.00 69.02 59 GLN C CA 1
ATOM 5583 C C . GLN C 1 59 ? -73.515 49.487 26.516 1.00 67.74 59 GLN C C 1
ATOM 5584 O O . GLN C 1 59 ? -72.682 48.688 26.069 1.00 65.69 59 GLN C O 1
ATOM 5590 N N . ARG C 1 60 ? -73.608 50.738 26.085 1.00 68.96 60 ARG C N 1
ATOM 55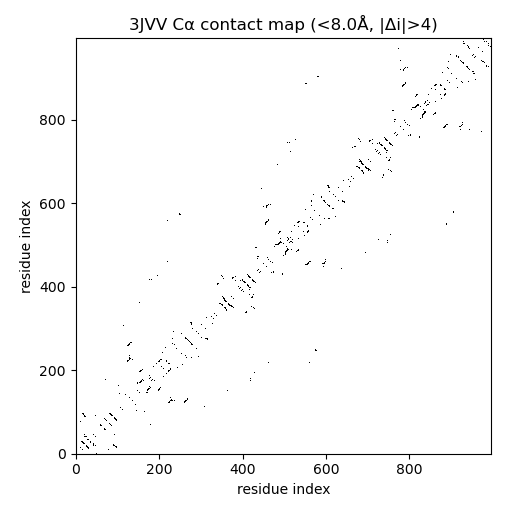91 C CA . ARG C 1 60 ? -72.661 51.234 25.105 1.00 69.07 60 ARG C CA 1
ATOM 5592 C C . ARG C 1 60 ? -71.254 51.118 25.669 1.00 70.44 60 ARG C C 1
ATOM 5593 O O . ARG C 1 60 ? -70.342 50.662 24.986 1.00 69.26 60 ARG C O 1
ATOM 5601 N N . LYS C 1 61 ? -71.065 51.534 26.916 1.00 74.01 61 LYS C N 1
ATOM 5602 C CA . LYS C 1 61 ? -69.729 51.470 27.510 1.00 76.18 61 LYS C CA 1
ATOM 5603 C C . LYS C 1 61 ? -69.228 50.043 27.659 1.00 74.56 61 LYS C C 1
ATOM 5604 O O . LYS C 1 61 ? -68.093 49.740 27.293 1.00 73.91 61 LYS C O 1
ATOM 5610 N N . ASP C 1 62 ? -70.056 49.174 28.230 1.00 73.10 62 ASP C N 1
ATOM 5611 C CA . ASP C 1 62 ? -69.704 47.764 28.313 1.00 72.18 62 ASP C CA 1
ATOM 5612 C C . ASP C 1 62 ? -69.276 47.315 26.924 1.00 69.89 62 ASP C C 1
ATOM 5613 O O . ASP C 1 62 ? -68.180 46.786 26.733 1.00 69.18 62 ASP C O 1
ATOM 5618 N N . PHE C 1 63 ? -70.155 47.535 25.947 1.00 68.86 63 PHE C N 1
ATOM 5619 C CA . PHE C 1 63 ? -69.910 47.044 24.597 1.00 67.19 63 PHE C CA 1
ATOM 5620 C C . PHE C 1 63 ? -68.632 47.619 24.012 1.00 68.29 63 PHE C C 1
ATOM 5621 O O . PHE C 1 63 ? -67.788 46.892 23.466 1.00 67.44 63 PHE C O 1
ATOM 5629 N N . GLU C 1 64 ? -68.485 48.929 24.153 1.00 70.43 64 GLU C N 1
ATOM 5630 C CA . GLU C 1 64 ? -67.343 49.619 23.596 1.00 72.22 64 GLU C CA 1
ATOM 5631 C C . GLU C 1 64 ? -66.024 49.196 24.225 1.00 72.90 64 GLU C C 1
ATOM 5632 O O . GLU C 1 64 ? -65.014 49.070 23.529 1.00 73.00 64 GLU C O 1
ATOM 5638 N N . GLU C 1 65 ? -66.008 48.988 25.536 1.00 73.68 65 GLU C N 1
ATOM 5639 C CA . GLU C 1 65 ? -64.740 48.664 26.178 1.00 74.89 65 GLU C CA 1
ATOM 5640 C C . GLU C 1 65 ? -64.472 47.161 26.282 1.00 72.14 65 GLU C C 1
ATOM 5641 O O . GLU C 1 65 ? -63.335 46.725 26.132 1.00 72.71 65 GLU C O 1
ATOM 5647 N N . PHE C 1 66 ? -65.504 46.368 26.534 1.00 69.17 66 PHE C N 1
ATOM 5648 C CA . PHE C 1 66 ? -65.329 44.915 26.538 1.00 66.43 66 PHE C CA 1
ATOM 5649 C C . PHE C 1 66 ? -65.476 44.251 25.161 1.00 62.74 66 PHE C C 1
ATOM 5650 O O . PHE C 1 66 ? -65.202 43.057 25.011 1.00 61.33 66 PHE C O 1
ATOM 5658 N N . LEU C 1 67 ? -65.915 45.011 24.163 1.00 60.06 67 LEU C N 1
ATOM 5659 C CA . LEU C 1 67 ? -66.051 44.472 22.804 1.00 57.42 67 LEU C CA 1
ATOM 5660 C C . LEU C 1 67 ? -67.252 43.544 22.602 1.00 54.88 67 LEU C C 1
ATOM 5661 O O . LEU C 1 67 ? -67.524 43.120 21.484 1.00 53.61 67 LEU C O 1
ATOM 5666 N N . GLU C 1 68 ? -67.973 43.247 23.674 1.00 53.94 68 GLU C N 1
ATOM 5667 C CA . GLU C 1 68 ? -69.199 42.476 23.552 1.00 52.70 68 GLU C CA 1
ATOM 5668 C C . GLU C 1 68 ? -70.026 42.660 24.832 1.00 53.45 68 GLU C C 1
ATOM 5669 O O . GLU C 1 68 ? -69.479 43.000 25.878 1.00 54.29 68 GLU C O 1
ATOM 5675 N N . THR C 1 69 ? -71.335 42.445 24.748 1.00 53.11 69 THR C N 1
ATOM 5676 C CA . THR C 1 69 ? -72.160 42.508 25.933 1.00 54.62 69 THR C CA 1
ATOM 5677 C C . THR C 1 69 ? -73.541 41.926 25.722 1.00 54.64 69 THR C C 1
ATOM 5678 O O . THR C 1 69 ? -73.953 41.634 24.590 1.00 53.15 69 THR C O 1
ATOM 5682 N N . ASP C 1 70 ? -74.243 41.751 26.834 1.00 56.77 70 ASP C N 1
ATOM 5683 C CA . ASP C 1 70 ? -75.557 41.155 26.838 1.00 58.53 70 ASP C CA 1
ATOM 5684 C C . ASP C 1 70 ? -76.541 42.040 27.547 1.00 60.86 70 ASP C C 1
ATOM 5685 O O . ASP C 1 70 ? -76.189 42.705 28.517 1.00 62.77 70 ASP C O 1
ATOM 5690 N N . PHE C 1 71 ? -77.784 42.040 27.080 1.00 61.57 71 PHE C N 1
ATOM 5691 C CA . PHE C 1 71 ? -78.832 42.791 27.758 1.00 63.54 71 PHE C CA 1
ATOM 5692 C C . PHE C 1 71 ? -80.205 42.378 27.242 1.00 63.58 71 PHE C C 1
ATOM 5693 O O . PHE C 1 71 ? -80.305 41.696 26.224 1.00 62.31 71 PHE C O 1
ATOM 5701 N N . SER C 1 72 ? -81.253 42.782 27.948 1.00 65.66 72 SER C N 1
ATOM 5702 C CA . SER C 1 72 ? -82.606 42.507 27.505 1.00 67.11 72 SER C CA 1
ATOM 5703 C C . SER C 1 72 ? -83.161 43.750 26.835 1.00 66.98 72 SER C C 1
ATOM 5704 O O . SER C 1 72 ? -82.752 44.859 27.145 1.00 67.27 72 SER C O 1
ATOM 5707 N N . PHE C 1 73 ? -84.075 43.560 25.893 1.00 67.30 73 PHE C N 1
ATOM 5708 C CA . PHE C 1 73 ? -84.640 44.667 25.148 1.00 67.38 73 PHE C CA 1
ATOM 5709 C C . PHE C 1 73 ? -86.107 44.370 24.902 1.00 68.66 73 PHE C C 1
ATOM 5710 O O . PHE C 1 73 ? -86.477 43.218 24.689 1.00 68.87 73 PHE C O 1
ATOM 5718 N N . GLU C 1 74 ? -86.941 45.404 24.932 1.00 70.50 74 GLU C N 1
ATOM 5719 C CA . GLU C 1 74 ? -88.378 45.192 24.803 1.00 72.65 74 GLU C CA 1
ATOM 5720 C C . GLU C 1 74 ? -88.978 46.039 23.700 1.00 73.30 74 GLU C C 1
ATOM 5721 O O . GLU C 1 74 ? -88.659 47.218 23.570 1.00 73.31 74 GLU C O 1
ATOM 5727 N N . VAL C 1 75 ? -89.847 45.415 22.912 1.00 74.28 75 VAL C N 1
ATOM 5728 C CA . VAL C 1 75 ? -90.600 46.101 21.881 1.00 75.49 75 VAL C CA 1
ATOM 5729 C C . VAL C 1 75 ? -92.048 46.102 22.352 1.00 77.92 75 VAL C C 1
ATOM 5730 O O . VAL C 1 75 ? -92.761 45.105 22.194 1.00 78.56 75 VAL C O 1
ATOM 5734 N N . PRO C 1 76 ? -92.483 47.218 22.962 1.00 79.68 76 PRO C N 1
ATOM 5735 C CA . PRO C 1 76 ? -93.812 47.293 23.555 1.00 82.04 76 PRO C CA 1
ATOM 5736 C C . PRO C 1 76 ? -94.895 46.718 22.645 1.00 83.47 76 PRO C C 1
ATOM 5737 O O . PRO C 1 76 ? -95.002 47.097 21.477 1.00 83.67 76 PRO C O 1
ATOM 5741 N N . GLY C 1 77 ? -95.684 45.793 23.183 1.00 84.74 77 GLY C N 1
ATOM 5742 C CA . GLY C 1 77 ? -96.782 45.202 22.431 1.00 86.49 77 GLY C CA 1
ATOM 5743 C C . GLY C 1 77 ? -96.382 44.066 21.505 1.00 85.88 77 GLY C C 1
ATOM 5744 O O . GLY C 1 77 ? -97.238 43.451 20.871 1.00 87.57 77 GLY C O 1
ATOM 5745 N N . VAL C 1 78 ? -95.088 43.777 21.423 1.00 83.75 78 VAL C N 1
ATOM 5746 C CA . VAL C 1 78 ? -94.616 42.714 20.538 1.00 83.65 78 VAL C CA 1
ATOM 5747 C C . VAL C 1 78 ? -93.931 41.578 21.313 1.00 82.95 78 VAL C C 1
ATOM 5748 O O . VAL C 1 78 ? -94.453 40.464 21.367 1.00 84.86 78 VAL C O 1
ATOM 5752 N N . ALA C 1 79 ? -92.777 41.854 21.918 1.00 80.43 79 ALA C N 1
ATOM 5753 C CA . ALA C 1 79 ? -92.079 40.840 22.698 1.00 79.39 79 ALA C CA 1
ATOM 5754 C C . ALA C 1 79 ? -90.884 41.438 23.418 1.00 77.08 79 ALA C C 1
ATOM 5755 O O . ALA C 1 79 ? -90.562 42.612 23.234 1.00 76.51 79 ALA C O 1
ATOM 5757 N N . ARG C 1 80 ? -90.246 40.629 24.257 1.00 66.09 80 ARG C N 1
ATOM 5758 C CA . ARG C 1 80 ? -88.958 40.979 24.833 1.00 65.07 80 ARG C CA 1
ATOM 5759 C C . ARG C 1 80 ? -87.894 40.080 24.213 1.00 63.21 80 ARG C C 1
ATOM 5760 O O . ARG C 1 80 ? -88.180 38.971 23.758 1.00 62.39 80 ARG C O 1
ATOM 5768 N N . PHE C 1 81 ? -86.658 40.548 24.182 1.00 62.45 81 PHE C N 1
ATOM 5769 C CA . PHE C 1 81 ? -85.599 39.765 23.563 1.00 61.60 81 PHE C CA 1
ATOM 5770 C C . PHE C 1 81 ? -84.368 39.816 24.424 1.00 61.13 81 PHE C C 1
ATOM 5771 O O . PHE C 1 81 ? -84.108 40.827 25.076 1.00 60.13 81 PHE C O 1
ATOM 5779 N N . ARG C 1 82 ? -83.604 38.730 24.419 1.00 61.20 82 ARG C N 1
ATOM 5780 C CA . ARG C 1 82 ? -82.280 38.786 25.001 1.00 61.65 82 ARG C CA 1
ATOM 5781 C C . ARG C 1 82 ? -81.324 39.104 23.883 1.00 59.62 82 ARG C C 1
ATOM 5782 O O . ARG C 1 82 ? -81.321 38.444 22.853 1.00 59.96 82 ARG C O 1
ATOM 5790 N N . VAL C 1 83 ? -80.533 40.145 24.069 1.00 57.43 83 VAL C N 1
ATOM 5791 C CA . VAL C 1 83 ? -79.696 40.641 23.010 1.00 55.59 83 VAL C CA 1
ATOM 5792 C C . VAL C 1 83 ? -78.247 40.408 23.387 1.00 54.50 83 VAL C C 1
ATOM 5793 O O . VAL C 1 83 ? -77.863 40.676 24.515 1.00 54.48 83 VAL C O 1
ATOM 5797 N N . ASN C 1 84 ? -77.464 39.874 22.448 1.00 53.01 84 ASN C N 1
ATOM 5798 C CA . ASN C 1 84 ? -76.020 39.856 22.561 1.00 51.17 84 ASN C CA 1
ATOM 5799 C C . ASN C 1 84 ? -75.440 40.637 21.403 1.00 50.47 84 ASN C C 1
ATOM 5800 O O . ASN C 1 84 ? -75.847 40.444 20.273 1.00 50.43 84 ASN C O 1
ATOM 5805 N N . ALA C 1 85 ? -74.481 41.511 21.693 1.00 49.96 85 ALA C N 1
ATOM 5806 C CA . ALA C 1 85 ? -73.853 42.362 20.689 1.00 48.22 85 ALA C CA 1
ATOM 5807 C C . ALA C 1 85 ? -72.351 42.102 20.673 1.00 47.86 85 ALA C C 1
ATOM 5808 O O . ALA C 1 85 ? -71.749 41.905 21.730 1.00 48.24 85 ALA C O 1
ATOM 5810 N N . PHE C 1 86 ? -71.735 42.124 19.493 1.00 46.44 86 PHE C N 1
ATOM 5811 C CA . PHE C 1 86 ? -70.365 41.643 19.378 1.00 45.73 86 PHE C CA 1
ATOM 5812 C C . PHE C 1 86 ? -69.676 42.122 18.109 1.00 45.89 86 PHE C C 1
ATOM 5813 O O . PHE C 1 86 ? -70.316 42.740 17.254 1.00 46.18 86 PHE C O 1
ATOM 5821 N N . ASN C 1 87 ? -68.372 41.850 18.000 1.00 45.62 87 ASN C N 1
ATOM 5822 C CA . ASN C 1 87 ? -67.594 42.219 16.815 1.00 46.81 87 ASN C CA 1
ATOM 5823 C C . ASN C 1 87 ? -67.102 40.987 16.072 1.00 46.11 87 ASN C C 1
ATOM 5824 O O . ASN C 1 87 ? -66.740 39.974 16.693 1.00 45.49 87 ASN C O 1
ATOM 5829 N N . GLN C 1 88 ? -67.085 41.076 14.749 1.00 44.58 88 GLN C N 1
ATOM 5830 C CA . GLN C 1 88 ? -66.585 39.979 13.946 1.00 43.61 88 GLN C CA 1
ATOM 5831 C C . GLN C 1 88 ? -65.880 40.545 12.721 1.00 44.24 88 GLN C C 1
ATOM 5832 O O . GLN C 1 88 ? -65.930 41.744 12.472 1.00 45.43 88 GLN C O 1
ATOM 5838 N N . ASN C 1 89 ? -65.197 39.692 11.975 1.00 44.05 89 ASN C N 1
ATOM 5839 C CA . ASN C 1 89 ? -64.362 40.143 10.873 1.00 44.54 89 ASN C CA 1
ATOM 5840 C C . ASN C 1 89 ? -64.927 41.215 9.936 1.00 44.85 89 ASN C C 1
ATOM 5841 O O . ASN C 1 89 ? -64.170 42.023 9.412 1.00 45.50 89 ASN C O 1
ATOM 5846 N N . ARG C 1 90 ? -66.229 41.176 9.675 1.00 43.84 90 ARG C N 1
ATOM 5847 C CA . ARG C 1 90 ? -66.875 42.163 8.819 1.00 44.13 90 ARG C CA 1
ATOM 5848 C C . ARG C 1 90 ? -67.338 43.402 9.601 1.00 43.88 90 ARG C C 1
ATOM 5849 O O . ARG C 1 90 ? -67.725 44.424 9.001 1.00 44.83 90 ARG C O 1
ATOM 5857 N N . GLY C 1 91 ? -67.311 43.309 10.929 1.00 41.26 91 GLY C N 1
ATOM 5858 C CA . GLY C 1 91 ? -67.781 44.399 11.762 1.00 41.17 91 GLY C CA 1
ATOM 5859 C C . GLY C 1 91 ? -68.684 43.949 12.894 1.00 41.32 91 GLY C C 1
ATOM 5860 O O . GLY C 1 91 ? -68.454 42.907 13.531 1.00 41.37 91 GLY C O 1
ATOM 5861 N N . ALA C 1 92 ? -69.725 44.729 13.150 1.00 40.00 92 ALA C N 1
ATOM 5862 C CA . ALA C 1 92 ? -70.577 44.477 14.279 1.00 39.27 92 ALA C CA 1
ATOM 5863 C C . ALA C 1 92 ? -71.551 43.342 13.983 1.00 39.72 92 ALA C C 1
ATOM 5864 O O . ALA C 1 92 ? -71.827 43.048 12.814 1.00 40.34 92 ALA C O 1
ATOM 5866 N N . GLY C 1 93 ? -72.068 42.717 15.040 1.00 38.13 93 GLY C N 1
ATOM 5867 C CA . GLY C 1 93 ? -73.143 41.774 14.883 1.00 38.97 93 GLY C CA 1
ATOM 5868 C C . GLY C 1 93 ? -73.981 41.689 16.146 1.00 39.89 93 GLY C C 1
ATOM 5869 O O . GLY C 1 93 ? -73.567 42.139 17.219 1.00 39.86 93 GLY C O 1
ATOM 5870 N N . ALA C 1 94 ? -75.165 41.110 16.028 1.00 40.06 94 ALA C N 1
ATOM 5871 C CA . ALA C 1 94 ? -76.010 40.949 17.198 1.00 41.12 94 ALA C CA 1
ATOM 5872 C C . ALA C 1 94 ? -76.956 39.781 17.038 1.00 41.51 94 ALA C C 1
ATOM 5873 O O . ALA C 1 94 ? -77.222 39.331 15.913 1.00 42.72 94 ALA C O 1
ATOM 5875 N N . VAL C 1 95 ? -77.468 39.294 18.164 1.00 41.83 95 VAL C N 1
ATOM 5876 C CA . VAL C 1 95 ? -78.443 38.211 18.158 1.00 42.22 95 VAL C CA 1
ATOM 5877 C C . VAL C 1 95 ? -79.550 38.582 19.114 1.00 43.14 95 VAL C C 1
ATOM 5878 O O . VAL C 1 95 ? -79.301 38.780 20.307 1.00 42.25 95 VAL C O 1
ATOM 5882 N N . PHE C 1 96 ? -80.764 38.694 18.581 1.00 43.96 96 PHE C N 1
ATOM 5883 C CA . PHE C 1 96 ? -81.930 38.991 19.389 1.00 44.43 96 PHE C CA 1
ATOM 5884 C C . PHE C 1 96 ? -82.694 37.706 19.553 1.00 45.01 96 PHE C C 1
ATOM 5885 O O . PHE C 1 96 ? -83.325 37.236 18.608 1.00 45.53 96 PHE C O 1
ATOM 5893 N N . ARG C 1 97 ? -82.651 37.123 20.740 1.00 46.22 97 ARG C N 1
ATOM 5894 C CA . ARG C 1 97 ? -83.349 35.874 20.910 1.00 47.78 97 ARG C CA 1
ATOM 5895 C C . ARG C 1 97 ? -84.664 36.186 21.588 1.00 48.36 97 ARG C C 1
ATOM 5896 O O . ARG C 1 97 ? -84.702 36.809 22.649 1.00 47.70 97 ARG C O 1
ATOM 5904 N N . THR C 1 98 ? -85.743 35.778 20.944 1.00 49.82 98 THR C N 1
ATOM 5905 C CA . THR C 1 98 ? -87.058 36.156 21.415 1.00 52.50 98 THR C CA 1
ATOM 5906 C C . THR C 1 98 ? -87.335 35.418 22.731 1.00 53.47 98 THR C C 1
ATOM 5907 O O . THR C 1 98 ? -87.032 34.231 22.870 1.00 53.59 98 THR C O 1
ATOM 5911 N N . ILE C 1 99 ? -87.869 36.143 23.706 1.00 54.83 99 ILE C N 1
ATOM 5912 C CA . ILE C 1 99 ? -88.265 35.552 24.965 1.00 55.18 99 ILE C CA 1
ATOM 5913 C C . ILE C 1 99 ? -89.724 35.179 24.785 1.00 56.75 99 ILE C C 1
ATOM 5914 O O . ILE C 1 99 ? -90.537 36.009 24.391 1.00 56.15 99 ILE C O 1
ATOM 5919 N N . PRO C 1 100 ? -90.058 33.912 25.029 1.00 58.50 100 PRO C N 1
ATOM 5920 C CA . PRO C 1 100 ? -91.443 33.529 24.762 1.00 60.07 100 PRO C CA 1
ATOM 5921 C C . PRO C 1 100 ? -92.422 34.305 25.661 1.00 61.13 100 PRO C C 1
ATOM 5922 O O . PRO C 1 100 ? -92.164 34.483 26.856 1.00 59.40 100 PRO C O 1
ATOM 5926 N N . SER C 1 101 ? -93.521 34.768 25.067 1.00 62.66 101 SER C N 1
ATOM 5927 C CA . SER C 1 101 ? -94.450 35.657 25.745 1.00 64.47 101 SER C CA 1
ATOM 5928 C C . SER C 1 101 ? -95.656 34.954 26.373 1.00 64.81 101 SER C C 1
ATOM 5929 O O . SER C 1 101 ? -95.791 34.944 27.599 1.00 64.86 101 SER C O 1
ATOM 5932 N N . LYS C 1 102 ? -96.542 34.394 25.552 1.00 65.61 102 LYS C N 1
ATOM 5933 C CA . LYS C 1 102 ? -97.696 33.694 26.101 1.00 65.67 102 LYS C CA 1
ATOM 5934 C C . LYS C 1 102 ? -97.206 32.357 26.603 1.00 63.79 102 LYS C C 1
ATOM 5935 O O . LYS C 1 102 ? -96.291 31.784 26.033 1.00 63.32 102 LYS C O 1
ATOM 5941 N N . VAL C 1 103 ? -97.778 31.892 27.703 1.00 62.57 103 VAL C N 1
ATOM 5942 C CA . VAL C 1 103 ? -97.417 30.588 28.222 1.00 61.56 103 VAL C CA 1
ATOM 5943 C C . VAL C 1 103 ? -98.397 29.589 27.635 1.00 61.48 103 VAL C C 1
ATOM 5944 O O . VAL C 1 103 ? -99.593 29.857 27.547 1.00 61.53 103 VAL C O 1
ATOM 5948 N N . LEU C 1 104 ? -97.878 28.448 27.204 1.00 60.60 104 LEU C N 1
ATOM 5949 C CA . LEU C 1 104 ? -98.680 27.466 26.517 1.00 59.32 104 LEU C CA 1
ATOM 5950 C C . LEU C 1 104 ? -99.119 26.424 27.516 1.00 59.02 104 LEU C C 1
ATOM 5951 O O . LEU C 1 104 ? -98.326 25.983 28.359 1.00 58.31 104 LEU C O 1
ATOM 5956 N N . THR C 1 105 ? -100.378 26.018 27.418 1.00 58.76 105 THR C N 1
ATOM 5957 C CA . THR C 1 105 ? -100.918 25.071 28.375 1.00 58.17 105 THR C CA 1
ATOM 5958 C C . THR C 1 105 ? -100.510 23.639 28.019 1.00 58.74 105 THR C C 1
ATOM 5959 O O . THR C 1 105 ? -100.154 23.335 26.876 1.00 59.12 105 THR C O 1
ATOM 5963 N N . MET C 1 106 ? -100.583 22.756 29.002 1.00 58.23 106 MET C N 1
ATOM 5964 C CA . MET C 1 106 ? -100.363 21.355 28.745 1.00 58.78 106 MET C CA 1
ATOM 5965 C C . MET C 1 106 ? -101.212 20.872 27.573 1.00 60.92 106 MET C C 1
ATOM 5966 O O . MET C 1 106 ? -100.724 20.143 26.700 1.00 61.33 106 MET C O 1
ATOM 5971 N N . GLU C 1 107 ? -102.482 21.271 27.542 1.00 62.40 107 GLU C N 1
ATOM 5972 C CA . GLU C 1 107 ? -103.347 20.859 26.436 1.00 64.43 107 GLU C CA 1
ATOM 5973 C C . GLU C 1 107 ? -102.835 21.409 25.100 1.00 64.86 107 GLU C C 1
ATOM 5974 O O . GLU C 1 107 ? -102.669 20.667 24.132 1.00 65.43 107 GLU C O 1
ATOM 5980 N N . GLU C 1 108 ? -102.562 22.707 25.052 1.00 64.21 108 GLU C N 1
ATOM 5981 C CA . GLU C 1 108 ? -102.005 23.290 23.841 1.00 64.65 108 GLU C CA 1
ATOM 5982 C C . GLU C 1 108 ? -100.759 22.529 23.375 1.00 63.98 108 GLU C C 1
ATOM 5983 O O . GLU C 1 108 ? -100.507 22.423 22.183 1.00 64.43 108 GLU C O 1
ATOM 5989 N N . LEU C 1 109 ? -99.967 22.021 24.316 1.00 62.99 109 LEU C N 1
ATOM 5990 C CA . LEU C 1 109 ? -98.755 21.266 23.967 1.00 62.16 109 LEU C CA 1
ATOM 5991 C C . LEU C 1 109 ? -98.984 19.757 23.818 1.00 62.62 109 LEU C C 1
ATOM 5992 O O . LEU C 1 109 ? -98.054 19.011 23.522 1.00 62.63 109 LEU C O 1
ATOM 5997 N N . GLY C 1 110 ? -100.211 19.304 24.041 1.00 62.57 110 GLY C N 1
ATOM 5998 C CA . GLY C 1 110 ? -100.492 17.879 23.968 1.00 63.10 110 GLY C CA 1
ATOM 5999 C C . GLY C 1 110 ? -99.768 17.076 25.036 1.00 62.08 110 GLY C C 1
ATOM 6000 O O . GLY C 1 110 ? -99.379 15.938 24.807 1.00 63.19 110 GLY C O 1
ATOM 6001 N N . MET C 1 111 ? -99.594 17.661 26.211 1.00 60.28 111 MET C N 1
ATOM 6002 C CA . MET C 1 111 ? -98.993 16.951 27.328 1.00 59.66 111 MET C CA 1
ATOM 6003 C C . MET C 1 111 ? -100.079 16.268 28.165 1.00 59.81 111 MET C C 1
ATOM 6004 O O . MET C 1 111 ? -101.034 16.914 28.584 1.00 60.06 111 MET C O 1
ATOM 6009 N N . GLY C 1 112 ? -99.935 14.971 28.412 1.00 60.18 112 GLY C N 1
ATOM 6010 C CA . GLY C 1 112 ? -100.966 14.211 29.123 1.00 59.93 112 GLY C CA 1
ATOM 6011 C C . GLY C 1 112 ? -100.804 14.095 30.631 1.00 58.88 112 GLY C C 1
ATOM 6012 O O . GLY C 1 112 ? -99.814 14.552 31.211 1.00 57.58 112 GLY C O 1
ATOM 6013 N N . GLU C 1 113 ? -101.778 13.451 31.265 1.00 59.27 113 GLU C N 1
ATOM 6014 C CA . GLU C 1 113 ? -101.837 13.369 32.724 1.00 59.32 113 GLU C CA 1
ATOM 6015 C C . GLU C 1 113 ? -100.517 13.057 33.434 1.00 57.94 113 GLU C C 1
ATOM 6016 O O . GLU C 1 113 ? -100.299 13.496 34.563 1.00 57.52 113 GLU C O 1
ATOM 6022 N N . VAL C 1 114 ? -99.645 12.289 32.804 1.00 57.03 114 VAL C N 1
ATOM 6023 C CA . VAL C 1 114 ? -98.379 11.971 33.453 1.00 55.58 114 VAL C CA 1
ATOM 6024 C C . VAL C 1 114 ? -97.671 13.241 33.911 1.00 53.71 114 VAL C C 1
ATOM 6025 O O . VAL C 1 114 ? -97.101 13.294 35.000 1.00 52.80 114 VAL C O 1
ATOM 6029 N N . PHE C 1 115 ? -97.714 14.281 33.087 1.00 52.81 115 PHE C N 1
ATOM 6030 C CA . PHE C 1 115 ? -97.065 15.538 33.462 1.00 51.08 115 PHE C CA 1
ATOM 6031 C C . PHE C 1 115 ? -97.746 16.129 34.688 1.00 50.48 115 PHE C C 1
ATOM 6032 O O . PHE C 1 115 ? -97.099 16.749 35.540 1.00 50.90 115 PHE C O 1
ATOM 6040 N N . LYS C 1 116 ? -99.054 15.947 34.786 1.00 50.06 116 LYS C N 1
ATOM 6041 C CA . LYS C 1 116 ? -99.758 16.478 35.930 1.00 49.38 116 LYS C CA 1
ATOM 6042 C C . LYS C 1 116 ? -99.348 15.700 37.172 1.00 49.47 116 LYS C C 1
ATOM 6043 O O . LYS C 1 116 ? -99.019 16.282 38.212 1.00 48.92 116 LYS C O 1
ATOM 6049 N N . ARG C 1 117 ? -99.346 14.375 37.063 1.00 49.79 117 ARG C N 1
ATOM 6050 C CA . ARG C 1 117 ? -98.887 13.555 38.165 1.00 49.87 117 ARG C CA 1
ATOM 6051 C C . ARG C 1 117 ? -97.493 14.018 38.597 1.00 48.80 117 ARG C C 1
ATOM 6052 O O . ARG C 1 117 ? -97.219 14.172 39.788 1.00 48.65 117 ARG C O 1
ATOM 6060 N N . VAL C 1 118 ? -96.604 14.238 37.634 1.00 47.50 118 VAL C N 1
ATOM 6061 C CA . VAL C 1 118 ? -95.252 14.649 37.998 1.00 46.19 118 VAL C CA 1
ATOM 6062 C C . VAL C 1 118 ? -95.295 16.017 38.679 1.00 45.00 118 VAL C C 1
ATOM 6063 O O . VAL C 1 118 ? -94.688 16.219 39.733 1.00 43.04 118 VAL C O 1
ATOM 6067 N N . SER C 1 119 ? -96.007 16.968 38.084 1.00 45.25 119 SER C N 1
ATOM 6068 C CA . SER C 1 119 ? -96.201 18.259 38.760 1.00 46.04 119 SER C CA 1
ATOM 6069 C C . SER C 1 119 ? -96.807 18.118 40.162 1.00 46.66 119 SER C C 1
ATOM 6070 O O . SER C 1 119 ? -96.503 18.887 41.080 1.00 47.36 119 SER C O 1
ATOM 6073 N N . ASP C 1 120 ? -97.682 17.148 40.335 1.00 47.51 120 ASP C N 1
ATOM 6074 C CA . ASP C 1 120 ? -98.443 17.155 41.555 1.00 48.78 120 ASP C CA 1
ATOM 6075 C C . ASP C 1 120 ? -97.731 16.800 42.833 1.00 48.83 120 ASP C C 1
ATOM 6076 O O . ASP C 1 120 ? -98.217 17.136 43.924 1.00 49.41 120 ASP C O 1
ATOM 6081 N N . VAL C 1 121 ? -96.593 16.126 42.715 1.00 48.36 121 VAL C N 1
ATOM 6082 C CA . VAL C 1 121 ? -95.886 15.610 43.893 1.00 47.79 121 VAL C CA 1
ATOM 6083 C C . VAL C 1 121 ? -95.721 16.701 44.950 1.00 48.11 121 VAL C C 1
ATOM 6084 O O . VAL C 1 121 ? -95.527 17.871 44.631 1.00 47.72 121 VAL C O 1
ATOM 6088 N N . PRO C 1 122 ? -95.805 16.328 46.226 1.00 49.23 122 PRO C N 1
ATOM 6089 C CA . PRO C 1 122 ? -95.743 17.361 47.256 1.00 49.24 122 PRO C CA 1
ATOM 6090 C C . PRO C 1 122 ? -94.348 17.935 47.527 1.00 50.15 122 PRO C C 1
ATOM 6091 O O . PRO C 1 122 ? -94.238 19.023 48.087 1.00 51.14 122 PRO C O 1
ATOM 6095 N N . ARG C 1 123 ? -93.289 17.231 47.162 1.00 50.48 123 ARG C N 1
ATOM 6096 C CA . ARG C 1 123 ? -91.956 17.775 47.388 1.00 50.75 123 ARG C CA 1
ATOM 6097 C C . ARG C 1 123 ? -90.942 16.975 46.581 1.00 49.66 123 ARG C C 1
ATOM 6098 O O . ARG C 1 123 ? -91.276 15.924 46.036 1.00 49.17 123 ARG C O 1
ATOM 6106 N N . GLY C 1 124 ? -89.708 17.463 46.510 1.00 48.15 124 GLY C N 1
ATOM 6107 C CA . GLY C 1 124 ? -88.654 16.702 45.857 1.00 47.78 124 GLY C CA 1
ATOM 6108 C C . GLY C 1 124 ? -88.069 17.431 44.662 1.00 47.65 124 GLY C C 1
ATOM 6109 O O . GLY C 1 124 ? -88.316 18.641 44.457 1.00 47.70 124 GLY C O 1
ATOM 6110 N N . LEU C 1 125 ? -87.313 16.696 43.849 1.00 46.38 125 LEU C N 1
ATOM 6111 C CA . LEU C 1 125 ? -86.673 17.285 42.694 1.00 44.63 125 LEU C CA 1
ATOM 6112 C C . LEU C 1 125 ? -87.199 16.749 41.367 1.00 43.93 125 LEU C C 1
ATOM 6113 O O . LEU C 1 125 ? -87.304 15.542 41.179 1.00 43.05 125 LEU C O 1
ATOM 6118 N N . VAL C 1 126 ? -87.549 17.653 40.455 1.00 43.47 126 VAL C N 1
ATOM 6119 C CA . VAL C 1 126 ? -87.932 17.258 39.112 1.00 43.85 126 VAL C CA 1
ATOM 6120 C C . VAL C 1 126 ? -87.022 17.951 38.105 1.00 43.85 1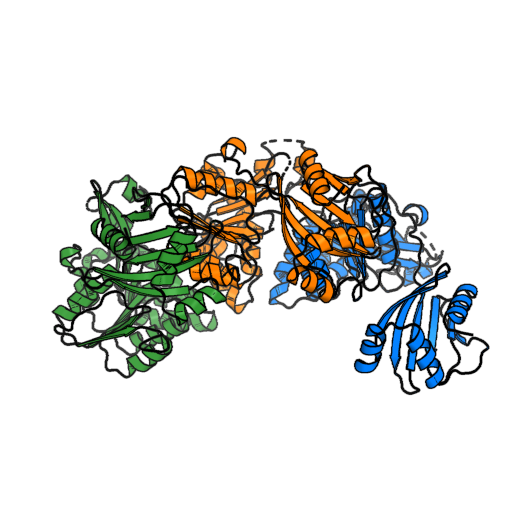26 VAL C C 1
ATOM 6121 O O . VAL C 1 126 ? -86.824 19.173 38.160 1.00 43.29 126 VAL C O 1
ATOM 6125 N N . LEU C 1 127 ? -86.481 17.167 37.179 1.00 43.88 127 LEU C N 1
ATOM 6126 C CA . LEU C 1 127 ? -85.548 17.706 36.198 1.00 43.59 127 LEU C CA 1
ATOM 6127 C C . LEU C 1 127 ? -86.091 17.581 34.792 1.00 43.08 127 LEU C C 1
ATOM 6128 O O . LEU C 1 127 ? -86.503 16.498 34.379 1.00 43.95 127 LEU C O 1
ATOM 6133 N N . VAL C 1 128 ? -86.101 18.691 34.059 1.00 43.18 128 VAL C N 1
ATOM 6134 C CA . VAL C 1 128 ? -86.510 18.688 32.662 1.00 42.70 128 VAL C CA 1
ATOM 6135 C C . VAL C 1 128 ? -85.260 18.987 31.861 1.00 43.29 128 VAL C C 1
ATOM 6136 O O . VAL C 1 128 ? -84.599 19.969 32.121 1.00 43.80 128 VAL C O 1
ATOM 6140 N N . THR C 1 129 ? -84.901 18.117 30.926 1.00 44.18 129 THR C N 1
ATOM 6141 C CA . THR C 1 129 ? -83.590 18.206 30.288 1.00 43.67 129 THR C CA 1
ATOM 6142 C C . THR C 1 129 ? -83.662 18.077 28.779 1.00 44.28 129 THR C C 1
ATOM 6143 O O . THR C 1 129 ? -84.680 17.619 28.226 1.00 43.61 129 THR C O 1
ATOM 6147 N N . GLY C 1 130 ? -82.555 18.450 28.134 1.00 44.57 130 GLY C N 1
ATOM 6148 C CA . GLY C 1 130 ? -82.411 18.382 26.691 1.00 46.15 130 GLY C CA 1
ATOM 6149 C C . GLY C 1 130 ? -81.463 19.468 26.199 1.00 47.20 130 GLY C C 1
ATOM 6150 O O . GLY C 1 130 ? -81.289 20.489 26.854 1.00 45.23 130 GLY C O 1
ATOM 6151 N N . PRO C 1 131 ? -80.838 19.259 25.034 1.00 48.79 131 PRO C N 1
ATOM 6152 C CA . PRO C 1 131 ? -79.881 20.242 24.516 1.00 50.20 131 PRO C CA 1
ATOM 6153 C C . PRO C 1 131 ? -80.537 21.596 24.213 1.00 51.09 131 PRO C C 1
ATOM 6154 O O . PRO C 1 131 ? -81.755 21.726 24.406 1.00 50.74 131 PRO C O 1
ATOM 6158 N N . THR C 1 132 ? -79.751 22.589 23.776 1.00 51.81 132 THR C N 1
ATOM 6159 C CA . THR C 1 132 ? -80.318 23.923 23.510 1.00 53.03 132 THR C CA 1
ATOM 6160 C C . THR C 1 132 ? -81.394 23.835 22.452 1.00 53.59 132 THR C C 1
ATOM 6161 O O . THR C 1 132 ? -81.289 23.049 21.520 1.00 53.71 132 THR C O 1
ATOM 6165 N N . GLY C 1 133 ? -82.445 24.623 22.625 1.00 54.46 133 GLY C N 1
ATOM 6166 C CA . GLY C 1 133 ? -83.544 24.617 21.667 1.00 55.92 133 GLY C CA 1
ATOM 6167 C C . GLY C 1 133 ? -84.410 23.367 21.658 1.00 56.98 133 GLY C C 1
ATOM 6168 O O . GLY C 1 133 ? -85.123 23.121 20.688 1.00 59.29 133 GLY C O 1
ATOM 6169 N N . SER C 1 134 ? -84.379 22.572 22.723 1.00 56.46 134 SER C N 1
ATOM 6170 C CA . SER C 1 134 ? -85.244 21.405 22.770 1.00 56.25 134 SER C CA 1
ATOM 6171 C C . SER C 1 134 ? -86.610 21.681 23.399 1.00 55.63 134 SER C C 1
ATOM 6172 O O . SER C 1 134 ? -87.436 20.773 23.474 1.00 56.46 134 SER C O 1
ATOM 6175 N N . GLY C 1 135 ? -86.856 22.905 23.866 1.00 54.29 135 GLY C N 1
ATOM 6176 C CA . GLY C 1 135 ? -88.169 23.245 24.440 1.00 52.88 135 GLY C CA 1
ATOM 6177 C C . GLY C 1 135 ? -88.346 23.038 25.943 1.00 52.01 135 GLY C C 1
ATOM 6178 O O . GLY C 1 135 ? -89.425 23.267 26.481 1.00 51.77 135 GLY C O 1
ATOM 6179 N N . LYS C 1 136 ? -87.287 22.624 26.627 1.00 51.38 136 LYS C N 1
ATOM 6180 C CA . LYS C 1 136 ? -87.376 22.352 28.040 1.00 50.68 136 LYS C CA 1
ATOM 6181 C C . LYS C 1 136 ? -88.164 23.439 28.728 1.00 50.59 136 LYS C C 1
ATOM 6182 O O . LYS C 1 136 ? -89.111 23.167 29.477 1.00 50.41 136 LYS C O 1
ATOM 6188 N N . SER C 1 137 ? -87.770 24.683 28.498 1.00 49.82 137 SER C N 1
ATOM 6189 C CA . SER C 1 137 ? -88.417 25.773 29.242 1.00 49.80 137 SER C CA 1
ATOM 6190 C C . SER C 1 137 ? -89.920 25.813 29.031 1.00 49.71 137 SER C C 1
ATOM 6191 O O . SER C 1 137 ? -90.683 26.158 29.936 1.00 49.47 137 SER C O 1
ATOM 6194 N N . THR C 1 138 ? -90.356 25.501 27.823 1.00 49.48 138 THR C N 1
ATOM 6195 C CA . THR C 1 138 ? -91.761 25.624 27.543 1.00 49.78 138 THR C CA 1
ATOM 6196 C C . THR C 1 138 ? -92.507 24.542 28.297 1.00 49.90 138 THR C C 1
ATOM 6197 O O . THR C 1 138 ? -93.575 24.782 28.863 1.00 50.08 138 THR C O 1
ATOM 6201 N N . THR C 1 139 ? -91.943 23.341 28.290 1.00 49.96 139 THR C N 1
ATOM 6202 C CA . THR C 1 139 ? -92.505 22.253 29.061 1.00 49.78 139 THR C CA 1
ATOM 6203 C C . THR C 1 139 ? -92.668 22.684 30.530 1.00 49.11 139 THR C C 1
ATOM 6204 O O . THR C 1 139 ? -93.754 22.537 31.104 1.00 48.19 139 THR C O 1
ATOM 6208 N N . LEU C 1 140 ? -91.599 23.230 31.128 1.00 48.00 140 LEU C N 1
ATOM 6209 C CA . LEU C 1 140 ? -91.658 23.707 32.520 1.00 47.04 140 LEU C CA 1
ATOM 6210 C C . LEU C 1 140 ? -92.746 24.735 32.728 1.00 46.86 140 LEU C C 1
ATOM 6211 O O . LEU C 1 140 ? -93.559 24.619 33.653 1.00 48.36 140 LEU C O 1
ATOM 6216 N N . ALA C 1 141 ? -92.782 25.732 31.860 1.00 46.15 141 ALA C N 1
ATOM 6217 C CA . ALA C 1 141 ? -93.800 26.744 31.965 1.00 45.55 141 ALA C CA 1
ATOM 6218 C C . ALA C 1 141 ? -95.177 26.084 32.028 1.00 45.62 141 ALA C C 1
ATOM 6219 O O . ALA C 1 141 ? -96.046 26.492 32.821 1.00 45.87 141 ALA C O 1
ATOM 6221 N N . ALA C 1 142 ? -95.385 25.048 31.220 1.00 45.72 142 ALA C N 1
ATOM 6222 C CA . ALA C 1 142 ? -96.696 24.394 31.207 1.00 46.85 142 ALA C CA 1
ATOM 6223 C C . ALA C 1 142 ? -96.964 23.710 32.544 1.00 47.09 142 ALA C C 1
ATOM 6224 O O . ALA C 1 142 ? -98.066 23.785 33.094 1.00 47.92 142 ALA C O 1
ATOM 6226 N N . MET C 1 143 ? -95.931 23.084 33.089 1.00 47.34 143 MET C N 1
ATOM 6227 C CA . MET C 1 143 ? -96.068 22.426 34.373 1.00 47.40 143 MET C CA 1
ATOM 6228 C C . MET C 1 143 ? -96.373 23.441 35.464 1.00 46.48 143 MET C C 1
ATOM 6229 O O . MET C 1 143 ? -97.231 23.210 36.317 1.00 46.34 143 MET C O 1
ATOM 6234 N N . LEU C 1 144 ? -95.691 24.581 35.425 1.00 45.90 144 LEU C N 1
ATOM 6235 C CA . LEU C 1 144 ? -95.987 25.633 36.384 1.00 44.88 144 LEU C CA 1
ATOM 6236 C C . LEU C 1 144 ? -97.366 26.232 36.162 1.00 44.95 144 LEU C C 1
ATOM 6237 O O . LEU C 1 144 ? -98.106 26.445 37.125 1.00 44.82 144 LEU C O 1
ATOM 6242 N N . ASP C 1 145 ? -97.739 26.481 34.907 1.00 45.32 145 ASP C N 1
ATOM 6243 C CA . ASP C 1 145 ? -99.088 26.989 34.666 1.00 46.29 145 ASP C CA 1
ATOM 6244 C C . ASP C 1 145 ? -100.131 26.055 35.268 1.00 46.29 145 ASP C C 1
ATOM 6245 O O . ASP C 1 145 ? -101.111 26.493 35.899 1.00 46.41 145 ASP C O 1
ATOM 6250 N N . TYR C 1 146 ? -99.944 24.762 35.031 1.00 45.53 146 TYR C N 1
ATOM 6251 C CA . TYR C 1 146 ? -100.877 23.798 35.562 1.00 45.30 146 TYR C CA 1
ATOM 6252 C C . TYR C 1 146 ? -100.994 23.956 37.076 1.00 45.29 146 TYR C C 1
ATOM 6253 O O . TYR C 1 146 ? -102.094 23.979 37.620 1.00 45.92 146 TYR C O 1
ATOM 6262 N N . LEU C 1 147 ? -99.864 24.046 37.768 1.00 45.61 147 LEU C N 1
ATOM 6263 C CA . LEU C 1 147 ? -99.913 24.230 39.212 1.00 45.75 147 LEU C CA 1
ATOM 6264 C C . LEU C 1 147 ? -100.573 25.549 39.577 1.00 45.40 147 LEU C C 1
ATOM 6265 O O . LEU C 1 147 ? -101.399 25.619 40.478 1.00 45.33 147 LEU C O 1
ATOM 6270 N N . ASN C 1 148 ? -100.230 26.598 38.846 1.00 46.39 148 ASN C N 1
ATOM 6271 C CA . ASN C 1 148 ? -100.873 27.893 39.027 1.00 46.48 148 ASN C CA 1
ATOM 6272 C C . ASN C 1 148 ? -102.383 27.795 38.794 1.00 47.39 148 ASN C C 1
ATOM 6273 O O . ASN C 1 148 ? -103.165 28.536 39.389 1.00 48.35 148 ASN C O 1
ATOM 6278 N N . ASN C 1 149 ? -102.812 26.893 37.916 1.00 47.37 149 ASN C N 1
ATOM 6279 C CA . ASN C 1 149 ? -104.242 26.748 37.700 1.00 47.92 149 ASN C CA 1
ATOM 6280 C C . ASN C 1 149 ? -104.946 25.964 38.783 1.00 48.40 149 ASN C C 1
ATOM 6281 O O . ASN C 1 149 ? -106.170 26.068 38.935 1.00 48.45 149 ASN C O 1
ATOM 6286 N N . THR C 1 150 ? -104.193 25.161 39.535 1.00 48.53 150 THR C N 1
ATOM 6287 C CA . THR C 1 150 ? -104.811 24.145 40.412 1.00 48.66 150 THR C CA 1
ATOM 6288 C C . THR C 1 150 ? -104.517 24.208 41.927 1.00 47.95 150 THR C C 1
ATOM 6289 O O . THR C 1 150 ? -105.339 23.798 42.733 1.00 47.98 150 THR C O 1
ATOM 6293 N N . LYS C 1 151 ? -103.334 24.675 42.323 1.00 48.00 151 LYS C N 1
ATOM 6294 C CA . LYS C 1 151 ? -102.986 24.743 43.754 1.00 46.69 151 LYS C CA 1
ATOM 6295 C C . LYS C 1 151 ? -102.848 26.165 44.304 1.00 46.81 151 LYS C C 1
ATOM 6296 O O . LYS C 1 151 ? -102.473 27.105 43.582 1.00 46.81 151 LYS C O 1
ATOM 6302 N N . TYR C 1 152 ? -103.172 26.320 45.583 1.00 46.43 152 TYR C N 1
ATOM 6303 C CA . TYR C 1 152 ? -103.032 27.606 46.266 1.00 46.78 152 TYR C CA 1
ATOM 6304 C C . TYR C 1 152 ? -101.689 27.643 46.959 1.00 45.67 152 TYR C C 1
ATOM 6305 O O . TYR C 1 152 ? -101.597 27.687 48.195 1.00 44.58 152 TYR C O 1
ATOM 6314 N N . HIS C 1 153 ? -100.648 27.611 46.136 1.00 44.08 153 HIS C N 1
ATOM 6315 C CA . HIS C 1 153 ? -99.292 27.500 46.615 1.00 43.49 153 HIS C CA 1
ATOM 6316 C C . HIS C 1 153 ? -98.456 28.725 46.245 1.00 43.65 153 HIS C C 1
ATOM 6317 O O . HIS C 1 153 ? -98.942 29.659 45.596 1.00 43.14 153 HIS C O 1
ATOM 6324 N N . HIS C 1 154 ? -97.196 28.715 46.680 1.00 44.37 154 HIS C N 1
ATOM 6325 C CA . HIS C 1 154 ? -96.278 29.795 46.368 1.00 45.05 154 HIS C CA 1
ATOM 6326 C C . HIS C 1 154 ? -95.234 29.274 45.402 1.00 45.39 154 HIS C C 1
ATOM 6327 O O . HIS C 1 154 ? -94.466 28.361 45.741 1.00 45.58 154 HIS C O 1
ATOM 6334 N N . ILE C 1 155 ? -95.229 29.836 44.196 1.00 44.87 155 ILE C N 1
ATOM 6335 C CA . ILE C 1 155 ? -94.224 29.488 43.208 1.00 45.54 155 ILE C CA 1
ATOM 6336 C C . ILE C 1 155 ? -93.181 30.599 43.169 1.00 46.87 155 ILE C C 1
ATOM 6337 O O . ILE C 1 155 ? -93.484 31.764 42.818 1.00 48.15 155 ILE C O 1
ATOM 6342 N N . LEU C 1 156 ? -91.957 30.253 43.546 1.00 47.18 156 LEU C N 1
ATOM 6343 C CA . LEU C 1 156 ? -90.892 31.225 43.545 1.00 48.46 156 LEU C CA 1
ATOM 6344 C C . LEU C 1 156 ? -89.888 30.816 42.474 1.00 49.01 156 LEU C C 1
ATOM 6345 O O . LEU C 1 156 ? -89.517 29.649 42.393 1.00 48.76 156 LEU C O 1
ATOM 6350 N N . THR C 1 157 ? -89.456 31.761 41.645 1.00 49.54 157 THR C N 1
ATOM 6351 C CA . THR C 1 157 ? -88.516 31.417 40.579 1.00 51.13 157 THR C CA 1
ATOM 6352 C C . THR C 1 157 ? -87.252 32.270 40.607 1.00 52.77 157 THR C C 1
ATOM 6353 O O . THR C 1 157 ? -87.272 33.451 40.980 1.00 53.17 157 THR C O 1
ATOM 6357 N N . ILE C 1 158 ? -86.162 31.667 40.165 1.00 53.17 158 ILE C N 1
ATOM 6358 C CA . ILE C 1 158 ? -84.907 32.371 40.060 1.00 53.42 158 ILE C CA 1
ATOM 6359 C C . ILE C 1 158 ? -84.448 32.176 38.635 1.00 54.06 158 ILE C C 1
ATOM 6360 O O . ILE C 1 158 ? -84.203 31.053 38.213 1.00 54.20 158 ILE C O 1
ATOM 6365 N N . GLU C 1 159 ? -84.346 33.268 37.890 1.00 55.38 159 GLU C N 1
ATOM 6366 C CA . GLU C 1 159 ? -84.138 33.163 36.461 1.00 55.98 159 GLU C CA 1
ATOM 6367 C C . GLU C 1 159 ? -83.140 34.171 35.963 1.00 57.39 159 GLU C C 1
ATOM 6368 O O . GLU C 1 159 ? -83.128 35.327 36.394 1.00 58.11 159 GLU C O 1
ATOM 6374 N N . ASP C 1 160 ? -82.314 33.726 35.028 1.00 58.01 160 ASP C N 1
ATOM 6375 C CA . ASP C 1 160 ? -81.260 34.563 34.502 1.00 58.34 160 ASP C CA 1
ATOM 6376 C C . ASP C 1 160 ? -81.255 34.561 32.982 1.00 57.36 160 ASP C C 1
ATOM 6377 O O . ASP C 1 160 ? -80.519 33.795 32.365 1.00 57.42 160 ASP C O 1
ATOM 6382 N N . PRO C 1 161 ? -82.083 35.403 32.357 1.00 56.31 161 PRO C N 1
ATOM 6383 C CA . PRO C 1 161 ? -83.068 36.374 32.819 1.00 56.31 161 PRO C CA 1
ATOM 6384 C C . PRO C 1 161 ? -84.367 35.631 32.912 1.00 55.89 161 PRO C C 1
ATOM 6385 O O . PRO C 1 161 ? -84.471 34.540 32.366 1.00 56.55 161 PRO C O 1
ATOM 6389 N N . ILE C 1 162 ? -85.368 36.225 33.535 1.00 55.13 162 ILE C N 1
ATOM 6390 C CA . ILE C 1 162 ? -86.672 35.620 33.562 1.00 54.37 162 ILE C CA 1
ATOM 6391 C C . ILE C 1 162 ? -87.229 35.436 32.165 1.00 56.02 162 ILE C C 1
ATOM 6392 O O . ILE C 1 162 ? -87.334 36.410 31.421 1.00 56.85 162 ILE C O 1
ATOM 6397 N N . GLU C 1 163 ? -87.647 34.219 31.817 1.00 56.61 163 GLU C N 1
ATOM 6398 C CA . GLU C 1 163 ? -88.240 33.986 30.495 1.00 57.03 163 GLU C CA 1
ATOM 6399 C C . GLU C 1 163 ? -89.755 34.218 30.461 1.00 57.15 163 GLU C C 1
ATOM 6400 O O . GLU C 1 163 ? -90.213 35.288 30.064 1.00 58.41 163 GLU C O 1
ATOM 6406 N N . PHE C 1 164 ? -90.530 33.224 30.885 1.00 56.56 164 PHE C N 1
ATOM 6407 C CA . PHE C 1 164 ? -91.973 33.322 30.860 1.00 55.70 164 PHE C CA 1
ATOM 6408 C C . PHE C 1 164 ? -92.393 34.087 32.072 1.00 55.94 164 PHE C C 1
ATOM 6409 O O . PHE C 1 164 ? -91.875 33.861 33.154 1.00 56.03 164 PHE C O 1
ATOM 6417 N N . VAL C 1 165 ? -93.326 34.999 31.891 1.00 55.74 165 VAL C N 1
ATOM 6418 C CA . VAL C 1 165 ? -93.870 35.697 33.004 1.00 54.77 165 VAL C CA 1
ATOM 6419 C C . VAL C 1 165 ? -95.232 35.093 33.274 1.00 54.77 165 VAL C C 1
ATOM 6420 O O . VAL C 1 165 ? -96.114 35.156 32.421 1.00 54.85 165 VAL C O 1
ATOM 6424 N N . HIS C 1 166 ? -95.408 34.501 34.453 1.00 53.81 166 HIS C N 1
ATOM 6425 C CA . HIS C 1 166 ? -96.699 33.942 34.814 1.00 52.89 166 HIS C CA 1
ATOM 6426 C C . HIS C 1 166 ? -97.525 34.974 35.549 1.00 54.00 166 HIS C C 1
ATOM 6427 O O . HIS C 1 166 ? -96.992 35.897 36.155 1.00 55.51 166 HIS C O 1
ATOM 6434 N N . GLU C 1 167 ? -98.832 34.806 35.515 1.00 55.11 167 GLU C N 1
ATOM 6435 C CA . GLU C 1 167 ? -99.721 35.680 36.247 1.00 56.60 167 GLU C CA 1
ATOM 6436 C C . GLU C 1 167 ? -100.318 34.888 37.408 1.00 55.70 167 GLU C C 1
ATOM 6437 O O . GLU C 1 167 ? -100.673 33.725 37.246 1.00 55.39 167 GLU C O 1
ATOM 6443 N N . SER C 1 168 ? -100.416 35.503 38.577 1.00 54.88 168 SER C N 1
ATOM 6444 C CA . SER C 1 168 ? -100.882 34.785 39.752 1.00 54.12 168 SER C CA 1
ATOM 6445 C C . SER C 1 168 ? -102.334 34.382 39.596 1.00 54.24 168 SER C C 1
ATOM 6446 O O . SER C 1 168 ? -103.216 35.234 39.574 1.00 54.89 168 SER C O 1
ATOM 6449 N N . LYS C 1 169 ? -102.588 33.081 39.479 1.00 54.02 169 LYS C N 1
ATOM 6450 C CA . LYS C 1 169 ? -103.964 32.601 39.448 1.00 53.47 169 LYS C CA 1
ATOM 6451 C C . LYS C 1 169 ? -104.296 32.047 40.842 1.00 52.61 169 LYS C C 1
ATOM 6452 O O . LYS C 1 169 ? -104.601 32.820 41.751 1.00 52.53 169 LYS C O 1
ATOM 6458 N N . LYS C 1 170 ? -104.201 30.738 41.049 1.00 51.12 170 LYS C N 1
ATOM 6459 C CA . LYS C 1 170 ? -104.355 30.237 42.406 1.00 50.30 170 LYS C CA 1
ATOM 6460 C C . LYS C 1 170 ? -103.050 30.356 43.199 1.00 49.90 170 LYS C C 1
ATOM 6461 O O . LYS C 1 170 ? -103.063 30.607 44.400 1.00 50.82 170 LYS C O 1
ATOM 6467 N N . CYS C 1 171 ? -101.918 30.179 42.541 1.00 48.36 171 CYS C N 1
ATOM 6468 C CA . CYS C 1 171 ? -100.649 30.330 43.248 1.00 47.30 171 CYS C CA 1
ATOM 6469 C C . CYS C 1 171 ? -100.220 31.769 43.323 1.00 47.37 171 CYS C C 1
ATOM 6470 O O . CYS C 1 171 ? -100.447 32.544 42.392 1.00 47.22 171 CYS C O 1
ATOM 6473 N N . LEU C 1 172 ? -99.562 32.117 44.422 1.00 47.42 172 LEU C N 1
ATOM 6474 C CA . LEU C 1 172 ? -98.757 33.334 44.452 1.00 46.94 172 LEU C CA 1
ATOM 6475 C C . LEU C 1 172 ? -97.515 33.017 43.654 1.00 46.55 172 LEU C C 1
ATOM 6476 O O . LEU C 1 172 ? -96.844 32.027 43.926 1.00 46.96 172 LEU C O 1
ATOM 6481 N N . VAL C 1 173 ? -97.208 33.851 42.669 1.00 47.24 173 VAL C N 1
ATOM 6482 C CA . VAL C 1 173 ? -96.019 33.649 41.840 1.00 47.57 173 VAL C CA 1
ATOM 6483 C C . VAL C 1 173 ? -95.041 34.812 41.984 1.00 48.40 173 VAL C C 1
ATOM 6484 O O . VAL C 1 173 ? -95.379 35.961 41.680 1.00 48.60 173 VAL C O 1
ATOM 6488 N N . ASN C 1 174 ? -93.825 34.509 42.435 1.00 48.69 174 ASN C N 1
ATOM 6489 C CA . ASN C 1 174 ? -92.771 35.525 42.550 1.00 48.62 174 ASN C CA 1
ATOM 6490 C C . ASN C 1 174 ? -91.594 35.136 41.693 1.00 49.11 174 ASN C C 1
ATOM 6491 O O . ASN C 1 174 ? -90.921 34.147 41.979 1.00 49.61 174 ASN C O 1
ATOM 6496 N N . GLN C 1 175 ? -91.329 35.905 40.647 1.00 49.75 175 GLN C N 1
ATOM 6497 C CA . GLN C 1 175 ? -90.216 35.597 39.767 1.00 50.15 175 GLN C CA 1
ATOM 6498 C C . GLN C 1 175 ? -89.092 36.588 40.051 1.00 51.61 175 GLN C C 1
ATOM 6499 O O . GLN C 1 175 ? -89.330 37.782 40.192 1.00 52.01 175 GLN C O 1
ATOM 6505 N N . ARG C 1 176 ? -87.875 36.080 40.162 1.00 52.45 176 ARG C N 1
ATOM 6506 C CA . ARG C 1 176 ? -86.752 36.908 40.540 1.00 53.39 176 ARG C CA 1
ATOM 6507 C C . ARG C 1 176 ? -85.687 36.866 39.461 1.00 54.31 176 ARG C C 1
ATOM 6508 O O . ARG C 1 176 ? -85.117 35.801 39.185 1.00 53.24 176 ARG C O 1
ATOM 6516 N N . GLU C 1 177 ? -85.436 38.018 38.842 1.00 56.68 177 GLU C N 1
ATOM 6517 C CA . GLU C 1 177 ? -84.442 38.096 37.775 1.00 58.48 177 GLU C CA 1
ATOM 6518 C C . GLU C 1 177 ? -83.065 38.268 38.379 1.00 59.46 177 GLU C C 1
ATOM 6519 O O . GLU C 1 177 ? -82.817 39.221 39.110 1.00 60.71 177 GLU C O 1
ATOM 6525 N N . VAL C 1 178 ? -82.160 37.353 38.052 1.00 60.29 178 VAL C N 1
ATOM 6526 C CA . VAL C 1 178 ? -80.785 37.411 38.546 1.00 61.64 178 VAL C CA 1
ATOM 6527 C C . VAL C 1 178 ? -80.081 38.663 38.004 1.00 62.77 178 VAL C C 1
ATOM 6528 O O . VAL C 1 178 ? -80.328 39.077 36.867 1.00 61.94 178 VAL C O 1
ATOM 6532 N N . HIS C 1 179 ? -79.242 39.264 38.846 1.00 64.16 179 HIS C N 1
ATOM 6533 C CA . HIS C 1 179 ? -78.538 40.504 38.530 1.00 65.82 179 HIS C CA 1
ATOM 6534 C C . HIS C 1 179 ? -79.401 41.744 38.688 1.00 66.37 179 HIS C C 1
ATOM 6535 O O . HIS C 1 179 ? -78.876 42.825 38.806 1.00 67.98 179 HIS C O 1
ATOM 6542 N N . ARG C 1 180 ? -80.720 41.590 38.697 1.00 66.20 180 ARG C N 1
ATOM 6543 C CA . ARG C 1 180 ? -81.621 42.734 38.810 1.00 66.57 180 ARG C CA 1
ATOM 6544 C C . ARG C 1 180 ? -82.474 42.668 40.087 1.00 66.59 180 ARG C C 1
ATOM 6545 O O . ARG C 1 180 ? -82.528 43.620 40.860 1.00 67.55 180 ARG C O 1
ATOM 6553 N N . ASP C 1 181 ? -83.108 41.530 40.337 1.00 65.09 181 ASP C N 1
ATOM 6554 C CA . ASP C 1 181 ? -83.904 41.385 41.551 1.00 64.50 181 ASP C CA 1
ATOM 6555 C C . ASP C 1 181 ? -83.132 40.674 42.658 1.00 63.73 181 ASP C C 1
ATOM 6556 O O . ASP C 1 181 ? -83.547 40.660 43.820 1.00 62.52 181 ASP C O 1
ATOM 6561 N N . THR C 1 182 ? -82.016 40.064 42.285 1.00 63.07 182 THR C N 1
ATOM 6562 C CA . THR C 1 182 ? -81.174 39.380 43.255 1.00 63.43 182 THR C CA 1
ATOM 6563 C C . THR C 1 182 ? -79.759 39.331 42.736 1.00 63.68 182 THR C C 1
ATOM 6564 O O . THR C 1 182 ? -79.538 39.478 41.533 1.00 63.41 182 THR C O 1
ATOM 6568 N N . LEU C 1 183 ? -78.797 39.130 43.627 1.00 65.11 183 LEU C N 1
ATOM 6569 C CA . LEU C 1 183 ? -77.396 39.179 43.203 1.00 66.04 183 LEU C CA 1
ATOM 6570 C C . LEU C 1 183 ? -76.898 37.906 42.529 1.00 65.35 183 LEU C C 1
ATOM 6571 O O . LEU C 1 183 ? -75.959 37.948 41.732 1.00 65.65 183 LEU C O 1
ATOM 6576 N N . GLY C 1 184 ? -77.519 36.778 42.848 1.00 64.62 184 GLY C N 1
ATOM 6577 C CA . GLY C 1 184 ? -77.126 35.508 42.253 1.00 63.89 184 GLY C CA 1
ATOM 6578 C C . GLY C 1 184 ? -78.026 34.355 42.650 1.00 63.34 184 GLY C C 1
ATOM 6579 O O . GLY C 1 184 ? -78.859 34.468 43.559 1.00 63.25 184 GLY C O 1
ATOM 6580 N N . PHE C 1 185 ? -77.857 33.236 41.965 1.00 62.47 185 PHE C N 1
ATOM 6581 C CA . PHE C 1 185 ? -78.621 32.049 42.276 1.00 62.45 185 PHE C CA 1
ATOM 6582 C C . PHE C 1 185 ? -78.476 31.664 43.739 1.00 63.55 185 PHE C C 1
ATOM 6583 O O . PHE C 1 185 ? -79.466 31.387 44.423 1.00 63.22 185 PHE C O 1
ATOM 6591 N N . SER C 1 186 ? -77.241 31.653 44.219 1.00 65.18 186 SER C N 1
ATOM 6592 C CA . SER C 1 186 ? -76.983 31.220 45.588 1.00 67.15 186 SER C CA 1
ATOM 6593 C C . SER C 1 186 ? -77.740 32.074 46.604 1.00 67.57 186 SER C C 1
ATOM 6594 O O . SER C 1 186 ? -78.432 31.545 47.502 1.00 67.04 186 SER C O 1
ATOM 6597 N N . GLU C 1 187 ? -77.624 33.393 46.449 1.00 67.74 187 GLU C N 1
ATOM 6598 C CA . GLU C 1 187 ? -78.271 34.312 47.382 1.00 68.86 187 GLU C CA 1
ATOM 6599 C C . GLU C 1 187 ? -79.778 34.071 47.371 1.00 67.01 187 GLU C C 1
ATOM 6600 O O . GLU C 1 187 ? -80.391 33.832 48.409 1.00 67.55 187 GLU C O 1
ATOM 6606 N N . ALA C 1 188 ? -80.365 34.092 46.183 1.00 64.99 188 ALA C N 1
ATOM 6607 C CA . ALA C 1 188 ? -81.787 33.849 46.050 1.00 63.17 188 ALA C CA 1
ATOM 6608 C C . ALA C 1 188 ? -82.201 32.487 46.632 1.00 62.66 188 ALA C C 1
ATOM 6609 O O . ALA C 1 188 ? -83.243 32.371 47.289 1.00 62.40 188 ALA C O 1
ATOM 6611 N N . LEU C 1 189 ? -81.401 31.451 46.395 1.00 62.04 189 LEU C N 1
ATOM 6612 C CA . LEU C 1 189 ? -81.741 30.150 46.947 1.00 61.44 189 LEU C CA 1
ATOM 6613 C C . LEU C 1 189 ? -81.654 30.123 48.460 1.00 62.91 189 LEU C C 1
ATOM 6614 O O . LEU C 1 189 ? -82.535 29.568 49.112 1.00 63.49 189 LEU C O 1
ATOM 6619 N N . ARG C 1 190 ? -80.597 30.705 49.026 1.00 63.65 190 ARG C N 1
ATOM 6620 C CA . ARG C 1 190 ? -80.513 30.782 50.476 1.00 64.51 190 ARG C CA 1
ATOM 6621 C C . ARG C 1 190 ? -81.700 31.582 51.013 1.00 63.55 190 ARG C C 1
ATOM 6622 O O . ARG C 1 190 ? -82.204 31.313 52.111 1.00 64.10 190 ARG C O 1
ATOM 6630 N N . SER C 1 191 ? -82.159 32.559 50.235 1.00 61.84 191 SER C N 1
ATOM 6631 C CA . SER C 1 191 ? -83.354 33.310 50.617 1.00 61.19 191 SER C CA 1
ATOM 6632 C C . SER C 1 191 ? -84.619 32.494 50.430 1.00 59.56 191 SER C C 1
ATOM 6633 O O . SER C 1 191 ? -85.512 32.534 51.260 1.00 60.22 191 SER C O 1
ATOM 6636 N N . ALA C 1 192 ? -84.699 31.771 49.320 1.00 57.52 192 ALA C N 1
ATOM 6637 C CA . ALA C 1 192 ? -85.866 30.957 49.017 1.00 55.14 192 ALA C CA 1
ATOM 6638 C C . ALA C 1 192 ? -86.289 30.120 50.223 1.00 54.81 192 ALA C C 1
ATOM 6639 O O . ALA C 1 192 ? -87.465 30.083 50.597 1.00 53.11 192 ALA C O 1
ATOM 6641 N N . LEU C 1 193 ? -85.327 29.450 50.845 1.00 55.64 193 LEU C N 1
ATOM 6642 C CA . LEU C 1 193 ? -85.655 28.634 52.013 1.00 56.53 193 LEU C CA 1
ATOM 6643 C C . LEU C 1 193 ? -86.323 29.434 53.114 1.00 56.86 193 LEU C C 1
ATOM 6644 O O . LEU C 1 193 ? -86.937 28.861 54.001 1.00 57.12 193 LEU C O 1
ATOM 6649 N N . ARG C 1 194 ? -86.218 30.755 53.052 1.00 57.82 194 ARG C N 1
ATOM 6650 C CA . ARG C 1 194 ? -86.878 31.612 54.029 1.00 59.92 194 ARG C CA 1
ATOM 6651 C C . ARG C 1 194 ? -88.059 32.406 53.461 1.00 58.59 194 ARG C C 1
ATOM 6652 O O . ARG C 1 194 ? -88.602 33.278 54.136 1.00 58.82 194 ARG C O 1
ATOM 6660 N N . GLU C 1 195 ? -88.468 32.092 52.236 1.00 57.07 195 GLU C N 1
ATOM 6661 C CA . GLU C 1 195 ? -89.556 32.823 51.591 1.00 56.14 195 GLU C CA 1
ATOM 6662 C C . GLU C 1 195 ? -90.846 31.982 51.459 1.00 55.16 195 GLU C C 1
ATOM 6663 O O . GLU C 1 195 ? -91.651 32.226 50.580 1.00 54.73 195 GLU C O 1
ATOM 6669 N N . ASP C 1 196 ? -91.036 30.992 52.333 1.00 55.11 196 ASP C N 1
ATOM 6670 C CA . ASP C 1 196 ? -92.234 30.136 52.322 1.00 54.17 196 ASP C CA 1
ATOM 6671 C C . ASP C 1 196 ? -92.663 29.703 50.909 1.00 53.42 196 ASP C C 1
ATOM 6672 O O . ASP C 1 196 ? -93.725 30.070 50.405 1.00 52.40 196 ASP C O 1
ATOM 6677 N N . PRO C 1 197 ? -91.825 28.910 50.257 1.00 53.25 197 PRO C N 1
ATOM 6678 C CA . PRO C 1 197 ? -92.171 28.507 48.911 1.00 52.49 197 PRO C CA 1
ATOM 6679 C C . PRO C 1 197 ? -92.609 27.051 48.826 1.00 51.98 197 PRO C C 1
ATOM 6680 O O . PRO C 1 197 ? -91.873 26.184 49.264 1.00 53.35 197 PRO C O 1
ATOM 6684 N N . ASP C 1 198 ? -93.766 26.753 48.264 1.00 50.35 198 ASP C N 1
ATOM 6685 C CA . ASP C 1 198 ? -93.980 25.353 47.970 1.00 49.60 198 ASP C CA 1
ATOM 6686 C C . ASP C 1 198 ? -93.045 24.894 46.846 1.00 49.24 198 ASP C C 1
ATOM 6687 O O . ASP C 1 198 ? -92.453 23.808 46.908 1.00 49.10 198 ASP C O 1
ATOM 6692 N N . ILE C 1 199 ? -92.939 25.714 45.802 1.00 48.37 199 ILE C N 1
ATOM 6693 C CA . ILE C 1 199 ? -92.343 25.303 44.520 1.00 47.50 199 ILE C CA 1
ATOM 6694 C C . ILE C 1 199 ? -91.239 26.273 44.083 1.00 48.35 199 ILE C C 1
ATOM 6695 O O . ILE C 1 199 ? -91.442 27.493 44.046 1.00 48.45 199 ILE C O 1
ATOM 6700 N N . ILE C 1 200 ? -90.071 25.732 43.754 1.00 49.15 200 ILE C N 1
ATOM 6701 C CA . ILE C 1 200 ? -88.912 26.553 43.419 1.00 49.46 200 ILE C CA 1
ATOM 6702 C C . ILE C 1 200 ? -88.309 26.173 42.085 1.00 49.81 200 ILE C C 1
ATOM 6703 O O . ILE C 1 200 ? -87.828 25.043 41.898 1.00 50.35 200 ILE C O 1
ATOM 6708 N N . LEU C 1 201 ? -88.309 27.137 41.169 1.00 50.45 201 LEU C N 1
ATOM 6709 C CA . LEU C 1 201 ? -87.639 26.979 39.890 1.00 51.14 201 LEU C CA 1
ATOM 6710 C C . LEU C 1 201 ? -86.218 27.504 39.921 1.00 52.49 201 LEU C C 1
ATOM 6711 O O . LEU C 1 201 ? -85.985 28.686 40.148 1.00 52.01 201 LEU C O 1
ATOM 6716 N N . VAL C 1 202 ? -85.278 26.597 39.682 1.00 55.26 202 VAL C N 1
ATOM 6717 C CA . VAL C 1 202 ? -83.864 26.929 39.526 1.00 58.14 202 VAL C CA 1
ATOM 6718 C C . VAL C 1 202 ? -83.389 26.795 38.055 1.00 60.81 202 VAL C C 1
ATOM 6719 O O . VAL C 1 202 ? -83.211 25.690 37.516 1.00 61.57 202 VAL C O 1
ATOM 6723 N N . GLY C 1 203 ? -83.214 27.930 37.389 1.00 63.89 203 GLY C N 1
ATOM 6724 C CA . GLY C 1 203 ? -82.732 27.921 36.005 1.00 67.21 203 GLY C CA 1
ATOM 6725 C C . GLY C 1 203 ? -81.331 27.322 35.889 1.00 70.72 203 GLY C C 1
ATOM 6726 O O . GLY C 1 203 ? -80.315 28.024 36.057 1.00 71.87 203 GLY C O 1
ATOM 6727 N N . GLU C 1 204 ? -81.277 26.004 35.680 1.00 72.37 204 GLU C N 1
ATOM 6728 C CA . GLU C 1 204 ? -80.050 25.321 35.243 1.00 74.56 204 GLU C CA 1
ATOM 6729 C C . GLU C 1 204 ? -79.172 24.885 36.393 1.00 75.81 204 GLU C C 1
ATOM 6730 O O . GLU C 1 204 ? -78.965 25.628 37.349 1.00 76.38 204 GLU C O 1
ATOM 6736 N N . MET C 1 205 ? -78.626 23.683 36.260 1.00 76.47 205 MET C N 1
ATOM 6737 C CA . MET C 1 205 ? -77.926 23.032 37.349 1.00 77.82 205 MET C CA 1
ATOM 6738 C C . MET C 1 205 ? -76.472 22.707 36.971 1.00 78.92 205 MET C C 1
ATOM 6739 O O . MET C 1 205 ? -76.082 21.538 36.982 1.00 79.59 205 MET C O 1
ATOM 6744 N N . ARG C 1 206 ? -75.678 23.722 36.617 1.00 79.33 206 ARG C N 1
ATOM 6745 C CA . ARG C 1 206 ? -74.244 23.505 36.327 1.00 80.09 206 ARG C CA 1
ATOM 6746 C C . ARG C 1 206 ? -73.324 23.894 37.489 1.00 80.79 206 ARG C C 1
ATOM 6747 O O . ARG C 1 206 ? -72.708 23.021 38.097 1.00 82.33 206 ARG C O 1
ATOM 6755 N N . ASP C 1 207 ? -73.226 25.185 37.809 1.00 79.68 207 ASP C N 1
ATOM 6756 C CA . ASP C 1 207 ? -72.326 25.604 38.879 1.00 79.41 207 ASP C CA 1
ATOM 6757 C C . ASP C 1 207 ? -72.682 24.949 40.215 1.00 78.65 207 ASP C C 1
ATOM 6758 O O . ASP C 1 207 ? -73.802 25.063 40.710 1.00 78.37 207 ASP C O 1
ATOM 6763 N N . LEU C 1 208 ? -71.707 24.237 40.775 1.00 77.72 208 LEU C N 1
ATOM 6764 C CA . LEU C 1 208 ? -71.941 23.313 41.882 1.00 76.19 208 LEU C CA 1
ATOM 6765 C C . LEU C 1 208 ? -72.787 23.877 43.020 1.00 75.73 208 LEU C C 1
ATOM 6766 O O . LEU C 1 208 ? -73.695 23.208 43.528 1.00 75.72 208 LEU C O 1
ATOM 6771 N N . GLU C 1 209 ? -72.496 25.102 43.435 1.00 75.15 209 GLU C N 1
ATOM 6772 C CA . GLU C 1 209 ? -73.170 25.633 44.608 1.00 74.68 209 GLU C CA 1
ATOM 6773 C C . GLU C 1 209 ? -74.682 25.717 44.384 1.00 71.96 209 GLU C C 1
ATOM 6774 O O . GLU C 1 209 ? -75.465 25.361 45.255 1.00 71.98 209 GLU C O 1
ATOM 6780 N N . THR C 1 210 ? -75.088 26.168 43.208 1.00 69.30 210 THR C N 1
ATOM 6781 C CA . THR C 1 210 ? -76.493 26.135 42.858 1.00 67.27 210 THR C CA 1
ATOM 6782 C C . THR C 1 210 ? -77.063 24.718 43.064 1.00 65.85 210 THR C C 1
ATOM 6783 O O . THR C 1 210 ? -78.136 24.538 43.652 1.00 65.05 210 THR C O 1
ATOM 6787 N N . ILE C 1 211 ? -76.342 23.712 42.583 1.00 64.54 211 ILE C N 1
ATOM 6788 C CA . ILE C 1 211 ? -76.825 22.343 42.696 1.00 63.01 211 ILE C CA 1
ATOM 6789 C C . ILE C 1 211 ? -76.929 21.947 44.171 1.00 62.98 211 ILE C C 1
ATOM 6790 O O . ILE C 1 211 ? -77.956 21.423 44.615 1.00 62.64 211 ILE C O 1
ATOM 6795 N N . ARG C 1 212 ? -75.875 22.202 44.937 1.00 62.24 212 ARG C N 1
ATOM 6796 C CA . ARG C 1 212 ? -75.926 21.896 46.353 1.00 62.07 212 ARG C CA 1
ATOM 6797 C C . ARG C 1 212 ? -77.170 22.517 46.966 1.00 60.60 212 ARG C C 1
ATOM 6798 O O . ARG C 1 212 ? -77.947 21.851 47.659 1.00 61.01 212 ARG C O 1
ATOM 6806 N N . LEU C 1 213 ? -77.352 23.809 46.730 1.00 58.89 213 LEU C N 1
ATOM 6807 C CA . LEU C 1 213 ? -78.486 24.506 47.320 1.00 57.72 213 LEU C CA 1
ATOM 6808 C C . LEU C 1 213 ? -79.806 23.975 46.769 1.00 55.55 213 LEU C C 1
ATOM 6809 O O . LEU C 1 213 ? -80.783 23.835 47.501 1.00 55.49 213 LEU C O 1
ATOM 6814 N N . ALA C 1 214 ? -79.837 23.671 45.479 1.00 54.13 214 ALA C N 1
ATOM 6815 C CA . ALA C 1 214 ? -81.042 23.083 44.889 1.00 53.41 214 ALA C CA 1
ATOM 6816 C C . ALA C 1 214 ? -81.394 21.781 45.617 1.00 53.59 214 ALA C C 1
ATOM 6817 O O . ALA C 1 214 ? -82.532 21.580 46.059 1.00 53.32 214 ALA C O 1
ATOM 6819 N N . LEU C 1 215 ? -80.401 20.915 45.781 1.00 53.86 215 LEU C N 1
ATOM 6820 C CA . LEU C 1 215 ? -80.628 19.657 46.482 1.00 53.90 215 LEU C CA 1
ATOM 6821 C C . LEU C 1 215 ? -81.044 19.883 47.913 1.00 53.89 215 LEU C C 1
ATOM 6822 O O . LEU C 1 215 ? -82.004 19.273 48.379 1.00 53.97 215 LEU C O 1
ATOM 6827 N N . THR C 1 216 ? -80.332 20.755 48.613 1.00 54.45 216 THR C N 1
ATOM 6828 C CA . THR C 1 216 ? -80.750 21.105 49.951 1.00 56.07 216 THR C CA 1
ATOM 6829 C C . THR C 1 216 ? -82.215 21.513 49.919 1.00 55.65 216 THR C C 1
ATOM 6830 O O . THR C 1 216 ? -83.023 21.025 50.703 1.00 56.24 216 THR C O 1
ATOM 6834 N N . ALA C 1 217 ? -82.567 22.402 49.005 1.00 55.43 217 ALA C N 1
ATOM 6835 C CA . ALA C 1 217 ? -83.933 22.898 48.954 1.00 55.90 217 ALA C CA 1
ATOM 6836 C C . ALA C 1 217 ? -84.946 21.775 48.745 1.00 56.37 217 ALA C C 1
ATOM 6837 O O . ALA C 1 217 ? -86.036 21.816 49.311 1.00 56.25 217 ALA C O 1
ATOM 6839 N N . ALA C 1 218 ? -84.587 20.775 47.939 1.00 57.17 218 ALA C N 1
ATOM 6840 C CA . ALA C 1 218 ? -85.478 19.633 47.711 1.00 57.66 218 ALA C CA 1
ATOM 6841 C C . ALA C 1 218 ? -85.532 18.710 48.941 1.00 59.63 218 ALA C C 1
ATOM 6842 O O . ALA C 1 218 ? -86.607 18.394 49.464 1.00 59.10 218 ALA C O 1
ATOM 6844 N N . GLU C 1 219 ? -84.362 18.314 49.425 1.00 61.72 219 GLU C N 1
ATOM 6845 C CA . GLU C 1 219 ? -84.300 17.517 50.644 1.00 63.63 219 GLU C CA 1
ATOM 6846 C C . GLU C 1 219 ? -85.022 18.181 51.815 1.00 63.93 219 GLU C C 1
ATOM 6847 O O . GLU C 1 219 ? -85.695 17.519 52.601 1.00 63.74 219 GLU C O 1
ATOM 6853 N N . THR C 1 220 ? -84.868 19.489 51.962 1.00 64.54 220 THR C N 1
ATOM 6854 C CA . THR C 1 220 ? -85.524 20.160 53.071 1.00 65.48 220 THR C CA 1
ATOM 6855 C C . THR C 1 220 ? -87.042 20.072 52.983 1.00 64.51 220 THR C C 1
ATOM 6856 O O . THR C 1 220 ? -87.731 20.255 53.994 1.00 66.70 220 THR C O 1
ATOM 6860 N N . GLY C 1 221 ? -87.572 19.769 51.797 1.00 62.42 221 GLY C N 1
ATOM 6861 C CA . GLY C 1 221 ? -89.009 19.508 51.666 1.00 59.80 221 GLY C CA 1
ATOM 6862 C C . GLY C 1 221 ? -89.808 20.344 50.675 1.00 57.77 221 GLY C C 1
ATOM 6863 O O . GLY C 1 221 ? -91.026 20.227 50.611 1.00 58.64 221 GLY C O 1
ATOM 6864 N N . HIS C 1 222 ? -89.152 21.182 49.886 1.00 55.48 222 HIS C N 1
ATOM 6865 C CA . HIS C 1 222 ? -89.870 21.902 48.858 1.00 53.22 222 HIS C CA 1
ATOM 6866 C C . HIS C 1 222 ? -90.008 21.061 47.584 1.00 51.75 222 HIS C C 1
ATOM 6867 O O . HIS C 1 222 ? -89.398 19.995 47.467 1.00 51.45 222 HIS C O 1
ATOM 6874 N N . LEU C 1 223 ? -90.857 21.512 46.662 1.00 49.24 223 LEU C N 1
ATOM 6875 C CA . LEU C 1 223 ? -90.863 20.966 45.306 1.00 47.77 223 LEU C CA 1
ATOM 6876 C C . LEU C 1 223 ? -89.914 21.790 44.400 1.00 47.03 223 LEU C C 1
ATOM 6877 O O . LEU C 1 223 ? -90.222 22.925 44.049 1.00 44.16 223 LEU C O 1
ATOM 6882 N N . VAL C 1 224 ? -88.760 21.219 44.043 1.00 47.67 224 VAL C N 1
ATOM 6883 C CA . VAL C 1 224 ? -87.782 21.948 43.234 1.00 48.15 224 VAL C CA 1
ATOM 6884 C C . VAL C 1 224 ? -87.819 21.495 41.767 1.00 48.26 224 VAL C C 1
ATOM 6885 O O . VAL C 1 224 ? -87.824 20.292 41.486 1.00 48.97 224 VAL C O 1
ATOM 6889 N N . PHE C 1 225 ? -87.839 22.457 40.843 1.00 47.99 225 PHE C N 1
ATOM 6890 C CA . PHE C 1 225 ? -87.721 22.164 39.413 1.00 47.71 225 PHE C CA 1
ATOM 6891 C C . PHE C 1 225 ? -86.398 22.747 38.895 1.00 47.83 225 PHE C C 1
ATOM 6892 O O . PHE C 1 225 ? -86.159 23.951 39.015 1.00 47.52 225 PHE C O 1
ATOM 6900 N N . GLY C 1 226 ? -85.551 21.900 38.316 1.00 47.60 226 GLY C N 1
ATOM 6901 C CA . GLY C 1 226 ? -84.295 22.340 37.705 1.00 47.85 226 GLY C CA 1
ATOM 6902 C C . GLY C 1 226 ? -84.128 21.798 36.291 1.00 48.05 226 GLY C C 1
ATOM 6903 O O . GLY C 1 226 ? -84.980 21.074 35.817 1.00 48.81 226 GLY C O 1
ATOM 6904 N N . THR C 1 227 ? -83.036 22.147 35.612 1.00 48.73 227 THR C N 1
ATOM 6905 C CA . THR C 1 227 ? -82.811 21.722 34.216 1.00 48.59 227 THR C CA 1
ATOM 6906 C C . THR C 1 227 ? -81.372 21.276 33.966 1.00 48.93 227 THR C C 1
ATOM 6907 O O . THR C 1 227 ? -80.479 21.575 34.742 1.00 49.64 227 THR C O 1
ATOM 6911 N N . LEU C 1 228 ? -81.161 20.557 32.876 1.00 49.76 228 LEU C N 1
ATOM 6912 C CA . LEU C 1 228 ? -79.819 20.218 32.409 1.00 51.72 228 LEU C CA 1
ATOM 6913 C C . LEU C 1 228 ? -79.859 20.094 30.896 1.00 52.25 228 LEU C C 1
ATOM 6914 O O . LEU C 1 228 ? -80.940 20.180 30.299 1.00 52.59 228 LEU C O 1
ATOM 6919 N N . HIS C 1 229 ? -78.692 19.956 30.268 1.00 52.93 229 HIS C N 1
ATOM 6920 C CA . HIS C 1 229 ? -78.644 19.728 28.829 1.00 52.80 229 HIS C CA 1
ATOM 6921 C C . HIS C 1 229 ? -78.482 18.279 28.390 1.00 53.25 229 HIS C C 1
ATOM 6922 O O . HIS C 1 229 ? -77.965 18.018 27.312 1.00 54.70 229 HIS C O 1
ATOM 6929 N N . THR C 1 230 ? -78.940 17.339 29.201 1.00 52.14 230 THR C N 1
ATOM 6930 C CA . THR C 1 230 ? -78.671 15.944 28.949 1.00 52.01 230 THR C CA 1
ATOM 6931 C C . THR C 1 230 ? -79.817 15.328 28.143 1.00 51.73 230 THR C C 1
ATOM 6932 O O . THR C 1 230 ? -80.902 15.903 28.065 1.00 51.48 230 THR C O 1
ATOM 6936 N N . THR C 1 231 ? -79.585 14.168 27.538 1.00 52.45 231 THR C N 1
ATOM 6937 C CA . THR C 1 231 ? -80.532 13.623 26.571 1.00 52.74 231 THR C CA 1
ATOM 6938 C C . THR C 1 231 ? -81.250 12.351 27.001 1.00 52.53 231 THR C C 1
ATOM 6939 O O . THR C 1 231 ? -81.979 11.760 26.211 1.00 53.42 231 THR C O 1
ATOM 6943 N N . SER C 1 232 ? -81.039 11.907 28.230 1.00 51.63 232 SER C N 1
ATOM 6944 C CA . SER C 1 232 ? -81.703 10.686 28.691 1.00 52.19 232 SER C CA 1
ATOM 6945 C C . SER C 1 232 ? -81.752 10.710 30.201 1.00 51.24 232 SER C C 1
ATOM 6946 O O . SER C 1 232 ? -80.988 11.422 30.826 1.00 50.92 232 SER C O 1
ATOM 6949 N N . ALA C 1 233 ? -82.646 9.935 30.790 1.00 51.12 233 ALA C N 1
ATOM 6950 C CA . ALA C 1 233 ? -82.705 9.864 32.241 1.00 51.04 233 ALA C CA 1
ATOM 6951 C C . ALA C 1 233 ? -81.354 9.433 32.858 1.00 51.79 233 ALA C C 1
ATOM 6952 O O . ALA C 1 233 ? -80.868 10.059 33.796 1.00 51.04 233 ALA C O 1
ATOM 6954 N N . ALA C 1 234 ? -80.726 8.399 32.313 1.00 53.41 234 ALA C N 1
ATOM 6955 C CA . ALA C 1 234 ? -79.439 7.966 32.841 1.00 55.09 234 ALA C CA 1
ATOM 6956 C C . ALA C 1 234 ? -78.381 9.085 32.800 1.00 54.39 234 ALA C C 1
ATOM 6957 O O . ALA C 1 234 ? -77.771 9.447 33.818 1.00 55.37 234 ALA C O 1
ATOM 6959 N N . LYS C 1 235 ? -78.166 9.645 31.624 1.00 53.71 235 LYS C N 1
ATOM 6960 C CA . LYS C 1 235 ? -77.133 10.647 31.481 1.00 53.43 235 LYS C CA 1
ATOM 6961 C C . LYS C 1 235 ? -77.383 11.818 32.425 1.00 51.86 235 LYS C C 1
ATOM 6962 O O . LYS C 1 235 ? -76.444 12.429 32.966 1.00 51.85 235 LYS C O 1
ATOM 6968 N N . THR C 1 236 ? -78.654 12.138 32.623 1.00 50.67 236 THR C N 1
ATOM 6969 C CA . THR C 1 236 ? -79.011 13.189 33.553 1.00 49.43 236 THR C CA 1
ATOM 6970 C C . THR C 1 236 ? -78.495 12.841 34.915 1.00 50.46 236 THR C C 1
ATOM 6971 O O . THR C 1 236 ? -77.872 13.664 35.573 1.00 51.29 236 THR C O 1
ATOM 6975 N N . ILE C 1 237 ? -78.744 11.616 35.344 1.00 51.47 237 ILE C N 1
ATOM 6976 C CA . ILE C 1 237 ? -78.329 11.220 36.673 1.00 52.51 237 ILE C CA 1
ATOM 6977 C C . ILE C 1 237 ? -76.809 11.150 36.785 1.00 53.56 237 ILE C C 1
ATOM 6978 O O . ILE C 1 237 ? -76.237 11.685 37.736 1.00 53.67 237 ILE C O 1
ATOM 6983 N N . ASP C 1 238 ? -76.149 10.542 35.799 1.00 54.27 238 ASP C N 1
ATOM 6984 C CA . ASP C 1 238 ? -74.694 10.552 35.807 1.00 55.02 238 ASP C CA 1
ATOM 6985 C C . ASP C 1 238 ? -74.202 11.981 35.926 1.00 54.16 238 ASP C C 1
ATOM 6986 O O . ASP C 1 238 ? -73.322 12.276 36.736 1.00 54.45 238 ASP C O 1
ATOM 6991 N N . ARG C 1 239 ? -74.779 12.873 35.124 1.00 52.25 239 ARG C N 1
ATOM 6992 C CA . ARG C 1 239 ? -74.284 14.236 35.053 1.00 51.37 239 ARG C CA 1
ATOM 6993 C C . ARG C 1 239 ? -74.308 14.903 36.428 1.00 51.01 239 ARG C C 1
ATOM 6994 O O . ARG C 1 239 ? -73.339 15.518 36.857 1.00 51.53 239 ARG C O 1
ATOM 7002 N N . VAL C 1 240 ? -75.411 14.755 37.142 1.00 49.98 240 VAL C N 1
ATOM 7003 C CA . VAL C 1 240 ? -75.545 15.415 38.428 1.00 48.90 240 VAL C CA 1
ATOM 7004 C C . VAL C 1 240 ? -74.482 14.946 39.428 1.00 49.67 240 VAL C C 1
ATOM 7005 O O . VAL C 1 240 ? -73.983 15.740 40.222 1.00 49.16 240 VAL C O 1
ATOM 7009 N N . VAL C 1 241 ? -74.156 13.658 39.423 1.00 49.73 241 VAL C N 1
ATOM 7010 C CA . VAL C 1 241 ? -73.162 13.158 40.347 1.00 50.69 241 VAL C CA 1
ATOM 7011 C C . VAL C 1 241 ? -71.756 13.443 39.818 1.00 51.54 241 VAL C C 1
ATOM 7012 O O . VAL C 1 241 ? -70.906 13.958 40.531 1.00 50.57 241 VAL C O 1
ATOM 7016 N N . ASP C 1 242 ? -71.513 13.101 38.559 1.00 52.86 242 ASP C N 1
ATOM 7017 C CA . ASP C 1 242 ? -70.164 13.210 38.001 1.00 54.37 242 ASP C CA 1
ATOM 7018 C C . ASP C 1 242 ? -69.509 14.574 38.213 1.00 54.06 242 ASP C C 1
ATOM 7019 O O . ASP C 1 242 ? -68.306 14.650 38.488 1.00 55.05 242 ASP C O 1
ATOM 7024 N N . VAL C 1 243 ? -70.275 15.646 38.044 1.00 52.35 243 VAL C N 1
ATOM 7025 C CA . VAL C 1 243 ? -69.709 16.986 38.211 1.00 52.54 243 VAL C CA 1
ATOM 7026 C C . VAL C 1 243 ? -69.034 17.283 39.550 1.00 55.29 243 VAL C C 1
ATOM 7027 O O . VAL C 1 243 ? -68.212 18.191 39.629 1.00 56.05 243 VAL C O 1
ATOM 7031 N N . PHE C 1 244 ? -69.390 16.569 40.610 1.00 57.63 244 PHE C N 1
ATOM 7032 C CA . PHE C 1 244 ? -68.791 16.860 41.901 1.00 60.49 244 PHE C CA 1
ATOM 7033 C C . PHE C 1 244 ? -67.457 16.161 42.066 1.00 63.71 244 PHE C C 1
ATOM 7034 O O . PHE C 1 244 ? -67.240 15.090 41.492 1.00 64.45 244 PHE C O 1
ATOM 7042 N N . PRO C 1 245 ? -66.558 16.740 42.888 1.00 66.28 245 PRO C N 1
ATOM 7043 C CA . PRO C 1 245 ? -65.312 16.057 43.209 1.00 68.67 245 PRO C CA 1
ATOM 7044 C C . PRO C 1 245 ? -65.566 14.836 44.069 1.00 71.14 245 PRO C C 1
ATOM 7045 O O . PRO C 1 245 ? -66.570 14.760 44.775 1.00 71.16 245 PRO C O 1
ATOM 7049 N N . ALA C 1 246 ? -64.634 13.898 44.021 1.00 74.32 246 ALA C N 1
ATOM 7050 C CA . ALA C 1 246 ? -64.776 12.625 44.704 1.00 77.10 246 ALA C CA 1
ATOM 7051 C C . ALA C 1 246 ? -65.326 12.745 46.119 1.00 79.18 246 ALA C C 1
ATOM 7052 O O . ALA C 1 246 ? -66.287 12.062 46.466 1.00 79.45 246 ALA C O 1
ATOM 7054 N N . GLU C 1 247 ? -64.716 13.590 46.947 1.00 81.73 247 GLU C N 1
ATOM 7055 C CA . GLU C 1 247 ? -65.123 13.672 48.354 1.00 84.34 247 GLU C CA 1
ATOM 7056 C C . GLU C 1 247 ? -66.606 13.991 48.528 1.00 83.12 247 GLU C C 1
ATOM 7057 O O . GLU C 1 247 ? -67.195 13.675 49.555 1.00 84.01 247 GLU C O 1
ATOM 7063 N N . GLU C 1 248 ? -67.209 14.610 47.521 1.00 81.01 248 GLU C N 1
ATOM 7064 C CA . GLU C 1 248 ? -68.564 15.101 47.658 1.00 79.71 248 GLU C CA 1
ATOM 7065 C C . GLU C 1 248 ? -69.618 14.260 46.910 1.00 78.41 248 GLU C C 1
ATOM 7066 O O . GLU C 1 248 ? -70.820 14.509 47.023 1.00 76.77 248 GLU C O 1
ATOM 7072 N N . LYS C 1 249 ? -69.167 13.249 46.173 1.00 78.49 249 LYS C N 1
ATOM 7073 C CA . LYS C 1 249 ? -70.059 12.469 45.323 1.00 77.32 249 LYS C CA 1
ATOM 7074 C C . LYS C 1 249 ? -71.088 11.664 46.110 1.00 77.99 249 LYS C C 1
ATOM 7075 O O . LYS C 1 249 ? -72.269 11.665 45.784 1.00 77.06 249 LYS C O 1
ATOM 7081 N N . ALA C 1 250 ? -70.648 10.977 47.154 1.00 80.47 250 ALA C N 1
ATOM 7082 C CA . ALA C 1 250 ? -71.546 10.103 47.906 1.00 81.50 250 ALA C CA 1
ATOM 7083 C C . ALA C 1 250 ? -72.777 10.833 48.444 1.00 80.73 250 ALA C C 1
ATOM 7084 O O . ALA C 1 250 ? -73.910 10.355 48.308 1.00 80.30 250 ALA C O 1
ATOM 7086 N N . MET C 1 251 ? -72.567 11.982 49.074 1.00 80.79 251 MET C N 1
ATOM 7087 C CA . MET C 1 251 ? -73.701 12.702 49.626 1.00 80.25 251 MET C CA 1
ATOM 7088 C C . MET C 1 251 ? -74.646 13.183 48.521 1.00 76.96 251 MET C C 1
ATOM 7089 O O . MET C 1 251 ? -75.865 13.148 48.683 1.00 75.93 251 MET C O 1
ATOM 7094 N N . VAL C 1 252 ? -74.083 13.628 47.398 1.00 74.49 252 VAL C N 1
ATOM 7095 C CA . VAL C 1 252 ? -74.898 14.086 46.281 1.00 71.30 252 VAL C CA 1
ATOM 7096 C C . VAL C 1 252 ? -75.737 12.910 45.769 1.00 70.24 252 VAL C C 1
ATOM 7097 O O . VAL C 1 252 ? -76.954 13.016 45.578 1.00 68.28 252 VAL C O 1
ATOM 7101 N N . ARG C 1 253 ? -75.078 11.776 45.581 1.00 70.97 253 ARG C N 1
ATOM 7102 C CA . ARG C 1 253 ? -75.768 10.560 45.203 1.00 70.73 253 ARG C CA 1
ATOM 7103 C C . ARG C 1 253 ? -76.877 10.202 46.192 1.00 69.99 253 ARG C C 1
ATOM 7104 O O . ARG C 1 253 ? -77.974 9.821 45.792 1.00 69.65 253 ARG C O 1
ATOM 7112 N N . SER C 1 254 ? -76.616 10.325 47.486 1.00 69.69 254 SER C N 1
ATOM 7113 C CA . SER C 1 254 ? -77.651 9.975 48.456 1.00 69.05 254 SER C CA 1
ATOM 7114 C C . SER C 1 254 ? -78.780 10.998 48.434 1.00 67.01 254 SER C C 1
ATOM 7115 O O . SER C 1 254 ? -79.951 10.647 48.298 1.00 66.89 254 SER C O 1
ATOM 7118 N N . MET C 1 255 ? -78.435 12.267 48.578 1.00 66.08 255 MET C N 1
ATOM 7119 C CA . MET C 1 255 ? -79.448 13.313 48.471 1.00 64.67 255 MET C CA 1
ATOM 7120 C C . MET C 1 255 ? -80.342 13.109 47.251 1.00 63.16 255 MET C C 1
ATOM 7121 O O . MET C 1 255 ? -81.584 13.229 47.317 1.00 62.25 255 MET C O 1
ATOM 7126 N N . LEU C 1 256 ? -79.708 12.813 46.126 1.00 62.78 256 LEU C N 1
ATOM 7127 C CA . LEU C 1 256 ? -80.457 12.696 44.888 1.00 62.44 256 LEU C CA 1
ATOM 7128 C C . LEU C 1 256 ? -81.421 11.509 44.928 1.00 62.88 256 LEU C C 1
ATOM 7129 O O . LEU C 1 256 ? -82.591 11.608 44.510 1.00 61.79 256 LEU C O 1
ATOM 7134 N N . SER C 1 257 ? -80.931 10.382 45.432 1.00 63.46 257 SER C N 1
ATOM 7135 C CA . SER C 1 257 ? -81.757 9.192 45.550 1.00 64.15 257 SER C CA 1
ATOM 7136 C C . SER C 1 257 ? -83.011 9.478 46.372 1.00 63.80 257 SER C C 1
ATOM 7137 O O . SER C 1 257 ? -84.130 9.059 46.039 1.00 63.71 257 SER C O 1
ATOM 7140 N N . GLU C 1 258 ? -82.825 10.142 47.496 1.00 63.84 258 GLU C N 1
ATOM 7141 C CA . GLU C 1 258 ? -83.984 10.486 48.289 1.00 63.63 258 GLU C CA 1
ATOM 7142 C C . GLU C 1 258 ? -84.897 11.492 47.566 1.00 61.13 258 GLU C C 1
ATOM 7143 O O . GLU C 1 258 ? -86.113 11.306 47.542 1.00 60.96 258 GLU C O 1
ATOM 7149 N N . SER C 1 259 ? -84.338 12.548 46.971 1.00 58.17 259 SER C N 1
ATOM 7150 C CA . SER C 1 259 ? -85.193 13.650 46.526 1.00 55.34 259 SER C CA 1
ATOM 7151 C C . SER C 1 259 ? -85.736 13.569 45.102 1.00 53.93 259 SER C C 1
ATOM 7152 O O . SER C 1 259 ? -86.735 14.219 44.778 1.00 52.45 259 SER C O 1
ATOM 7155 N N . LEU C 1 260 ? -85.079 12.813 44.229 1.00 53.42 260 LEU C N 1
ATOM 7156 C CA . LEU C 1 260 ? -85.432 12.900 42.814 1.00 50.74 260 LEU C CA 1
ATOM 7157 C C . LEU C 1 260 ? -86.821 12.322 42.602 1.00 49.95 260 LEU C C 1
ATOM 7158 O O . LEU C 1 260 ? -87.111 11.217 43.055 1.00 50.30 260 LEU C O 1
ATOM 7163 N N . GLN C 1 261 ? -87.690 13.081 41.942 1.00 47.96 261 GLN C N 1
ATOM 7164 C CA . GLN C 1 261 ? -89.051 12.622 41.686 1.00 47.45 261 GLN C CA 1
ATOM 7165 C C . GLN C 1 261 ? -89.267 12.143 40.255 1.00 47.25 261 GLN C C 1
ATOM 7166 O O . GLN C 1 261 ? -89.947 11.141 40.025 1.00 47.74 261 GLN C O 1
ATOM 7172 N N . SER C 1 262 ? -88.678 12.846 39.296 1.00 46.80 262 SER C N 1
ATOM 7173 C CA . SER C 1 262 ? -88.825 12.494 37.906 1.00 47.33 262 SER C CA 1
ATOM 7174 C C . SER C 1 262 ? -87.746 13.146 37.064 1.00 48.23 262 SER C C 1
ATOM 7175 O O . SER C 1 262 ? -87.160 14.168 37.444 1.00 47.40 262 SER C O 1
ATOM 7178 N N . VAL C 1 263 ? -87.502 12.558 35.902 1.00 49.86 263 VAL C N 1
ATOM 7179 C CA . VAL C 1 263 ? -86.625 13.181 34.916 1.00 50.55 263 VAL C CA 1
ATOM 7180 C C . VAL C 1 263 ? -87.315 13.089 33.583 1.00 50.88 263 VAL C C 1
ATOM 7181 O O . VAL C 1 263 ? -87.810 12.025 33.192 1.00 50.82 263 VAL C O 1
ATOM 7185 N N . ILE C 1 264 ? -87.348 14.222 32.899 1.00 50.61 264 ILE C N 1
ATOM 7186 C CA . ILE C 1 264 ? -87.992 14.315 31.608 1.00 50.92 264 ILE C CA 1
ATOM 7187 C C . ILE C 1 264 ? -86.951 14.812 30.620 1.00 51.15 264 ILE C C 1
ATOM 7188 O O . ILE C 1 264 ? -86.585 15.973 30.661 1.00 50.53 264 ILE C O 1
ATOM 7193 N N . SER C 1 265 ? -86.464 13.935 29.751 1.00 52.37 265 SER C N 1
ATOM 7194 C CA . SER C 1 265 ? -85.462 14.336 28.783 1.00 53.25 265 SER C CA 1
ATOM 7195 C C . SER C 1 265 ? -86.139 14.427 27.444 1.00 54.37 265 SER C C 1
ATOM 7196 O O . SER C 1 265 ? -86.938 13.583 27.087 1.00 55.32 265 SER C O 1
ATOM 7199 N N . GLN C 1 266 ? -85.817 15.466 26.698 1.00 56.62 266 GLN C N 1
ATOM 7200 C CA . GLN C 1 266 ? -86.678 15.866 25.600 1.00 58.46 266 GLN C CA 1
ATOM 7201 C C . GLN C 1 266 ? -85.931 16.299 24.343 1.00 59.50 266 GLN C C 1
ATOM 7202 O O . GLN C 1 266 ? -84.808 16.792 24.421 1.00 59.11 266 GLN C O 1
ATOM 7208 N N . THR C 1 267 ? -86.571 16.123 23.188 1.00 61.34 267 THR C N 1
ATOM 7209 C CA . THR C 1 267 ? -86.043 16.637 21.930 1.00 62.59 267 THR C CA 1
ATOM 7210 C C . THR C 1 267 ? -87.186 17.006 20.979 1.00 63.40 267 THR C C 1
ATOM 7211 O O . THR C 1 267 ? -88.295 16.469 21.091 1.00 63.28 267 THR C O 1
ATOM 7215 N N . LEU C 1 268 ? -86.918 17.938 20.065 1.00 64.14 268 LEU C N 1
ATOM 7216 C CA . LEU C 1 268 ? -87.906 18.342 19.069 1.00 65.13 268 LEU C CA 1
ATOM 7217 C C . LEU C 1 268 ? -87.601 17.689 17.730 1.00 66.61 268 LEU C C 1
ATOM 7218 O O . LEU C 1 268 ? -86.448 17.560 17.343 1.00 66.14 268 LEU C O 1
ATOM 7223 N N . ILE C 1 269 ? -88.642 17.276 17.032 1.00 68.49 269 ILE C N 1
ATOM 7224 C CA . ILE C 1 269 ? -88.460 16.569 15.786 1.00 70.41 269 ILE C CA 1
ATOM 7225 C C . ILE C 1 269 ? -89.289 17.231 14.704 1.00 71.88 269 ILE C C 1
ATOM 7226 O O . ILE C 1 269 ? -90.457 17.568 14.924 1.00 71.73 269 ILE C O 1
ATOM 7231 N N . LYS C 1 270 ? -88.657 17.451 13.555 1.00 73.24 270 LYS C N 1
ATOM 7232 C CA . LYS C 1 270 ? -89.340 18.000 12.407 1.00 75.27 270 LYS C CA 1
ATOM 7233 C C . LYS C 1 270 ? -90.563 17.107 12.162 1.00 76.44 270 LYS C C 1
A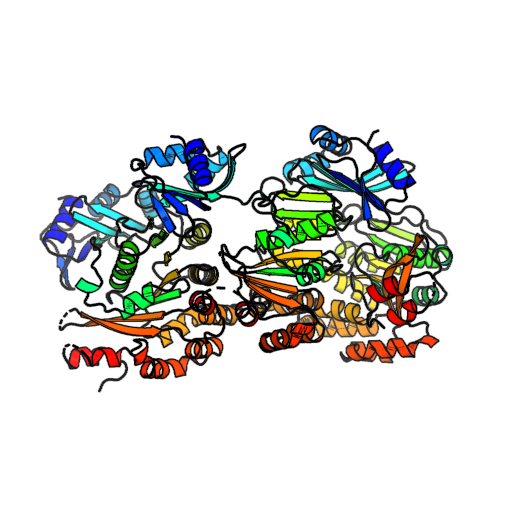TOM 7234 O O . LYS C 1 270 ? -90.442 15.906 11.915 1.00 77.02 270 LYS C O 1
ATOM 7240 N N . LYS C 1 271 ? -91.738 17.708 12.319 1.00 76.78 271 LYS C N 1
ATOM 7241 C CA . LYS C 1 271 ? -93.025 17.027 12.280 1.00 78.37 271 LYS C CA 1
ATOM 7242 C C . LYS C 1 271 ? -93.379 16.727 10.822 1.00 80.70 271 LYS C C 1
ATOM 7243 O O . LYS C 1 271 ? -93.193 17.568 9.940 1.00 81.17 271 LYS C O 1
ATOM 7249 N N . ILE C 1 272 ? -93.843 15.518 10.549 1.00 82.17 272 ILE C N 1
ATOM 7250 C CA . ILE C 1 272 ? -94.125 15.168 9.173 1.00 84.24 272 ILE C CA 1
ATOM 7251 C C . ILE C 1 272 ? -95.218 16.103 8.666 1.00 84.77 272 ILE C C 1
ATOM 7252 O O . ILE C 1 272 ? -96.233 16.310 9.333 1.00 84.38 272 ILE C O 1
ATOM 7257 N N . GLY C 1 273 ? -94.980 16.698 7.503 1.00 85.45 273 GLY C N 1
ATOM 7258 C CA . GLY C 1 273 ? -95.890 17.699 6.969 1.00 85.52 273 GLY C CA 1
ATOM 7259 C C . GLY C 1 273 ? -95.793 19.087 7.596 1.00 83.56 273 GLY C C 1
ATOM 7260 O O . GLY C 1 273 ? -96.718 19.888 7.448 1.00 84.19 273 GLY C O 1
ATOM 7261 N N . GLY C 1 274 ? -94.705 19.372 8.316 1.00 81.23 274 GLY C N 1
ATOM 7262 C CA . GLY C 1 274 ? -94.409 20.744 8.752 1.00 79.02 274 GLY C CA 1
ATOM 7263 C C . GLY C 1 274 ? -94.386 20.973 10.250 1.00 77.10 274 GLY C C 1
ATOM 7264 O O . GLY C 1 274 ? -95.127 20.327 10.986 1.00 76.95 274 GLY C O 1
ATOM 7265 N N . GLY C 1 275 ? -93.554 21.914 10.693 1.00 75.41 275 GLY C N 1
ATOM 7266 C CA . GLY C 1 275 ? -93.453 22.265 12.115 1.00 73.69 275 GLY C CA 1
ATOM 7267 C C . GLY C 1 275 ? -92.666 21.219 12.887 1.00 72.21 275 GLY C C 1
ATOM 7268 O O . GLY C 1 275 ? -92.056 20.342 12.286 1.00 73.42 275 GLY C O 1
ATOM 7269 N N . ARG C 1 276 ? -92.660 21.304 14.216 1.00 69.88 276 ARG C N 1
ATOM 7270 C CA . ARG C 1 276 ? -92.014 20.262 15.022 1.00 68.56 276 ARG C CA 1
ATOM 7271 C C . ARG C 1 276 ? -92.909 19.751 16.171 1.00 67.16 276 ARG C C 1
ATOM 7272 O O . ARG C 1 276 ? -93.899 20.382 16.542 1.00 66.32 276 ARG C O 1
ATOM 7280 N N . VAL C 1 277 ? -92.544 18.598 16.723 1.00 65.95 277 VAL C N 1
ATOM 7281 C CA . VAL C 1 277 ? -93.249 18.016 17.853 1.00 64.11 277 VAL C CA 1
ATOM 7282 C C . VAL C 1 277 ? -92.204 17.525 18.868 1.00 62.50 277 VAL C C 1
ATOM 7283 O O . VAL C 1 277 ? -91.080 17.175 18.487 1.00 62.24 277 VAL C O 1
ATOM 7287 N N . ALA C 1 278 ? -92.558 17.537 20.154 1.00 60.66 278 ALA C N 1
ATOM 7288 C CA . ALA C 1 278 ? -91.652 17.083 21.211 1.00 58.27 278 ALA C CA 1
ATOM 7289 C C . ALA C 1 278 ? -91.767 15.586 21.432 1.00 58.09 278 ALA C C 1
ATOM 7290 O O . ALA C 1 278 ? -92.855 15.017 21.358 1.00 58.86 278 ALA C O 1
ATOM 7292 N N . ALA C 1 279 ? -90.632 14.956 21.703 1.00 56.85 279 ALA C N 1
ATOM 7293 C CA . ALA C 1 279 ? -90.602 13.577 22.151 1.00 55.92 279 ALA C CA 1
ATOM 7294 C C . ALA C 1 279 ? -89.928 13.589 23.520 1.00 54.33 279 ALA C C 1
ATOM 7295 O O . ALA C 1 279 ? -89.007 14.375 23.747 1.00 52.87 279 ALA C O 1
ATOM 7297 N N . HIS C 1 280 ? -90.409 12.751 24.435 1.00 53.43 280 HIS C N 1
ATOM 7298 C CA . HIS C 1 280 ? -89.929 12.777 25.813 1.00 51.56 280 HIS C CA 1
ATOM 7299 C C . HIS C 1 280 ? -89.566 11.395 26.305 1.00 51.93 280 HIS C C 1
ATOM 7300 O O . HIS C 1 280 ? -90.309 10.435 26.078 1.00 51.96 280 HIS C O 1
ATOM 7307 N N . GLU C 1 281 ? -88.435 11.301 26.998 1.00 50.67 281 GLU C N 1
ATOM 7308 C CA . GLU C 1 281 ? -88.178 10.151 27.852 1.00 50.79 281 GLU C CA 1
ATOM 7309 C C . GLU C 1 281 ? -88.649 10.561 29.236 1.00 49.76 281 GLU C C 1
ATOM 7310 O O . GLU C 1 281 ? -88.362 11.672 29.673 1.00 48.95 281 GLU C O 1
ATOM 7316 N N . ILE C 1 282 ? -89.356 9.675 29.930 1.00 49.78 282 ILE C N 1
ATOM 7317 C CA . ILE C 1 282 ? -89.911 10.004 31.237 1.00 49.03 282 ILE C CA 1
ATOM 7318 C C . ILE C 1 282 ? -89.598 8.918 32.247 1.00 50.88 282 ILE C C 1
ATOM 7319 O O . ILE C 1 282 ? -89.949 7.758 32.038 1.00 52.28 282 ILE C O 1
ATOM 7324 N N . MET C 1 283 ? -88.954 9.312 33.342 1.00 51.34 283 MET C N 1
ATOM 7325 C CA . MET C 1 283 ? -88.654 8.426 34.447 1.00 53.13 283 MET C CA 1
ATOM 7326 C C . MET C 1 283 ? -89.361 8.944 35.691 1.00 52.75 283 MET C C 1
ATOM 7327 O O . MET C 1 283 ? -89.412 10.143 35.905 1.00 50.66 283 MET C O 1
ATOM 7332 N N . ILE C 1 284 ? -89.894 8.039 36.512 1.00 55.16 284 ILE C N 1
ATOM 7333 C CA . ILE C 1 284 ? -90.540 8.418 37.765 1.00 55.75 284 ILE C CA 1
ATOM 7334 C C . ILE C 1 284 ? -89.832 7.767 38.941 1.00 57.25 284 ILE C C 1
ATOM 7335 O O . ILE C 1 284 ? -89.509 6.593 38.897 1.00 58.25 284 ILE C O 1
ATOM 7340 N N . GLY C 1 285 ? -89.554 8.560 39.972 1.00 57.74 285 GLY C N 1
ATOM 7341 C CA . GLY C 1 285 ? -88.729 8.111 41.092 1.00 60.41 285 GLY C CA 1
ATOM 7342 C C . GLY C 1 285 ? -89.346 7.190 42.131 1.00 62.22 285 GLY C C 1
ATOM 7343 O O . GLY C 1 285 ? -89.707 7.636 43.237 1.00 61.96 285 GLY C O 1
ATOM 7344 N N . THR C 1 286 ? -89.392 5.900 41.784 1.00 64.43 286 THR C N 1
ATOM 7345 C CA . THR C 1 286 ? -89.884 4.826 42.640 1.00 66.07 286 THR C CA 1
ATOM 7346 C C . THR C 1 286 ? -88.753 4.242 43.509 1.00 68.11 286 THR C C 1
ATOM 7347 O O . THR C 1 286 ? -87.579 4.316 43.138 1.00 68.83 286 THR C O 1
ATOM 7351 N N . PRO C 1 287 ? -89.099 3.623 44.652 1.00 69.72 287 PRO C N 1
ATOM 7352 C CA . PRO C 1 287 ? -88.084 2.991 45.502 1.00 70.94 287 PRO C CA 1
ATOM 7353 C C . PRO C 1 287 ? -87.010 2.160 44.777 1.00 72.51 287 PRO C C 1
ATOM 7354 O O . PRO C 1 287 ? -85.818 2.276 45.101 1.00 73.43 287 PRO C O 1
ATOM 7358 N N . ALA C 1 288 ? -87.411 1.303 43.841 1.00 73.05 288 ALA C N 1
ATOM 7359 C CA . ALA C 1 288 ? -86.433 0.495 43.132 1.00 74.05 288 ALA C CA 1
ATOM 7360 C C . ALA C 1 288 ? -85.427 1.410 42.417 1.00 73.06 288 ALA C C 1
ATOM 7361 O O . ALA C 1 288 ? -84.212 1.250 42.560 1.00 73.82 288 ALA C O 1
ATOM 7363 N N . ILE C 1 289 ? -85.931 2.385 41.668 1.00 71.38 289 ILE C N 1
ATOM 7364 C CA . ILE C 1 289 ? -85.039 3.282 40.949 1.00 71.07 289 ILE C CA 1
ATOM 7365 C C . ILE C 1 289 ? -84.193 4.071 41.943 1.00 71.42 289 ILE C C 1
ATOM 7366 O O . ILE C 1 289 ? -82.983 4.248 41.757 1.00 71.86 289 ILE C O 1
ATOM 7371 N N . ARG C 1 290 ? -84.821 4.519 43.020 1.00 71.70 290 ARG C N 1
ATOM 7372 C CA . ARG C 1 290 ? -84.071 5.206 44.048 1.00 73.01 290 ARG C CA 1
ATOM 7373 C C . ARG C 1 290 ? -82.925 4.346 44.553 1.00 75.13 290 ARG C C 1
ATOM 7374 O O . ARG C 1 290 ? -81.822 4.854 44.767 1.00 76.29 290 ARG C O 1
ATOM 7382 N N . ASN C 1 291 ? -83.161 3.048 44.741 1.00 76.81 291 ASN C N 1
ATOM 7383 C CA . ASN C 1 291 ? -82.033 2.173 45.045 1.00 78.96 291 ASN C CA 1
ATOM 7384 C C . ASN C 1 291 ? -80.998 2.149 43.940 1.00 79.27 291 ASN C C 1
ATOM 7385 O O . ASN C 1 291 ? -79.796 2.209 44.213 1.00 80.28 291 ASN C O 1
ATOM 7390 N N . LEU C 1 292 ? -81.442 2.032 42.692 1.00 78.72 292 LEU C N 1
ATOM 7391 C CA . LEU C 1 292 ? -80.478 2.026 41.602 1.00 78.91 292 LEU C CA 1
ATOM 7392 C C . LEU C 1 292 ? -79.549 3.235 41.728 1.00 78.19 292 LEU C C 1
ATOM 7393 O O . LEU C 1 292 ? -78.326 3.100 41.615 1.00 78.32 292 LEU C O 1
ATOM 7398 N N . ILE C 1 293 ? -80.132 4.408 41.995 1.00 77.01 293 ILE C N 1
ATOM 7399 C CA . ILE C 1 293 ? -79.352 5.638 42.191 1.00 76.42 293 ILE C CA 1
ATOM 7400 C C . ILE C 1 293 ? -78.461 5.563 43.439 1.00 78.25 293 ILE C C 1
ATOM 7401 O O . ILE C 1 293 ? -77.236 5.860 43.409 1.00 79.07 293 ILE C O 1
ATOM 7406 N N . ARG C 1 294 ? -79.089 5.179 44.544 1.00 79.55 294 ARG C N 1
ATOM 7407 C CA . ARG C 1 294 ? -78.396 5.118 45.819 1.00 81.77 294 ARG C CA 1
ATOM 7408 C C . ARG C 1 294 ? -77.236 4.137 45.788 1.00 83.99 294 ARG C C 1
ATOM 7409 O O . ARG C 1 294 ? -76.172 4.431 46.319 1.00 84.45 294 ARG C O 1
ATOM 7417 N N . GLU C 1 295 ? -77.445 2.982 45.157 1.00 85.62 295 GLU C N 1
ATOM 7418 C CA . GLU C 1 295 ? -76.417 1.944 45.087 1.00 88.72 295 GLU C CA 1
ATOM 7419 C C . GLU C 1 295 ? -75.439 2.143 43.937 1.00 88.98 295 GLU C C 1
ATOM 7420 O O . GLU C 1 295 ? -74.496 1.378 43.788 1.00 90.64 295 GLU C O 1
ATOM 7426 N N . ASP C 1 296 ? -75.667 3.158 43.113 1.00 87.95 296 ASP C N 1
ATOM 7427 C CA . ASP C 1 296 ? -74.784 3.429 41.977 1.00 88.18 296 ASP C CA 1
ATOM 7428 C C . ASP C 1 296 ? -74.876 2.297 40.945 1.00 88.66 296 ASP C C 1
ATOM 7429 O O . ASP C 1 296 ? -73.864 1.793 40.458 1.00 89.12 296 ASP C O 1
ATOM 7434 N N . LYS C 1 297 ? -76.104 1.920 40.608 1.00 88.23 297 LYS C N 1
ATOM 7435 C CA . LYS C 1 297 ? -76.342 0.904 39.593 1.00 89.15 297 LYS C CA 1
ATOM 7436 C C . LYS C 1 297 ? -77.275 1.454 38.521 1.00 87.32 297 LYS C C 1
ATOM 7437 O O . LYS C 1 297 ? -78.056 0.722 37.909 1.00 87.70 297 LYS C O 1
ATOM 7443 N N . VAL C 1 298 ? -77.170 2.757 38.290 1.00 85.25 298 VAL C N 1
ATOM 7444 C CA . VAL C 1 298 ? -78.019 3.450 37.321 1.00 83.66 298 VAL C CA 1
ATOM 7445 C C . VAL C 1 298 ? -78.005 2.785 35.936 1.00 83.96 298 VAL C C 1
ATOM 7446 O O . VAL C 1 298 ? -78.998 2.829 35.207 1.00 83.28 298 VAL C O 1
ATOM 7450 N N . ALA C 1 299 ? -76.888 2.164 35.572 1.00 84.98 299 ALA C N 1
ATOM 7451 C CA . ALA C 1 299 ? -76.832 1.371 34.341 1.00 85.62 299 ALA C CA 1
ATOM 7452 C C . ALA C 1 299 ? -78.089 0.509 34.098 1.00 86.00 299 ALA C C 1
ATOM 7453 O O . ALA C 1 299 ? -78.503 0.307 32.959 1.00 86.07 299 ALA C O 1
ATOM 7455 N N . GLN C 1 300 ? -78.688 -0.014 35.161 1.00 85.87 300 GLN C N 1
ATOM 7456 C CA . GLN C 1 300 ? -79.894 -0.807 35.017 1.00 86.26 300 GLN C CA 1
ATOM 7457 C C . GLN C 1 300 ? -81.147 0.010 34.715 1.00 84.16 300 GLN C C 1
ATOM 7458 O O . GLN C 1 300 ? -82.150 -0.534 34.258 1.00 84.49 300 GLN C O 1
ATOM 7464 N N . MET C 1 301 ? -81.105 1.306 34.990 1.00 81.74 301 MET C N 1
ATOM 7465 C CA . MET C 1 301 ? -82.327 2.084 34.978 1.00 79.56 301 MET C CA 1
ATOM 7466 C C . MET C 1 301 ? -83.045 2.065 33.635 1.00 78.72 301 MET C C 1
ATOM 7467 O O . MET C 1 301 ? -84.269 2.117 33.584 1.00 78.16 301 MET C O 1
ATOM 7472 N N . TYR C 1 302 ? -82.300 2.016 32.542 1.00 78.89 302 TYR C N 1
ATOM 7473 C CA . TYR C 1 302 ? -82.945 2.138 31.239 1.00 78.77 302 TYR C CA 1
ATOM 7474 C C . TYR C 1 302 ? -84.061 1.121 31.076 1.00 79.58 302 TYR C C 1
ATOM 7475 O O . TYR C 1 302 ? -85.131 1.439 30.567 1.00 79.51 302 TYR C O 1
ATOM 7484 N N . SER C 1 303 ? -83.820 -0.107 31.515 1.00 80.60 303 SER C N 1
ATOM 7485 C CA . SER C 1 303 ? -84.855 -1.126 31.424 1.00 80.92 303 SER C CA 1
ATOM 7486 C C . SER C 1 303 ? -85.938 -0.877 32.466 1.00 79.30 303 SER C C 1
ATOM 7487 O O . SER C 1 303 ? -87.128 -1.098 32.211 1.00 79.98 303 SER C O 1
ATOM 7490 N N . ALA C 1 304 ? -85.544 -0.418 33.647 1.00 76.71 304 ALA C N 1
ATOM 7491 C CA . ALA C 1 304 ? -86.537 -0.072 34.645 1.00 73.97 304 ALA C CA 1
ATOM 7492 C C . ALA C 1 304 ? -87.530 0.934 34.053 1.00 71.90 304 ALA C C 1
ATOM 7493 O O . ALA C 1 304 ? -88.725 0.860 34.326 1.00 71.28 304 ALA C O 1
ATOM 7495 N N . ILE C 1 305 ? -87.047 1.869 33.234 1.00 70.05 305 ILE C N 1
ATOM 7496 C CA . ILE C 1 305 ? -87.962 2.761 32.531 1.00 67.63 305 ILE C CA 1
ATOM 7497 C C . ILE C 1 305 ? -88.858 1.934 31.613 1.00 68.53 305 ILE C C 1
ATOM 7498 O O . ILE C 1 305 ? -90.082 2.058 31.647 1.00 67.39 305 ILE C O 1
ATOM 7503 N N . GLN C 1 306 ? -88.253 1.060 30.815 1.00 69.99 306 GLN C N 1
ATOM 7504 C CA . GLN C 1 306 ? -89.032 0.222 29.904 1.00 71.00 306 GLN C CA 1
ATOM 7505 C C . GLN C 1 306 ? -90.188 -0.484 30.604 1.00 71.74 306 GLN C C 1
ATOM 7506 O O . GLN C 1 306 ? -91.277 -0.597 30.042 1.00 72.14 306 GLN C O 1
ATOM 7512 N N . THR C 1 307 ? -89.969 -0.948 31.832 1.00 71.95 307 THR C N 1
ATOM 7513 C CA . THR C 1 307 ? -91.033 -1.666 32.545 1.00 72.43 307 THR C CA 1
ATOM 7514 C C . THR C 1 307 ? -91.911 -0.790 33.440 1.00 70.36 307 THR C C 1
ATOM 7515 O O . THR C 1 307 ? -92.721 -1.306 34.211 1.00 71.06 307 THR C O 1
ATOM 7519 N N . GLY C 1 308 ? -91.752 0.528 33.346 1.00 68.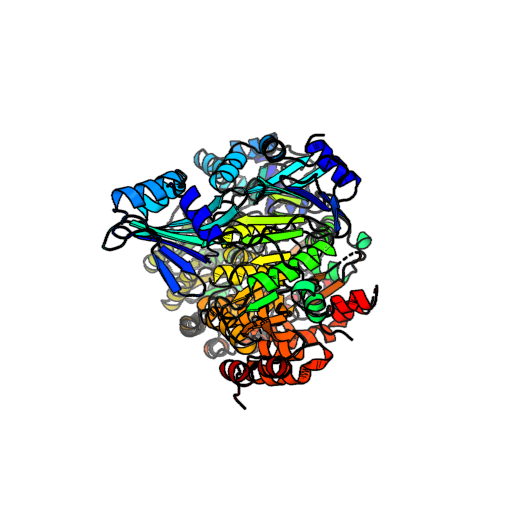12 308 GLY C N 1
ATOM 7520 C CA . GLY C 1 308 ? -92.491 1.450 34.212 1.00 65.21 308 GLY C CA 1
ATOM 7521 C C . GLY C 1 308 ? -93.692 2.091 33.541 1.00 64.09 308 GLY C C 1
ATOM 7522 O O . GLY C 1 308 ? -94.194 3.113 34.004 1.00 62.45 308 GLY C O 1
ATOM 7523 N N . GLY C 1 309 ? -94.166 1.483 32.456 1.00 65.19 309 GLY C N 1
ATOM 7524 C CA . GLY C 1 309 ? -95.301 2.002 31.697 1.00 64.95 309 GLY C CA 1
ATOM 7525 C C . GLY C 1 309 ? -96.525 2.325 32.535 1.00 64.87 309 GLY C C 1
ATOM 7526 O O . GLY C 1 309 ? -97.186 3.337 32.318 1.00 63.45 309 GLY C O 1
ATOM 7527 N N . SER C 1 310 ? -96.829 1.474 33.507 1.00 66.17 310 SER C N 1
ATOM 7528 C CA . SER C 1 310 ? -98.021 1.685 34.319 1.00 66.54 310 SER C CA 1
ATOM 7529 C C . SER C 1 310 ? -98.019 3.050 35.009 1.00 63.87 310 SER C C 1
ATOM 7530 O O . SER C 1 310 ? -99.068 3.668 35.178 1.00 62.99 310 SER C O 1
ATOM 7533 N N . LEU C 1 311 ? -96.852 3.515 35.431 1.00 62.34 311 LEU C N 1
ATOM 7534 C CA . LEU C 1 311 ? -96.776 4.843 36.028 1.00 60.57 311 LEU C CA 1
ATOM 7535 C C . LEU C 1 311 ? -96.645 5.960 34.997 1.00 59.11 311 LEU C C 1
ATOM 7536 O O . LEU C 1 311 ? -96.633 7.127 35.355 1.00 58.48 311 LEU C O 1
ATOM 7541 N N . GLY C 1 312 ? -96.545 5.604 33.722 1.00 59.43 312 GLY C N 1
ATOM 7542 C CA . GLY C 1 312 ? -96.378 6.595 32.671 1.00 57.84 312 GLY C CA 1
ATOM 7543 C C . GLY C 1 312 ? -94.931 6.849 32.288 1.00 57.43 312 GLY C C 1
ATOM 7544 O O . GLY C 1 312 ? -94.634 7.828 31.617 1.00 56.38 312 GLY C O 1
ATOM 7545 N N . MET C 1 313 ? -94.027 5.966 32.709 1.00 58.08 313 MET C N 1
ATOM 7546 C CA . MET C 1 313 ? -92.639 6.034 32.276 1.00 57.54 313 MET C CA 1
ATOM 7547 C C . MET C 1 313 ? -92.548 5.590 30.829 1.00 57.99 313 MET C C 1
ATOM 7548 O O . MET C 1 313 ? -93.422 4.884 30.338 1.00 58.15 313 MET C O 1
ATOM 7553 N N . GLN C 1 314 ? -91.484 6.010 30.149 1.00 58.33 314 GLN C N 1
ATOM 7554 C CA . GLN C 1 314 ? -91.265 5.645 28.757 1.00 58.51 314 GLN C CA 1
ATOM 7555 C C . GLN C 1 314 ? -89.853 6.051 28.373 1.00 59.14 314 GLN C C 1
ATOM 7556 O O . GLN C 1 314 ? -89.378 7.101 28.806 1.00 58.05 314 GLN C O 1
ATOM 7562 N N . THR C 1 315 ? -89.180 5.220 27.577 1.00 60.83 315 THR C N 1
ATOM 7563 C CA . THR C 1 315 ? -87.864 5.575 27.063 1.00 61.40 315 THR C CA 1
ATOM 7564 C C . THR C 1 315 ? -88.033 6.501 25.876 1.00 60.90 315 THR C C 1
ATOM 7565 O O . THR C 1 315 ? -89.093 6.533 25.251 1.00 61.23 315 THR C O 1
ATOM 7569 N N . LEU C 1 316 ? -86.980 7.233 25.543 1.00 60.39 316 LEU C N 1
ATOM 7570 C CA . LEU C 1 316 ? -87.030 8.077 24.367 1.00 60.25 316 LEU C CA 1
ATOM 7571 C C . LEU C 1 316 ? -87.462 7.239 23.158 1.00 61.61 316 LEU C C 1
ATOM 7572 O O . LEU C 1 316 ? -88.422 7.586 22.460 1.00 61.10 316 LEU C O 1
ATOM 7577 N N . ASP C 1 317 ? -86.779 6.119 22.923 1.00 63.19 317 ASP C N 1
ATOM 7578 C CA . ASP C 1 317 ? -87.132 5.269 21.781 1.00 64.93 317 ASP C CA 1
ATOM 7579 C C . ASP C 1 317 ? -88.607 4.829 21.774 1.00 66.08 317 ASP C C 1
ATOM 7580 O O . ASP C 1 317 ? -89.252 4.860 20.729 1.00 67.04 317 ASP C O 1
ATOM 7585 N N . MET C 1 318 ? -89.148 4.433 22.923 1.00 65.69 318 MET C N 1
ATOM 7586 C CA . MET C 1 318 ? -90.570 4.077 22.980 1.00 66.14 318 MET C CA 1
ATOM 7587 C C . MET C 1 318 ? -91.429 5.217 22.468 1.00 65.00 318 MET C C 1
ATOM 7588 O O . MET C 1 318 ? -92.263 5.037 21.589 1.00 65.83 318 MET C O 1
ATOM 7593 N N . CYS C 1 319 ? -91.227 6.399 23.029 1.00 63.15 319 CYS C N 1
ATOM 7594 C CA . CYS C 1 319 ? -92.030 7.530 22.633 1.00 62.23 319 CYS C CA 1
ATOM 7595 C C . CYS C 1 319 ? -91.922 7.742 21.129 1.00 63.86 319 CYS C C 1
ATOM 7596 O O . CYS C 1 319 ? -92.906 8.073 20.471 1.00 64.02 319 CYS C O 1
ATOM 7599 N N . LEU C 1 320 ? -90.726 7.559 20.578 1.00 65.08 320 LEU C N 1
ATOM 7600 C CA . LEU C 1 320 ? -90.544 7.748 19.145 1.00 66.56 320 LEU C CA 1
ATOM 7601 C C . LEU C 1 320 ? -91.360 6.787 18.298 1.00 69.20 320 LEU C C 1
ATOM 7602 O O . LEU C 1 320 ? -91.568 7.035 17.122 1.00 69.52 320 LEU C O 1
ATOM 7607 N N . LYS C 1 321 ? -91.815 5.683 18.874 1.00 72.02 321 LYS C N 1
ATOM 7608 C CA . LYS C 1 321 ? -92.640 4.760 18.108 1.00 75.91 321 LYS C CA 1
ATOM 7609 C C . LYS C 1 321 ? -94.102 5.182 18.038 1.00 76.78 321 LYS C C 1
ATOM 7610 O O . LYS C 1 321 ? -94.894 4.513 17.391 1.00 79.79 321 LYS C O 1
ATOM 7616 N N . GLY C 1 322 ? -94.462 6.268 18.715 1.00 75.64 322 GLY C N 1
ATOM 7617 C CA . GLY C 1 322 ? -95.768 6.882 18.543 1.00 76.32 322 GLY C CA 1
ATOM 7618 C C . GLY C 1 322 ? -95.685 7.868 17.397 1.00 77.44 322 GLY C C 1
ATOM 7619 O O . GLY C 1 322 ? -96.702 8.215 16.799 1.00 79.53 322 GLY C O 1
ATOM 7620 N N . LEU C 1 328 ? -96.960 11.225 12.986 1.00 88.27 328 LEU C N 1
ATOM 7621 C CA . LEU C 1 328 ? -96.564 12.583 13.326 1.00 86.88 328 LEU C CA 1
ATOM 7622 C C . LEU C 1 328 ? -95.152 12.927 12.872 1.00 86.54 328 LEU C C 1
ATOM 7623 O O . LEU C 1 328 ? -94.844 14.096 12.625 1.00 85.42 328 LEU C O 1
ATOM 7628 N N . ILE C 1 329 ? -94.289 11.917 12.805 1.00 86.97 329 ILE C N 1
ATOM 7629 C CA . ILE C 1 329 ? -92.899 12.139 12.464 1.00 86.73 329 ILE C CA 1
ATOM 7630 C C . ILE C 1 329 ? -92.447 11.101 11.458 1.00 88.87 329 ILE C C 1
ATOM 7631 O O . ILE C 1 329 ? -92.972 9.994 11.412 1.00 89.59 329 ILE C O 1
ATOM 7636 N N . SER C 1 330 ? -91.474 11.473 10.641 1.00 90.00 330 SER C N 1
ATOM 7637 C CA . SER C 1 330 ? -90.920 10.534 9.697 1.00 92.56 330 SER C CA 1
ATOM 7638 C C . SER C 1 330 ? -90.072 9.489 10.398 1.00 93.09 330 SER C C 1
ATOM 7639 O O . SER C 1 330 ? -89.306 9.792 11.315 1.00 91.98 330 SER C O 1
ATOM 7642 N N . ARG C 1 331 ? -90.210 8.256 9.945 1.00 95.29 331 ARG C N 1
ATOM 7643 C CA . ARG C 1 331 ? -89.441 7.169 10.501 1.00 96.06 331 ARG C CA 1
ATOM 7644 C C . ARG C 1 331 ? -87.955 7.500 10.491 1.00 95.24 331 ARG C C 1
ATOM 7645 O O . ARG C 1 331 ? -87.226 7.155 11.416 1.00 94.57 331 ARG C O 1
ATOM 7653 N N . GLU C 1 332 ? -87.494 8.164 9.440 1.00 95.62 332 GLU C N 1
ATOM 7654 C CA . GLU C 1 332 ? -86.081 8.497 9.347 1.00 95.20 332 GLU C CA 1
ATOM 7655 C C . GLU C 1 332 ? -85.728 9.591 10.358 1.00 92.88 332 GLU C C 1
ATOM 7656 O O . GLU C 1 332 ? -84.788 9.434 11.146 1.00 92.40 332 GLU C O 1
ATOM 7662 N N . ASN C 1 333 ? -86.497 10.677 10.368 1.00 91.57 333 ASN C N 1
ATOM 7663 C CA . ASN C 1 333 ? -86.357 11.674 11.416 1.00 89.52 333 ASN C CA 1
ATOM 7664 C C . ASN C 1 333 ? -86.318 11.006 12.782 1.00 88.66 333 ASN C C 1
ATOM 7665 O O . ASN C 1 333 ? -85.510 11.359 13.638 1.00 87.40 333 ASN C O 1
ATOM 7670 N N . ALA C 1 334 ? -87.202 10.038 12.988 1.00 89.26 334 ALA C N 1
ATOM 7671 C CA . ALA C 1 334 ? -87.231 9.330 14.259 1.00 88.73 334 ALA C CA 1
ATOM 7672 C C . ALA C 1 334 ? -85.887 8.662 14.518 1.00 88.80 334 ALA C C 1
ATOM 7673 O O . ALA C 1 334 ? -85.313 8.786 15.596 1.00 87.29 334 ALA C O 1
ATOM 7675 N N . ARG C 1 335 ? -85.378 7.956 13.520 1.00 90.48 335 ARG C N 1
ATOM 7676 C CA . ARG C 1 335 ? -84.133 7.232 13.697 1.00 91.29 335 ARG C CA 1
ATOM 7677 C C . ARG C 1 335 ? -82.933 8.140 13.899 1.00 90.08 335 ARG C C 1
ATOM 7678 O O . ARG C 1 335 ? -81.979 7.765 14.569 1.00 89.54 335 ARG C O 1
ATOM 7686 N N . GLU C 1 336 ? -82.979 9.334 13.324 1.00 89.83 336 GLU C N 1
ATOM 7687 C CA . GLU C 1 336 ? -81.924 10.304 13.567 1.00 89.06 336 GLU C CA 1
ATOM 7688 C C . GLU C 1 336 ? -81.742 10.517 15.073 1.00 87.14 336 GLU C C 1
ATOM 7689 O O . GLU C 1 336 ? -80.626 10.737 15.543 1.00 86.26 336 GLU C O 1
ATOM 7695 N N . LYS C 1 337 ? -82.833 10.444 15.831 1.00 86.08 337 LYS C N 1
ATOM 7696 C CA . LYS C 1 337 ? -82.788 10.774 17.258 1.00 84.34 337 LYS C CA 1
ATOM 7697 C C . LYS C 1 337 ? -82.968 9.613 18.228 1.00 84.43 337 LYS C C 1
ATOM 7698 O O . LYS C 1 337 ? -83.069 9.820 19.438 1.00 83.57 337 LYS C O 1
ATOM 7704 N N . ALA C 1 338 ? -83.007 8.394 17.709 1.00 85.52 338 ALA C N 1
ATOM 7705 C CA . ALA C 1 338 ? -83.270 7.234 18.543 1.00 86.31 338 ALA C CA 1
ATOM 7706 C C . ALA C 1 338 ? -81.998 6.741 19.207 1.00 86.30 338 ALA C C 1
ATOM 7707 O O . ALA C 1 338 ? -80.933 6.748 18.605 1.00 86.14 338 ALA C O 1
ATOM 7709 N N . LYS C 1 339 ? -82.112 6.310 20.454 1.00 86.71 339 LYS C N 1
ATOM 7710 C CA . LYS C 1 339 ? -80.971 5.701 21.113 1.00 87.79 339 LYS C CA 1
ATOM 7711 C C . LYS C 1 339 ? -80.538 4.461 20.327 1.00 89.81 339 LYS C C 1
ATOM 7712 O O . LYS C 1 339 ? -79.345 4.225 20.124 1.00 90.06 339 LYS C O 1
ATOM 7718 N N . ILE C 1 340 ? -81.521 3.686 19.871 1.00 91.21 340 ILE C N 1
ATOM 7719 C CA . ILE C 1 340 ? -81.262 2.463 19.113 1.00 93.63 340 ILE C CA 1
ATOM 7720 C C . ILE C 1 340 ? -81.925 2.523 17.729 1.00 94.84 340 ILE C C 1
ATOM 7721 O O . ILE C 1 340 ? -83.106 2.214 17.592 1.00 95.38 340 ILE C O 1
ATOM 7726 N N . PRO C 1 341 ? -81.178 2.941 16.693 1.00 95.56 341 PRO C N 1
ATOM 7727 C CA . PRO C 1 341 ? -81.812 2.995 15.372 1.00 96.81 341 PRO C CA 1
ATOM 7728 C C . PRO C 1 341 ? -82.209 1.621 14.833 1.00 99.58 341 PRO C C 1
ATOM 7729 O O . PRO C 1 341 ? -81.368 0.733 14.720 1.00 100.75 341 PRO C O 1
ATOM 7733 N N . GLU C 1 342 ? -83.496 1.477 14.514 1.00 81.66 342 GLU C N 1
ATOM 7734 C CA . GLU C 1 342 ? -84.101 0.221 14.059 1.00 82.31 342 GLU C CA 1
ATOM 7735 C C . GLU C 1 342 ? -85.357 0.487 13.199 1.00 82.40 342 GLU C C 1
ATOM 7736 O O . GLU C 1 342 ? -86.158 1.398 13.479 1.00 82.19 342 GLU C O 1
#

Sequence (996 aa):
MDITELLAFSAKQGASDLHLSAGLPPMIRVDGDVRRINLPPLEHKQVHALIYDIMNDKQRKDFEEFLETDFSFEVPGVARFRVNAFNQNRGAGAVFRTIPSKVLTMEELGMGEVFKRVSDVPRGLVLVTGPTGSGKSTTLAAMLDYLNNTKYHHILTIEDPIEFVHESKKCLVNQREVHRDTLGFSEALRSALREDPDIILVGEMRDLETIRLALTAAETGHLVFGTLHTTSAAKTIDRVVDVFPAEEKAMVRSMLSESLQSVISQTLIKKRVAAHEIMIGTPAIRNLIREDKVAQMYSAIQTGGSLGMQTLDMCLKGSRENAREKAKIPEMDITELLAFSAKQGASDLHLSAGLPPMIRVDGDVRRINLPPLEHKQVHALIYDIMNDKQRKDFEEFLETDFSFEVPGVARFRVNAFNQNRGAGAVFRTIPSKVLTMEELGMGEVFKRVSDVPRGLVLVTGPTGSGKSTTLAAMLDYLNNTKYHHILTIEDPIEFVHESKKCLVNQREVHRDTLGFSEALRSALREDPDIILVGEMRDLETIRLALTAAETGHLVFGTLHTTSAAKTIDRVVDVFPAEEKAMVRSMLSESLQSVISQTLRVAAHEIMIGTPAIRNLIREDKVAQMYSAIQTGGSLGMQTLDMCLKGSRENAREKAKIPEMDITELLAFSAKQGASDLHLSAGLPPMIRVDGDVRRINLPPLEHKQVHALIYDIMNDKQRKDFEEFLETDFSFEVPGVARFRVNAFNQNRGAGAVFRTIPSKVLTMEELGMGEVFKRVSDVPRGLVLVTGPTGSGKSTTLAAMLDYLNNTKYHHILTIEDPIEFVHESKKCLVNQREVHRDTLGFSEALRSALREDPDIILVGEMRDLETIRLALTAAETGHLVFGTLHTTSAAKTIDRVVDVFPAEEKAMVRSMLSESLQSVISQTLIKKIGGGRVAAHEIMIGTPAIRNLIREDKVAQMYSAIQTGGSLGMQTLDMCLKGLISRENAREKAKIPE

Solvent-accessible surface area: 43299 Å² total; per-residue (Å²): 118,65,10,60,86,2,0,40,74,3,47,171,66,57,12,46,6,1,47,2,21,1,26,43,12,2,34,2,82,26,143,45,100,60,117,153,16,152,56,94,79,28,98,64,163,91,0,66,49,30,5,110,97,35,5,75,83,118,33,54,130,29,14,135,129,135,111,102,19,78,21,26,41,95,8,112,93,70,22,36,7,96,1,42,0,58,73,50,162,127,16,0,0,0,32,3,88,43,6,76,74,171,28,80,51,11,154,117,62,70,13,38,99,22,10,57,119,6,0,48,37,77,71,3,0,0,0,0,0,0,58,116,58,2,18,22,45,41,4,6,5,0,0,2,11,42,1,1,61,61,50,63,46,0,2,0,0,0,13,73,23,0,64,18,65,14,146,16,92,81,0,0,0,1,4,0,5,8,108,110,8,0,90,13,42,23,64,0,2,97,9,0,49,85,0,26,7,27,4,0,20,0,32,43,3,172,85,56,55,8,3,73,27,0,0,48,0,3,32,1,19,13,2,0,0,0,8,13,94,9,76,16,0,23,107,0,1,52,116,1,4,86,61,2,57,81,97,31,68,74,24,0,30,35,9,0,0,57,9,0,39,1,0,0,1,8,20,44,17,129,190,162,86,34,4,20,2,3,0,34,11,29,99,70,3,32,63,20,2,93,83,82,84,11,97,101,0,35,61,28,1,87,121,7,42,116,80,19,9,42,1,18,13,85,36,22,128,108,82,175,122,50,13,55,130,62,14,117,86,97,114,124,64,10,58,85,3,0,38,76,4,44,172,79,57,8,51,11,2,1,2,2,0,28,10,12,2,3,15,16,55,133,39,60,0,133,106,17,155,54,96,78,27,99,66,163,90,0,61,45,28,4,106,104,34,5,76,82,134,32,54,129,29,16,130,124,101,43,18,20,58,27,49,41,96,5,112,92,67,19,46,5,69,3,1,0,0,33,4,52,81,14,0,0,0,0,3,45,46,6,60,75,146,28,63,51,10,158,101,63,69,13,37,95,20,9,56,120,5,0,50,37,82,80,4,1,0,0,0,0,0,23,52,64,6,15,21,40,33,4,6,3,0,0,3,8,41,1,0,62,63,49,61,45,0,2,0,0,0,13,38,20,1,27,10,74,16,143,15,92,80,0,0,1,1,5,0,12,5,129,115,7,0,87,13,6,17,59,0,2,101,7,0,52,68,0,26,3,33,3,0,18,0,23,69,19,111,62,59,49,1,8,76,28,0,1,26,0,2,42,8,11,11,5,0,0,0,17,27,66,2,57,17,0,26,60,0,0,48,31,5,4,36,50,3,48,66,131,33,46,58,52,0,28,15,16,0,0,76,12,1,39,1,0,0,1,6,21,63,233,125,34,11,18,2,3,0,33,12,29,110,69,3,34,63,20,2,90,81,83,86,12,96,101,0,35,62,26,1,88,120,7,41,116,82,20,9,41,1,16,13,82,36,34,128,106,100,173,122,96,18,48,83,64,15,121,86,84,114,126,64,14,58,84,3,0,37,78,0,44,171,78,56,7,55,8,0,2,2,2,0,29,10,12,2,3,14,14,54,72,33,54,0,129,103,15,153,51,96,78,26,100,68,162,90,0,59,49,33,2,55,116,34,4,75,82,133,34,60,128,30,11,116,118,104,36,14,19,37,23,58,43,95,6,111,92,62,19,56,0,35,0,0,0,1,37,4,58,84,14,1,0,0,0,2,74,40,13,50,82,132,33,55,52,10,156,90,65,68,15,37,97,21,9,57,118,5,0,48,37,95,129,4,0,0,0,0,0,0,13,66,65,4,24,26,44,34,5,7,3,0,0,4,3,38,1,0,59,60,49,164,68,19,3,4,1,0,14,68,30,14,64,10,96,23,142,63,108,88,2,99,20,58,35,51,16,7,140,149,55,15,158,13,42,23,74,0,1,97,42,0,57,187,55,128,6,54,2,0,21,0,27,52,0,102,75,54,62,11,0,71,22,0,0,52,0,4,105,81,30,33,5,0,0,0,12,2,39,15,49,17,0,30,98,0,1,53,26,0,5,40,6,1,35,82,152,29,49,76,101,0,31,45,15,0,0,96,8,1,35,1,0,0,1,7,24,46,2,149,76,109,89,42,37,102,48,36,6,20,2,4,0,33,13,29,108,70,3,34,63,20,1,95,84,84,85,15,99,100,0,37,60,27,1,86,118,6,41,114,82,20,10,42,1,16,13,84,35,9,129,79,125,34,29,173,123,44,4,54,114,57,14,123,87,95,116

Radius of gyration: 33.5 Å; Cα contacts (8 Å, |Δi|>4): 2071; chains: 3; bounding box: 106×59×60 Å

Secondary structure (DSSP, 8-state):
--HHHHHHHHHHTT-SEEEEETTB--EEEETTEEEE-SSPPBPHHHHHHHHHHH--HHHHHHHHHHS-EEEEEEETTTEEEEEEEEEETTEEEEEEEEE--SPPPTTTTT--HHHHHHHH-SSEEEEEE-STTS-HHHHHHHHHHHHHHH---EEEEEESS--SPP--SSSEEEEEEBTTTBS-HHHHHHHHTTS--SEEEES---SHHHHHHHHHHHHTT-EEEEEES-SSHHHHHHHHHHTS-HHHHHHHHHHHHHHEEEEEEEEEE---EEEEEEEE--HHHHHHHHHT-GGGHHHHHHT-GGGT-B-HHHHHT--HHHHHHT-SS--/--HHHHHHHHHHTT-SEEEEETTB--EEEETTEEEE-SS--B-HHHHHHHHHHHS-HHHHHHHHHHS-EEEEEEETTTEEEEEEEEEETTEEEEEEEE---S---TTTTT--HHHHHHHH-SSEEEEEE-STTSSHHHHHHHHHHHHHHH---EEEEEESS--S----SSSEEEEEEBTTTBS-HHHHHHHHTTS--SEEEES---SHHHHHHHHHHHHTT-EEEEEES-SSHHHHHHHHHHTS-HHHHHHHHHHHHHHEEEEEEEE----EEEEEE--HHHHHHHHTT-GGGHHHHHHT-GGGT-B-HHHHHT--HHHHHHT-SS--/--HHHHHHHHHHTT-SEEEEETTB--EEEETTEEEE-SSPPBPHHHHHHHHHHHS-HHHHHHHHHHS-EEEEEEETTTEEEEEEEEEETTEEEEEEEEEP-SPPPTTTTT--HHHHHHHH-SSEEEEEE-STTS-HHHHHHHHHHHHHHH---EEEEEETT--SPP--SSSEEEEEEBTTTBS-HHHHHHHHTTS--SEEEES---SHHHHHHHHHHHHTT-EEEEEE--SSHHHHHHHHHHTS-HHHHHHHHHHHHHHEEEEEEEEEEEBTTSSEEEEEEEEE--HHHHHHHHTT-GGGHHHHHHT-GGGT-B-HHHHHT--B-HHHHHHT-SS--

Organism: Pseudomonas aeruginosa (strain ATCC 15692 / DSM 22644 / CIP 104116 / JCM 14847 / LMG 12228 / 1C / PRS 101 / PAO1) (NCBI:txid208964)

Nearest PDB structures (foldseek):
  3jvv-assembly1_B-2  TM=1.003E+00  e=1.198E-70  Pseudomonas aeruginosa
  3jvv-assembly1_A-2  TM=9.727E-01  e=6.609E-68  Pseudomonas aeruginosa
  3jvv-assembly1_C-2  TM=9.851E-01  e=3.551E-66  Pseudomonas aeruginosa
  3jvu-assembly1_B-2  TM=9.882E-01  e=1.255E-59  Pseudomonas aeruginosa
  3jvu-assembly1_C-2  TM=9.655E-01  e=1.877E-60  Pseudomonas aeruginosa

Foldseek 3Di:
DAPLVVVVVLVVVVFQKWKADAQAAIWTHDPHDIGHDPDDGHHQVRQVVSVVVQDDPVRCVCCVPVQKDWDKGDNPPGFIWTKIWHADPRHIMMMTGTFDEDQDACVNQVHDCLLVVLLPDQFFEEEEEAAPPQCRVNSVSNSVVSCQQPAQFEEEEEDCADGYDDDRRSYHYHYAGDPPRHPDLLVVLVCVVVPRGQEYEDEACPDLSSLVSQLVRRVVGHYYYYYYRDAWPLRVLCVQQVVDDPVCNLVSLLSRLVGYAKYWGWGAFPCRHIFIAIDGRDPVCSVCSNVVVSVPVQVVLVPPVVSPGDTSLRSLVVVLVSSQVRDPDRD/DAPLVVVQVLLVQVFQKWKADAQAAIWTHDPHDIDHDPDDGHHQVRQVCSVVVQDDPVRVVCCVPVQKDWDKGDNPPGFIWTKIWHADDRHIMMMTGTFDEDQDACVNQVHDPLLVVLLPDQFFEEEEEAAPPQCRVNSVSNSVVVCQQPAQFEEEEEACADRYDDDRRSYHYHYAGDPPRHPDLLGVLVCVVVVRGQEYEYHACPALSSLVSQLVRRVVGHHYYYYDHDAWPLRVLCVQQVRDDPVCNLVSLLSRLVGYAKYWGWGDVHIFIAIDGRDNVCSCCSNVVVSVPVQVVLVPPVVSPGDTSLRSLVVVLVVSQVRDPDRD/DAPLVVVQVLVVQVFQKWKADAQAAIWTHDLHDIDHDPDDGHHQVRQVCSVVVQDDPVRCVCCVPVQKDWDKGDDPPGFIWIKIWHADPRHIMMMTGTQDEDQAACVNQVHDPLLQVLLVDQFFEEEEAAAPPFCSVNSVSNSVVVCQQPAQFEEEEEDQADRYDDDRRNYHYHYAGDPPRHPDLLGVLVCVVVPRGQEYEDEACQDPSSLVSQLVRRLVGHHYYYYYHDAWPLVVLCVQQVNDDPVCRLVSLLSRLVGYAKYKGWGWFQFVPGDIHMFIAIDGRDNVCSCCSNVVVSVPVQVVLVPCVVSPGDTSLRSLVPRHDLVSSQVRDPDRD

GO terms:
  GO:0016887 ATP hydrolysis activity (F, IDA)
  GO:0044096 type IV pilus (C, TAS)
  GO:0043107 type IV pilus-dependent motility (P, TAS)
  GO:0043108 pilus retraction (P, TAS)
  GO:0005737 cytoplasm (C, EXP)